Protein 2KAK (pdb70)

Solvent-accessible surface area: 3856 Å² total; per-residue (Å²): 134,158,73,66,31,0,80,50,64,60,49,2,30,45,33,108,23,109,76,42,162,45,27,116,55,57,68,227,49,126,94,197,70,42,13,35,6,62,87,93,32,153,30,88,76,18,56,58,42,110,90,150,91

InterPro domains:
  IPR000316 Plant EC metallothionein-like protein, family 15 [PF02068] (2-78)
  IPR000316 Plant EC metallothionein-like protein, family 15 [PR00877] (2-10)
  IPR000316 Plant EC metallothionein-like protein, family 15 [PR00877] (10-16)
  IPR000316 Plant EC metallothionein-like protein, family 15 [PR00877] (17-24)
  IPR000316 Plant EC metallothionein-like protein, family 15 [PR00877] (44-51)
  IPR000316 Plant EC metallothionein-like protein, family 15 [PR00877] (51-60)
  IPR000316 Plant EC metallothionein-like protein, family 15 [PTHR48198] (2-78)

Sequence (53 aa):
GEHTTCGCGEHCGCNPCACGREGTPSGRANRRANCSCGAACNCASCGSATAPGGEHTTCGCGEHCGCNPCACGREGTPSGRANRRANCSCGAACNCASCGSATAPGGEHTTCGCGEHCGCNPCACGREGTPSGRANRRANCSCGAACNCASCGSATAPGGEHTTCGCGEHCGCNPCACGREGTPSGRANRRANCSCGAACNCASCGSATAPGGEHTTCGCGEHCGCNPCACGREGTPSGRANRRANCSCGAACNCASCGSATAPGGEHTTCGCGEHCGCNPCACGREGTPSGRANRRANCSCGAACNCASCGSATAPGGEHTTCGCGEHCGCNPCACGREGTPSGRANRRANCSCGAACNCASCGSATAPGGEHTTCGCGEHCGCNPCACGREGTPSGRANRRANCSCGAACNCASCGSATAPGGEHTTCGCGEHCGCNPCACGREGTPSGRANRRANCSCGAACNCASCGSATAPGGEHTTCGCGEHCGCNPCACGREGTPSGRANRRANCSCGAACNCASCGSATAPGGEHTTCGCGEHCGCNPCACGREGTPSGRANRRANCSCGAACNCASCGSATAPGGEHTTCGCGEHCGCNPCACGREGTPSGRANRRANCSCGAACNCASCGSATAPGGEHTTCGCGEHCGCNPCACGREGTPSGRANRRANCSCGAACNCASCGSATAPGGEHTTCGCGEHCGCNPCACGREGTPSGRANRRANCSCGAACNCASCGSATAPGGEHTTCGCGEHCGCNPCACGREGTPSGRANRRANCSCGAACNCASCGSATAPGGEHTTCGCGEHCGCNPCACGREGTPSGRANRRANCSCGAACNCASCGSATAPGGEHTTCGCGEHCGCNPCACGREGTPSGRANRRANCSCGAACNCASCGSATAPGGEHTTCGCGEHCGCNPCACGREGTPSGRANRRANCSCGAACNCASCGSATAPGGEHTTCGCGEHCGCNPCACGREGTPSGRANRRANCSCGAACNCASCGSATAPGGEHTTCGCGEHCGCNPCACGREGTPSGRANRRANCSCGAACNCASCGSATAPG

Foldseek 3Di:
DPWQAQPQPFQWPVRQTPVSDGAQDPPPDLAPRTGNDDPDHPPQCNVDHPDSD

Organism: Triticum aestivum (NCBI:txid4565)

Nearest PDB structures (foldseek):
  2kak-assembly1_A  TM=9.410E-01  e=4.807E-08  Triticum aestivum
  2kak-assembly1_A  TM=9.524E-01  e=3.397E-06  Triticum aestivum
  2kak-assembly1_A  TM=8.835E-01  e=5.291E-08  Triticum aestivum
  2kak-assembly1_A  TM=9.103E-01  e=2.947E-07  Triticum aestivum
  2kak-assembly1_A  TM=9.006E-01  e=3.635E-06  Triticum aestivum

Structure (mmCIF, N/CA/C/O backbone):
data_2KAK
#
_entry.id   2KAK
#
loop_
_entity.id
_entity.type
_entity.pdbx_description
1 polymer 'EC protein I/II'
2 non-polymer 'ZINC ION'
#
loop_
_atom_site.group_PDB
_atom_site.id
_atom_site.type_symbol
_atom_site.label_atom_id
_atom_site.label_alt_id
_atom_site.label_comp_id
_atom_site.label_asym_id
_atom_site.label_entity_id
_atom_site.label_seq_id
_atom_site.pdbx_PDB_ins_code
_atom_site.Cartn_x
_atom_site.Cartn_y
_atom_site.Cartn_z
_atom_site.occupancy
_atom_site.B_iso_or_equiv
_atom_site.auth_seq_id
_atom_site.auth_comp_id
_atom_site.auth_asym_id
_atom_site.auth_atom_id
_atom_site.pdbx_PDB_model_num
ATOM 1 N N . GLY A 1 1 ? 19.852 -0.352 -4.156 1.00 0.00 31 GLY A N 1
ATOM 2 C CA . GLY A 1 1 ? 19.048 -0.001 -5.330 1.00 0.00 31 GLY A CA 1
ATOM 3 C C . GLY A 1 1 ? 17.648 0.386 -4.896 1.00 0.00 31 GLY A C 1
ATOM 4 O O . GLY A 1 1 ? 17.449 1.485 -4.371 1.00 0.00 31 GLY A O 1
ATOM 8 N N . GLU A 1 2 ? 16.700 -0.529 -5.086 1.00 0.00 32 GLU A N 1
ATOM 9 C CA . GLU A 1 2 ? 15.279 -0.423 -4.776 1.00 0.00 32 GLU A CA 1
ATOM 10 C C . GLU A 1 2 ? 15.022 -0.396 -3.255 1.00 0.00 32 GLU A C 1
ATOM 11 O O . GLU A 1 2 ? 15.909 -0.103 -2.447 1.00 0.00 32 GLU A O 1
ATOM 23 N N . HIS A 1 3 ? 13.778 -0.616 -2.832 1.00 0.00 33 HIS A N 1
ATOM 24 C CA . HIS A 1 3 ? 13.341 -0.649 -1.443 1.00 0.00 33 HIS A CA 1
ATOM 25 C C . HIS A 1 3 ? 12.221 -1.667 -1.305 1.00 0.00 33 HIS A C 1
ATOM 26 O O . HIS A 1 3 ? 11.815 -2.243 -2.316 1.00 0.00 33 HIS A O 1
ATOM 40 N N . THR A 1 4 ? 11.740 -1.937 -0.086 1.00 0.00 34 THR A N 1
ATOM 41 C CA . THR A 1 4 ? 10.633 -2.875 0.041 1.00 0.00 34 THR A CA 1
ATOM 42 C C . THR A 1 4 ? 9.450 -2.031 -0.456 1.00 0.00 34 THR A C 1
ATOM 43 O O . THR A 1 4 ? 9.189 -0.945 0.076 1.00 0.00 34 THR A O 1
ATOM 54 N N . THR A 1 5 ? 8.812 -2.494 -1.526 1.00 0.00 35 THR A N 1
ATOM 55 C CA . THR A 1 5 ? 7.694 -1.868 -2.213 1.00 0.00 35 THR A CA 1
ATOM 56 C C . THR A 1 5 ? 6.624 -2.893 -2.522 1.00 0.00 35 THR A C 1
ATOM 57 O O . THR A 1 5 ? 6.916 -4.075 -2.689 1.00 0.00 35 THR A O 1
ATOM 68 N N . CYS A 1 6 ? 5.377 -2.436 -2.617 1.00 0.00 36 CYS A N 1
ATOM 69 C CA . CYS A 1 6 ? 4.265 -3.296 -2.963 1.00 0.00 36 CYS A CA 1
ATOM 70 C C . CYS A 1 6 ? 4.587 -3.857 -4.329 1.00 0.00 36 CYS A C 1
ATOM 71 O O . CYS A 1 6 ? 4.901 -3.042 -5.190 1.00 0.00 36 CYS A O 1
ATOM 78 N N . GLY A 1 7 ? 4.341 -5.145 -4.546 1.00 0.00 37 GLY A N 1
ATOM 79 C CA . GLY A 1 7 ? 4.610 -5.830 -5.808 1.00 0.00 37 GLY A CA 1
ATOM 80 C C . GLY A 1 7 ? 4.075 -5.122 -7.044 1.00 0.00 37 GLY A C 1
ATOM 81 O O . GLY A 1 7 ? 4.612 -5.311 -8.128 1.00 0.00 37 GLY A O 1
ATOM 85 N N . CYS A 1 8 ? 3.044 -4.271 -6.884 1.00 0.00 38 CYS A N 1
ATOM 86 C CA . CYS A 1 8 ? 2.495 -3.502 -8.002 1.00 0.00 38 CYS A CA 1
ATOM 87 C C . CYS A 1 8 ? 3.558 -2.515 -8.552 1.00 0.00 38 CYS A C 1
ATOM 88 O O . CYS A 1 8 ? 3.356 -1.920 -9.601 1.00 0.00 38 CYS A O 1
ATOM 95 N N . GLY A 1 9 ? 4.675 -2.377 -7.831 1.00 0.00 39 GLY A N 1
ATOM 96 C CA . GLY A 1 9 ? 5.859 -1.573 -8.039 1.00 0.00 39 GLY A CA 1
ATOM 97 C C . GLY A 1 9 ? 5.653 -0.219 -7.401 1.00 0.00 39 GLY A C 1
ATOM 98 O O . GLY A 1 9 ? 5.867 0.795 -8.055 1.00 0.00 39 GLY A O 1
ATOM 102 N N . GLU A 1 10 ? 5.259 -0.175 -6.120 1.00 0.00 40 GLU A N 1
ATOM 103 C CA . GLU A 1 10 ? 5.000 1.090 -5.474 1.00 0.00 40 GLU A CA 1
ATOM 104 C C . GLU A 1 10 ? 5.054 0.978 -3.962 1.00 0.00 40 GLU A C 1
ATOM 105 O O . GLU A 1 10 ? 4.457 0.064 -3.372 1.00 0.00 40 GLU A O 1
ATOM 117 N N . HIS A 1 11 ? 5.727 1.933 -3.329 1.00 0.00 41 HIS A N 1
ATOM 118 C CA . HIS A 1 11 ? 5.854 2.030 -1.889 1.00 0.00 41 HIS A CA 1
ATOM 119 C C . HIS A 1 11 ? 4.433 2.038 -1.302 1.00 0.00 41 HIS A C 1
ATOM 120 O O . HIS A 1 11 ? 3.541 2.732 -1.789 1.00 0.00 41 HIS A O 1
ATOM 134 N N . CYS A 1 12 ? 4.152 1.153 -0.345 1.00 0.00 42 CYS A N 1
ATOM 135 C CA . CYS A 1 12 ? 2.861 1.052 0.327 1.00 0.00 42 CYS A CA 1
ATOM 136 C C . CYS A 1 12 ? 3.124 0.573 1.750 1.00 0.00 42 CYS A C 1
ATOM 137 O O . CYS A 1 12 ? 4.090 -0.154 1.946 1.00 0.00 42 CYS A O 1
ATOM 144 N N . GLY A 1 13 ? 2.208 0.839 2.686 1.00 0.00 43 GLY A N 1
ATOM 145 C CA . GLY A 1 13 ? 2.383 0.446 4.087 1.00 0.00 43 GLY A CA 1
ATOM 146 C C . GLY A 1 13 ? 2.473 -1.064 4.261 1.00 0.00 43 GLY A C 1
ATOM 147 O O . GLY A 1 13 ? 3.015 -1.557 5.240 1.00 0.00 43 GLY A O 1
ATOM 151 N N . CYS A 1 14 ? 1.964 -1.801 3.270 1.00 0.00 44 CYS A N 1
ATOM 152 C CA . CYS A 1 14 ? 1.963 -3.249 3.245 1.00 0.00 44 CYS A CA 1
ATOM 153 C C . CYS A 1 14 ? 3.356 -3.816 2.929 1.00 0.00 44 CYS A C 1
ATOM 154 O O . CYS A 1 14 ? 3.477 -5.014 2.700 1.00 0.00 44 CYS A O 1
ATOM 161 N N . ASN A 1 15 ? 4.362 -2.947 2.792 1.00 0.00 45 ASN A N 1
ATOM 162 C CA . ASN A 1 15 ? 5.745 -3.268 2.502 1.00 0.00 45 ASN A CA 1
ATOM 163 C C . ASN A 1 15 ? 6.625 -2.346 3.347 1.00 0.00 45 ASN A C 1
ATOM 164 O O . ASN A 1 15 ? 7.042 -1.298 2.847 1.00 0.00 45 ASN A O 1
ATOM 175 N N . PRO A 1 16 ? 6.859 -2.674 4.625 1.00 0.00 46 PRO A N 1
ATOM 176 C CA . PRO A 1 16 ? 7.687 -1.873 5.497 1.00 0.00 46 PRO A CA 1
ATOM 177 C C . PRO A 1 16 ? 9.119 -1.924 4.965 1.00 0.00 46 PRO A C 1
ATOM 178 O O . PRO A 1 16 ? 9.604 -2.947 4.487 1.00 0.00 46 PRO A O 1
ATOM 189 N N . CYS A 1 17 ? 9.794 -0.784 5.021 1.00 0.00 47 CYS A N 1
ATOM 190 C CA . CYS A 1 17 ? 11.149 -0.587 4.570 1.00 0.00 47 CYS A CA 1
ATOM 191 C C . CYS A 1 17 ? 11.866 0.338 5.545 1.00 0.00 47 CYS A C 1
ATOM 192 O O . CYS A 1 17 ? 11.207 1.040 6.307 1.00 0.00 47 CYS A O 1
ATOM 199 N N . ALA A 1 18 ? 13.176 0.545 5.376 1.00 0.00 48 ALA A N 1
ATOM 200 C CA . ALA A 1 18 ? 13.973 1.439 6.226 1.00 0.00 48 ALA A CA 1
ATOM 201 C C . ALA A 1 18 ? 13.490 2.902 6.170 1.00 0.00 48 ALA A C 1
ATOM 202 O O . ALA A 1 18 ? 14.008 3.762 6.878 1.00 0.00 48 ALA A O 1
ATOM 209 N N . CYS A 1 19 ? 12.586 3.229 5.237 1.00 0.00 49 CYS A N 1
ATOM 210 C CA . CYS A 1 19 ? 12.014 4.562 5.078 1.00 0.00 49 CYS A CA 1
ATOM 211 C C . CYS A 1 19 ? 10.515 4.582 5.425 1.00 0.00 49 CYS A C 1
ATOM 212 O O . CYS A 1 19 ? 9.929 5.651 5.449 1.00 0.00 49 CYS A O 1
ATOM 219 N N . GLY A 1 20 ? 9.890 3.403 5.580 1.00 0.00 50 GLY A N 1
ATOM 220 C CA . GLY A 1 20 ? 8.488 3.139 5.933 1.00 0.00 50 GLY A CA 1
ATOM 221 C C . GLY A 1 20 ? 7.419 3.911 5.162 1.00 0.00 50 GLY A C 1
ATOM 222 O O . GLY A 1 20 ? 6.255 3.903 5.547 1.00 0.00 50 GLY A O 1
ATOM 226 N N . ARG A 1 21 ? 7.802 4.538 4.054 1.00 0.00 51 ARG A N 1
ATOM 227 C CA . ARG A 1 21 ? 6.931 5.349 3.221 1.00 0.00 51 ARG A CA 1
ATOM 228 C C . ARG A 1 21 ? 5.904 4.483 2.504 1.00 0.00 51 ARG A C 1
ATOM 229 O O . ARG A 1 21 ? 6.240 3.395 2.034 1.00 0.00 51 ARG A O 1
ATOM 250 N N . GLU A 1 22 ? 4.705 5.018 2.319 1.00 0.00 52 GLU A N 1
ATOM 251 C CA . GLU A 1 22 ? 3.586 4.381 1.657 1.00 0.00 52 GLU A CA 1
ATOM 252 C C . GLU A 1 22 ? 2.874 5.251 0.626 1.00 0.00 52 GLU A C 1
ATOM 253 O O . GLU A 1 22 ? 2.063 4.696 -0.128 1.00 0.00 52 GLU A O 1
ATOM 265 N N . GLY A 1 23 ? 3.225 6.537 0.577 1.00 0.00 53 GLY A N 1
ATOM 266 C CA . GLY A 1 23 ? 2.676 7.575 -0.286 1.00 0.00 53 GLY A CA 1
ATOM 267 C C . GLY A 1 23 ? 1.408 8.162 0.354 1.00 0.00 53 GLY A C 1
ATOM 268 O O . GLY A 1 23 ? 0.943 7.636 1.365 1.00 0.00 53 GLY A O 1
ATOM 272 N N . THR A 1 24 ? 0.826 9.209 -0.234 1.00 0.00 54 THR A N 1
ATOM 273 C CA . THR A 1 24 ? -0.393 9.861 0.261 1.00 0.00 54 THR A CA 1
ATOM 274 C C . THR A 1 24 ? -1.545 8.840 0.304 1.00 0.00 54 THR A C 1
ATOM 275 O O . THR A 1 24 ? -2.027 8.419 -0.747 1.00 0.00 54 THR A O 1
ATOM 286 N N . PRO A 1 25 ? -1.995 8.394 1.488 1.00 0.00 55 PRO A N 1
ATOM 287 C CA . PRO A 1 25 ? -3.049 7.407 1.602 1.00 0.00 55 PRO A CA 1
ATOM 288 C C . PRO A 1 25 ? -4.431 8.018 1.398 1.00 0.00 55 PRO A C 1
ATOM 289 O O . PRO A 1 25 ? -5.024 8.546 2.340 1.00 0.00 55 PRO A O 1
ATOM 300 N N . SER A 1 26 ? -4.968 7.898 0.187 1.00 0.00 56 SER A N 1
ATOM 301 C CA . SER A 1 26 ? -6.286 8.425 -0.143 1.00 0.00 56 SER A CA 1
ATOM 302 C C . SER A 1 26 ? -7.366 7.739 0.704 1.00 0.00 56 SER A C 1
ATOM 303 O O . SER A 1 26 ? -7.765 6.604 0.423 1.00 0.00 56 SER A O 1
ATOM 311 N N . GLY A 1 27 ? -7.842 8.423 1.746 1.00 0.00 57 GLY A N 1
ATOM 312 C CA . GLY A 1 27 ? -8.874 7.944 2.656 1.00 0.00 57 GLY A CA 1
ATOM 313 C C . GLY A 1 27 ? -10.231 8.115 1.989 1.00 0.00 57 GLY A C 1
ATOM 314 O O . GLY A 1 27 ? -11.055 8.911 2.433 1.00 0.00 57 GLY A O 1
ATOM 318 N N . ARG A 1 28 ? -10.458 7.371 0.905 1.00 0.00 58 ARG A N 1
ATOM 319 C CA . ARG A 1 28 ? -11.681 7.405 0.106 1.00 0.00 58 ARG A CA 1
ATOM 320 C C . ARG A 1 28 ? -12.314 6.027 -0.068 1.00 0.00 58 ARG A C 1
ATOM 321 O O . ARG A 1 28 ? -13.216 5.862 -0.887 1.00 0.00 58 ARG A O 1
ATOM 342 N N . ALA A 1 29 ? -11.799 5.017 0.625 1.00 0.00 59 ALA A N 1
ATOM 343 C CA . ALA A 1 29 ? -12.278 3.647 0.595 1.00 0.00 59 ALA A CA 1
ATOM 344 C C . ALA A 1 29 ? -11.820 2.959 1.875 1.00 0.00 59 ALA A C 1
ATOM 345 O O . ALA A 1 29 ? -10.913 3.450 2.555 1.00 0.00 59 ALA A O 1
ATOM 352 N N . ASN A 1 30 ? -12.382 1.776 2.133 1.00 0.00 60 ASN A N 1
ATOM 353 C CA . ASN A 1 30 ? -12.141 0.918 3.296 1.00 0.00 60 ASN A CA 1
ATOM 354 C C . ASN A 1 30 ? -10.726 0.303 3.329 1.00 0.00 60 ASN A C 1
ATOM 355 O O . ASN A 1 30 ? -10.581 -0.916 3.395 1.00 0.00 60 ASN A O 1
ATOM 366 N N . ARG A 1 31 ? -9.662 1.106 3.228 1.00 0.00 61 ARG A N 1
ATOM 367 C CA . ARG A 1 31 ? -8.259 0.660 3.254 1.00 0.00 61 ARG A CA 1
ATOM 368 C C . ARG A 1 31 ? -7.672 1.016 4.627 1.00 0.00 61 ARG A C 1
ATOM 369 O O . ARG A 1 31 ? -8.249 1.815 5.358 1.00 0.00 61 ARG A O 1
ATOM 390 N N . ARG A 1 32 ? -6.455 0.555 4.936 1.00 0.00 62 ARG A N 1
ATOM 391 C CA . ARG A 1 32 ? -5.745 0.773 6.207 1.00 0.00 62 ARG A CA 1
ATOM 392 C C . ARG A 1 32 ? -5.335 2.209 6.512 1.00 0.00 62 ARG A C 1
ATOM 393 O O . ARG A 1 32 ? -4.496 2.429 7.375 1.00 0.00 62 ARG A O 1
ATOM 414 N N . ALA A 1 33 ? -5.783 3.179 5.724 1.00 0.00 63 ALA A N 1
ATOM 415 C CA . ALA A 1 33 ? -5.421 4.592 5.864 1.00 0.00 63 ALA A CA 1
ATOM 416 C C . ALA A 1 33 ? -3.903 4.770 5.631 1.00 0.00 63 ALA A C 1
ATOM 417 O O . ALA A 1 33 ? -3.347 5.836 5.881 1.00 0.00 63 ALA A O 1
ATOM 424 N N . ASN A 1 34 ? -3.248 3.738 5.069 1.00 0.00 64 ASN A N 1
ATOM 425 C CA . ASN A 1 34 ? -1.827 3.651 4.739 1.00 0.00 64 ASN A CA 1
ATOM 426 C C . ASN A 1 34 ? -1.655 3.131 3.306 1.00 0.00 64 ASN A C 1
ATOM 427 O O . ASN A 1 34 ? -0.542 2.816 2.881 1.00 0.00 64 ASN A O 1
ATOM 438 N N . CYS A 1 35 ? -2.734 2.927 2.533 1.00 0.00 65 CYS A N 1
ATOM 439 C CA . CYS A 1 35 ? -2.609 2.443 1.161 1.00 0.00 65 CYS A CA 1
ATOM 440 C C . CYS A 1 35 ? -2.857 3.523 0.097 1.00 0.00 65 CYS A C 1
ATOM 441 O O . CYS A 1 35 ? -3.961 3.633 -0.423 1.00 0.00 65 CYS A O 1
ATOM 448 N N . SER A 1 36 ? -1.788 4.204 -0.308 1.00 0.00 66 SER A N 1
ATOM 449 C CA . SER A 1 36 ? -1.795 5.255 -1.346 1.00 0.00 66 SER A CA 1
ATOM 450 C C . SER A 1 36 ? -2.077 4.697 -2.747 1.00 0.00 66 SER A C 1
ATOM 451 O O . SER A 1 36 ? -2.562 5.410 -3.620 1.00 0.00 66 SER A O 1
ATOM 459 N N . CYS A 1 37 ? -1.783 3.401 -2.922 1.00 0.00 67 CYS A N 1
ATOM 460 C CA . CYS A 1 37 ? -1.938 2.641 -4.170 1.00 0.00 67 CYS A CA 1
ATOM 461 C C . CYS A 1 37 ? -3.257 2.926 -4.879 1.00 0.00 67 CYS A C 1
ATOM 462 O O . CYS A 1 37 ? -4.239 3.254 -4.212 1.00 0.00 67 CYS A O 1
ATOM 469 N N . GLY A 1 38 ? -3.330 2.606 -6.174 1.00 0.00 68 GLY A N 1
ATOM 470 C CA . GLY A 1 38 ? -4.561 2.862 -6.893 1.00 0.00 68 GLY A CA 1
ATOM 471 C C . GLY A 1 38 ? -4.569 1.901 -8.039 1.00 0.00 68 GLY A C 1
ATOM 472 O O . GLY A 1 38 ? -5.312 0.918 -7.996 1.00 0.00 68 GLY A O 1
ATOM 476 N N . ALA A 1 39 ? -3.646 2.136 -8.968 1.00 0.00 69 ALA A N 1
ATOM 477 C CA . ALA A 1 39 ? -3.467 1.319 -10.141 1.00 0.00 69 ALA A CA 1
ATOM 478 C C . ALA A 1 39 ? -3.124 -0.125 -9.755 1.00 0.00 69 ALA A C 1
ATOM 479 O O . ALA A 1 39 ? -2.748 -0.433 -8.618 1.00 0.00 69 ALA A O 1
ATOM 486 N N . ALA A 1 40 ? -3.300 -0.967 -10.762 1.00 0.00 70 ALA A N 1
ATOM 487 C CA . ALA A 1 40 ? -3.130 -2.416 -10.927 1.00 0.00 70 ALA A CA 1
ATOM 488 C C . ALA A 1 40 ? -2.496 -3.104 -9.708 1.00 0.00 70 ALA A C 1
ATOM 489 O O . ALA A 1 40 ? -1.378 -3.625 -9.754 1.00 0.00 70 ALA A O 1
ATOM 496 N N . CYS A 1 41 ? -3.233 -3.182 -8.598 1.00 0.00 71 CYS A N 1
ATOM 497 C CA . CYS A 1 41 ? -2.719 -3.783 -7.383 1.00 0.00 71 CYS A CA 1
ATOM 498 C C . CYS A 1 41 ? -3.209 -5.183 -7.029 1.00 0.00 71 CYS A C 1
ATOM 499 O O . CYS A 1 41 ? -4.016 -5.350 -6.114 1.00 0.00 71 CYS A O 1
ATOM 506 N N . ASN A 1 42 ? -2.566 -6.198 -7.585 1.00 0.00 72 ASN A N 1
ATOM 507 C CA . ASN A 1 42 ? -2.938 -7.579 -7.295 1.00 0.00 72 ASN A CA 1
ATOM 508 C C . ASN A 1 42 ? -2.428 -8.043 -5.926 1.00 0.00 72 ASN A C 1
ATOM 509 O O . ASN A 1 42 ? -2.715 -9.161 -5.510 1.00 0.00 72 ASN A O 1
ATOM 520 N N . CYS A 1 43 ? -1.679 -7.215 -5.177 1.00 0.00 73 CYS A N 1
ATOM 521 C CA . CYS A 1 43 ? -1.210 -7.600 -3.831 1.00 0.00 73 CYS A CA 1
ATOM 522 C C . CYS A 1 43 ? -2.386 -7.941 -2.916 1.00 0.00 73 CYS A C 1
ATOM 523 O O . CYS A 1 43 ? -3.114 -7.005 -2.559 1.00 0.00 73 CYS A O 1
ATOM 530 N N . ALA A 1 44 ? -2.457 -9.171 -2.401 1.00 0.00 74 ALA A N 1
ATOM 531 C CA . ALA A 1 44 ? -3.515 -9.620 -1.496 1.00 0.00 74 ALA A CA 1
ATOM 532 C C . ALA A 1 44 ? -3.680 -8.670 -0.307 1.00 0.00 74 ALA A C 1
ATOM 533 O O . ALA A 1 44 ? -4.793 -8.255 0.007 1.00 0.00 74 ALA A O 1
ATOM 540 N N . SER A 1 45 ? -2.567 -8.201 0.273 1.00 0.00 75 SER A N 1
ATOM 541 C CA . SER A 1 45 ? -2.555 -7.291 1.424 1.00 0.00 75 SER A CA 1
ATOM 542 C C . SER A 1 45 ? -3.220 -5.942 1.126 1.00 0.00 75 SER A C 1
ATOM 543 O O . SER A 1 45 ? -3.372 -5.106 2.008 1.00 0.00 75 SER A O 1
ATOM 551 N N . CYS A 1 46 ? -3.414 -5.619 -0.155 1.00 0.00 76 CYS A N 1
ATOM 552 C CA . CYS A 1 46 ? -4.090 -4.406 -0.580 1.00 0.00 76 CYS A CA 1
ATOM 553 C C . CYS A 1 46 ? -5.504 -4.730 -1.080 1.00 0.00 76 CYS A C 1
ATOM 554 O O . CYS A 1 46 ? -6.335 -3.835 -0.962 1.00 0.00 76 CYS A O 1
ATOM 561 N N . GLY A 1 47 ? -5.773 -5.914 -1.657 1.00 0.00 77 GLY A N 1
ATOM 562 C CA . GLY A 1 47 ? -7.126 -6.249 -2.092 1.00 0.00 77 GLY A CA 1
A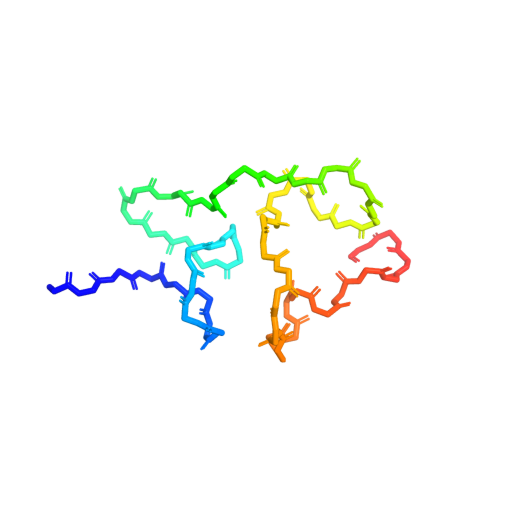TOM 563 C C . GLY A 1 47 ? -8.075 -6.211 -0.886 1.00 0.00 77 GLY A C 1
ATOM 564 O O . GLY A 1 47 ? -9.229 -5.812 -1.035 1.00 0.00 77 GLY A O 1
ATOM 568 N N . SER A 1 48 ? -7.561 -6.580 0.297 1.00 0.00 78 SER A N 1
ATOM 569 C CA . SER A 1 48 ? -8.255 -6.600 1.574 1.00 0.00 78 SER A CA 1
ATOM 570 C C . SER A 1 48 ? -8.811 -5.200 1.843 1.00 0.00 78 SER A C 1
ATOM 571 O O . SER A 1 48 ? -8.044 -4.252 2.078 1.00 0.00 78 SER A O 1
ATOM 579 N N . ALA A 1 49 ? -10.123 -5.063 1.685 1.00 0.00 79 ALA A N 1
ATOM 580 C CA . ALA A 1 49 ? -10.920 -3.864 1.874 1.00 0.00 79 ALA A CA 1
ATOM 581 C C . ALA A 1 49 ? -12.367 -4.295 2.152 1.00 0.00 79 ALA A C 1
ATOM 582 O O . ALA A 1 49 ? -13.308 -3.603 1.762 1.00 0.00 79 ALA A O 1
ATOM 589 N N . THR A 1 50 ? -12.552 -5.473 2.749 1.00 0.00 80 THR A N 1
ATOM 590 C CA . THR A 1 50 ? -13.822 -6.093 3.094 1.00 0.00 80 THR A CA 1
ATOM 591 C C . THR A 1 50 ? -13.726 -6.505 4.562 1.00 0.00 80 THR A C 1
ATOM 592 O O . THR A 1 50 ? -12.716 -7.090 4.968 1.00 0.00 80 THR A O 1
ATOM 603 N N . ALA A 1 51 ? -14.760 -6.202 5.349 1.00 0.00 81 ALA A N 1
ATOM 604 C CA . ALA A 1 51 ? -14.854 -6.488 6.776 1.00 0.00 81 ALA A CA 1
ATOM 605 C C . ALA A 1 51 ? -13.806 -5.689 7.582 1.00 0.00 81 ALA A C 1
ATOM 606 O O . ALA A 1 51 ? -12.895 -5.083 7.008 1.00 0.00 81 ALA A O 1
ATOM 613 N N . PRO A 1 52 ? -13.907 -5.668 8.920 1.00 0.00 82 PRO A N 1
ATOM 614 C CA . PRO A 1 52 ? -12.989 -4.942 9.786 1.00 0.00 82 PRO A CA 1
ATOM 615 C C . PRO A 1 52 ? -11.652 -5.685 9.983 1.00 0.00 82 PRO A C 1
ATOM 616 O O . PRO A 1 52 ? -11.300 -6.079 11.098 1.00 0.00 82 PRO A O 1
ATOM 627 N N . GLY A 1 53 ? -10.869 -5.855 8.921 1.00 0.00 83 GLY A N 1
ATOM 628 C CA . GLY A 1 53 ? -9.576 -6.524 8.946 1.00 0.00 83 GLY A CA 1
ATOM 629 C C . GLY A 1 53 ? -8.900 -6.332 7.607 1.00 0.00 83 GLY A C 1
ATOM 630 O O . GLY A 1 53 ? -9.635 -6.219 6.599 1.00 0.00 83 GLY A O 1
ATOM 638 N N . GLY A 1 1 ? 15.487 2.944 -6.918 1.00 0.00 31 GLY A N 2
ATOM 639 C CA . GLY A 1 1 ? 14.460 2.349 -6.054 1.00 0.00 31 GLY A CA 2
ATOM 640 C C . GLY A 1 1 ? 15.096 1.336 -5.131 1.00 0.00 31 GLY A C 2
ATOM 641 O O . GLY A 1 1 ? 15.734 1.737 -4.159 1.00 0.00 31 GLY A O 2
ATOM 645 N N . GLU A 1 2 ? 14.935 0.045 -5.433 1.00 0.00 32 GLU A N 2
ATOM 646 C CA . GLU A 1 2 ? 15.474 -1.108 -4.700 1.00 0.00 32 GLU A CA 2
ATOM 647 C C . GLU A 1 2 ? 14.985 -1.240 -3.257 1.00 0.00 32 GLU A C 2
ATOM 648 O O . GLU A 1 2 ? 15.520 -2.024 -2.472 1.00 0.00 32 GLU A O 2
ATOM 660 N N . HIS A 1 3 ? 13.982 -0.461 -2.880 1.00 0.00 33 HIS A N 2
ATOM 661 C CA . HIS A 1 3 ? 13.437 -0.493 -1.532 1.00 0.00 33 HIS A CA 2
ATOM 662 C C . HIS A 1 3 ? 12.273 -1.461 -1.442 1.00 0.00 33 HIS A C 2
ATOM 663 O O . HIS A 1 3 ? 11.739 -1.890 -2.461 1.00 0.00 33 HIS A O 2
ATOM 677 N N . THR A 1 4 ? 11.868 -1.780 -0.215 1.00 0.00 34 THR A N 2
ATOM 678 C CA . THR A 1 4 ? 10.739 -2.661 0.020 1.00 0.00 34 THR A CA 2
ATOM 679 C C . THR A 1 4 ? 9.551 -1.800 -0.407 1.00 0.00 34 THR A C 2
ATOM 680 O O . THR A 1 4 ? 9.330 -0.716 0.149 1.00 0.00 34 THR A O 2
ATOM 691 N N . THR A 1 5 ? 8.870 -2.239 -1.459 1.00 0.00 35 THR A N 2
ATOM 692 C CA . THR A 1 5 ? 7.718 -1.592 -2.043 1.00 0.00 35 THR A CA 2
ATOM 693 C C . THR A 1 5 ? 6.699 -2.664 -2.330 1.00 0.00 35 THR A C 2
ATOM 694 O O . THR A 1 5 ? 7.025 -3.849 -2.400 1.00 0.00 35 THR A O 2
ATOM 705 N N . CYS A 1 6 ? 5.451 -2.248 -2.503 1.00 0.00 36 CYS A N 2
ATOM 706 C CA . CYS A 1 6 ? 4.390 -3.156 -2.826 1.00 0.00 36 CYS A CA 2
ATOM 707 C C . CYS A 1 6 ? 4.762 -3.873 -4.105 1.00 0.00 36 CYS A C 2
ATOM 708 O O . CYS A 1 6 ? 5.266 -3.204 -4.998 1.00 0.00 36 CYS A O 2
ATOM 715 N N . GLY A 1 7 ? 4.349 -5.126 -4.254 1.00 0.00 37 GLY A N 2
ATOM 716 C CA . GLY A 1 7 ? 4.645 -5.902 -5.447 1.00 0.00 37 GLY A CA 2
ATOM 717 C C . GLY A 1 7 ? 4.189 -5.208 -6.721 1.00 0.00 37 GLY A C 2
ATOM 718 O O . GLY A 1 7 ? 4.835 -5.389 -7.748 1.00 0.00 37 GLY A O 2
ATOM 722 N N . CYS A 1 8 ? 3.131 -4.377 -6.651 1.00 0.00 38 CYS A N 2
ATOM 723 C CA . CYS A 1 8 ? 2.654 -3.655 -7.831 1.00 0.00 38 CYS A CA 2
ATOM 724 C C . CYS A 1 8 ? 3.691 -2.632 -8.340 1.00 0.00 38 CYS A C 2
ATOM 725 O O . CYS A 1 8 ? 3.517 -2.083 -9.423 1.00 0.00 38 CYS A O 2
ATOM 732 N N . GLY A 1 9 ? 4.679 -2.291 -7.506 1.00 0.00 39 GLY A N 2
ATOM 733 C CA . GLY A 1 9 ? 5.772 -1.388 -7.796 1.00 0.00 39 GLY A CA 2
ATOM 734 C C . GLY A 1 9 ? 5.853 -0.074 -7.030 1.00 0.00 39 GLY A C 2
ATOM 735 O O . GLY A 1 9 ? 6.657 0.763 -7.426 1.00 0.00 39 GLY A O 2
ATOM 739 N N . GLU A 1 10 ? 5.108 0.155 -5.938 1.00 0.00 40 GLU A N 2
ATOM 740 C CA . GLU A 1 10 ? 5.184 1.414 -5.227 1.00 0.00 40 GLU A CA 2
ATOM 741 C C . GLU A 1 10 ? 5.306 1.286 -3.720 1.00 0.00 40 GLU A C 2
ATOM 742 O O . GLU A 1 10 ? 4.831 0.317 -3.120 1.00 0.00 40 GLU A O 2
ATOM 754 N N . HIS A 1 11 ? 5.920 2.293 -3.108 1.00 0.00 41 HIS A N 2
ATOM 755 C CA . HIS A 1 11 ? 6.092 2.410 -1.670 1.00 0.00 41 HIS A CA 2
ATOM 756 C C . HIS A 1 11 ? 4.654 2.541 -1.146 1.00 0.00 41 HIS A C 2
ATOM 757 O O . HIS A 1 11 ? 3.954 3.480 -1.511 1.00 0.00 41 HIS A O 2
ATOM 771 N N . CYS A 1 12 ? 4.155 1.536 -0.424 1.00 0.00 42 CYS A N 2
ATOM 772 C CA . CYS A 1 12 ? 2.811 1.461 0.149 1.00 0.00 42 CYS A CA 2
ATOM 773 C C . CYS A 1 12 ? 3.002 0.965 1.574 1.00 0.00 42 CYS A C 2
ATOM 774 O O . CYS A 1 12 ? 3.936 0.197 1.800 1.00 0.00 42 CYS A O 2
ATOM 781 N N . GLY A 1 13 ? 2.053 1.251 2.464 1.00 0.00 43 GLY A N 2
ATOM 782 C CA . GLY A 1 13 ? 2.123 0.872 3.882 1.00 0.00 43 GLY A CA 2
ATOM 783 C C . GLY A 1 13 ? 2.056 -0.615 4.182 1.00 0.00 43 GLY A C 2
ATOM 784 O O . GLY A 1 13 ? 1.872 -1.024 5.322 1.00 0.00 43 GLY A O 2
ATOM 788 N N . CYS A 1 14 ? 2.050 -1.426 3.132 1.00 0.00 44 CYS A N 2
ATOM 789 C CA . CYS A 1 14 ? 2.005 -2.869 3.194 1.00 0.00 44 CYS A CA 2
ATOM 790 C C . CYS A 1 14 ? 3.397 -3.469 3.000 1.00 0.00 44 CYS A C 2
ATOM 791 O O . CYS A 1 14 ? 3.499 -4.684 2.846 1.00 0.00 44 CYS A O 2
ATOM 798 N N . ASN A 1 15 ? 4.435 -2.634 2.906 1.00 0.00 45 ASN A N 2
ATOM 799 C CA . ASN A 1 15 ? 5.807 -3.077 2.711 1.00 0.00 45 ASN A CA 2
ATOM 800 C C . ASN A 1 15 ? 6.748 -2.221 3.549 1.00 0.00 45 ASN A C 2
ATOM 801 O O . ASN A 1 15 ? 7.333 -1.273 3.012 1.00 0.00 45 ASN A O 2
ATOM 812 N N . PRO A 1 16 ? 6.915 -2.534 4.843 1.00 0.00 46 PRO A N 2
ATOM 813 C CA . PRO A 1 16 ? 7.805 -1.768 5.683 1.00 0.00 46 PRO A CA 2
ATOM 814 C C . PRO A 1 16 ? 9.227 -1.999 5.181 1.00 0.00 46 PRO A C 2
ATOM 815 O O . PRO A 1 16 ? 9.664 -3.137 4.982 1.00 0.00 46 PRO A O 2
ATOM 826 N N . CYS A 1 17 ? 9.920 -0.892 4.955 1.00 0.00 47 CYS A N 2
ATOM 827 C CA . CYS A 1 17 ? 11.282 -0.800 4.476 1.00 0.00 47 CYS A CA 2
ATOM 828 C C . CYS A 1 17 ? 12.089 0.054 5.435 1.00 0.00 47 CYS A C 2
ATOM 829 O O . CYS A 1 17 ? 11.512 0.799 6.217 1.00 0.00 47 CYS A O 2
ATOM 836 N N . ALA A 1 18 ? 13.400 0.138 5.192 1.00 0.00 48 ALA A N 2
ATOM 837 C CA . ALA A 1 18 ? 14.373 0.920 5.950 1.00 0.00 48 ALA A CA 2
ATOM 838 C C . ALA A 1 18 ? 14.020 2.416 6.092 1.00 0.00 48 ALA A C 2
ATOM 839 O O . ALA A 1 18 ? 14.720 3.143 6.795 1.00 0.00 48 ALA A O 2
ATOM 846 N N . CYS A 1 19 ? 13.030 2.918 5.341 1.00 0.00 49 CYS A N 2
ATOM 847 C CA . CYS A 1 19 ? 12.572 4.305 5.393 1.00 0.00 49 CYS A CA 2
ATOM 848 C C . CYS A 1 19 ? 11.130 4.423 5.891 1.00 0.00 49 CYS A C 2
ATOM 849 O O . CYS A 1 19 ? 10.708 5.529 6.209 1.00 0.00 49 CYS A O 2
ATOM 856 N N . GLY A 1 20 ? 10.368 3.319 5.862 1.00 0.00 50 GLY A N 2
ATOM 857 C CA . GLY A 1 20 ? 8.977 3.266 6.315 1.00 0.00 50 GLY A CA 2
ATOM 858 C C . GLY A 1 20 ? 8.137 4.442 5.821 1.00 0.00 50 GLY A C 2
ATOM 859 O O . GLY A 1 20 ? 7.543 5.162 6.616 1.00 0.00 50 GLY A O 2
ATOM 863 N N . ARG A 1 21 ? 8.198 4.708 4.516 1.00 0.00 51 ARG A N 2
ATOM 864 C CA . ARG A 1 21 ? 7.460 5.771 3.848 1.00 0.00 51 ARG A CA 2
ATOM 865 C C . ARG A 1 21 ? 6.557 5.055 2.875 1.00 0.00 51 ARG A C 2
ATOM 866 O O . ARG A 1 21 ? 7.024 4.107 2.245 1.00 0.00 51 ARG A O 2
ATOM 887 N N . GLU A 1 22 ? 5.363 5.574 2.643 1.00 0.00 52 GLU A N 2
ATOM 888 C CA . GLU A 1 22 ? 4.395 4.944 1.766 1.00 0.00 52 GLU A CA 2
ATOM 889 C C . GLU A 1 22 ? 3.717 5.875 0.768 1.00 0.00 52 GLU A C 2
ATOM 890 O O . GLU A 1 22 ? 2.793 5.429 0.088 1.00 0.00 52 GLU A O 2
ATOM 902 N N . GLY A 1 23 ? 4.178 7.109 0.589 1.00 0.00 53 GLY A N 2
ATOM 903 C CA . GLY A 1 23 ? 3.517 8.005 -0.351 1.00 0.00 53 GLY A CA 2
ATOM 904 C C . GLY A 1 23 ? 2.309 8.622 0.342 1.00 0.00 53 GLY A C 2
ATOM 905 O O . GLY A 1 23 ? 2.330 8.780 1.562 1.00 0.00 53 GLY A O 2
ATOM 909 N N . THR A 1 24 ? 1.279 8.984 -0.417 1.00 0.00 54 THR A N 2
ATOM 910 C CA . THR A 1 24 ? 0.077 9.602 0.121 1.00 0.00 54 THR A CA 2
ATOM 911 C C . THR A 1 24 ? -1.108 8.638 0.027 1.00 0.00 54 THR A C 2
ATOM 912 O O . THR A 1 24 ? -1.613 8.397 -1.071 1.00 0.00 54 THR A O 2
ATOM 923 N N . PRO A 1 25 ? -1.544 8.039 1.148 1.00 0.00 55 PRO A N 2
ATOM 924 C CA . PRO A 1 25 ? -2.673 7.132 1.153 1.00 0.00 55 PRO A CA 2
ATOM 925 C C . PRO A 1 25 ? -3.976 7.910 0.985 1.00 0.00 55 PRO A C 2
ATOM 926 O O . PRO A 1 25 ? -4.212 8.888 1.699 1.00 0.00 55 PRO A O 2
ATOM 937 N N . SER A 1 26 ? -4.819 7.498 0.036 1.00 0.00 56 SER A N 2
ATOM 938 C CA . SER A 1 26 ? -6.095 8.154 -0.176 1.00 0.00 56 SER A CA 2
ATOM 939 C C . SER A 1 26 ? -7.108 7.418 0.697 1.00 0.00 56 SER A C 2
ATOM 940 O O . SER A 1 26 ? -7.393 6.235 0.466 1.00 0.00 56 SER A O 2
ATOM 948 N N . GLY A 1 27 ? -7.612 8.088 1.732 1.00 0.00 57 GLY A N 2
ATOM 949 C CA . GLY A 1 27 ? -8.595 7.567 2.665 1.00 0.00 57 GLY A CA 2
ATOM 950 C C . GLY A 1 27 ? -9.970 7.841 2.077 1.00 0.00 57 GLY A C 2
ATOM 951 O O . GLY A 1 27 ? -10.678 8.730 2.550 1.00 0.00 57 GLY A O 2
ATOM 955 N N . ARG A 1 28 ? -10.338 7.139 1.002 1.00 0.00 58 ARG A N 2
ATOM 956 C CA . ARG A 1 28 ? -11.627 7.308 0.321 1.00 0.00 58 ARG A CA 2
ATOM 957 C C . ARG A 1 28 ? -12.389 6.001 0.121 1.00 0.00 58 ARG A C 2
ATOM 958 O O . ARG A 1 28 ? -13.414 5.996 -0.555 1.00 0.00 58 ARG A O 2
ATOM 979 N N . ALA A 1 29 ? -11.920 4.902 0.698 1.00 0.00 59 ALA A N 2
ATOM 980 C CA . ALA A 1 29 ? -12.543 3.596 0.610 1.00 0.00 59 ALA A CA 2
ATOM 981 C C . ALA A 1 29 ? -12.281 2.831 1.904 1.00 0.00 59 ALA A C 2
ATOM 982 O O . ALA A 1 29 ? -11.705 3.350 2.863 1.00 0.00 59 ALA A O 2
ATOM 989 N N . ASN A 1 30 ? -12.678 1.560 1.915 1.00 0.00 60 ASN A N 2
ATOM 990 C CA . ASN A 1 30 ? -12.549 0.645 3.045 1.00 0.00 60 ASN A CA 2
ATOM 991 C C . ASN A 1 30 ? -11.113 0.179 3.314 1.00 0.00 60 ASN A C 2
ATOM 992 O O . ASN A 1 30 ? -10.915 -0.816 4.013 1.00 0.00 60 ASN A O 2
ATOM 1003 N N . ARG A 1 31 ? -10.104 0.808 2.704 1.00 0.00 61 ARG A N 2
ATOM 1004 C CA . ARG A 1 31 ? -8.710 0.419 2.905 1.00 0.00 61 ARG A CA 2
ATOM 1005 C C . ARG A 1 31 ? -8.304 0.766 4.330 1.00 0.00 61 ARG A C 2
ATOM 1006 O O . ARG A 1 31 ? -9.040 1.382 5.089 1.00 0.00 61 ARG A O 2
ATOM 1027 N N . ARG A 1 32 ? -7.081 0.407 4.697 1.00 0.00 62 ARG A N 2
ATOM 1028 C CA . ARG A 1 32 ? -6.521 0.646 6.020 1.00 0.00 62 ARG A CA 2
ATOM 1029 C C . ARG A 1 32 ? -5.946 2.046 6.229 1.00 0.00 62 ARG A C 2
ATOM 1030 O O . ARG A 1 32 ? -5.025 2.218 7.022 1.00 0.00 62 ARG A O 2
ATOM 1051 N N . ALA A 1 33 ? -6.374 3.014 5.423 1.00 0.00 63 ALA A N 2
ATOM 1052 C CA . ALA A 1 33 ? -5.931 4.409 5.453 1.00 0.00 63 ALA A CA 2
ATOM 1053 C C . ALA A 1 33 ? -4.412 4.583 5.255 1.00 0.00 63 ALA A C 2
ATOM 1054 O O . ALA A 1 33 ? -3.918 5.701 5.355 1.00 0.00 63 ALA A O 2
ATOM 1061 N N . ASN A 1 34 ? -3.676 3.517 4.918 1.00 0.00 64 ASN A N 2
ATOM 1062 C CA . ASN A 1 34 ? -2.228 3.509 4.697 1.00 0.00 64 ASN A CA 2
ATOM 1063 C C . ASN A 1 34 ? -1.893 2.918 3.314 1.00 0.00 64 ASN A C 2
ATOM 1064 O O . ASN A 1 34 ? -0.744 2.650 2.947 1.00 0.00 64 ASN A O 2
ATOM 1075 N N . CYS A 1 35 ? -2.907 2.638 2.483 1.00 0.00 65 CYS A N 2
ATOM 1076 C CA . CYS A 1 35 ? -2.679 2.130 1.132 1.00 0.00 65 CYS A CA 2
ATOM 1077 C C . CYS A 1 35 ? -2.809 3.272 0.109 1.00 0.00 65 CYS A C 2
ATOM 1078 O O . CYS A 1 35 ? -3.905 3.607 -0.308 1.00 0.00 65 CYS A O 2
ATOM 1085 N N . SER A 1 36 ? -1.672 3.734 -0.402 1.00 0.00 66 SER A N 2
ATOM 1086 C CA . SER A 1 36 ? -1.456 4.796 -1.403 1.00 0.00 66 SER A CA 2
ATOM 1087 C C . SER A 1 36 ? -1.510 4.337 -2.869 1.00 0.00 66 SER A C 2
ATOM 1088 O O . SER A 1 36 ? -1.195 5.085 -3.792 1.00 0.00 66 SER A O 2
ATOM 1096 N N . CYS A 1 37 ? -1.808 3.054 -3.073 1.00 0.00 67 CYS A N 2
ATOM 1097 C CA . CYS A 1 37 ? -1.910 2.437 -4.404 1.00 0.00 67 CYS A CA 2
ATOM 1098 C C . CYS A 1 37 ? -3.033 3.011 -5.281 1.00 0.00 67 CYS A C 2
ATOM 1099 O O . CYS A 1 37 ? -3.739 3.931 -4.878 1.00 0.00 67 CYS A O 2
ATOM 1106 N N . GLY A 1 38 ? -3.190 2.418 -6.469 1.00 0.00 68 GLY A N 2
ATOM 1107 C CA . GLY A 1 38 ? -4.178 2.740 -7.471 1.00 0.00 68 GLY A CA 2
ATOM 1108 C C . GLY A 1 38 ? -4.806 1.432 -7.965 1.00 0.00 68 GLY A C 2
ATOM 1109 O O . GLY A 1 38 ? -4.568 0.366 -7.379 1.00 0.00 68 GLY A O 2
ATOM 1113 N N . ALA A 1 39 ? -5.588 1.489 -9.043 1.00 0.00 69 ALA A N 2
ATOM 1114 C CA . ALA A 1 39 ? -6.277 0.345 -9.629 1.00 0.00 69 ALA A CA 2
ATOM 1115 C C . ALA A 1 39 ? -5.365 -0.784 -10.134 1.00 0.00 69 ALA A C 2
ATOM 1116 O O . ALA A 1 39 ? -5.848 -1.917 -10.267 1.00 0.00 69 ALA A O 2
ATOM 1123 N N . ALA A 1 40 ? -4.088 -0.522 -10.432 1.00 0.00 70 ALA A N 2
ATOM 1124 C CA . ALA A 1 40 ? -3.141 -1.517 -10.929 1.00 0.00 70 ALA A CA 2
ATOM 1125 C C . ALA A 1 40 ? -2.462 -2.237 -9.763 1.00 0.00 70 ALA A C 2
ATOM 1126 O O . ALA A 1 40 ? -1.271 -2.064 -9.498 1.00 0.00 70 ALA A O 2
ATOM 1133 N N . CYS A 1 41 ? -3.209 -3.002 -8.965 1.00 0.00 71 CYS A N 2
ATOM 1134 C CA . CYS A 1 41 ? -2.629 -3.727 -7.859 1.00 0.00 71 CYS A CA 2
ATOM 1135 C C . CYS A 1 41 ? -3.459 -4.928 -7.428 1.00 0.00 71 CYS A C 2
ATOM 1136 O O . CYS A 1 41 ? -4.582 -4.780 -6.947 1.00 0.00 71 CYS A O 2
ATOM 1143 N N . ASN A 1 42 ? -2.825 -6.096 -7.419 1.00 0.00 72 ASN A N 2
ATOM 1144 C CA . ASN A 1 42 ? -3.433 -7.364 -7.037 1.00 0.00 72 ASN A CA 2
ATOM 1145 C C . ASN A 1 42 ? -2.937 -7.838 -5.675 1.00 0.00 72 ASN A C 2
ATOM 1146 O O . ASN A 1 42 ? -3.558 -8.736 -5.121 1.00 0.00 72 ASN A O 2
ATOM 1157 N N . CYS A 1 43 ? -1.897 -7.210 -5.094 1.00 0.00 73 CYS A N 2
ATOM 1158 C CA . CYS A 1 43 ? -1.323 -7.558 -3.774 1.00 0.00 73 CYS A CA 2
ATOM 1159 C C . CYS A 1 43 ? -2.428 -7.872 -2.763 1.00 0.00 73 CYS A C 2
ATOM 1160 O O . CYS A 1 43 ? -3.117 -6.914 -2.423 1.00 0.00 73 CYS A O 2
ATOM 1167 N N . ALA A 1 44 ? -2.535 -9.085 -2.214 1.00 0.00 74 ALA A N 2
ATOM 1168 C CA . ALA A 1 44 ? -3.563 -9.494 -1.246 1.00 0.00 74 ALA A CA 2
ATOM 1169 C C . ALA A 1 44 ? -3.718 -8.516 -0.082 1.00 0.00 74 ALA A C 2
ATOM 1170 O O . ALA A 1 44 ? -4.830 -8.096 0.230 1.00 0.00 74 ALA A O 2
ATOM 1177 N N . SER A 1 45 ? -2.604 -8.053 0.505 1.00 0.00 75 SER A N 2
ATOM 1178 C CA . SER A 1 45 ? -2.644 -7.112 1.638 1.00 0.00 75 SER A CA 2
ATOM 1179 C C . SER A 1 45 ? -3.336 -5.804 1.216 1.00 0.00 75 SER A C 2
ATOM 1180 O O . SER A 1 45 ? -3.719 -4.970 2.034 1.00 0.00 75 SER A O 2
ATOM 1188 N N . CYS A 1 46 ? -3.390 -5.540 -0.091 1.00 0.00 76 CYS A N 2
ATOM 1189 C CA . CYS A 1 46 ? -4.039 -4.382 -0.648 1.00 0.00 76 CYS A CA 2
ATOM 1190 C C . CYS A 1 46 ? -5.387 -4.719 -1.296 1.00 0.00 76 CYS A C 2
ATOM 1191 O O . CYS A 1 46 ? -6.155 -3.783 -1.490 1.00 0.00 76 CYS A O 2
ATOM 1198 N N . GLY A 1 47 ? -5.637 -5.968 -1.688 1.00 0.00 77 GLY A N 2
ATOM 1199 C CA . GLY A 1 47 ? -6.888 -6.377 -2.299 1.00 0.00 77 GLY A CA 2
ATOM 1200 C C . GLY A 1 47 ? -7.968 -6.227 -1.247 1.00 0.00 77 GLY A C 2
ATOM 1201 O O . GLY A 1 47 ? -8.857 -5.390 -1.399 1.00 0.00 77 GLY A O 2
ATOM 1205 N N . SER A 1 48 ? -7.830 -6.981 -0.158 1.00 0.00 78 SER A N 2
ATOM 1206 C CA . SER A 1 48 ? -8.768 -6.977 0.954 1.00 0.00 78 SER A CA 2
ATOM 1207 C C . SER A 1 48 ? -8.497 -5.746 1.829 1.00 0.00 78 SER A C 2
ATOM 1208 O O . SER A 1 48 ? -9.198 -4.741 1.711 1.00 0.00 78 SER A O 2
ATOM 1216 N N . ALA A 1 49 ? -7.422 -5.818 2.633 1.00 0.00 79 ALA A N 2
ATOM 1217 C CA . ALA A 1 49 ? -6.852 -4.871 3.608 1.00 0.00 79 ALA A CA 2
ATOM 1218 C C . ALA A 1 49 ? -6.963 -5.421 5.038 1.00 0.00 79 ALA A C 2
ATOM 1219 O O . ALA A 1 49 ? -6.779 -4.670 5.993 1.00 0.00 79 ALA A O 2
ATOM 1226 N N . THR A 1 50 ? -7.257 -6.705 5.203 1.00 0.00 80 THR A N 2
ATOM 1227 C CA . THR A 1 50 ? -7.420 -7.425 6.455 1.00 0.00 80 THR A CA 2
ATOM 1228 C C . THR A 1 50 ? -6.064 -7.728 7.126 1.00 0.00 80 THR A C 2
ATOM 1229 O O . THR A 1 50 ? -5.823 -8.861 7.540 1.00 0.00 80 THR A O 2
ATOM 1240 N N . ALA A 1 51 ? -5.206 -6.712 7.308 1.00 0.00 81 ALA A N 2
ATOM 1241 C CA . ALA A 1 51 ? -3.868 -6.824 7.908 1.00 0.00 81 ALA A CA 2
ATOM 1242 C C . ALA A 1 51 ? -2.932 -7.603 6.947 1.00 0.00 81 ALA A C 2
ATOM 1243 O O . ALA A 1 51 ? -3.302 -7.808 5.784 1.00 0.00 81 ALA A O 2
ATOM 1250 N N . PRO A 1 52 ? -1.671 -7.908 7.310 1.00 0.00 82 PRO A N 2
ATOM 1251 C CA . PRO A 1 52 ? -0.769 -8.654 6.446 1.00 0.00 82 PRO A CA 2
ATOM 1252 C C . PRO A 1 52 ? -1.205 -10.131 6.394 1.00 0.00 82 PRO A C 2
ATOM 1253 O O . PRO A 1 52 ? -0.766 -10.947 7.213 1.00 0.00 82 PRO A O 2
ATOM 1264 N N . GLY A 1 53 ? -1.999 -10.488 5.383 1.00 0.00 83 GLY A N 2
ATOM 1265 C CA . GLY A 1 53 ? -2.507 -11.840 5.168 1.00 0.00 83 GLY A CA 2
ATOM 1266 C C . GLY A 1 53 ? -3.427 -12.244 6.299 1.00 0.00 83 GLY A C 2
ATOM 1267 O O . GLY A 1 53 ? -3.387 -13.421 6.717 1.00 0.00 83 GLY A O 2
ATOM 1275 N N . GLY A 1 1 ? 19.301 -2.393 -6.191 1.00 0.00 31 GLY A N 3
ATOM 1276 C CA . GLY A 1 1 ? 19.003 -2.318 -4.759 1.00 0.00 31 GLY A CA 3
ATOM 1277 C C . GLY A 1 1 ? 17.800 -1.436 -4.516 1.00 0.00 31 GLY A C 3
ATOM 1278 O O . GLY A 1 1 ? 17.969 -0.321 -4.034 1.00 0.00 31 GLY A O 3
ATOM 1282 N N . GLU A 1 2 ? 16.612 -1.886 -4.917 1.00 0.00 32 GLU A N 3
ATOM 1283 C CA . GLU A 1 2 ? 15.363 -1.153 -4.734 1.00 0.00 32 GLU A CA 3
ATOM 1284 C C . GLU A 1 2 ? 14.932 -1.218 -3.266 1.00 0.00 32 GLU A C 3
ATOM 1285 O O . GLU A 1 2 ? 15.600 -1.831 -2.423 1.00 0.00 32 GLU A O 3
ATOM 1297 N N . HIS A 1 3 ? 13.813 -0.569 -2.952 1.00 0.00 33 HIS A N 3
ATOM 1298 C CA . HIS A 1 3 ? 13.260 -0.541 -1.612 1.00 0.00 33 HIS A CA 3
ATOM 1299 C C . HIS A 1 3 ? 12.106 -1.504 -1.479 1.00 0.00 33 HIS A C 3
ATOM 1300 O O . HIS A 1 3 ? 11.615 -2.040 -2.471 1.00 0.00 33 HIS A O 3
ATOM 1314 N N . THR A 1 4 ? 11.670 -1.722 -0.239 1.00 0.00 34 THR A N 3
ATOM 1315 C CA . THR A 1 4 ? 10.555 -2.601 -0.014 1.00 0.00 34 THR A CA 3
ATOM 1316 C C . THR A 1 4 ? 9.346 -1.783 -0.453 1.00 0.00 34 THR A C 3
ATOM 1317 O O . THR A 1 4 ? 9.089 -0.709 0.106 1.00 0.00 34 THR A O 3
ATOM 1328 N N . THR A 1 5 ? 8.668 -2.236 -1.503 1.00 0.00 35 THR A N 3
ATOM 1329 C CA . THR A 1 5 ? 7.489 -1.587 -2.026 1.00 0.00 35 THR A CA 3
ATOM 1330 C C . THR A 1 5 ? 6.434 -2.633 -2.177 1.00 0.00 35 THR A C 3
ATOM 1331 O O . THR A 1 5 ? 6.691 -3.836 -2.118 1.00 0.00 35 THR A O 3
ATOM 1342 N N . CYS A 1 6 ? 5.205 -2.166 -2.350 1.00 0.00 36 CYS A N 3
ATOM 1343 C CA . CYS A 1 6 ? 4.157 -3.110 -2.589 1.00 0.00 36 CYS A CA 3
ATOM 1344 C C . CYS A 1 6 ? 4.506 -3.803 -3.895 1.00 0.00 36 CYS A C 3
ATOM 1345 O O . CYS A 1 6 ? 4.739 -3.050 -4.829 1.00 0.00 36 CYS A O 3
ATOM 1352 N N . GLY A 1 7 ? 4.309 -5.115 -4.001 1.00 0.00 37 GLY A N 3
ATOM 1353 C CA . GLY A 1 7 ? 4.597 -5.915 -5.194 1.00 0.00 37 GLY A CA 3
ATOM 1354 C C . GLY A 1 7 ? 4.142 -5.287 -6.514 1.00 0.00 37 GLY A C 3
ATOM 1355 O O . GLY A 1 7 ? 4.721 -5.574 -7.548 1.00 0.00 37 GLY A O 3
ATOM 1359 N N . CYS A 1 8 ? 3.108 -4.431 -6.491 1.00 0.00 38 CYS A N 3
ATOM 1360 C CA . CYS A 1 8 ? 2.633 -3.739 -7.686 1.00 0.00 38 CYS A CA 3
ATOM 1361 C C . CYS A 1 8 ? 3.645 -2.714 -8.222 1.00 0.00 38 CYS A C 3
ATOM 1362 O O . CYS A 1 8 ? 3.371 -2.112 -9.252 1.00 0.00 38 CYS A O 3
ATOM 1369 N N . GLY A 1 9 ? 4.709 -2.423 -7.473 1.00 0.00 39 GLY A N 3
ATOM 1370 C CA . GLY A 1 9 ? 5.739 -1.479 -7.828 1.00 0.00 39 GLY A CA 3
ATOM 1371 C C . GLY A 1 9 ? 5.368 -0.103 -7.303 1.00 0.00 39 GLY A C 3
ATOM 1372 O O . GLY A 1 9 ? 5.334 0.857 -8.072 1.00 0.00 39 GLY A O 3
ATOM 1376 N N . GLU A 1 10 ? 4.983 0.011 -6.019 1.00 0.00 40 GLU A N 3
ATOM 1377 C CA . GLU A 1 10 ? 4.632 1.301 -5.449 1.00 0.00 40 GLU A CA 3
ATOM 1378 C C . GLU A 1 10 ? 4.726 1.236 -3.928 1.00 0.00 40 GLU A C 3
ATOM 1379 O O . GLU A 1 10 ? 4.022 0.413 -3.309 1.00 0.00 40 GLU A O 3
ATOM 1391 N N . HIS A 1 11 ? 5.615 2.056 -3.350 1.00 0.00 41 HIS A N 3
ATOM 1392 C CA . HIS A 1 11 ? 5.854 2.205 -1.917 1.00 0.00 41 HIS A CA 3
ATOM 1393 C C . HIS A 1 11 ? 4.467 2.356 -1.276 1.00 0.00 41 HIS A C 3
ATOM 1394 O O . HIS A 1 11 ? 3.643 3.126 -1.762 1.00 0.00 41 HIS A O 3
ATOM 1408 N N . CYS A 1 12 ? 4.121 1.527 -0.287 1.00 0.00 42 CYS A N 3
ATOM 1409 C CA . CYS A 1 12 ? 2.809 1.586 0.370 1.00 0.00 42 CYS A CA 3
ATOM 1410 C C . CYS A 1 12 ? 2.916 0.923 1.756 1.00 0.00 42 CYS A C 3
ATOM 1411 O O . CYS A 1 12 ? 3.791 0.080 1.921 1.00 0.00 42 CYS A O 3
ATOM 1418 N N . GLY A 1 13 ? 1.949 1.153 2.656 1.00 0.00 43 GLY A N 3
ATOM 1419 C CA . GLY A 1 13 ? 1.894 0.704 4.065 1.00 0.00 43 GLY A CA 3
ATOM 1420 C C . GLY A 1 13 ? 2.068 -0.775 4.380 1.00 0.00 43 GLY A C 3
ATOM 1421 O O . GLY A 1 13 ? 2.463 -1.187 5.463 1.00 0.00 43 GLY A O 3
ATOM 1425 N N . CYS A 1 14 ? 1.769 -1.590 3.385 1.00 0.00 44 CYS A N 3
ATOM 1426 C CA . CYS A 1 14 ? 1.867 -3.043 3.453 1.00 0.00 44 CYS A CA 3
ATOM 1427 C C . CYS A 1 14 ? 3.304 -3.542 3.246 1.00 0.00 44 CYS A C 3
ATOM 1428 O O . CYS A 1 14 ? 3.508 -4.753 3.206 1.00 0.00 44 CYS A O 3
ATOM 1435 N N . ASN A 1 15 ? 4.276 -2.648 3.029 1.00 0.00 45 ASN A N 3
ATOM 1436 C CA . ASN A 1 15 ? 5.670 -3.028 2.815 1.00 0.00 45 ASN A CA 3
ATOM 1437 C C . ASN A 1 15 ? 6.626 -2.113 3.582 1.00 0.00 45 ASN A C 3
ATOM 1438 O O . ASN A 1 15 ? 7.103 -1.140 2.989 1.00 0.00 45 ASN A O 3
ATOM 1449 N N . PRO A 1 16 ? 6.902 -2.406 4.864 1.00 0.00 46 PRO A N 3
ATOM 1450 C CA . PRO A 1 16 ? 7.821 -1.610 5.654 1.00 0.00 46 PRO A CA 3
ATOM 1451 C C . PRO A 1 16 ? 9.208 -1.711 5.017 1.00 0.00 46 PRO A C 3
ATOM 1452 O O . PRO A 1 16 ? 9.638 -2.775 4.577 1.00 0.00 46 PRO A O 3
ATOM 1463 N N . CYS A 1 17 ? 9.897 -0.578 4.950 1.00 0.00 47 CYS A N 3
ATOM 1464 C CA . CYS A 1 17 ? 11.219 -0.404 4.400 1.00 0.00 47 CYS A CA 3
ATOM 1465 C C . CYS A 1 17 ? 12.049 0.484 5.318 1.00 0.00 47 CYS A C 3
ATOM 1466 O O . CYS A 1 17 ? 11.472 1.234 6.105 1.00 0.00 47 CYS A O 3
ATOM 1473 N N . ALA A 1 18 ? 13.356 0.590 5.047 1.00 0.00 48 ALA A N 3
ATOM 1474 C CA . ALA A 1 18 ? 14.324 1.403 5.802 1.00 0.00 48 ALA A CA 3
ATOM 1475 C C . ALA A 1 18 ? 14.000 2.903 5.848 1.00 0.00 48 ALA A C 3
ATOM 1476 O O . ALA A 1 18 ? 14.647 3.665 6.566 1.00 0.00 48 ALA A O 3
ATOM 1483 N N . CYS A 1 19 ? 13.045 3.341 5.023 1.00 0.00 49 CYS A N 3
ATOM 1484 C CA . CYS A 1 19 ? 12.597 4.723 4.943 1.00 0.00 49 CYS A CA 3
ATOM 1485 C C . CYS A 1 19 ? 11.165 4.894 5.454 1.00 0.00 49 CYS A C 3
ATOM 1486 O O . CYS A 1 19 ? 10.729 6.022 5.624 1.00 0.00 49 CYS A O 3
ATOM 1493 N N . GLY A 1 20 ? 10.405 3.802 5.596 1.00 0.00 50 GLY A N 3
ATOM 1494 C CA . GLY A 1 20 ? 9.018 3.802 6.083 1.00 0.00 50 GLY A CA 3
ATOM 1495 C C . GLY A 1 20 ? 8.033 4.609 5.230 1.00 0.00 50 GLY A C 3
ATOM 1496 O O . GLY A 1 20 ? 6.877 4.779 5.621 1.00 0.00 50 GLY A O 3
ATOM 1500 N N . ARG A 1 21 ? 8.472 5.088 4.058 1.00 0.00 51 ARG A N 3
ATOM 1501 C CA . ARG A 1 21 ? 7.634 5.885 3.166 1.00 0.00 51 ARG A CA 3
ATOM 1502 C C . ARG A 1 21 ? 6.538 5.000 2.632 1.00 0.00 51 ARG A C 3
ATOM 1503 O O . ARG A 1 21 ? 6.826 3.882 2.212 1.00 0.00 51 ARG A O 3
ATOM 1524 N N . GLU A 1 22 ? 5.331 5.533 2.541 1.00 0.00 52 GLU A N 3
ATOM 1525 C CA . GLU A 1 22 ? 4.206 4.801 2.006 1.00 0.00 52 GLU A CA 3
ATOM 1526 C C . GLU A 1 22 ? 3.416 5.619 0.988 1.00 0.00 52 GLU A C 3
ATOM 1527 O O . GLU A 1 22 ? 2.533 5.043 0.357 1.00 0.00 52 GLU A O 3
ATOM 1539 N N . GLY A 1 23 ? 3.798 6.869 0.709 1.00 0.00 53 GLY A N 3
ATOM 1540 C CA . GLY A 1 23 ? 3.101 7.714 -0.253 1.00 0.00 53 GLY A CA 3
ATOM 1541 C C . GLY A 1 23 ? 1.837 8.300 0.364 1.00 0.00 53 GLY A C 3
ATOM 1542 O O . GLY A 1 23 ? 1.568 8.086 1.546 1.00 0.00 53 GLY A O 3
ATOM 1546 N N . THR A 1 24 ? 1.085 9.070 -0.415 1.00 0.00 54 THR A N 3
ATOM 1547 C CA . THR A 1 24 ? -0.148 9.687 0.043 1.00 0.00 54 THR A CA 3
ATOM 1548 C C . THR A 1 24 ? -1.244 8.632 -0.030 1.00 0.00 54 THR A C 3
ATOM 1549 O O . THR A 1 24 ? -1.551 8.172 -1.138 1.00 0.00 54 THR A O 3
ATOM 1560 N N . PRO A 1 25 ? -1.824 8.213 1.109 1.00 0.00 55 PRO A N 3
ATOM 1561 C CA . PRO A 1 25 ? -2.863 7.201 1.120 1.00 0.00 55 PRO A CA 3
ATOM 1562 C C . PRO A 1 25 ? -4.150 7.691 0.459 1.00 0.00 55 PRO A C 3
ATOM 1563 O O . PRO A 1 25 ? -4.293 8.866 0.113 1.00 0.00 55 PRO A O 3
ATOM 1574 N N . SER A 1 26 ? -5.084 6.765 0.233 1.00 0.00 56 SER A N 3
ATOM 1575 C CA . SER A 1 26 ? -6.384 7.105 -0.343 1.00 0.00 56 SER A CA 3
ATOM 1576 C C . SER A 1 26 ? -7.262 7.689 0.773 1.00 0.00 56 SER A C 3
ATOM 1577 O O . SER A 1 26 ? -8.154 8.486 0.497 1.00 0.00 56 SER A O 3
ATOM 1585 N N . GLY A 1 27 ? -6.992 7.294 2.024 1.00 0.00 57 GLY A N 3
ATOM 1586 C CA . GLY A 1 27 ? -7.643 7.693 3.251 1.00 0.00 57 GLY A CA 3
ATOM 1587 C C . GLY A 1 27 ? -9.055 7.152 3.326 1.00 0.00 57 GLY A C 3
ATOM 1588 O O . GLY A 1 27 ? -9.338 6.218 4.074 1.00 0.00 57 GLY A O 3
ATOM 1592 N N . ARG A 1 28 ? -9.928 7.793 2.563 1.00 0.00 58 ARG A N 3
ATOM 1593 C CA . ARG A 1 28 ? -11.352 7.547 2.421 1.00 0.00 58 ARG A CA 3
ATOM 1594 C C . ARG A 1 28 ? -11.561 6.529 1.318 1.00 0.00 58 ARG A C 3
ATOM 1595 O O . ARG A 1 28 ? -11.760 6.897 0.158 1.00 0.00 58 ARG A O 3
ATOM 1616 N N . ALA A 1 29 ? -11.372 5.257 1.647 1.00 0.00 59 ALA A N 3
ATOM 1617 C CA . ALA A 1 29 ? -11.552 4.139 0.739 1.00 0.00 59 ALA A CA 3
ATOM 1618 C C . ALA A 1 29 ? -11.616 2.871 1.590 1.00 0.00 59 ALA A C 3
ATOM 1619 O O . ALA A 1 29 ? -11.034 2.849 2.671 1.00 0.00 59 ALA A O 3
ATOM 1626 N N . ASN A 1 30 ? -12.153 1.771 1.063 1.00 0.00 60 ASN A N 3
ATOM 1627 C CA . ASN A 1 30 ? -12.281 0.468 1.742 1.00 0.00 60 ASN A CA 3
ATOM 1628 C C . ASN A 1 30 ? -10.953 -0.179 2.191 1.00 0.00 60 ASN A C 3
ATOM 1629 O O . ASN A 1 30 ? -10.948 -1.299 2.703 1.00 0.00 60 ASN A O 3
ATOM 1640 N N . ARG A 1 31 ? -9.812 0.465 1.934 1.00 0.00 61 ARG A N 3
ATOM 1641 C CA . ARG A 1 31 ? -8.490 -0.010 2.321 1.00 0.00 61 ARG A CA 3
ATOM 1642 C C . ARG A 1 31 ? -8.230 0.392 3.783 1.00 0.00 61 ARG A C 3
ATOM 1643 O O . ARG A 1 31 ? -9.083 0.955 4.463 1.00 0.00 61 ARG A O 3
ATOM 1664 N N . ARG A 1 32 ? -7.012 0.147 4.263 1.00 0.00 62 ARG A N 3
ATOM 1665 C CA . ARG A 1 32 ? -6.562 0.435 5.633 1.00 0.00 62 ARG A CA 3
ATOM 1666 C C . ARG A 1 32 ? -6.255 1.894 5.959 1.00 0.00 62 ARG A C 3
ATOM 1667 O O . ARG A 1 32 ? -5.538 2.153 6.922 1.00 0.00 62 ARG A O 3
ATOM 1688 N N . ALA A 1 33 ? -6.663 2.836 5.112 1.00 0.00 63 ALA A N 3
ATOM 1689 C CA . ALA A 1 33 ? -6.372 4.268 5.265 1.00 0.00 63 ALA A CA 3
ATOM 1690 C C . ALA A 1 33 ? -4.864 4.525 5.071 1.00 0.00 63 ALA A C 3
ATOM 1691 O O . ALA A 1 33 ? -4.413 5.660 5.184 1.00 0.00 63 ALA A O 3
ATOM 1698 N N . ASN A 1 34 ? -4.101 3.487 4.699 1.00 0.00 64 ASN A N 3
ATOM 1699 C CA . ASN A 1 34 ? -2.660 3.474 4.472 1.00 0.00 64 ASN A CA 3
ATOM 1700 C C . ASN A 1 34 ? -2.298 2.904 3.103 1.00 0.00 64 ASN A C 3
ATOM 1701 O O . ASN A 1 34 ? -1.165 2.478 2.826 1.00 0.00 64 ASN A O 3
ATOM 1712 N N . CYS A 1 35 ? -3.285 2.779 2.214 1.00 0.00 65 CYS A N 3
ATOM 1713 C CA . CYS A 1 35 ? -3.055 2.289 0.872 1.00 0.00 65 CYS A CA 3
ATOM 1714 C C . CYS A 1 35 ? -3.090 3.432 -0.137 1.00 0.00 65 CYS A C 3
ATOM 1715 O O . CYS A 1 35 ? -4.130 3.765 -0.687 1.00 0.00 65 CYS A O 3
ATOM 1722 N N . SER A 1 36 ? -1.921 3.943 -0.455 1.00 0.00 66 SER A N 3
ATOM 1723 C CA . SER A 1 36 ? -1.666 5.006 -1.421 1.00 0.00 66 SER A CA 3
ATOM 1724 C C . SER A 1 36 ? -1.758 4.503 -2.863 1.00 0.00 66 SER A C 3
ATOM 1725 O O . SER A 1 36 ? -2.114 5.217 -3.790 1.00 0.00 66 SER A O 3
ATOM 1733 N N . CYS A 1 37 ? -1.433 3.216 -3.023 1.00 0.00 67 CYS A N 3
ATOM 1734 C CA . CYS A 1 37 ? -1.397 2.566 -4.325 1.00 0.00 67 CYS A CA 3
ATOM 1735 C C . CYS A 1 37 ? -2.724 1.970 -4.751 1.00 0.00 67 CYS A C 3
ATOM 1736 O O . CYS A 1 37 ? -3.249 1.138 -3.995 1.00 0.00 67 CYS A O 3
ATOM 1743 N N . GLY A 1 38 ? -3.190 2.301 -5.945 1.00 0.00 68 GLY A N 3
ATOM 1744 C CA . GLY A 1 38 ? -4.422 1.815 -6.516 1.00 0.00 68 GLY A CA 3
ATOM 1745 C C . GLY A 1 38 ? -3.887 1.098 -7.722 1.00 0.00 68 GLY A C 3
ATOM 1746 O O . GLY A 1 38 ? -3.446 -0.044 -7.561 1.00 0.00 68 GLY A O 3
ATOM 1750 N N . ALA A 1 39 ? -3.801 1.843 -8.823 1.00 0.00 69 ALA A N 3
ATOM 1751 C CA . ALA A 1 39 ? -3.309 1.495 -10.145 1.00 0.00 69 ALA A CA 3
ATOM 1752 C C . ALA A 1 39 ? -2.905 0.028 -10.311 1.00 0.00 69 ALA A C 3
ATOM 1753 O O . ALA A 1 39 ? -1.750 -0.369 -10.115 1.00 0.00 69 ALA A O 3
ATOM 1760 N N . ALA A 1 40 ? -3.926 -0.729 -10.689 1.00 0.00 70 ALA A N 3
ATOM 1761 C CA . ALA A 1 40 ? -3.982 -2.162 -11.006 1.00 0.00 70 ALA A CA 3
ATOM 1762 C C . ALA A 1 40 ? -3.276 -3.077 -10.005 1.00 0.00 70 ALA A C 3
ATOM 1763 O O . ALA A 1 40 ? -2.798 -4.170 -10.329 1.00 0.00 70 ALA A O 3
ATOM 1770 N N . CYS A 1 41 ? -3.166 -2.641 -8.756 1.00 0.00 71 CYS A N 3
ATOM 1771 C CA . CYS A 1 41 ? -2.517 -3.411 -7.738 1.00 0.00 71 CYS A CA 3
ATOM 1772 C C . CYS A 1 41 ? -3.401 -4.560 -7.298 1.00 0.00 71 CYS A C 3
ATOM 1773 O O . CYS A 1 41 ? -4.433 -4.326 -6.672 1.00 0.00 71 CYS A O 3
ATOM 1780 N N . ASN A 1 42 ? -2.881 -5.766 -7.457 1.00 0.00 72 ASN A N 3
ATOM 1781 C CA . ASN A 1 42 ? -3.550 -7.013 -7.109 1.00 0.00 72 ASN A CA 3
ATOM 1782 C C . ASN A 1 42 ? -3.109 -7.621 -5.791 1.00 0.00 72 ASN A C 3
ATOM 1783 O O . ASN A 1 42 ? -3.658 -8.633 -5.367 1.00 0.00 72 ASN A O 3
ATOM 1794 N N . CYS A 1 43 ? -2.183 -6.958 -5.100 1.00 0.00 73 CYS A N 3
ATOM 1795 C CA . CYS A 1 43 ? -1.670 -7.411 -3.813 1.00 0.00 73 CYS A CA 3
ATOM 1796 C C . CYS A 1 43 ? -2.803 -7.667 -2.820 1.00 0.00 73 CYS A C 3
ATOM 1797 O O . CYS A 1 43 ? -3.397 -6.670 -2.391 1.00 0.00 73 CYS A O 3
ATOM 1804 N N . ALA A 1 44 ? -3.056 -8.901 -2.377 1.00 0.00 74 ALA A N 3
ATOM 1805 C CA . ALA A 1 44 ? -4.109 -9.178 -1.404 1.00 0.00 74 ALA A CA 3
ATOM 1806 C C . ALA A 1 44 ? -3.884 -8.363 -0.129 1.00 0.00 74 ALA A C 3
ATOM 1807 O O . ALA A 1 44 ? -4.848 -7.848 0.420 1.00 0.00 74 ALA A O 3
ATOM 1814 N N . SER A 1 45 ? -2.636 -8.107 0.307 1.00 0.00 75 SER A N 3
ATOM 1815 C CA . SER A 1 45 ? -2.378 -7.319 1.511 1.00 0.00 75 SER A CA 3
ATOM 1816 C C . SER A 1 45 ? -2.874 -5.876 1.327 1.00 0.00 75 SER A C 3
ATOM 1817 O O . SER A 1 45 ? -2.808 -5.059 2.236 1.00 0.00 75 SER A O 3
ATOM 1825 N N . CYS A 1 46 ? -3.227 -5.478 0.097 1.00 0.00 76 CYS A N 3
ATOM 1826 C CA . CYS A 1 46 ? -3.791 -4.177 -0.200 1.00 0.00 76 CYS A CA 3
ATOM 1827 C C . CYS A 1 46 ? -5.243 -4.256 -0.702 1.00 0.00 76 CYS A C 3
ATOM 1828 O O . CYS A 1 46 ? -5.917 -3.239 -0.567 1.00 0.00 76 CYS A O 3
ATOM 1835 N N . GLY A 1 47 ? -5.709 -5.355 -1.309 1.00 0.00 77 GLY A N 3
ATOM 1836 C CA . GLY A 1 47 ? -7.075 -5.473 -1.801 1.00 0.00 77 GLY A CA 3
ATOM 1837 C C . GLY A 1 47 ? -7.861 -6.583 -1.118 1.00 0.00 77 GLY A C 3
ATOM 1838 O O . GLY A 1 47 ? -8.598 -7.264 -1.817 1.00 0.00 77 GLY A O 3
ATOM 1842 N N . SER A 1 48 ? -7.696 -6.785 0.198 1.00 0.00 78 SER A N 3
ATOM 1843 C CA . SER A 1 48 ? -8.462 -7.804 0.931 1.00 0.00 78 SER A CA 3
ATOM 1844 C C . SER A 1 48 ? -9.959 -7.443 0.917 1.00 0.00 78 SER A C 3
ATOM 1845 O O . SER A 1 48 ? -10.798 -8.296 1.196 1.00 0.00 78 SER A O 3
ATOM 1853 N N . ALA A 1 49 ? -10.288 -6.168 0.668 1.00 0.00 79 ALA A N 3
ATOM 1854 C CA . ALA A 1 49 ? -11.657 -5.693 0.568 1.00 0.00 79 ALA A CA 3
ATOM 1855 C C . ALA A 1 49 ? -12.228 -6.310 -0.712 1.00 0.00 79 ALA A C 3
ATOM 1856 O O . ALA A 1 49 ? -11.468 -6.734 -1.587 1.00 0.00 79 ALA A O 3
ATOM 1863 N N . THR A 1 50 ? -13.544 -6.276 -0.912 1.00 0.00 80 THR A N 3
ATOM 1864 C CA . THR A 1 50 ? -14.181 -6.853 -2.099 1.00 0.00 80 THR A CA 3
ATOM 1865 C C . THR A 1 50 ? -13.861 -8.361 -2.254 1.00 0.00 80 THR A C 3
ATOM 1866 O O . THR A 1 50 ? -13.959 -8.890 -3.364 1.00 0.00 80 THR A O 3
ATOM 1877 N N . ALA A 1 51 ? -13.525 -9.047 -1.149 1.00 0.00 81 ALA A N 3
ATOM 1878 C CA . ALA A 1 51 ? -13.168 -10.462 -1.068 1.00 0.00 81 ALA A CA 3
ATOM 1879 C C . ALA A 1 51 ? -14.151 -11.387 -1.798 1.00 0.00 81 ALA A C 3
ATOM 1880 O O . ALA A 1 51 ? -15.325 -11.032 -1.962 1.00 0.00 81 ALA A O 3
ATOM 1887 N N . PRO A 1 52 ? -13.713 -12.599 -2.173 1.00 0.00 82 PRO A N 3
ATOM 1888 C CA . PRO A 1 52 ? -14.522 -13.580 -2.882 1.00 0.00 82 PRO A CA 3
ATOM 1889 C C . PRO A 1 52 ? -15.630 -14.215 -2.029 1.00 0.00 82 PRO A C 3
ATOM 1890 O O . PRO A 1 52 ? -15.481 -15.320 -1.488 1.00 0.00 82 PRO A O 3
ATOM 1901 N N . GLY A 1 53 ? -16.775 -13.536 -1.972 1.00 0.00 83 GLY A N 3
ATOM 1902 C CA . GLY A 1 53 ? -17.953 -13.968 -1.244 1.00 0.00 83 GLY A CA 3
ATOM 1903 C C . GLY A 1 53 ? -17.826 -13.764 0.248 1.00 0.00 83 GLY A C 3
ATOM 1904 O O . GLY A 1 53 ? -18.782 -14.161 0.948 1.00 0.00 83 GLY A O 3
ATOM 1912 N N . GLY A 1 1 ? 18.310 1.738 -6.499 1.00 0.00 31 GLY A N 4
ATOM 1913 C CA . GLY A 1 1 ? 17.785 2.042 -5.158 1.00 0.00 31 GLY A CA 4
ATOM 1914 C C . GLY A 1 1 ? 16.408 1.429 -4.942 1.00 0.00 31 GLY A C 4
ATOM 1915 O O . GLY A 1 1 ? 15.498 2.106 -4.453 1.00 0.00 31 GLY A O 4
ATOM 1919 N N . GLU A 1 2 ? 16.227 0.169 -5.351 1.00 0.00 32 GLU A N 4
ATOM 1920 C CA . GLU A 1 2 ? 14.981 -0.561 -5.207 1.00 0.00 32 GLU A CA 4
ATOM 1921 C C . GLU A 1 2 ? 14.704 -0.712 -3.714 1.00 0.00 32 GLU A C 4
ATOM 1922 O O . GLU A 1 2 ? 15.604 -1.070 -2.944 1.00 0.00 32 GLU A O 4
ATOM 1934 N N . HIS A 1 3 ? 13.471 -0.424 -3.305 1.00 0.00 33 HIS A N 4
ATOM 1935 C CA . HIS A 1 3 ? 13.047 -0.505 -1.919 1.00 0.00 33 HIS A CA 4
ATOM 1936 C C . HIS A 1 3 ? 11.979 -1.568 -1.751 1.00 0.00 33 HIS A C 4
ATOM 1937 O O . HIS A 1 3 ? 11.491 -2.134 -2.731 1.00 0.00 33 HIS A O 4
ATOM 1951 N N . THR A 1 4 ? 11.625 -1.860 -0.501 1.00 0.00 34 THR A N 4
ATOM 1952 C CA . THR A 1 4 ? 10.587 -2.827 -0.217 1.00 0.00 34 THR A CA 4
ATOM 1953 C C . THR A 1 4 ? 9.338 -2.024 -0.568 1.00 0.00 34 THR A C 4
ATOM 1954 O O . THR A 1 4 ? 9.022 -1.030 0.100 1.00 0.00 34 THR A O 4
ATOM 1965 N N . THR A 1 5 ? 8.693 -2.399 -1.664 1.00 0.00 35 THR A N 4
ATOM 1966 C CA . THR A 1 5 ? 7.509 -1.762 -2.193 1.00 0.00 35 THR A CA 4
ATOM 1967 C C . THR A 1 5 ? 6.442 -2.797 -2.414 1.00 0.00 35 THR A C 4
ATOM 1968 O O . THR A 1 5 ? 6.723 -3.987 -2.517 1.00 0.00 35 THR A O 4
ATOM 1979 N N . CYS A 1 6 ? 5.194 -2.339 -2.464 1.00 0.00 36 CYS A N 4
ATOM 1980 C CA . CYS A 1 6 ? 4.098 -3.242 -2.725 1.00 0.00 36 CYS A CA 4
ATOM 1981 C C . CYS A 1 6 ? 4.336 -3.885 -4.079 1.00 0.00 36 CYS A C 4
ATOM 1982 O O . CYS A 1 6 ? 4.566 -3.099 -4.989 1.00 0.00 36 CYS A O 4
ATOM 1989 N N . GLY A 1 7 ? 4.039 -5.181 -4.234 1.00 0.00 37 GLY A N 4
ATOM 1990 C CA . GLY A 1 7 ? 4.211 -5.986 -5.455 1.00 0.00 37 GLY A CA 4
ATOM 1991 C C . GLY A 1 7 ? 3.785 -5.323 -6.772 1.00 0.00 37 GLY A C 4
ATOM 1992 O O . GLY A 1 7 ? 4.151 -5.767 -7.850 1.00 0.00 37 GLY A O 4
ATOM 1996 N N . CYS A 1 8 ? 2.918 -4.311 -6.704 1.00 0.00 38 CYS A N 4
ATOM 1997 C CA . CYS A 1 8 ? 2.433 -3.527 -7.831 1.00 0.00 38 CYS A CA 4
ATOM 1998 C C . CYS A 1 8 ? 3.454 -2.467 -8.277 1.00 0.00 38 CYS A C 4
ATOM 1999 O O . CYS A 1 8 ? 3.134 -1.648 -9.131 1.00 0.00 38 CYS A O 4
ATOM 2006 N N . GLY A 1 9 ? 4.621 -2.466 -7.644 1.00 0.00 39 GLY A N 4
ATOM 2007 C CA . GLY A 1 9 ? 5.737 -1.570 -7.850 1.00 0.00 39 GLY A CA 4
ATOM 2008 C C . GLY A 1 9 ? 5.349 -0.223 -7.264 1.00 0.00 39 GLY A C 4
ATOM 2009 O O . GLY A 1 9 ? 5.381 0.772 -7.986 1.00 0.00 39 GLY A O 4
ATOM 2013 N N . GLU A 1 10 ? 4.917 -0.161 -5.989 1.00 0.00 40 GLU A N 4
ATOM 2014 C CA . GLU A 1 10 ? 4.518 1.114 -5.426 1.00 0.00 40 GLU A CA 4
ATOM 2015 C C . GLU A 1 10 ? 4.632 1.082 -3.912 1.00 0.00 40 GLU A C 4
ATOM 2016 O O . GLU A 1 10 ? 4.061 0.180 -3.275 1.00 0.00 40 GLU A O 4
ATOM 2028 N N . HIS A 1 11 ? 5.366 2.030 -3.337 1.00 0.00 41 HIS A N 4
ATOM 2029 C CA . HIS A 1 11 ? 5.565 2.148 -1.895 1.00 0.00 41 HIS A CA 4
ATOM 2030 C C . HIS A 1 11 ? 4.195 2.109 -1.198 1.00 0.00 41 HIS A C 4
ATOM 2031 O O . HIS A 1 11 ? 3.221 2.725 -1.633 1.00 0.00 41 HIS A O 4
ATOM 2045 N N . CYS A 1 12 ? 4.050 1.250 -0.190 1.00 0.00 42 CYS A N 4
ATOM 2046 C CA . CYS A 1 12 ? 2.823 1.103 0.586 1.00 0.00 42 CYS A CA 4
ATOM 2047 C C . CYS A 1 12 ? 3.162 0.548 1.971 1.00 0.00 42 CYS A C 4
ATOM 2048 O O . CYS A 1 12 ? 4.152 -0.168 2.088 1.00 0.00 42 CYS A O 4
ATOM 2055 N N . GLY A 1 13 ? 2.276 0.724 2.958 1.00 0.00 43 GLY A N 4
ATOM 2056 C CA . GLY A 1 13 ? 2.524 0.264 4.328 1.00 0.00 43 GLY A CA 4
ATOM 2057 C C . GLY A 1 13 ? 2.666 -1.235 4.438 1.00 0.00 43 GLY A C 4
ATOM 2058 O O . GLY A 1 13 ? 3.321 -1.757 5.331 1.00 0.00 43 GLY A O 4
ATOM 2062 N N . CYS A 1 14 ? 2.081 -1.946 3.478 1.00 0.00 44 CYS A N 4
ATOM 2063 C CA . CYS A 1 14 ? 2.135 -3.396 3.428 1.00 0.00 44 CYS A CA 4
ATOM 2064 C C . CYS A 1 14 ? 3.532 -3.918 3.079 1.00 0.00 44 CYS A C 4
ATOM 2065 O O . CYS A 1 14 ? 3.680 -5.121 2.869 1.00 0.00 44 CYS A O 4
ATOM 2072 N N . ASN A 1 15 ? 4.507 -3.020 2.917 1.00 0.00 45 ASN A N 4
ATOM 2073 C CA . ASN A 1 15 ? 5.876 -3.339 2.595 1.00 0.00 45 ASN A CA 4
ATOM 2074 C C . ASN A 1 15 ? 6.818 -2.446 3.399 1.00 0.00 45 ASN A C 4
ATOM 2075 O O . ASN A 1 15 ? 7.197 -1.379 2.902 1.00 0.00 45 ASN A O 4
ATOM 2086 N N . PRO A 1 16 ? 7.163 -2.845 4.629 1.00 0.00 46 PRO A N 4
ATOM 2087 C CA . PRO A 1 16 ? 8.073 -2.092 5.470 1.00 0.00 46 PRO A CA 4
ATOM 2088 C C . PRO A 1 16 ? 9.455 -2.101 4.810 1.00 0.00 46 PRO A C 4
ATOM 2089 O O . PRO A 1 16 ? 9.900 -3.122 4.291 1.00 0.00 46 PRO A O 4
ATOM 2100 N N . CYS A 1 17 ? 10.116 -0.950 4.786 1.00 0.00 47 CYS A N 4
ATOM 2101 C CA . CYS A 1 17 ? 11.424 -0.713 4.214 1.00 0.00 47 CYS A CA 4
ATOM 2102 C C . CYS A 1 17 ? 12.205 0.219 5.121 1.00 0.00 47 CYS A C 4
ATOM 2103 O O . CYS A 1 17 ? 11.593 0.973 5.865 1.00 0.00 47 CYS A O 4
ATOM 2110 N N . ALA A 1 18 ? 13.509 0.361 4.869 1.00 0.00 48 ALA A N 4
ATOM 2111 C CA . ALA A 1 18 ? 14.426 1.228 5.611 1.00 0.00 48 ALA A CA 4
ATOM 2112 C C . ALA A 1 18 ? 13.953 2.685 5.754 1.00 0.00 48 ALA A C 4
ATOM 2113 O O . ALA A 1 18 ? 14.434 3.391 6.636 1.00 0.00 48 ALA A O 4
ATOM 2120 N N . CYS A 1 19 ? 13.061 3.148 4.865 1.00 0.00 49 CYS A N 4
ATOM 2121 C CA . CYS A 1 19 ? 12.528 4.507 4.895 1.00 0.00 49 CYS A CA 4
ATOM 2122 C C . CYS A 1 19 ? 11.134 4.587 5.526 1.00 0.00 49 CYS A C 4
ATOM 2123 O O . CYS A 1 19 ? 10.689 5.697 5.825 1.00 0.00 49 CYS A O 4
ATOM 2130 N N . GLY A 1 20 ? 10.406 3.463 5.616 1.00 0.00 50 GLY A N 4
ATOM 2131 C CA . GLY A 1 20 ? 9.065 3.401 6.211 1.00 0.00 50 GLY A CA 4
ATOM 2132 C C . GLY A 1 20 ? 8.106 4.477 5.682 1.00 0.00 50 GLY A C 4
ATOM 2133 O O . GLY A 1 20 ? 7.380 5.109 6.451 1.00 0.00 50 GLY A O 4
ATOM 2137 N N . ARG A 1 21 ? 8.144 4.732 4.373 1.00 0.00 51 ARG A N 4
ATOM 2138 C CA . ARG A 1 21 ? 7.335 5.722 3.665 1.00 0.00 51 ARG A CA 4
ATOM 2139 C C . ARG A 1 21 ? 6.321 5.014 2.792 1.00 0.00 51 ARG A C 4
ATOM 2140 O O . ARG A 1 21 ? 6.643 3.945 2.280 1.00 0.00 51 ARG A O 4
ATOM 2161 N N . GLU A 1 22 ? 5.164 5.621 2.556 1.00 0.00 52 GLU A N 4
ATOM 2162 C CA . GLU A 1 22 ? 4.125 5.059 1.708 1.00 0.00 52 GLU A CA 4
ATOM 2163 C C . GLU A 1 22 ? 3.405 6.095 0.846 1.00 0.00 52 GLU A C 4
ATOM 2164 O O . GLU A 1 22 ? 2.776 5.708 -0.140 1.00 0.00 52 GLU A O 4
ATOM 2176 N N . GLY A 1 23 ? 3.572 7.380 1.125 1.00 0.00 53 GLY A N 4
ATOM 2177 C CA . GLY A 1 23 ? 2.933 8.476 0.398 1.00 0.00 53 GLY A CA 4
ATOM 2178 C C . GLY A 1 23 ? 1.488 8.678 0.866 1.00 0.00 53 GLY A C 4
ATOM 2179 O O . GLY A 1 23 ? 0.957 7.867 1.636 1.00 0.00 53 GLY A O 4
ATOM 2183 N N . THR A 1 24 ? 0.831 9.720 0.355 1.00 0.00 54 THR A N 4
ATOM 2184 C CA . THR A 1 24 ? -0.542 10.077 0.701 1.00 0.00 54 THR A CA 4
ATOM 2185 C C . THR A 1 24 ? -1.541 8.914 0.573 1.00 0.00 54 THR A C 4
ATOM 2186 O O . THR A 1 24 ? -1.737 8.399 -0.537 1.00 0.00 54 THR A O 4
ATOM 2197 N N . PRO A 1 25 ? -2.197 8.501 1.674 1.00 0.00 55 PRO A N 4
ATOM 2198 C CA . PRO A 1 25 ? -3.178 7.427 1.654 1.00 0.00 55 PRO A CA 4
ATOM 2199 C C . PRO A 1 25 ? -4.362 7.823 0.758 1.00 0.00 55 PRO A C 4
ATOM 2200 O O . PRO A 1 25 ? -4.635 9.007 0.550 1.00 0.00 55 PRO A O 4
ATOM 2211 N N . SER A 1 26 ? -5.084 6.835 0.226 1.00 0.00 56 SER A N 4
ATOM 2212 C CA . SER A 1 26 ? -6.185 7.070 -0.699 1.00 0.00 56 SER A CA 4
ATOM 2213 C C . SER A 1 26 ? -7.478 7.719 -0.185 1.00 0.00 56 SER A C 4
ATOM 2214 O O . SER A 1 26 ? -8.049 8.547 -0.900 1.00 0.00 56 SER A O 4
ATOM 2222 N N . GLY A 1 27 ? -8.023 7.295 0.954 1.00 0.00 57 GLY A N 4
ATOM 2223 C CA . GLY A 1 27 ? -9.248 7.806 1.571 1.00 0.00 57 GLY A CA 4
ATOM 2224 C C . GLY A 1 27 ? -10.550 7.423 0.855 1.00 0.00 57 GLY A C 4
ATOM 2225 O O . GLY A 1 27 ? -11.573 7.230 1.505 1.00 0.00 57 GLY A O 4
ATOM 2229 N N . ARG A 1 28 ? -10.538 7.233 -0.470 1.00 0.00 58 ARG A N 4
ATOM 2230 C CA . ARG A 1 28 ? -11.730 6.883 -1.247 1.00 0.00 58 ARG A CA 4
ATOM 2231 C C . ARG A 1 28 ? -12.177 5.429 -1.106 1.00 0.00 58 ARG A C 4
ATOM 2232 O O . ARG A 1 28 ? -13.035 4.982 -1.866 1.00 0.00 58 ARG A O 4
ATOM 2253 N N . ALA A 1 29 ? -11.540 4.660 -0.229 1.00 0.00 59 ALA A N 4
ATOM 2254 C CA . ALA A 1 29 ? -11.858 3.273 0.040 1.00 0.00 59 ALA A CA 4
ATOM 2255 C C . ALA A 1 29 ? -11.506 2.989 1.487 1.00 0.00 59 ALA A C 4
ATOM 2256 O O . ALA A 1 29 ? -10.550 3.566 2.013 1.00 0.00 59 ALA A O 4
ATOM 2263 N N . ASN A 1 30 ? -12.264 2.083 2.104 1.00 0.00 60 ASN A N 4
ATOM 2264 C CA . ASN A 1 30 ? -12.110 1.641 3.484 1.00 0.00 60 ASN A CA 4
ATOM 2265 C C . ASN A 1 30 ? -10.863 0.759 3.628 1.00 0.00 60 ASN A C 4
ATOM 2266 O O . ASN A 1 30 ? -10.942 -0.448 3.854 1.00 0.00 60 ASN A O 4
ATOM 2277 N N . ARG A 1 31 ? -9.689 1.358 3.434 1.00 0.00 61 ARG A N 4
ATOM 2278 C CA . ARG A 1 31 ? -8.390 0.689 3.555 1.00 0.00 61 ARG A CA 4
ATOM 2279 C C . ARG A 1 31 ? -7.804 1.042 4.925 1.00 0.00 61 ARG A C 4
ATOM 2280 O O . ARG A 1 31 ? -8.427 1.722 5.730 1.00 0.00 61 ARG A O 4
ATOM 2301 N N . ARG A 1 32 ? -6.556 0.640 5.175 1.00 0.00 62 ARG A N 4
ATOM 2302 C CA . ARG A 1 32 ? -5.828 0.858 6.433 1.00 0.00 62 ARG A CA 4
ATOM 2303 C C . ARG A 1 32 ? -5.419 2.301 6.700 1.00 0.00 62 ARG A C 4
ATOM 2304 O O . ARG A 1 32 ? -4.564 2.531 7.555 1.00 0.00 62 ARG A O 4
ATOM 2325 N N . ALA A 1 33 ? -5.920 3.252 5.917 1.00 0.00 63 ALA A N 4
ATOM 2326 C CA . ALA A 1 33 ? -5.580 4.672 5.999 1.00 0.00 63 ALA A CA 4
ATOM 2327 C C . ALA A 1 33 ? -4.081 4.885 5.730 1.00 0.00 63 ALA A C 4
ATOM 2328 O O . ALA A 1 33 ? -3.560 5.967 5.977 1.00 0.00 63 ALA A O 4
ATOM 2335 N N . ASN A 1 34 ? -3.411 3.853 5.194 1.00 0.00 64 ASN A N 4
ATOM 2336 C CA . ASN A 1 34 ? -1.993 3.790 4.863 1.00 0.00 64 ASN A CA 4
ATOM 2337 C C . ASN A 1 34 ? -1.774 3.134 3.500 1.00 0.00 64 ASN A C 4
ATOM 2338 O O . ASN A 1 34 ? -0.667 2.677 3.178 1.00 0.00 64 ASN A O 4
ATOM 2349 N N . CYS A 1 35 ? -2.833 2.934 2.702 1.00 0.00 65 CYS A N 4
ATOM 2350 C CA . CYS A 1 35 ? -2.672 2.352 1.386 1.00 0.00 65 CYS A CA 4
ATOM 2351 C C . CYS A 1 35 ? -2.908 3.414 0.321 1.00 0.00 65 CYS A C 4
ATOM 2352 O O . CYS A 1 35 ? -3.940 3.460 -0.347 1.00 0.00 65 CYS A O 4
ATOM 2359 N N . SER A 1 36 ? -1.870 4.173 0.089 1.00 0.00 66 SER A N 4
ATOM 2360 C CA . SER A 1 36 ? -1.804 5.224 -0.914 1.00 0.00 66 SER A CA 4
ATOM 2361 C C . SER A 1 36 ? -2.013 4.661 -2.318 1.00 0.00 66 SER A C 4
ATOM 2362 O O . SER A 1 36 ? -2.606 5.269 -3.204 1.00 0.00 66 SER A O 4
ATOM 2370 N N . CYS A 1 37 ? -1.508 3.437 -2.467 1.00 0.00 67 CYS A N 4
ATOM 2371 C CA . CYS A 1 37 ? -1.485 2.690 -3.700 1.00 0.00 67 CYS A CA 4
ATOM 2372 C C . CYS A 1 37 ? -2.843 2.117 -4.086 1.00 0.00 67 CYS A C 4
ATOM 2373 O O . CYS A 1 37 ? -3.499 1.575 -3.197 1.00 0.00 67 CYS A O 4
ATOM 2380 N N . GLY A 1 38 ? -3.213 2.050 -5.363 1.00 0.00 68 GLY A N 4
ATOM 2381 C CA . GLY A 1 38 ? -4.484 1.562 -5.849 1.00 0.00 68 GLY A CA 4
ATOM 2382 C C . GLY A 1 38 ? -4.214 1.007 -7.228 1.00 0.00 68 GLY A C 4
ATOM 2383 O O . GLY A 1 38 ? -4.511 -0.171 -7.438 1.00 0.00 68 GLY A O 4
ATOM 2387 N N . ALA A 1 39 ? -3.548 1.797 -8.082 1.00 0.00 69 ALA A N 4
ATOM 2388 C CA . ALA A 1 39 ? -3.179 1.439 -9.444 1.00 0.00 69 ALA A CA 4
ATOM 2389 C C . ALA A 1 39 ? -2.591 0.029 -9.475 1.00 0.00 69 ALA A C 4
ATOM 2390 O O . ALA A 1 39 ? -1.773 -0.347 -8.618 1.00 0.00 69 ALA A O 4
ATOM 2397 N N . ALA A 1 40 ? -3.111 -0.731 -10.434 1.00 0.00 70 ALA A N 4
ATOM 2398 C CA . ALA A 1 40 ? -2.842 -2.129 -10.797 1.00 0.00 70 ALA A CA 4
ATOM 2399 C C . ALA A 1 40 ? -2.334 -2.918 -9.595 1.00 0.00 70 ALA A C 4
ATOM 2400 O O . ALA A 1 40 ? -1.249 -3.511 -9.607 1.00 0.00 70 ALA A O 4
ATOM 2407 N N . CYS A 1 41 ? -3.134 -2.942 -8.526 1.00 0.00 71 CYS A N 4
ATOM 2408 C CA . CYS A 1 41 ? -2.748 -3.625 -7.315 1.00 0.00 71 CYS A CA 4
ATOM 2409 C C . CYS A 1 41 ? -3.368 -4.990 -7.032 1.00 0.00 71 CYS A C 4
ATOM 2410 O O . CYS A 1 41 ? -4.348 -5.073 -6.295 1.00 0.00 71 CYS A O 4
ATOM 2417 N N . ASN A 1 42 ? -2.724 -6.059 -7.489 1.00 0.00 72 ASN A N 4
ATOM 2418 C CA . ASN A 1 42 ? -3.197 -7.424 -7.235 1.00 0.00 72 ASN A CA 4
ATOM 2419 C C . ASN A 1 42 ? -2.710 -7.950 -5.881 1.00 0.00 72 ASN A C 4
ATOM 2420 O O . ASN A 1 42 ? -3.096 -9.036 -5.470 1.00 0.00 72 ASN A O 4
ATOM 2431 N N . CYS A 1 43 ? -1.871 -7.179 -5.173 1.00 0.00 73 CYS A N 4
ATOM 2432 C CA . CYS A 1 43 ? -1.339 -7.535 -3.860 1.00 0.00 73 CYS A CA 4
ATOM 2433 C C . CYS A 1 43 ? -2.519 -7.828 -2.949 1.00 0.00 73 CYS A C 4
ATOM 2434 O O . CYS A 1 43 ? -3.170 -6.844 -2.585 1.00 0.00 73 CYS A O 4
ATOM 2441 N N . ALA A 1 44 ? -2.710 -9.075 -2.514 1.00 0.00 74 ALA A N 4
ATOM 2442 C CA . ALA A 1 44 ? -3.796 -9.517 -1.645 1.00 0.00 74 ALA A CA 4
ATOM 2443 C C . ALA A 1 44 ? -3.984 -8.575 -0.456 1.00 0.00 74 ALA A C 4
ATOM 2444 O O . ALA A 1 44 ? -5.113 -8.186 -0.174 1.00 0.00 74 ALA A O 4
ATOM 2451 N N . SER A 1 45 ? -2.890 -8.097 0.163 1.00 0.00 75 SER A N 4
ATOM 2452 C CA . SER A 1 45 ? -2.957 -7.175 1.308 1.00 0.00 75 SER A CA 4
ATOM 2453 C C . SER A 1 45 ? -3.826 -5.962 0.974 1.00 0.00 75 SER A C 4
ATOM 2454 O O . SER A 1 45 ? -4.461 -5.344 1.821 1.00 0.00 75 SER A O 4
ATOM 2462 N N . CYS A 1 46 ? -3.649 -5.504 -0.265 1.00 0.00 76 CYS A N 4
ATOM 2463 C CA . CYS A 1 46 ? -4.333 -4.376 -0.836 1.00 0.00 76 CYS A CA 4
ATOM 2464 C C . CYS A 1 46 ? -5.607 -4.739 -1.597 1.00 0.00 76 CYS A C 4
ATOM 2465 O O . CYS A 1 46 ? -6.341 -3.803 -1.913 1.00 0.00 76 CYS A O 4
ATOM 2472 N N . GLY A 1 47 ? -5.821 -5.999 -1.973 1.00 0.00 77 GLY A N 4
ATOM 2473 C CA . GLY A 1 47 ? -7.044 -6.404 -2.638 1.00 0.00 77 GLY A CA 4
ATOM 2474 C C . GLY A 1 47 ? -8.143 -6.264 -1.589 1.00 0.00 77 GLY A C 4
ATOM 2475 O O . GLY A 1 47 ? -9.185 -5.677 -1.875 1.00 0.00 77 GLY A O 4
ATOM 2479 N N . SER A 1 48 ? -7.871 -6.724 -0.360 1.00 0.00 78 SER A N 4
ATOM 2480 C CA . SER A 1 48 ? -8.796 -6.653 0.749 1.00 0.00 78 SER A CA 4
ATOM 2481 C C . SER A 1 48 ? -9.094 -5.192 1.106 1.00 0.00 78 SER A C 4
ATOM 2482 O O . SER A 1 48 ? -8.193 -4.368 1.348 1.00 0.00 78 SER A O 4
ATOM 2490 N N . ALA A 1 49 ? -10.378 -4.860 1.101 1.00 0.00 79 ALA A N 4
ATOM 2491 C CA . ALA A 1 49 ? -10.944 -3.564 1.424 1.00 0.00 79 ALA A CA 4
ATOM 2492 C C . ALA A 1 49 ? -12.325 -3.909 1.973 1.00 0.00 79 ALA A C 4
ATOM 2493 O O . ALA A 1 49 ? -13.348 -3.536 1.399 1.00 0.00 79 ALA A O 4
ATOM 2500 N N . THR A 1 50 ? -12.342 -4.631 3.090 1.00 0.00 80 THR A N 4
ATOM 2501 C CA . THR A 1 50 ? -13.554 -5.097 3.743 1.00 0.00 80 THR A CA 4
ATOM 2502 C C . THR A 1 50 ? -13.571 -4.723 5.228 1.00 0.00 80 THR A C 4
ATOM 2503 O O . THR A 1 50 ? -12.528 -4.388 5.802 1.00 0.00 80 THR A O 4
ATOM 2514 N N . ALA A 1 51 ? -14.760 -4.725 5.830 1.00 0.00 81 ALA A N 4
ATOM 2515 C CA . ALA A 1 51 ? -15.025 -4.436 7.229 1.00 0.00 81 ALA A CA 4
ATOM 2516 C C . ALA A 1 51 ? -16.473 -4.859 7.516 1.00 0.00 81 ALA A C 4
ATOM 2517 O O . ALA A 1 51 ? -17.310 -4.757 6.613 1.00 0.00 81 ALA A O 4
ATOM 2524 N N . PRO A 1 52 ? -16.799 -5.260 8.757 1.00 0.00 82 PRO A N 4
ATOM 2525 C CA . PRO A 1 52 ? -18.145 -5.676 9.127 1.00 0.00 82 PRO A CA 4
ATOM 2526 C C . PRO A 1 52 ? -19.140 -4.507 9.105 1.00 0.00 82 PRO A C 4
ATOM 2527 O O . PRO A 1 52 ? -20.336 -4.734 8.901 1.00 0.00 82 PRO A O 4
ATOM 2538 N N . GLY A 1 53 ? -18.680 -3.264 9.264 1.00 0.00 83 GLY A N 4
ATOM 2539 C CA . GLY A 1 53 ? -19.490 -2.058 9.266 1.00 0.00 83 GLY A CA 4
ATOM 2540 C C . GLY A 1 53 ? -18.880 -1.129 10.275 1.00 0.00 83 GLY A C 4
ATOM 2541 O O . GLY A 1 53 ? -17.678 -0.820 10.148 1.00 0.00 83 GLY A O 4
ATOM 2549 N N . GLY A 1 1 ? 19.371 -2.249 -6.350 1.00 0.00 31 GLY A N 5
ATOM 2550 C CA . GLY A 1 1 ? 19.470 -1.540 -5.064 1.00 0.00 31 GLY A CA 5
ATOM 2551 C C . GLY A 1 1 ? 18.172 -0.810 -4.781 1.00 0.00 31 GLY A C 5
ATOM 2552 O O . GLY A 1 1 ? 18.129 0.420 -4.727 1.00 0.00 31 GLY A O 5
ATOM 2556 N N . GLU A 1 2 ? 17.092 -1.562 -4.622 1.00 0.00 32 GLU A N 5
ATOM 2557 C CA . GLU A 1 2 ? 15.740 -1.086 -4.390 1.00 0.00 32 GLU A CA 5
ATOM 2558 C C . GLU A 1 2 ? 15.368 -1.085 -2.911 1.00 0.00 32 GLU A C 5
ATOM 2559 O O . GLU A 1 2 ? 16.212 -1.318 -2.037 1.00 0.00 32 GLU A O 5
ATOM 2571 N N . HIS A 1 3 ? 14.105 -0.767 -2.636 1.00 0.00 33 HIS A N 5
ATOM 2572 C CA . HIS A 1 3 ? 13.517 -0.729 -1.312 1.00 0.00 33 HIS A CA 5
ATOM 2573 C C . HIS A 1 3 ? 12.302 -1.629 -1.306 1.00 0.00 33 HIS A C 5
ATOM 2574 O O . HIS A 1 3 ? 11.829 -2.064 -2.361 1.00 0.00 33 HIS A O 5
ATOM 2588 N N . THR A 1 4 ? 11.801 -1.896 -0.108 1.00 0.00 34 THR A N 5
ATOM 2589 C CA . THR A 1 4 ? 10.634 -2.716 0.069 1.00 0.00 34 THR A CA 5
ATOM 2590 C C . THR A 1 4 ? 9.472 -1.890 -0.473 1.00 0.00 34 THR A C 5
ATOM 2591 O O . THR A 1 4 ? 9.251 -0.756 -0.028 1.00 0.00 34 THR A O 5
ATOM 2602 N N . THR A 1 5 ? 8.787 -2.440 -1.465 1.00 0.00 35 THR A N 5
ATOM 2603 C CA . THR A 1 5 ? 7.651 -1.835 -2.111 1.00 0.00 35 THR A CA 5
ATOM 2604 C C . THR A 1 5 ? 6.642 -2.912 -2.413 1.00 0.00 35 THR A C 5
ATOM 2605 O O . THR A 1 5 ? 6.953 -4.097 -2.530 1.00 0.00 35 THR A O 5
ATOM 2616 N N . CYS A 1 6 ? 5.397 -2.482 -2.539 1.00 0.00 36 CYS A N 5
ATOM 2617 C CA . CYS A 1 6 ? 4.317 -3.356 -2.893 1.00 0.00 36 CYS A CA 5
ATOM 2618 C C . CYS A 1 6 ? 4.662 -3.904 -4.256 1.00 0.00 36 CYS A C 5
ATOM 2619 O O . CYS A 1 6 ? 4.874 -3.062 -5.118 1.00 0.00 36 CYS A O 5
ATOM 2626 N N . GLY A 1 7 ? 4.513 -5.209 -4.468 1.00 0.00 37 GLY A N 5
ATOM 2627 C CA . GLY A 1 7 ? 4.803 -5.915 -5.720 1.00 0.00 37 GLY A CA 5
ATOM 2628 C C . GLY A 1 7 ? 4.256 -5.235 -6.974 1.00 0.00 37 GLY A C 5
ATOM 2629 O O . GLY A 1 7 ? 4.713 -5.513 -8.071 1.00 0.00 37 GLY A O 5
ATOM 2633 N N . CYS A 1 8 ? 3.236 -4.368 -6.847 1.00 0.00 38 CYS A N 5
ATOM 2634 C CA . CYS A 1 8 ? 2.699 -3.644 -8.003 1.00 0.00 38 CYS A CA 5
ATOM 2635 C C . CYS A 1 8 ? 3.693 -2.554 -8.480 1.00 0.00 38 CYS A C 5
ATOM 2636 O O . CYS A 1 8 ? 3.429 -1.873 -9.462 1.00 0.00 38 CYS A O 5
ATOM 2643 N N . GLY A 1 9 ? 4.764 -2.341 -7.718 1.00 0.00 39 GLY A N 5
ATOM 2644 C CA . GLY A 1 9 ? 5.861 -1.417 -7.915 1.00 0.00 39 GLY A CA 5
ATOM 2645 C C . GLY A 1 9 ? 5.701 -0.084 -7.200 1.00 0.00 39 GLY A C 5
ATOM 2646 O O . GLY A 1 9 ? 5.948 0.947 -7.819 1.00 0.00 39 GLY A O 5
ATOM 2650 N N . GLU A 1 10 ? 5.290 -0.051 -5.923 1.00 0.00 40 GLU A N 5
ATOM 2651 C CA . GLU A 1 10 ? 5.132 1.186 -5.199 1.00 0.00 40 GLU A CA 5
ATOM 2652 C C . GLU A 1 10 ? 5.321 1.076 -3.693 1.00 0.00 40 GLU A C 5
ATOM 2653 O O . GLU A 1 10 ? 4.833 0.124 -3.072 1.00 0.00 40 GLU A O 5
ATOM 2665 N N . HIS A 1 11 ? 5.949 2.093 -3.108 1.00 0.00 41 HIS A N 5
ATOM 2666 C CA . HIS A 1 11 ? 6.169 2.254 -1.680 1.00 0.00 41 HIS A CA 5
ATOM 2667 C C . HIS A 1 11 ? 4.748 2.406 -1.110 1.00 0.00 41 HIS A C 5
ATOM 2668 O O . HIS A 1 11 ? 4.045 3.341 -1.489 1.00 0.00 41 HIS A O 5
ATOM 2682 N N . CYS A 1 12 ? 4.253 1.423 -0.347 1.00 0.00 42 CYS A N 5
ATOM 2683 C CA . CYS A 1 12 ? 2.902 1.434 0.216 1.00 0.00 42 CYS A CA 5
ATOM 2684 C C . CYS A 1 12 ? 2.915 0.839 1.598 1.00 0.00 42 CYS A C 5
ATOM 2685 O O . CYS A 1 12 ? 3.697 -0.082 1.815 1.00 0.00 42 CYS A O 5
ATOM 2692 N N . GLY A 1 13 ? 1.896 1.172 2.401 1.00 0.00 43 GLY A N 5
ATOM 2693 C CA . GLY A 1 13 ? 1.752 0.773 3.806 1.00 0.00 43 GLY A CA 5
ATOM 2694 C C . GLY A 1 13 ? 1.672 -0.693 4.152 1.00 0.00 43 GLY A C 5
ATOM 2695 O O . GLY A 1 13 ? 1.303 -1.053 5.264 1.00 0.00 43 GLY A O 5
ATOM 2699 N N . CYS A 1 14 ? 1.823 -1.529 3.148 1.00 0.00 44 CYS A N 5
ATOM 2700 C CA . CYS A 1 14 ? 1.804 -2.967 3.234 1.00 0.00 44 CYS A CA 5
ATOM 2701 C C . CYS A 1 14 ? 3.217 -3.518 3.060 1.00 0.00 44 CYS A C 5
ATOM 2702 O O . CYS A 1 14 ? 3.350 -4.734 2.951 1.00 0.00 44 CYS A O 5
ATOM 2709 N N . ASN A 1 15 ? 4.216 -2.646 2.911 1.00 0.00 45 ASN A N 5
ATOM 2710 C CA . ASN A 1 15 ? 5.599 -3.032 2.708 1.00 0.00 45 ASN A CA 5
ATOM 2711 C C . ASN A 1 15 ? 6.510 -2.137 3.542 1.00 0.00 45 ASN A C 5
ATOM 2712 O O . ASN A 1 15 ? 7.146 -1.243 2.979 1.00 0.00 45 ASN A O 5
ATOM 2723 N N . PRO A 1 16 ? 6.587 -2.362 4.864 1.00 0.00 46 PRO A N 5
ATOM 2724 C CA . PRO A 1 16 ? 7.441 -1.575 5.729 1.00 0.00 46 PRO A CA 5
ATOM 2725 C C . PRO A 1 16 ? 8.889 -1.790 5.276 1.00 0.00 46 PRO A C 5
ATOM 2726 O O . PRO A 1 16 ? 9.359 -2.929 5.175 1.00 0.00 46 PRO A O 5
ATOM 2737 N N . CYS A 1 17 ? 9.565 -0.687 4.965 1.00 0.00 47 CYS A N 5
ATOM 2738 C CA . CYS A 1 17 ? 10.940 -0.591 4.518 1.00 0.00 47 CYS A CA 5
ATOM 2739 C C . CYS A 1 17 ? 11.728 0.248 5.515 1.00 0.00 47 CYS A C 5
ATOM 2740 O O . CYS A 1 17 ? 11.121 0.951 6.318 1.00 0.00 47 CYS A O 5
ATOM 2747 N N . ALA A 1 18 ? 13.048 0.344 5.341 1.00 0.00 48 ALA A N 5
ATOM 2748 C CA . ALA A 1 18 ? 13.958 1.113 6.189 1.00 0.00 48 ALA A CA 5
ATOM 2749 C C . ALA A 1 18 ? 13.610 2.601 6.271 1.00 0.00 48 ALA A C 5
ATOM 2750 O O . ALA A 1 18 ? 14.089 3.288 7.166 1.00 0.00 48 ALA A O 5
ATOM 2757 N N . CYS A 1 19 ? 12.827 3.100 5.305 1.00 0.00 49 CYS A N 5
ATOM 2758 C CA . CYS A 1 19 ? 12.407 4.496 5.256 1.00 0.00 49 CYS A CA 5
ATOM 2759 C C . CYS A 1 19 ? 10.933 4.706 5.602 1.00 0.00 49 CYS A C 5
ATOM 2760 O O . CYS A 1 19 ? 10.509 5.849 5.731 1.00 0.00 49 CYS A O 5
ATOM 2767 N N . GLY A 1 20 ? 10.131 3.634 5.614 1.00 0.00 50 GLY A N 5
ATOM 2768 C CA . GLY A 1 20 ? 8.705 3.680 5.947 1.00 0.00 50 GLY A CA 5
ATOM 2769 C C . GLY A 1 20 ? 7.872 4.685 5.152 1.00 0.00 50 GLY A C 5
ATOM 2770 O O . GLY A 1 20 ? 6.805 5.081 5.602 1.00 0.00 50 GLY A O 5
ATOM 2774 N N . ARG A 1 21 ? 8.355 5.144 3.995 1.00 0.00 51 ARG A N 5
ATOM 2775 C CA . ARG A 1 21 ? 7.638 6.101 3.160 1.00 0.00 51 ARG A CA 5
ATOM 2776 C C . ARG A 1 21 ? 6.485 5.331 2.560 1.00 0.00 51 ARG A C 5
ATOM 2777 O O . ARG A 1 21 ? 6.748 4.489 1.709 1.00 0.00 51 ARG A O 5
ATOM 2798 N N . GLU A 1 22 ? 5.254 5.615 2.961 1.00 0.00 52 GLU A N 5
ATOM 2799 C CA . GLU A 1 22 ? 4.095 4.905 2.433 1.00 0.00 52 GLU A CA 5
ATOM 2800 C C . GLU A 1 22 ? 3.425 5.654 1.288 1.00 0.00 52 GLU A C 5
ATOM 2801 O O . GLU A 1 22 ? 2.623 5.062 0.558 1.00 0.00 52 GLU A O 5
ATOM 2813 N N . GLY A 1 23 ? 3.840 6.899 1.056 1.00 0.00 53 GLY A N 5
ATOM 2814 C CA . GLY A 1 23 ? 3.316 7.759 0.010 1.00 0.00 53 GLY A CA 5
ATOM 2815 C C . GLY A 1 23 ? 2.072 8.463 0.507 1.00 0.00 53 GLY A C 5
ATOM 2816 O O . GLY A 1 23 ? 1.864 8.550 1.719 1.00 0.00 53 GLY A O 5
ATOM 2820 N N . THR A 1 24 ? 1.275 8.992 -0.417 1.00 0.00 54 THR A N 5
ATOM 2821 C CA . THR A 1 24 ? 0.047 9.687 -0.087 1.00 0.00 54 THR A CA 5
ATOM 2822 C C . THR A 1 24 ? -1.121 8.710 -0.211 1.00 0.00 54 THR A C 5
ATOM 2823 O O . THR A 1 24 ? -1.618 8.471 -1.321 1.00 0.00 54 THR A O 5
ATOM 2834 N N . PRO A 1 25 ? -1.557 8.093 0.898 1.00 0.00 55 PRO A N 5
ATOM 2835 C CA . PRO A 1 25 ? -2.673 7.174 0.873 1.00 0.00 55 PRO A CA 5
ATOM 2836 C C . PRO A 1 25 ? -3.969 7.909 0.536 1.00 0.00 55 PRO A C 5
ATOM 2837 O O . PRO A 1 25 ? -4.068 9.134 0.636 1.00 0.00 55 PRO A O 5
ATOM 2848 N N . SER A 1 26 ? -4.989 7.135 0.181 1.00 0.00 56 SER A N 5
ATOM 2849 C CA . SER A 1 26 ? -6.305 7.642 -0.168 1.00 0.00 56 SER A CA 5
ATOM 2850 C C . SER A 1 26 ? -7.298 7.046 0.827 1.00 0.00 56 SER A C 5
ATOM 2851 O O . SER A 1 26 ? -7.750 5.905 0.665 1.00 0.00 56 SER A O 5
ATOM 2859 N N . GLY A 1 27 ? -7.619 7.803 1.878 1.00 0.00 57 GLY A N 5
ATOM 2860 C CA . GLY A 1 27 ? -8.540 7.417 2.939 1.00 0.00 57 GLY A CA 5
ATOM 2861 C C . GLY A 1 27 ? -9.963 7.666 2.475 1.00 0.00 57 GLY A C 5
ATOM 2862 O O . GLY A 1 27 ? -10.691 8.479 3.045 1.00 0.00 57 GLY A O 5
ATOM 2866 N N . ARG A 1 28 ? -10.360 6.999 1.396 1.00 0.00 58 ARG A N 5
ATOM 2867 C CA . ARG A 1 28 ? -11.678 7.106 0.775 1.00 0.00 58 ARG A CA 5
ATOM 2868 C C . ARG A 1 28 ? -12.127 5.702 0.362 1.00 0.00 58 ARG A C 5
ATOM 2869 O O . ARG A 1 28 ? -12.647 5.516 -0.741 1.00 0.00 58 ARG A O 5
ATOM 2890 N N . ALA A 1 29 ? -11.784 4.700 1.181 1.00 0.00 59 ALA A N 5
ATOM 2891 C CA . ALA A 1 29 ? -12.094 3.289 1.004 1.00 0.00 59 ALA A CA 5
ATOM 2892 C C . ALA A 1 29 ? -11.948 2.559 2.340 1.00 0.00 59 ALA A C 5
ATOM 2893 O O . ALA A 1 29 ? -11.343 3.084 3.280 1.00 0.00 59 ALA A O 5
ATOM 2900 N N . ASN A 1 30 ? -12.391 1.299 2.383 1.00 0.00 60 ASN A N 5
ATOM 2901 C CA . ASN A 1 30 ? -12.358 0.386 3.541 1.00 0.00 60 ASN A CA 5
ATOM 2902 C C . ASN A 1 30 ? -10.931 -0.030 3.956 1.00 0.00 60 ASN A C 5
ATOM 2903 O O . ASN A 1 30 ? -10.761 -0.911 4.800 1.00 0.00 60 ASN A O 5
ATOM 2914 N N . ARG A 1 31 ? -9.905 0.518 3.297 1.00 0.00 61 ARG A N 5
ATOM 2915 C CA . ARG A 1 31 ? -8.487 0.248 3.525 1.00 0.00 61 ARG A CA 5
ATOM 2916 C C . ARG A 1 31 ? -8.037 0.788 4.892 1.00 0.00 61 ARG A C 5
ATOM 2917 O O . ARG A 1 31 ? -8.833 1.244 5.710 1.00 0.00 61 ARG A O 5
ATOM 2938 N N . ARG A 1 32 ? -6.725 0.728 5.129 1.00 0.00 62 ARG A N 5
ATOM 2939 C CA . ARG A 1 32 ? -6.074 1.150 6.376 1.00 0.00 62 ARG A CA 5
ATOM 2940 C C . ARG A 1 32 ? -5.558 2.596 6.362 1.00 0.00 62 ARG A C 5
ATOM 2941 O O . ARG A 1 32 ? -4.616 2.919 7.082 1.00 0.00 62 ARG A O 5
ATOM 2962 N N . ALA A 1 33 ? -6.085 3.439 5.473 1.00 0.00 63 ALA A N 5
ATOM 2963 C CA . ALA A 1 33 ? -5.691 4.848 5.305 1.00 0.00 63 ALA A CA 5
ATOM 2964 C C . ALA A 1 33 ? -4.178 5.008 5.097 1.00 0.00 63 ALA A C 5
ATOM 2965 O O . ALA A 1 33 ? -3.616 6.079 5.315 1.00 0.00 63 ALA A O 5
ATOM 2972 N N . ASN A 1 34 ? -3.528 3.941 4.633 1.00 0.00 64 ASN A N 5
ATOM 2973 C CA . ASN A 1 34 ? -2.098 3.857 4.377 1.00 0.00 64 ASN A CA 5
ATOM 2974 C C . ASN A 1 34 ? -1.824 3.187 3.032 1.00 0.00 64 ASN A C 5
ATOM 2975 O O . ASN A 1 34 ? -0.673 2.982 2.635 1.00 0.00 64 ASN A O 5
ATOM 2986 N N . CYS A 1 35 ? -2.862 2.752 2.303 1.00 0.00 65 CYS A N 5
ATOM 2987 C CA . CYS A 1 35 ? -2.637 2.163 1.006 1.00 0.00 65 CYS A CA 5
ATOM 2988 C C . CYS A 1 35 ? -2.698 3.316 -0.009 1.00 0.00 65 CYS A C 5
ATOM 2989 O O . CYS A 1 35 ? -3.773 3.830 -0.303 1.00 0.00 65 CYS A O 5
ATOM 2996 N N . SER A 1 36 ? -1.563 3.591 -0.639 1.00 0.00 66 SER A N 5
ATOM 2997 C CA . SER A 1 36 ? -1.276 4.619 -1.639 1.00 0.00 66 SER A CA 5
ATOM 2998 C C . SER A 1 36 ? -1.389 4.139 -3.093 1.00 0.00 66 SER A C 5
ATOM 2999 O O . SER A 1 36 ? -1.058 4.861 -4.025 1.00 0.00 66 SER A O 5
ATOM 3007 N N . CYS A 1 37 ? -1.754 2.867 -3.281 1.00 0.00 67 CYS A N 5
ATOM 3008 C CA . CYS A 1 37 ? -1.918 2.284 -4.630 1.00 0.00 67 CYS A CA 5
ATOM 3009 C C . CYS A 1 37 ? -3.111 2.890 -5.383 1.00 0.00 67 CYS A C 5
ATOM 3010 O O . CYS A 1 37 ? -3.905 3.629 -4.802 1.00 0.00 67 CYS A O 5
ATOM 3017 N N . GLY A 1 38 ? -3.241 2.475 -6.643 1.00 0.00 68 GLY A N 5
ATOM 3018 C CA . GLY A 1 38 ? -4.295 2.794 -7.583 1.00 0.00 68 GLY A CA 5
ATOM 3019 C C . GLY A 1 38 ? -4.911 1.422 -7.896 1.00 0.00 68 GLY A C 5
ATOM 3020 O O . GLY A 1 38 ? -4.581 0.426 -7.226 1.00 0.00 68 GLY A O 5
ATOM 3024 N N . ALA A 1 39 ? -5.801 1.326 -8.884 1.00 0.00 69 ALA A N 5
ATOM 3025 C CA . ALA A 1 39 ? -6.388 0.028 -9.217 1.00 0.00 69 ALA A CA 5
ATOM 3026 C C . ALA A 1 39 ? -5.344 -0.920 -9.832 1.00 0.00 69 ALA A C 5
ATOM 3027 O O . ALA A 1 39 ? -5.583 -2.128 -9.891 1.00 0.00 69 ALA A O 5
ATOM 3034 N N . ALA A 1 40 ? -4.190 -0.406 -10.280 1.00 0.00 70 ALA A N 5
ATOM 3035 C CA . ALA A 1 40 ? -3.092 -1.163 -10.873 1.00 0.00 70 ALA A CA 5
ATOM 3036 C C . ALA A 1 40 ? -2.347 -1.937 -9.777 1.00 0.00 70 ALA A C 5
ATOM 3037 O O . ALA A 1 40 ? -1.183 -1.667 -9.461 1.00 0.00 70 ALA A O 5
ATOM 3044 N N . CYS A 1 41 ? -3.018 -2.868 -9.104 1.00 0.00 71 CYS A N 5
ATOM 3045 C CA . CYS A 1 41 ? -2.426 -3.669 -8.056 1.00 0.00 71 CYS A CA 5
ATOM 3046 C C . CYS A 1 41 ? -3.238 -4.910 -7.721 1.00 0.00 71 CYS A C 5
ATOM 3047 O O . CYS A 1 41 ? -4.397 -4.781 -7.332 1.00 0.00 71 CYS A O 5
ATOM 3054 N N . ASN A 1 42 ? -2.564 -6.060 -7.639 1.00 0.00 72 ASN A N 5
ATOM 3055 C CA . ASN A 1 42 ? -3.193 -7.337 -7.289 1.00 0.00 72 ASN A CA 5
ATOM 3056 C C . ASN A 1 42 ? -2.709 -7.831 -5.922 1.00 0.00 72 ASN A C 5
ATOM 3057 O O . ASN A 1 42 ? -3.207 -8.847 -5.461 1.00 0.00 72 ASN A O 5
ATOM 3068 N N . CYS A 1 43 ? -1.803 -7.117 -5.219 1.00 0.00 73 CYS A N 5
ATOM 3069 C CA . CYS A 1 43 ? -1.332 -7.546 -3.880 1.00 0.00 73 CYS A CA 5
ATOM 3070 C C . CYS A 1 43 ? -2.538 -7.775 -2.979 1.00 0.00 73 CYS A C 5
ATOM 3071 O O . CYS A 1 43 ? -3.183 -6.768 -2.666 1.00 0.00 73 CYS A O 5
ATOM 3078 N N . ALA A 1 44 ? -2.778 -9.006 -2.518 1.00 0.00 74 ALA A N 5
ATOM 3079 C CA . ALA A 1 44 ? -3.903 -9.339 -1.647 1.00 0.00 74 ALA A CA 5
ATOM 3080 C C . ALA A 1 44 ? -3.914 -8.447 -0.403 1.00 0.00 74 ALA A C 5
ATOM 3081 O O . ALA A 1 44 ? -4.969 -7.956 -0.017 1.00 0.00 74 ALA A O 5
ATOM 3088 N N . SER A 1 45 ? -2.737 -8.111 0.157 1.00 0.00 75 SER A N 5
ATOM 3089 C CA . SER A 1 45 ? -2.635 -7.251 1.335 1.00 0.00 75 SER A CA 5
ATOM 3090 C C . SER A 1 45 ? -3.207 -5.861 1.031 1.00 0.00 75 SER A C 5
ATOM 3091 O O . SER A 1 45 ? -3.365 -5.033 1.922 1.00 0.00 75 SER A O 5
ATOM 3099 N N . CYS A 1 46 ? -3.379 -5.498 -0.245 1.00 0.00 76 CYS A N 5
ATOM 3100 C CA . CYS A 1 46 ? -3.976 -4.231 -0.629 1.00 0.00 76 CYS A CA 5
ATOM 3101 C C . CYS A 1 46 ? -5.351 -4.347 -1.285 1.00 0.00 76 CYS A C 5
ATOM 3102 O O . CYS A 1 46 ? -5.991 -3.302 -1.393 1.00 0.00 76 CYS A O 5
ATOM 3109 N N . GLY A 1 47 ? -5.736 -5.497 -1.833 1.00 0.00 77 GLY A N 5
ATOM 3110 C CA . GLY A 1 47 ? -7.045 -5.616 -2.445 1.00 0.00 77 GLY A CA 5
ATOM 3111 C C . GLY A 1 47 ? -8.056 -5.639 -1.315 1.00 0.00 77 GLY A C 5
ATOM 3112 O O . GLY A 1 47 ? -8.874 -4.720 -1.205 1.00 0.00 77 GLY A O 5
ATOM 3116 N N . SER A 1 48 ? -7.972 -6.673 -0.489 1.00 0.00 78 SER A N 5
ATOM 3117 C CA . SER A 1 48 ? -8.821 -6.902 0.661 1.00 0.00 78 SER A CA 5
ATOM 3118 C C . SER A 1 48 ? -8.219 -6.179 1.866 1.00 0.00 78 SER A C 5
ATOM 3119 O O . SER A 1 48 ? -7.062 -5.735 1.837 1.00 0.00 78 SER A O 5
ATOM 3127 N N . ALA A 1 49 ? -9.018 -6.068 2.922 1.00 0.00 79 ALA A N 5
ATOM 3128 C CA . ALA A 1 49 ? -8.677 -5.447 4.191 1.00 0.00 79 ALA A CA 5
ATOM 3129 C C . ALA A 1 49 ? -9.663 -5.901 5.270 1.00 0.00 79 ALA A C 5
ATOM 3130 O O . ALA A 1 49 ? -9.242 -6.184 6.388 1.00 0.00 79 ALA A O 5
ATOM 3137 N N . THR A 1 50 ? -10.930 -6.061 4.902 1.00 0.00 80 THR A N 5
ATOM 3138 C CA . THR A 1 50 ? -12.034 -6.479 5.752 1.00 0.00 80 THR A CA 5
ATOM 3139 C C . THR A 1 50 ? -11.764 -7.805 6.469 1.00 0.00 80 THR A C 5
ATOM 3140 O O . THR A 1 50 ? -11.758 -7.848 7.699 1.00 0.00 80 THR A O 5
ATOM 3151 N N . ALA A 1 51 ? -11.541 -8.880 5.716 1.00 0.00 81 ALA A N 5
ATOM 3152 C CA . ALA A 1 51 ? -11.292 -10.223 6.204 1.00 0.00 81 ALA A CA 5
ATOM 3153 C C . ALA A 1 51 ? -10.225 -10.870 5.313 1.00 0.00 81 ALA A C 5
ATOM 3154 O O . ALA A 1 51 ? -10.082 -10.454 4.156 1.00 0.00 81 ALA A O 5
ATOM 3161 N N . PRO A 1 52 ? -9.525 -11.904 5.811 1.00 0.00 82 PRO A N 5
ATOM 3162 C CA . PRO A 1 52 ? -8.466 -12.599 5.091 1.00 0.00 82 PRO A CA 5
ATOM 3163 C C . PRO A 1 52 ? -8.916 -13.215 3.769 1.00 0.00 82 PRO A C 5
ATOM 3164 O O . PRO A 1 52 ? -8.180 -13.100 2.784 1.00 0.00 82 PRO A O 5
ATOM 3175 N N . GLY A 1 53 ? -10.081 -13.865 3.746 1.00 0.00 83 GLY A N 5
ATOM 3176 C CA . GLY A 1 53 ? -10.612 -14.506 2.560 1.00 0.00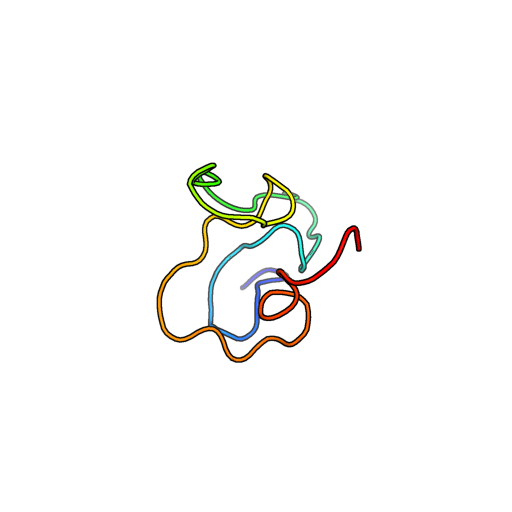 83 GLY A CA 5
ATOM 3177 C C . GLY A 1 53 ? -11.685 -13.639 1.975 1.00 0.00 83 GLY A C 5
ATOM 3178 O O . GLY A 1 53 ? -12.815 -13.693 2.504 1.00 0.00 83 GLY A O 5
ATOM 3186 N N . GLY A 1 1 ? 12.660 0.077 -8.313 1.00 0.00 31 GLY A N 6
ATOM 3187 C CA . GLY A 1 1 ? 12.931 0.503 -6.933 1.00 0.00 31 GLY A CA 6
ATOM 3188 C C . GLY A 1 1 ? 13.778 -0.542 -6.232 1.00 0.00 31 GLY A C 6
ATOM 3189 O O . GLY A 1 1 ? 13.644 -1.725 -6.523 1.00 0.00 31 GLY A O 6
ATOM 3193 N N . GLU A 1 2 ? 14.610 -0.126 -5.277 1.00 0.00 32 GLU A N 6
ATOM 3194 C CA . GLU A 1 2 ? 15.519 -0.991 -4.511 1.00 0.00 32 GLU A CA 6
ATOM 3195 C C . GLU A 1 2 ? 15.115 -1.037 -3.035 1.00 0.00 32 GLU A C 6
ATOM 3196 O O . GLU A 1 2 ? 15.957 -1.109 -2.140 1.00 0.00 32 GLU A O 6
ATOM 3208 N N . HIS A 1 3 ? 13.815 -0.919 -2.764 1.00 0.00 33 HIS A N 6
ATOM 3209 C CA . HIS A 1 3 ? 13.263 -0.930 -1.416 1.00 0.00 33 HIS A CA 6
ATOM 3210 C C . HIS A 1 3 ? 12.075 -1.867 -1.326 1.00 0.00 33 HIS A C 6
ATOM 3211 O O . HIS A 1 3 ? 11.582 -2.369 -2.337 1.00 0.00 33 HIS A O 6
ATOM 3225 N N . THR A 1 4 ? 11.601 -2.077 -0.101 1.00 0.00 34 THR A N 6
ATOM 3226 C CA . THR A 1 4 ? 10.442 -2.903 0.188 1.00 0.00 34 THR A CA 6
ATOM 3227 C C . THR A 1 4 ? 9.317 -2.018 -0.349 1.00 0.00 34 THR A C 6
ATOM 3228 O O . THR A 1 4 ? 9.099 -0.908 0.155 1.00 0.00 34 THR A O 6
ATOM 3239 N N . THR A 1 5 ? 8.675 -2.465 -1.420 1.00 0.00 35 THR A N 6
ATOM 3240 C CA . THR A 1 5 ? 7.607 -1.760 -2.096 1.00 0.00 35 THR A CA 6
ATOM 3241 C C . THR A 1 5 ? 6.462 -2.711 -2.306 1.00 0.00 35 THR A C 6
ATOM 3242 O O . THR A 1 5 ? 6.633 -3.924 -2.255 1.00 0.00 35 THR A O 6
ATOM 3253 N N . CYS A 1 6 ? 5.265 -2.179 -2.529 1.00 0.00 36 CYS A N 6
ATOM 3254 C CA . CYS A 1 6 ? 4.157 -3.050 -2.794 1.00 0.00 36 CYS A CA 6
ATOM 3255 C C . CYS A 1 6 ? 4.454 -3.708 -4.125 1.00 0.00 36 CYS A C 6
ATOM 3256 O O . CYS A 1 6 ? 4.645 -2.945 -5.061 1.00 0.00 36 CYS A O 6
ATOM 3263 N N . GLY A 1 7 ? 4.261 -5.020 -4.234 1.00 0.00 37 GLY A N 6
ATOM 3264 C CA . GLY A 1 7 ? 4.494 -5.845 -5.422 1.00 0.00 37 GLY A CA 6
ATOM 3265 C C . GLY A 1 7 ? 3.959 -5.262 -6.733 1.00 0.00 37 GLY A C 6
ATOM 3266 O O . GLY A 1 7 ? 4.387 -5.670 -7.803 1.00 0.00 37 GLY A O 6
ATOM 3270 N N . CYS A 1 8 ? 2.986 -4.344 -6.683 1.00 0.00 38 CYS A N 6
ATOM 3271 C CA . CYS A 1 8 ? 2.459 -3.702 -7.887 1.00 0.00 38 CYS A CA 6
ATOM 3272 C C . CYS A 1 8 ? 3.513 -2.729 -8.488 1.00 0.00 38 CYS A C 6
ATOM 3273 O O . CYS A 1 8 ? 3.358 -2.248 -9.606 1.00 0.00 38 CYS A O 6
ATOM 3280 N N . GLY A 1 9 ? 4.554 -2.391 -7.720 1.00 0.00 39 GLY A N 6
ATOM 3281 C CA . GLY A 1 9 ? 5.662 -1.512 -8.046 1.00 0.00 39 GLY A CA 6
ATOM 3282 C C . GLY A 1 9 ? 5.560 -0.126 -7.419 1.00 0.00 39 GLY A C 6
ATOM 3283 O O . GLY A 1 9 ? 5.853 0.848 -8.101 1.00 0.00 39 GLY A O 6
ATOM 3287 N N . GLU A 1 10 ? 5.153 0.019 -6.149 1.00 0.00 40 GLU A N 6
ATOM 3288 C CA . GLU A 1 10 ? 5.055 1.307 -5.509 1.00 0.00 40 GLU A CA 6
ATOM 3289 C C . GLU A 1 10 ? 5.197 1.252 -3.994 1.00 0.00 40 GLU A C 6
ATOM 3290 O O . GLU A 1 10 ? 4.663 0.340 -3.356 1.00 0.00 40 GLU A O 6
ATOM 3302 N N . HIS A 1 11 ? 5.866 2.245 -3.409 1.00 0.00 41 HIS A N 6
ATOM 3303 C CA . HIS A 1 11 ? 6.026 2.369 -1.964 1.00 0.00 41 HIS A CA 6
ATOM 3304 C C . HIS A 1 11 ? 4.610 2.587 -1.404 1.00 0.00 41 HIS A C 6
ATOM 3305 O O . HIS A 1 11 ? 3.899 3.486 -1.850 1.00 0.00 41 HIS A O 6
ATOM 3319 N N . CYS A 1 12 ? 4.140 1.698 -0.529 1.00 0.00 42 CYS A N 6
ATOM 3320 C CA . CYS A 1 12 ? 2.813 1.751 0.093 1.00 0.00 42 CYS A CA 6
ATOM 3321 C C . CYS A 1 12 ? 2.965 1.190 1.514 1.00 0.00 42 CYS A C 6
ATOM 3322 O O . CYS A 1 12 ? 3.950 0.497 1.785 1.00 0.00 42 CYS A O 6
ATOM 3329 N N . GLY A 1 13 ? 1.933 1.313 2.348 1.00 0.00 43 GLY A N 6
ATOM 3330 C CA . GLY A 1 13 ? 2.001 0.902 3.761 1.00 0.00 43 GLY A CA 6
ATOM 3331 C C . GLY A 1 13 ? 2.197 -0.566 4.097 1.00 0.00 43 GLY A C 6
ATOM 3332 O O . GLY A 1 13 ? 2.628 -0.935 5.182 1.00 0.00 43 GLY A O 6
ATOM 3336 N N . CYS A 1 14 ? 1.901 -1.424 3.131 1.00 0.00 44 CYS A N 6
ATOM 3337 C CA . CYS A 1 14 ? 1.993 -2.866 3.280 1.00 0.00 44 CYS A CA 6
ATOM 3338 C C . CYS A 1 14 ? 3.406 -3.411 3.192 1.00 0.00 44 CYS A C 6
ATOM 3339 O O . CYS A 1 14 ? 3.572 -4.624 3.292 1.00 0.00 44 CYS A O 6
ATOM 3346 N N . ASN A 1 15 ? 4.395 -2.550 2.960 1.00 0.00 45 ASN A N 6
ATOM 3347 C CA . ASN A 1 15 ? 5.781 -2.979 2.877 1.00 0.00 45 ASN A CA 6
ATOM 3348 C C . ASN A 1 15 ? 6.643 -2.067 3.744 1.00 0.00 45 ASN A C 6
ATOM 3349 O O . ASN A 1 15 ? 7.221 -1.119 3.207 1.00 0.00 45 ASN A O 6
ATOM 3360 N N . PRO A 1 16 ? 6.701 -2.314 5.061 1.00 0.00 46 PRO A N 6
ATOM 3361 C CA . PRO A 1 16 ? 7.496 -1.522 5.980 1.00 0.00 46 PRO A CA 6
ATOM 3362 C C . PRO A 1 16 ? 8.971 -1.793 5.697 1.00 0.00 46 PRO A C 6
ATOM 3363 O O . PRO A 1 16 ? 9.523 -2.833 6.061 1.00 0.00 46 PRO A O 6
ATOM 3374 N N . CYS A 1 17 ? 9.559 -0.853 4.971 1.00 0.00 47 CYS A N 6
ATOM 3375 C CA . CYS A 1 17 ? 10.929 -0.810 4.517 1.00 0.00 47 CYS A CA 6
ATOM 3376 C C . CYS A 1 17 ? 11.797 0.023 5.442 1.00 0.00 47 CYS A C 6
ATOM 3377 O O . CYS A 1 17 ? 11.282 0.784 6.249 1.00 0.00 47 CYS A O 6
ATOM 3384 N N . ALA A 1 18 ? 13.085 0.090 5.101 1.00 0.00 48 ALA A N 6
ATOM 3385 C CA . ALA A 1 18 ? 14.157 0.838 5.752 1.00 0.00 48 ALA A CA 6
ATOM 3386 C C . ALA A 1 18 ? 13.871 2.343 5.911 1.00 0.00 48 ALA A C 6
ATOM 3387 O O . ALA A 1 18 ? 14.650 3.032 6.564 1.00 0.00 48 ALA A O 6
ATOM 3394 N N . CYS A 1 19 ? 12.826 2.853 5.240 1.00 0.00 49 CYS A N 6
ATOM 3395 C CA . CYS A 1 19 ? 12.362 4.232 5.281 1.00 0.00 49 CYS A CA 6
ATOM 3396 C C . CYS A 1 19 ? 10.867 4.349 5.617 1.00 0.00 49 CYS A C 6
ATOM 3397 O O . CYS A 1 19 ? 10.357 5.457 5.684 1.00 0.00 49 CYS A O 6
ATOM 3404 N N . GLY A 1 20 ? 10.120 3.236 5.647 1.00 0.00 50 GLY A N 6
ATOM 3405 C CA . GLY A 1 20 ? 8.683 3.163 5.952 1.00 0.00 50 GLY A CA 6
ATOM 3406 C C . GLY A 1 20 ? 7.746 4.046 5.106 1.00 0.00 50 GLY A C 6
ATOM 3407 O O . GLY A 1 20 ? 6.556 4.110 5.386 1.00 0.00 50 GLY A O 6
ATOM 3411 N N . ARG A 1 21 ? 8.250 4.678 4.044 1.00 0.00 51 ARG A N 6
ATOM 3412 C CA . ARG A 1 21 ? 7.491 5.583 3.176 1.00 0.00 51 ARG A CA 6
ATOM 3413 C C . ARG A 1 21 ? 6.334 4.873 2.491 1.00 0.00 51 ARG A C 6
ATOM 3414 O O . ARG A 1 21 ? 6.519 3.762 1.994 1.00 0.00 51 ARG A O 6
ATOM 3435 N N . GLU A 1 22 ? 5.191 5.542 2.365 1.00 0.00 52 GLU A N 6
ATOM 3436 C CA . GLU A 1 22 ? 4.022 4.978 1.706 1.00 0.00 52 GLU A CA 6
ATOM 3437 C C . GLU A 1 22 ? 3.337 5.937 0.731 1.00 0.00 52 GLU A C 6
ATOM 3438 O O . GLU A 1 22 ? 2.422 5.497 0.029 1.00 0.00 52 GLU A O 6
ATOM 3450 N N . GLY A 1 23 ? 3.831 7.173 0.602 1.00 0.00 53 GLY A N 6
ATOM 3451 C CA . GLY A 1 23 ? 3.261 8.172 -0.291 1.00 0.00 53 GLY A CA 6
ATOM 3452 C C . GLY A 1 23 ? 2.109 8.892 0.387 1.00 0.00 53 GLY A C 6
ATOM 3453 O O . GLY A 1 23 ? 2.058 8.934 1.617 1.00 0.00 53 GLY A O 6
ATOM 3457 N N . THR A 1 24 ? 1.246 9.532 -0.397 1.00 0.00 54 THR A N 6
ATOM 3458 C CA . THR A 1 24 ? 0.084 10.249 0.095 1.00 0.00 54 THR A CA 6
ATOM 3459 C C . THR A 1 24 ? -1.133 9.362 -0.146 1.00 0.00 54 THR A C 6
ATOM 3460 O O . THR A 1 24 ? -1.688 9.362 -1.256 1.00 0.00 54 THR A O 6
ATOM 3471 N N . PRO A 1 25 ? -1.536 8.574 0.858 1.00 0.00 55 PRO A N 6
ATOM 3472 C CA . PRO A 1 25 ? -2.671 7.706 0.708 1.00 0.00 55 PRO A CA 6
ATOM 3473 C C . PRO A 1 25 ? -3.972 8.493 0.749 1.00 0.00 55 PRO A C 6
ATOM 3474 O O . PRO A 1 25 ? -4.061 9.570 1.339 1.00 0.00 55 PRO A O 6
ATOM 3485 N N . SER A 1 26 ? -4.998 7.905 0.153 1.00 0.00 56 SER A N 6
ATOM 3486 C CA . SER A 1 26 ? -6.340 8.467 0.102 1.00 0.00 56 SER A CA 6
ATOM 3487 C C . SER A 1 26 ? -7.366 7.330 0.162 1.00 0.00 56 SER A C 6
ATOM 3488 O O . SER A 1 26 ? -8.513 7.474 -0.271 1.00 0.00 56 SER A O 6
ATOM 3496 N N . GLY A 1 27 ? -6.957 6.164 0.670 1.00 0.00 57 GLY A N 6
ATOM 3497 C CA . GLY A 1 27 ? -7.767 4.968 0.828 1.00 0.00 57 GLY A CA 6
ATOM 3498 C C . GLY A 1 27 ? -8.729 5.075 2.012 1.00 0.00 57 GLY A C 6
ATOM 3499 O O . GLY A 1 27 ? -8.910 4.075 2.710 1.00 0.00 57 GLY A O 6
ATOM 3503 N N . ARG A 1 28 ? -9.300 6.264 2.253 1.00 0.00 58 ARG A N 6
ATOM 3504 C CA . ARG A 1 28 ? -10.259 6.625 3.303 1.00 0.00 58 ARG A CA 6
ATOM 3505 C C . ARG A 1 28 ? -11.637 5.995 3.046 1.00 0.00 58 ARG A C 6
ATOM 3506 O O . ARG A 1 28 ? -12.676 6.661 3.077 1.00 0.00 58 ARG A O 6
ATOM 3527 N N . ALA A 1 29 ? -11.649 4.729 2.664 1.00 0.00 59 ALA A N 6
ATOM 3528 C CA . ALA A 1 29 ? -12.809 3.932 2.359 1.00 0.00 59 ALA A CA 6
ATOM 3529 C C . ALA A 1 29 ? -12.569 2.605 3.065 1.00 0.00 59 ALA A C 6
ATOM 3530 O O . ALA A 1 29 ? -11.963 2.550 4.133 1.00 0.00 59 ALA A O 6
ATOM 3537 N N . ASN A 1 30 ? -12.967 1.515 2.423 1.00 0.00 60 ASN A N 6
ATOM 3538 C CA . ASN A 1 30 ? -12.829 0.161 2.933 1.00 0.00 60 ASN A CA 6
ATOM 3539 C C . ASN A 1 30 ? -11.363 -0.298 3.054 1.00 0.00 60 ASN A C 6
ATOM 3540 O O . ASN A 1 30 ? -11.124 -1.484 3.270 1.00 0.00 60 ASN A O 6
ATOM 3551 N N . ARG A 1 31 ? -10.363 0.555 2.787 1.00 0.00 61 ARG A N 6
ATOM 3552 C CA . ARG A 1 31 ? -8.939 0.202 2.880 1.00 0.00 61 ARG A CA 6
ATOM 3553 C C . ARG A 1 31 ? -8.448 0.587 4.269 1.00 0.00 61 ARG A C 6
ATOM 3554 O O . ARG A 1 31 ? -9.205 1.069 5.100 1.00 0.00 61 ARG A O 6
ATOM 3575 N N . ARG A 1 32 ? -7.155 0.403 4.538 1.00 0.00 62 ARG A N 6
ATOM 3576 C CA . ARG A 1 32 ? -6.584 0.730 5.849 1.00 0.00 62 ARG A CA 6
ATOM 3577 C C . ARG A 1 32 ? -6.256 2.214 5.995 1.00 0.00 62 ARG A C 6
ATOM 3578 O O . ARG A 1 32 ? -5.466 2.546 6.870 1.00 0.00 62 ARG A O 6
ATOM 3599 N N . ALA A 1 33 ? -6.691 3.079 5.068 1.00 0.00 63 ALA A N 6
ATOM 3600 C CA . ALA A 1 33 ? -6.394 4.521 5.034 1.00 0.00 63 ALA A CA 6
ATOM 3601 C C . ALA A 1 33 ? -4.876 4.765 4.830 1.00 0.00 63 ALA A C 6
ATOM 3602 O O . ALA A 1 33 ? -4.438 5.889 4.611 1.00 0.00 63 ALA A O 6
ATOM 3609 N N . ASN A 1 34 ? -4.083 3.687 4.758 1.00 0.00 64 ASN A N 6
ATOM 3610 C CA . ASN A 1 34 ? -2.636 3.615 4.590 1.00 0.00 64 ASN A CA 6
ATOM 3611 C C . ASN A 1 34 ? -2.262 3.028 3.218 1.00 0.00 64 ASN A C 6
ATOM 3612 O O . ASN A 1 34 ? -1.149 2.552 2.944 1.00 0.00 64 ASN A O 6
ATOM 3623 N N . CYS A 1 35 ? -3.243 2.924 2.313 1.00 0.00 65 CYS A N 6
ATOM 3624 C CA . CYS A 1 35 ? -2.982 2.451 0.967 1.00 0.00 65 CYS A CA 6
ATOM 3625 C C . CYS A 1 35 ? -3.012 3.644 0.012 1.00 0.00 65 CYS A C 6
ATOM 3626 O O . CYS A 1 35 ? -4.057 4.256 -0.158 1.00 0.00 65 CYS A O 6
ATOM 3633 N N . SER A 1 36 ? -1.888 3.888 -0.671 1.00 0.00 66 SER A N 6
ATOM 3634 C CA . SER A 1 36 ? -1.724 4.957 -1.651 1.00 0.00 66 SER A CA 6
ATOM 3635 C C . SER A 1 36 ? -1.746 4.387 -3.080 1.00 0.00 66 SER A C 6
ATOM 3636 O O . SER A 1 36 ? -1.469 5.106 -4.026 1.00 0.00 66 SER A O 6
ATOM 3644 N N . CYS A 1 37 ? -1.958 3.073 -3.247 1.00 0.00 67 CYS A N 6
ATOM 3645 C CA . CYS A 1 37 ? -2.008 2.505 -4.611 1.00 0.00 67 CYS A CA 6
ATOM 3646 C C . CYS A 1 37 ? -3.186 3.066 -5.426 1.00 0.00 67 CYS A C 6
ATOM 3647 O O . CYS A 1 37 ? -4.172 3.501 -4.841 1.00 0.00 67 CYS A O 6
ATOM 3654 N N . GLY A 1 38 ? -3.163 2.857 -6.741 1.00 0.00 68 GLY A N 6
ATOM 3655 C CA . GLY A 1 38 ? -4.189 3.285 -7.674 1.00 0.00 68 GLY A CA 6
ATOM 3656 C C . GLY A 1 38 ? -3.978 2.667 -9.054 1.00 0.00 68 GLY A C 6
ATOM 3657 O O . GLY A 1 38 ? -4.882 2.734 -9.884 1.00 0.00 68 GLY A O 6
ATOM 3661 N N . ALA A 1 39 ? -2.834 2.017 -9.298 1.00 0.00 69 ALA A N 6
ATOM 3662 C CA . ALA A 1 39 ? -2.508 1.378 -10.556 1.00 0.00 69 ALA A CA 6
ATOM 3663 C C . ALA A 1 39 ? -2.245 -0.104 -10.315 1.00 0.00 69 ALA A C 6
ATOM 3664 O O . ALA A 1 39 ? -1.498 -0.480 -9.399 1.00 0.00 69 ALA A O 6
ATOM 3671 N N . ALA A 1 40 ? -2.892 -0.903 -11.163 1.00 0.00 70 ALA A N 6
ATOM 3672 C CA . ALA A 1 40 ? -2.916 -2.359 -11.304 1.00 0.00 70 ALA A CA 6
ATOM 3673 C C . ALA A 1 40 ? -2.331 -3.094 -10.097 1.00 0.00 70 ALA A C 6
ATOM 3674 O O . ALA A 1 40 ? -1.251 -3.695 -10.145 1.00 0.00 70 ALA A O 6
ATOM 3681 N N . CYS A 1 41 ? -3.022 -3.012 -8.960 1.00 0.00 71 CYS A N 6
ATOM 3682 C CA . CYS A 1 41 ? -2.571 -3.670 -7.751 1.00 0.00 71 CYS A CA 6
ATOM 3683 C C . CYS A 1 41 ? -3.461 -4.841 -7.393 1.00 0.00 71 CYS A C 6
ATOM 3684 O O . CYS A 1 41 ? -4.616 -4.632 -7.033 1.00 0.00 71 CYS A O 6
ATOM 3691 N N . ASN A 1 42 ? -2.851 -6.026 -7.366 1.00 0.00 72 ASN A N 6
ATOM 3692 C CA . ASN A 1 42 ? -3.505 -7.282 -7.014 1.00 0.00 72 ASN A CA 6
ATOM 3693 C C . ASN A 1 42 ? -2.952 -7.844 -5.709 1.00 0.00 72 ASN A C 6
ATOM 3694 O O . ASN A 1 42 ? -3.355 -8.925 -5.290 1.00 0.00 72 ASN A O 6
ATOM 3705 N N . CYS A 1 43 ? -2.040 -7.111 -5.047 1.00 0.00 73 CYS A N 6
ATOM 3706 C CA . CYS A 1 43 ? -1.468 -7.530 -3.767 1.00 0.00 73 CYS A CA 6
ATOM 3707 C C . CYS A 1 43 ? -2.600 -7.786 -2.776 1.00 0.00 73 CYS A C 6
ATOM 3708 O O . CYS A 1 43 ? -3.259 -6.806 -2.408 1.00 0.00 73 CYS A O 6
ATOM 3715 N N . ALA A 1 44 ? -2.757 -9.007 -2.262 1.00 0.00 74 ALA A N 6
ATOM 3716 C CA . ALA A 1 44 ? -3.804 -9.329 -1.298 1.00 0.00 74 ALA A CA 6
ATOM 3717 C C . ALA A 1 44 ? -3.687 -8.442 -0.059 1.00 0.00 74 ALA A C 6
ATOM 3718 O O . ALA A 1 44 ? -4.700 -7.956 0.437 1.00 0.00 74 ALA A O 6
ATOM 3725 N N . SER A 1 45 ? -2.462 -8.099 0.374 1.00 0.00 75 SER A N 6
ATOM 3726 C CA . SER A 1 45 ? -2.245 -7.258 1.550 1.00 0.00 75 SER A CA 6
ATOM 3727 C C . SER A 1 45 ? -2.873 -5.871 1.356 1.00 0.00 75 SER A C 6
ATOM 3728 O O . SER A 1 45 ? -2.940 -5.070 2.280 1.00 0.00 75 SER A O 6
ATOM 3736 N N . CYS A 1 46 ? -3.173 -5.489 0.107 1.00 0.00 76 CYS A N 6
ATOM 3737 C CA . CYS A 1 46 ? -3.841 -4.242 -0.204 1.00 0.00 76 CYS A CA 6
ATOM 3738 C C . CYS A 1 46 ? -5.267 -4.519 -0.737 1.00 0.00 76 CYS A C 6
ATOM 3739 O O . CYS A 1 46 ? -6.076 -3.595 -0.713 1.00 0.00 76 CYS A O 6
ATOM 3746 N N . GLY A 1 47 ? -5.569 -5.734 -1.211 1.00 0.00 77 GLY A N 6
ATOM 3747 C CA . GLY A 1 47 ? -6.868 -6.126 -1.724 1.00 0.00 77 GLY A CA 6
ATOM 3748 C C . GLY A 1 47 ? -7.971 -6.109 -0.664 1.00 0.00 77 GLY A C 6
ATOM 3749 O O . GLY A 1 47 ? -9.100 -5.734 -1.000 1.00 0.00 77 GLY A O 6
ATOM 3753 N N . SER A 1 48 ? -7.626 -6.446 0.585 1.00 0.00 78 SER A N 6
ATOM 3754 C CA . SER A 1 48 ? -8.504 -6.505 1.747 1.00 0.00 78 SER A CA 6
ATOM 3755 C C . SER A 1 48 ? -9.404 -5.275 1.855 1.00 0.00 78 SER A C 6
ATOM 3756 O O . SER A 1 48 ? -8.905 -4.141 1.852 1.00 0.00 78 SER A O 6
ATOM 3764 N N . ALA A 1 49 ? -10.710 -5.534 1.932 1.00 0.00 79 ALA A N 6
ATOM 3765 C CA . ALA A 1 49 ? -11.789 -4.571 2.052 1.00 0.00 79 ALA A CA 6
ATOM 3766 C C . ALA A 1 49 ? -13.036 -5.319 2.540 1.00 0.00 79 ALA A C 6
ATOM 3767 O O . ALA A 1 49 ? -14.088 -5.268 1.896 1.00 0.00 79 ALA A O 6
ATOM 3774 N N . THR A 1 50 ? -12.901 -6.075 3.635 1.00 0.00 80 THR A N 6
ATOM 3775 C CA . THR A 1 50 ? -13.985 -6.866 4.219 1.00 0.00 80 THR A CA 6
ATOM 3776 C C . THR A 1 50 ? -14.012 -6.758 5.753 1.00 0.00 80 THR A C 6
ATOM 3777 O O . THR A 1 50 ? -14.306 -7.734 6.447 1.00 0.00 80 THR A O 6
ATOM 3788 N N . ALA A 1 51 ? -13.624 -5.606 6.306 1.00 0.00 81 ALA A N 6
ATOM 3789 C CA . ALA A 1 51 ? -13.624 -5.393 7.748 1.00 0.00 81 ALA A CA 6
ATOM 3790 C C . ALA A 1 51 ? -15.074 -5.448 8.263 1.00 0.00 81 ALA A C 6
ATOM 3791 O O . ALA A 1 51 ? -15.998 -5.124 7.505 1.00 0.00 81 ALA A O 6
ATOM 3798 N N . PRO A 1 52 ? -15.296 -5.825 9.532 1.00 0.00 82 PRO A N 6
ATOM 3799 C CA . PRO A 1 52 ? -16.628 -5.901 10.114 1.00 0.00 82 PRO A CA 6
ATOM 3800 C C . PRO A 1 52 ? -17.229 -4.496 10.145 1.00 0.00 82 PRO A C 6
ATOM 3801 O O . PRO A 1 52 ? -16.614 -3.581 10.705 1.00 0.00 82 PRO A O 6
ATOM 3812 N N . GLY A 1 53 ? -18.370 -4.318 9.476 1.00 0.00 83 GLY A N 6
ATOM 3813 C CA . GLY A 1 53 ? -19.072 -3.050 9.398 1.00 0.00 83 GLY A CA 6
ATOM 3814 C C . GLY A 1 53 ? -19.837 -2.837 10.681 1.00 0.00 83 GLY A C 6
ATOM 3815 O O . GLY A 1 53 ? -19.230 -2.404 11.673 1.00 0.00 83 GLY A O 6
ATOM 3823 N N . GLY A 1 1 ? 19.369 -3.257 -5.695 1.00 0.00 31 GLY A N 7
ATOM 3824 C CA . GLY A 1 1 ? 18.016 -3.406 -6.242 1.00 0.00 31 GLY A CA 7
ATOM 3825 C C . GLY A 1 1 ? 17.080 -2.317 -5.746 1.00 0.00 31 GLY A C 7
ATOM 3826 O O . GLY A 1 1 ? 17.509 -1.245 -5.322 1.00 0.00 31 GLY A O 7
ATOM 3830 N N . GLU A 1 2 ? 15.782 -2.574 -5.834 1.00 0.00 32 GLU A N 7
ATOM 3831 C CA . GLU A 1 2 ? 14.674 -1.713 -5.439 1.00 0.00 32 GLU A CA 7
ATOM 3832 C C . GLU A 1 2 ? 14.466 -1.698 -3.913 1.00 0.00 32 GLU A C 7
ATOM 3833 O O . GLU A 1 2 ? 15.123 -2.450 -3.184 1.00 0.00 32 GLU A O 7
ATOM 3845 N N . HIS A 1 3 ? 13.623 -0.791 -3.399 1.00 0.00 33 HIS A N 7
ATOM 3846 C CA . HIS A 1 3 ? 13.334 -0.729 -1.956 1.00 0.00 33 HIS A CA 7
ATOM 3847 C C . HIS A 1 3 ? 12.206 -1.710 -1.638 1.00 0.00 33 HIS A C 7
ATOM 3848 O O . HIS A 1 3 ? 11.632 -2.281 -2.560 1.00 0.00 33 HIS A O 7
ATOM 3862 N N . THR A 1 4 ? 11.855 -1.931 -0.362 1.00 0.00 34 THR A N 7
ATOM 3863 C CA . THR A 1 4 ? 10.743 -2.829 -0.076 1.00 0.00 34 THR A CA 7
ATOM 3864 C C . THR A 1 4 ? 9.530 -2.000 -0.496 1.00 0.00 34 THR A C 7
ATOM 3865 O O . THR A 1 4 ? 9.183 -1.033 0.193 1.00 0.00 34 THR A O 7
ATOM 3876 N N . THR A 1 5 ? 8.956 -2.323 -1.650 1.00 0.00 35 THR A N 7
ATOM 3877 C CA . THR A 1 5 ? 7.809 -1.666 -2.235 1.00 0.00 35 THR A CA 7
ATOM 3878 C C . THR A 1 5 ? 6.772 -2.717 -2.527 1.00 0.00 35 THR A C 7
ATOM 3879 O O . THR A 1 5 ? 7.094 -3.896 -2.690 1.00 0.00 35 THR A O 7
ATOM 3890 N N . CYS A 1 6 ? 5.517 -2.286 -2.564 1.00 0.00 36 CYS A N 7
ATOM 3891 C CA . CYS A 1 6 ? 4.413 -3.158 -2.871 1.00 0.00 36 CYS A CA 7
ATOM 3892 C C . CYS A 1 6 ? 4.699 -3.672 -4.258 1.00 0.00 36 CYS A C 7
ATOM 3893 O O . CYS A 1 6 ? 4.923 -2.821 -5.111 1.00 0.00 36 CYS A O 7
ATOM 3900 N N . GLY A 1 7 ? 4.498 -4.966 -4.493 1.00 0.00 37 GLY A N 7
ATOM 3901 C CA . GLY A 1 7 ? 4.726 -5.621 -5.779 1.00 0.00 37 GLY A CA 7
ATOM 3902 C C . GLY A 1 7 ? 4.130 -4.858 -6.964 1.00 0.00 37 GLY A C 7
ATOM 3903 O O . GLY A 1 7 ? 4.625 -4.999 -8.069 1.00 0.00 37 GLY A O 7
ATOM 3907 N N . CYS A 1 8 ? 3.102 -4.021 -6.756 1.00 0.00 38 CYS A N 7
ATOM 3908 C CA . CYS A 1 8 ? 2.519 -3.226 -7.831 1.00 0.00 38 CYS A CA 7
ATOM 3909 C C . CYS A 1 8 ? 3.479 -2.123 -8.339 1.00 0.00 38 CYS A C 7
ATOM 3910 O O . CYS A 1 8 ? 3.128 -1.411 -9.267 1.00 0.00 38 CYS A O 7
ATOM 3917 N N . GLY A 1 9 ? 4.597 -1.908 -7.638 1.00 0.00 39 GLY A N 7
ATOM 3918 C CA . GLY A 1 9 ? 5.668 -0.964 -7.898 1.00 0.00 39 GLY A CA 7
ATOM 3919 C C . GLY A 1 9 ? 5.669 0.316 -7.071 1.00 0.00 39 GLY A C 7
ATOM 3920 O O . GLY A 1 9 ? 6.302 1.289 -7.489 1.00 0.00 39 GLY A O 7
ATOM 3924 N N . GLU A 1 10 ? 5.044 0.354 -5.887 1.00 0.00 40 GLU A N 7
ATOM 3925 C CA . GLU A 1 10 ? 5.018 1.556 -5.088 1.00 0.00 40 GLU A CA 7
ATOM 3926 C C . GLU A 1 10 ? 5.185 1.353 -3.593 1.00 0.00 40 GLU A C 7
ATOM 3927 O O . GLU A 1 10 ? 4.800 0.320 -3.040 1.00 0.00 40 GLU A O 7
ATOM 3939 N N . HIS A 1 11 ? 5.718 2.385 -2.948 1.00 0.00 41 HIS A N 7
ATOM 3940 C CA . HIS A 1 11 ? 5.943 2.461 -1.523 1.00 0.00 41 HIS A CA 7
ATOM 3941 C C . HIS A 1 11 ? 4.564 2.442 -0.841 1.00 0.00 41 HIS A C 7
ATOM 3942 O O . HIS A 1 11 ? 3.724 3.308 -1.089 1.00 0.00 41 HIS A O 7
ATOM 3956 N N . CYS A 1 12 ? 4.257 1.393 -0.075 1.00 0.00 42 CYS A N 7
ATOM 3957 C CA . CYS A 1 12 ? 2.984 1.225 0.623 1.00 0.00 42 CYS A CA 7
ATOM 3958 C C . CYS A 1 12 ? 3.228 0.751 2.043 1.00 0.00 42 CYS A C 7
ATOM 3959 O O . CYS A 1 12 ? 4.234 0.091 2.291 1.00 0.00 42 CYS A O 7
ATOM 3966 N N . GLY A 1 13 ? 2.234 0.937 2.917 1.00 0.00 43 GLY A N 7
ATOM 3967 C CA . GLY A 1 13 ? 2.398 0.515 4.310 1.00 0.00 43 GLY A CA 7
ATOM 3968 C C . GLY A 1 13 ? 2.560 -0.994 4.455 1.00 0.00 43 GLY A C 7
ATOM 3969 O O . GLY A 1 13 ? 3.128 -1.480 5.425 1.00 0.00 43 GLY A O 7
ATOM 3973 N N . CYS A 1 14 ? 2.118 -1.737 3.442 1.00 0.00 44 CYS A N 7
ATOM 3974 C CA . CYS A 1 14 ? 2.168 -3.179 3.380 1.00 0.00 44 CYS A CA 7
ATOM 3975 C C . CYS A 1 14 ? 3.572 -3.711 3.118 1.00 0.00 44 CYS A C 7
ATOM 3976 O O . CYS A 1 14 ? 3.708 -4.924 3.008 1.00 0.00 44 CYS A O 7
ATOM 3983 N N . ASN A 1 15 ? 4.573 -2.845 2.947 1.00 0.00 45 ASN A N 7
ATOM 3984 C CA . ASN A 1 15 ? 5.944 -3.245 2.690 1.00 0.00 45 ASN A CA 7
ATOM 3985 C C . ASN A 1 15 ? 6.889 -2.462 3.605 1.00 0.00 45 ASN A C 7
ATOM 3986 O O . ASN A 1 15 ? 7.373 -1.402 3.199 1.00 0.00 45 ASN A O 7
ATOM 3997 N N . PRO A 1 16 ? 7.143 -2.939 4.832 1.00 0.00 46 PRO A N 7
ATOM 3998 C CA . PRO A 1 16 ? 8.027 -2.276 5.775 1.00 0.00 46 PRO A CA 7
ATOM 3999 C C . PRO A 1 16 ? 9.478 -2.308 5.281 1.00 0.00 46 PRO A C 7
ATOM 4000 O O . PRO A 1 16 ? 10.076 -3.372 5.120 1.00 0.00 46 PRO A O 7
ATOM 4011 N N . CYS A 1 17 ? 10.038 -1.131 4.996 1.00 0.00 47 CYS A N 7
ATOM 4012 C CA . CYS A 1 17 ? 11.400 -0.933 4.540 1.00 0.00 47 CYS A CA 7
ATOM 4013 C C . CYS A 1 17 ? 12.125 -0.010 5.505 1.00 0.00 47 CYS A C 7
ATOM 4014 O O . CYS A 1 17 ? 11.493 0.823 6.148 1.00 0.00 47 CYS A O 7
ATOM 4021 N N . ALA A 1 18 ? 13.451 0.035 5.375 1.00 0.00 48 ALA A N 7
ATOM 4022 C CA . ALA A 1 18 ? 14.361 0.863 6.161 1.00 0.00 48 ALA A CA 7
ATOM 4023 C C . ALA A 1 18 ? 14.018 2.366 6.135 1.00 0.00 48 ALA A C 7
ATOM 4024 O O . ALA A 1 18 ? 14.431 3.113 7.016 1.00 0.00 48 ALA A O 7
ATOM 4031 N N . CYS A 1 19 ? 13.264 2.830 5.127 1.00 0.00 49 CYS A N 7
ATOM 4032 C CA . CYS A 1 19 ? 12.863 4.235 5.021 1.00 0.00 49 CYS A CA 7
ATOM 4033 C C . CYS A 1 19 ? 11.438 4.475 5.537 1.00 0.00 49 CYS A C 7
ATOM 4034 O O . CYS A 1 19 ? 11.069 5.627 5.738 1.00 0.00 49 CYS A O 7
ATOM 4041 N N . GLY A 1 20 ? 10.620 3.418 5.644 1.00 0.00 50 GLY A N 7
ATOM 4042 C CA . GLY A 1 20 ? 9.241 3.451 6.131 1.00 0.00 50 GLY A CA 7
ATOM 4043 C C . GLY A 1 20 ? 8.430 4.620 5.567 1.00 0.00 50 GLY A C 7
ATOM 4044 O O . GLY A 1 20 ? 7.889 5.432 6.321 1.00 0.00 50 GLY A O 7
ATOM 4048 N N . ARG A 1 21 ? 8.432 4.759 4.239 1.00 0.00 51 ARG A N 7
ATOM 4049 C CA . ARG A 1 21 ? 7.726 5.814 3.519 1.00 0.00 51 ARG A CA 7
ATOM 4050 C C . ARG A 1 21 ? 6.538 5.206 2.812 1.00 0.00 51 ARG A C 7
ATOM 4051 O O . ARG A 1 21 ? 6.672 4.146 2.211 1.00 0.00 51 ARG A O 7
ATOM 4072 N N . GLU A 1 22 ? 5.428 5.923 2.771 1.00 0.00 52 GLU A N 7
ATOM 4073 C CA . GLU A 1 22 ? 4.190 5.474 2.166 1.00 0.00 52 GLU A CA 7
ATOM 4074 C C . GLU A 1 22 ? 3.338 6.728 1.998 1.00 0.00 52 GLU A C 7
ATOM 4075 O O . GLU A 1 22 ? 2.849 7.253 2.994 1.00 0.00 52 GLU A O 7
ATOM 4087 N N . GLY A 1 23 ? 3.207 7.220 0.761 1.00 0.00 53 GLY A N 7
ATOM 4088 C CA . GLY A 1 23 ? 2.466 8.423 0.373 1.00 0.00 53 GLY A CA 7
ATOM 4089 C C . GLY A 1 23 ? 1.024 8.529 0.866 1.00 0.00 53 GLY A C 7
ATOM 4090 O O . GLY A 1 23 ? 0.524 7.663 1.584 1.00 0.00 53 GLY A O 7
ATOM 4094 N N . THR A 1 24 ? 0.331 9.587 0.449 1.00 0.00 54 THR A N 7
ATOM 4095 C CA . THR A 1 24 ? -1.053 9.863 0.822 1.00 0.00 54 THR A CA 7
ATOM 4096 C C . THR A 1 24 ? -1.953 8.651 0.577 1.00 0.00 54 THR A C 7
ATOM 4097 O O . THR A 1 24 ? -2.009 8.177 -0.563 1.00 0.00 54 THR A O 7
ATOM 4108 N N . PRO A 1 25 ? -2.646 8.142 1.604 1.00 0.00 55 PRO A N 7
ATOM 4109 C CA . PRO A 1 25 ? -3.520 6.993 1.482 1.00 0.00 55 PRO A CA 7
ATOM 4110 C C . PRO A 1 25 ? -4.778 7.383 0.682 1.00 0.00 55 PRO A C 7
ATOM 4111 O O . PRO A 1 25 ? -5.228 8.531 0.723 1.00 0.00 55 PRO A O 7
ATOM 4122 N N . SER A 1 26 ? -5.332 6.447 -0.092 1.00 0.00 56 SER A N 7
ATOM 4123 C CA . SER A 1 26 ? -6.519 6.666 -0.911 1.00 0.00 56 SER A CA 7
ATOM 4124 C C . SER A 1 26 ? -7.789 6.596 -0.049 1.00 0.00 56 SER A C 7
ATOM 4125 O O . SER A 1 26 ? -8.557 5.637 -0.123 1.00 0.00 56 SER A O 7
ATOM 4133 N N . GLY A 1 27 ? -8.030 7.655 0.733 1.00 0.00 57 GLY A N 7
ATOM 4134 C CA . GLY A 1 27 ? -9.161 7.811 1.650 1.00 0.00 57 GLY A CA 7
ATOM 4135 C C . GLY A 1 27 ? -10.550 7.615 1.030 1.00 0.00 57 GLY A C 7
ATOM 4136 O O . GLY A 1 27 ? -11.519 7.287 1.717 1.00 0.00 57 GLY A O 7
ATOM 4140 N N . ARG A 1 28 ? -10.680 7.815 -0.285 1.00 0.00 58 ARG A N 7
ATOM 4141 C CA . ARG A 1 28 ? -11.961 7.645 -0.982 1.00 0.00 58 ARG A CA 7
ATOM 4142 C C . ARG A 1 28 ? -12.360 6.174 -1.159 1.00 0.00 58 ARG A C 7
ATOM 4143 O O . ARG A 1 28 ? -13.359 5.888 -1.817 1.00 0.00 58 ARG A O 7
ATOM 4164 N N . ALA A 1 29 ? -11.583 5.244 -0.614 1.00 0.00 59 ALA A N 7
ATOM 4165 C CA . ALA A 1 29 ? -11.805 3.813 -0.666 1.00 0.00 59 ALA A CA 7
ATOM 4166 C C . ALA A 1 29 ? -11.519 3.238 0.719 1.00 0.00 59 ALA A C 7
ATOM 4167 O O . ALA A 1 29 ? -10.720 3.788 1.476 1.00 0.00 59 ALA A O 7
ATOM 4174 N N . ASN A 1 30 ? -12.101 2.078 1.013 1.00 0.00 60 ASN A N 7
ATOM 4175 C CA . ASN A 1 30 ? -12.015 1.313 2.265 1.00 0.00 60 ASN A CA 7
ATOM 4176 C C . ASN A 1 30 ? -10.637 0.701 2.598 1.00 0.00 60 ASN A C 7
ATOM 4177 O O . ASN A 1 30 ? -10.549 -0.456 3.031 1.00 0.00 60 ASN A O 7
ATOM 4188 N N . ARG A 1 31 ? -9.537 1.418 2.355 1.00 0.00 61 ARG A N 7
ATOM 4189 C CA . ARG A 1 31 ? -8.198 0.905 2.644 1.00 0.00 61 ARG A CA 7
ATOM 4190 C C . ARG A 1 31 ? -7.936 0.871 4.164 1.00 0.00 61 ARG A C 7
ATOM 4191 O O . ARG A 1 31 ? -8.821 1.023 4.995 1.00 0.00 61 ARG A O 7
ATOM 4212 N N . ARG A 1 32 ? -6.685 0.620 4.543 1.00 0.00 62 ARG A N 7
ATOM 4213 C CA . ARG A 1 32 ? -6.202 0.523 5.926 1.00 0.00 62 ARG A CA 7
ATOM 4214 C C . ARG A 1 32 ? -5.607 1.826 6.454 1.00 0.00 62 ARG A C 7
ATOM 4215 O O . ARG A 1 32 ? -4.753 1.788 7.333 1.00 0.00 62 ARG A O 7
ATOM 4236 N N . ALA A 1 33 ? -5.919 2.950 5.820 1.00 0.00 63 ALA A N 7
ATOM 4237 C CA . ALA A 1 33 ? -5.445 4.302 6.141 1.00 0.00 63 ALA A CA 7
ATOM 4238 C C . ALA A 1 33 ? -3.953 4.496 5.833 1.00 0.00 63 ALA A C 7
ATOM 4239 O O . ALA A 1 33 ? -3.450 5.608 5.937 1.00 0.00 63 ALA A O 7
ATOM 4246 N N . ASN A 1 34 ? -3.278 3.455 5.332 1.00 0.00 64 ASN A N 7
ATOM 4247 C CA . ASN A 1 34 ? -1.856 3.437 4.994 1.00 0.00 64 ASN A CA 7
ATOM 4248 C C . ASN A 1 34 ? -1.570 2.876 3.598 1.00 0.00 64 ASN A C 7
ATOM 4249 O O . ASN A 1 34 ? -0.453 2.456 3.267 1.00 0.00 64 ASN A O 7
ATOM 4260 N N . CYS A 1 35 ? -2.591 2.836 2.738 1.00 0.00 65 CYS A N 7
ATOM 4261 C CA . CYS A 1 35 ? -2.441 2.345 1.382 1.00 0.00 65 CYS A CA 7
ATOM 4262 C C . CYS A 1 35 ? -2.712 3.404 0.310 1.00 0.00 65 CYS A C 7
ATOM 4263 O O . CYS A 1 35 ? -3.806 3.467 -0.231 1.00 0.00 65 CYS A O 7
ATOM 4270 N N . SER A 1 36 ? -1.661 4.077 -0.137 1.00 0.00 66 SER A N 7
ATOM 4271 C CA . SER A 1 36 ? -1.681 5.115 -1.176 1.00 0.00 66 SER A CA 7
ATOM 4272 C C . SER A 1 36 ? -1.942 4.589 -2.583 1.00 0.00 66 SER A C 7
ATOM 4273 O O . SER A 1 36 ? -2.266 5.355 -3.483 1.00 0.00 66 SER A O 7
ATOM 4281 N N . CYS A 1 37 ? -1.810 3.274 -2.758 1.00 0.00 67 CYS A N 7
ATOM 4282 C CA . CYS A 1 37 ? -1.997 2.572 -4.027 1.00 0.00 67 CYS A CA 7
ATOM 4283 C C . CYS A 1 37 ? -3.280 2.926 -4.781 1.00 0.00 67 CYS A C 7
ATOM 4284 O O . CYS A 1 37 ? -4.273 3.324 -4.166 1.00 0.00 67 CYS A O 7
ATOM 4291 N N . GLY A 1 38 ? -3.253 2.611 -6.077 1.00 0.00 68 GLY A N 7
ATOM 4292 C CA . GLY A 1 38 ? -4.317 2.782 -7.032 1.00 0.00 68 GLY A CA 7
ATOM 4293 C C . GLY A 1 38 ? -4.877 1.400 -7.370 1.00 0.00 68 GLY A C 7
ATOM 4294 O O . GLY A 1 38 ? -4.668 0.426 -6.627 1.00 0.00 68 GLY A O 7
ATOM 4298 N N . ALA A 1 39 ? -5.607 1.352 -8.480 1.00 0.00 69 ALA A N 7
ATOM 4299 C CA . ALA A 1 39 ? -6.279 0.187 -9.026 1.00 0.00 69 ALA A CA 7
ATOM 4300 C C . ALA A 1 39 ? -5.374 -0.906 -9.601 1.00 0.00 69 ALA A C 7
ATOM 4301 O O . ALA A 1 39 ? -5.693 -2.079 -9.402 1.00 0.00 69 ALA A O 7
ATOM 4308 N N . ALA A 1 40 ? -4.265 -0.563 -10.264 1.00 0.00 70 ALA A N 7
ATOM 4309 C CA . ALA A 1 40 ? -3.305 -1.483 -10.889 1.00 0.00 70 ALA A CA 7
ATOM 4310 C C . ALA A 1 40 ? -2.476 -2.261 -9.859 1.00 0.00 70 ALA A C 7
ATOM 4311 O O . ALA A 1 40 ? -1.262 -2.425 -9.988 1.00 0.00 70 ALA A O 7
ATOM 4318 N N . CYS A 1 41 ? -3.092 -2.753 -8.788 1.00 0.00 71 CYS A N 7
ATOM 4319 C CA . CYS A 1 41 ? -2.411 -3.489 -7.753 1.00 0.00 71 CYS A CA 7
ATOM 4320 C C . CYS A 1 41 ? -3.213 -4.667 -7.251 1.00 0.00 71 CYS A C 7
ATOM 4321 O O . CYS A 1 41 ? -4.208 -4.463 -6.560 1.00 0.00 71 CYS A O 7
ATOM 4328 N N . ASN A 1 42 ? -2.708 -5.881 -7.468 1.00 0.00 72 ASN A N 7
ATOM 4329 C CA . ASN A 1 42 ? -3.401 -7.084 -7.015 1.00 0.00 72 ASN A CA 7
ATOM 4330 C C . ASN A 1 42 ? -2.857 -7.633 -5.685 1.00 0.00 72 ASN A C 7
ATOM 4331 O O . ASN A 1 42 ? -3.371 -8.638 -5.199 1.00 0.00 72 ASN A O 7
ATOM 4342 N N . CYS A 1 43 ? -1.860 -6.976 -5.048 1.00 0.00 73 CYS A N 7
ATOM 4343 C CA . CYS A 1 43 ? -1.321 -7.447 -3.745 1.00 0.00 73 CYS A CA 7
ATOM 4344 C C . CYS A 1 43 ? -2.455 -7.743 -2.771 1.00 0.00 73 CYS A C 7
ATOM 4345 O O . CYS A 1 43 ? -3.118 -6.774 -2.385 1.00 0.00 73 CYS A O 7
ATOM 4352 N N . ALA A 1 44 ? -2.602 -8.987 -2.306 1.00 0.00 74 ALA A N 7
ATOM 4353 C CA . ALA A 1 44 ? -3.645 -9.389 -1.364 1.00 0.00 74 ALA A CA 7
ATOM 4354 C C . ALA A 1 44 ? -3.652 -8.486 -0.132 1.00 0.00 74 ALA A C 7
ATOM 4355 O O . ALA A 1 44 ? -4.709 -7.999 0.254 1.00 0.00 74 ALA A O 7
ATOM 4362 N N . SER A 1 45 ? -2.476 -8.105 0.391 1.00 0.00 75 SER A N 7
ATOM 4363 C CA . SER A 1 45 ? -2.391 -7.240 1.577 1.00 0.00 75 SER A CA 7
ATOM 4364 C C . SER A 1 45 ? -3.034 -5.868 1.334 1.00 0.00 75 SER A C 7
ATOM 4365 O O . SER A 1 45 ? -3.186 -5.058 2.246 1.00 0.00 75 SER A O 7
ATOM 4373 N N . CYS A 1 46 ? -3.253 -5.501 0.066 1.00 0.00 76 CYS A N 7
ATOM 4374 C CA . CYS A 1 46 ? -3.917 -4.262 -0.301 1.00 0.00 76 CYS A CA 7
ATOM 4375 C C . CYS A 1 46 ? -5.359 -4.484 -0.774 1.00 0.00 76 CYS A C 7
ATOM 4376 O O . CYS A 1 46 ? -6.127 -3.533 -0.676 1.00 0.00 76 CYS A O 7
ATOM 4383 N N . GLY A 1 47 ? -5.689 -5.648 -1.334 1.00 0.00 77 GLY A N 7
ATOM 4384 C CA . GLY A 1 47 ? -7.032 -5.939 -1.814 1.00 0.00 77 GLY A CA 7
ATOM 4385 C C . GLY A 1 47 ? -7.934 -6.274 -0.637 1.00 0.00 77 GLY A C 7
ATOM 4386 O O . GLY A 1 47 ? -8.955 -5.620 -0.432 1.00 0.00 77 GLY A O 7
ATOM 4390 N N . SER A 1 48 ? -7.533 -7.268 0.148 1.00 0.00 78 SER A N 7
ATOM 4391 C CA . SER A 1 48 ? -8.241 -7.759 1.318 1.00 0.00 78 SER A CA 7
ATOM 4392 C C . SER A 1 48 ? -8.248 -6.653 2.370 1.00 0.00 78 SER A C 7
ATOM 4393 O O . SER A 1 48 ? -7.232 -6.396 3.026 1.00 0.00 78 SER A O 7
ATOM 4401 N N . ALA A 1 49 ? -9.382 -5.958 2.489 1.00 0.00 79 ALA A N 7
ATOM 4402 C CA . ALA A 1 49 ? -9.575 -4.854 3.420 1.00 0.00 79 ALA A CA 7
ATOM 4403 C C . ALA A 1 49 ? -10.906 -4.928 4.175 1.00 0.00 79 ALA A C 7
ATOM 4404 O O . ALA A 1 49 ? -11.032 -4.321 5.233 1.00 0.00 79 ALA A O 7
ATOM 4411 N N . THR A 1 50 ? -11.898 -5.619 3.626 1.00 0.00 80 THR A N 7
ATOM 4412 C CA . THR A 1 50 ? -13.215 -5.810 4.206 1.00 0.00 80 THR A CA 7
ATOM 4413 C C . THR A 1 50 ? -13.644 -7.216 3.764 1.00 0.00 80 THR A C 7
ATOM 4414 O O . THR A 1 50 ? -13.148 -7.712 2.741 1.00 0.00 80 THR A O 7
ATOM 4425 N N . ALA A 1 51 ? -14.542 -7.861 4.504 1.00 0.00 81 ALA A N 7
ATOM 4426 C CA . ALA A 1 51 ? -15.038 -9.189 4.190 1.00 0.00 81 ALA A CA 7
ATOM 4427 C C . ALA A 1 51 ? -16.518 -9.270 4.558 1.00 0.00 81 ALA A C 7
ATOM 4428 O O . ALA A 1 51 ? -16.927 -8.614 5.519 1.00 0.00 81 ALA A O 7
ATOM 4435 N N . PRO A 1 52 ? -17.317 -10.086 3.854 1.00 0.00 82 PRO A N 7
ATOM 4436 C CA . PRO A 1 52 ? -18.747 -10.275 4.101 1.00 0.00 82 PRO A CA 7
ATOM 4437 C C . PRO A 1 52 ? -18.975 -11.184 5.321 1.00 0.00 82 PRO A C 7
ATOM 4438 O O . PRO A 1 52 ? -19.719 -12.165 5.262 1.00 0.00 82 PRO A O 7
ATOM 4449 N N . GLY A 1 53 ? -18.289 -10.908 6.424 1.00 0.00 83 GLY A N 7
ATOM 4450 C CA . GLY A 1 53 ? -18.371 -11.650 7.657 1.00 0.00 83 GLY A CA 7
ATOM 4451 C C . GLY A 1 53 ? -17.567 -10.925 8.703 1.00 0.00 83 GLY A C 7
ATOM 4452 O O . GLY A 1 53 ? -16.990 -9.848 8.431 1.00 0.00 83 GLY A O 7
ATOM 4460 N N . GLY A 1 1 ? 20.042 2.712 -5.907 1.00 0.00 31 GLY A N 8
ATOM 4461 C CA . GLY A 1 1 ? 19.315 2.145 -4.768 1.00 0.00 31 GLY A CA 8
ATOM 4462 C C . GLY A 1 1 ? 17.902 1.743 -5.151 1.00 0.00 31 GLY A C 8
ATOM 4463 O O . GLY A 1 1 ? 17.368 2.171 -6.179 1.00 0.00 31 GLY A O 8
ATOM 4467 N N . GLU A 1 2 ? 17.296 0.868 -4.355 1.00 0.00 32 GLU A N 8
ATOM 4468 C CA . GLU A 1 2 ? 15.942 0.338 -4.509 1.00 0.00 32 GLU A CA 8
ATOM 4469 C C . GLU A 1 2 ? 15.393 0.081 -3.107 1.00 0.00 32 GLU A C 8
ATOM 4470 O O . GLU A 1 2 ? 16.182 0.026 -2.159 1.00 0.00 32 GLU A O 8
ATOM 4482 N N . HIS A 1 3 ? 14.075 -0.063 -2.945 1.00 0.00 33 HIS A N 8
ATOM 4483 C CA . HIS A 1 3 ? 13.440 -0.291 -1.644 1.00 0.00 33 HIS A CA 8
ATOM 4484 C C . HIS A 1 3 ? 12.375 -1.369 -1.705 1.00 0.00 33 HIS A C 8
ATOM 4485 O O . HIS A 1 3 ? 11.950 -1.781 -2.780 1.00 0.00 33 HIS A O 8
ATOM 4499 N N . THR A 1 4 ? 11.935 -1.800 -0.524 1.00 0.00 34 THR A N 8
ATOM 4500 C CA . THR A 1 4 ? 10.897 -2.805 -0.379 1.00 0.00 34 THR A CA 8
ATOM 4501 C C . THR A 1 4 ? 9.621 -2.054 -0.776 1.00 0.00 34 THR A C 8
ATOM 4502 O O . THR A 1 4 ? 9.299 -1.020 -0.176 1.00 0.00 34 THR A O 8
ATOM 4513 N N . THR A 1 5 ? 8.935 -2.524 -1.818 1.00 0.00 35 THR A N 8
ATOM 4514 C CA . THR A 1 5 ? 7.730 -1.908 -2.337 1.00 0.00 35 THR A CA 8
ATOM 4515 C C . THR A 1 5 ? 6.623 -2.918 -2.542 1.00 0.00 35 THR A C 8
ATOM 4516 O O . THR A 1 5 ? 6.831 -4.125 -2.610 1.00 0.00 35 THR A O 8
ATOM 4527 N N . CYS A 1 6 ? 5.401 -2.398 -2.641 1.00 0.00 36 CYS A N 8
ATOM 4528 C CA . CYS A 1 6 ? 4.234 -3.198 -2.920 1.00 0.00 36 CYS A CA 8
ATOM 4529 C C . CYS A 1 6 ? 4.532 -3.884 -4.244 1.00 0.00 36 CYS A C 8
ATOM 4530 O O . CYS A 1 6 ? 4.927 -3.160 -5.152 1.00 0.00 36 CYS A O 8
ATOM 4537 N N . GLY A 1 7 ? 4.173 -5.161 -4.400 1.00 0.00 37 GLY A N 8
ATOM 4538 C CA . GLY A 1 7 ? 4.410 -5.943 -5.624 1.00 0.00 37 GLY A CA 8
ATOM 4539 C C . GLY A 1 7 ? 3.952 -5.222 -6.892 1.00 0.00 37 GLY A C 8
ATOM 4540 O O . GLY A 1 7 ? 4.465 -5.462 -7.970 1.00 0.00 37 GLY A O 8
ATOM 4544 N N . CYS A 1 8 ? 2.985 -4.303 -6.761 1.00 0.00 38 CYS A N 8
ATOM 4545 C CA . CYS A 1 8 ? 2.466 -3.506 -7.858 1.00 0.00 38 CYS A CA 8
ATOM 4546 C C . CYS A 1 8 ? 3.435 -2.410 -8.354 1.00 0.00 38 CYS A C 8
ATOM 4547 O O . CYS A 1 8 ? 3.060 -1.585 -9.181 1.00 0.00 38 CYS A O 8
ATOM 4554 N N . GLY A 1 9 ? 4.642 -2.397 -7.805 1.00 0.00 39 GLY A N 8
ATOM 4555 C CA . GLY A 1 9 ? 5.759 -1.506 -8.082 1.00 0.00 39 GLY A CA 8
ATOM 4556 C C . GLY A 1 9 ? 5.474 -0.141 -7.485 1.00 0.00 39 GLY A C 8
ATOM 4557 O O . GLY A 1 9 ? 5.444 0.866 -8.194 1.00 0.00 39 GLY A O 8
ATOM 4561 N N . GLU A 1 10 ? 5.245 -0.086 -6.169 1.00 0.00 40 GLU A N 8
ATOM 4562 C CA . GLU A 1 10 ? 4.914 1.136 -5.488 1.00 0.00 40 GLU A CA 8
ATOM 4563 C C . GLU A 1 10 ? 5.169 1.094 -3.986 1.00 0.00 40 GLU A C 8
ATOM 4564 O O . GLU A 1 10 ? 4.802 0.124 -3.323 1.00 0.00 40 GLU A O 8
ATOM 4576 N N . HIS A 1 11 ? 5.665 2.187 -3.417 1.00 0.00 41 HIS A N 8
ATOM 4577 C CA . HIS A 1 11 ? 5.887 2.333 -1.986 1.00 0.00 41 HIS A CA 8
ATOM 4578 C C . HIS A 1 11 ? 4.506 2.324 -1.309 1.00 0.00 41 HIS A C 8
ATOM 4579 O O . HIS A 1 11 ? 3.638 3.118 -1.668 1.00 0.00 41 HIS A O 8
ATOM 4593 N N . CYS A 1 12 ? 4.219 1.367 -0.421 1.00 0.00 42 CYS A N 8
ATOM 4594 C CA . CYS A 1 12 ? 2.921 1.299 0.253 1.00 0.00 42 CYS A CA 8
ATOM 4595 C C . CYS A 1 12 ? 3.118 0.795 1.666 1.00 0.00 42 CYS A C 8
ATOM 4596 O O . CYS A 1 12 ? 4.013 -0.017 1.877 1.00 0.00 42 CYS A O 8
ATOM 4603 N N . GLY A 1 13 ? 2.170 1.111 2.556 1.00 0.00 43 GLY A N 8
ATOM 4604 C CA . GLY A 1 13 ? 2.261 0.745 3.976 1.00 0.00 43 G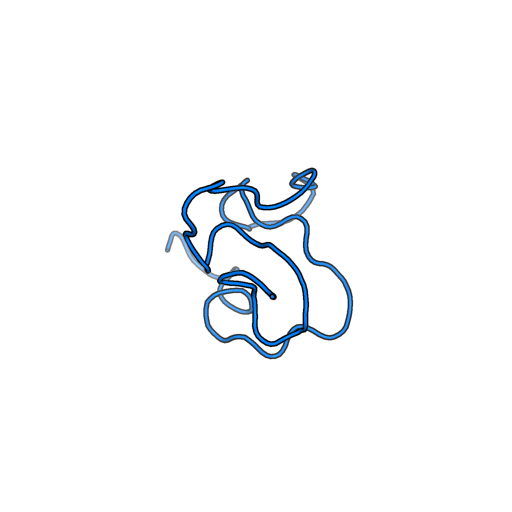LY A CA 8
ATOM 4605 C C . GLY A 1 13 ? 2.313 -0.748 4.268 1.00 0.00 43 GLY A C 8
ATOM 4606 O O . GLY A 1 13 ? 2.564 -1.183 5.386 1.00 0.00 43 GLY A O 8
ATOM 4610 N N . CYS A 1 14 ? 2.014 -1.546 3.253 1.00 0.00 44 CYS A N 8
ATOM 4611 C CA . CYS A 1 14 ? 2.007 -2.990 3.305 1.00 0.00 44 CYS A CA 8
ATOM 4612 C C . CYS A 1 14 ? 3.388 -3.583 3.067 1.00 0.00 44 CYS A C 8
ATOM 4613 O O . CYS A 1 14 ? 3.480 -4.803 2.990 1.00 0.00 44 CYS A O 8
ATOM 4620 N N . ASN A 1 15 ? 4.404 -2.755 2.840 1.00 0.00 45 ASN A N 8
ATOM 4621 C CA . ASN A 1 15 ? 5.767 -3.182 2.601 1.00 0.00 45 ASN A CA 8
ATOM 4622 C C . ASN A 1 15 ? 6.670 -2.311 3.467 1.00 0.00 45 ASN A C 8
ATOM 4623 O O . ASN A 1 15 ? 7.229 -1.341 2.948 1.00 0.00 45 ASN A O 8
ATOM 4634 N N . PRO A 1 16 ? 6.766 -2.604 4.776 1.00 0.00 46 PRO A N 8
ATOM 4635 C CA . PRO A 1 16 ? 7.616 -1.855 5.678 1.00 0.00 46 PRO A CA 8
ATOM 4636 C C . PRO A 1 16 ? 9.047 -2.007 5.168 1.00 0.00 46 PRO A C 8
ATOM 4637 O O . PRO A 1 16 ? 9.630 -3.093 5.209 1.00 0.00 46 PRO A O 8
ATOM 4648 N N . CYS A 1 17 ? 9.560 -0.922 4.601 1.00 0.00 47 CYS A N 8
ATOM 4649 C CA . CYS A 1 17 ? 10.878 -0.754 4.037 1.00 0.00 47 CYS A CA 8
ATOM 4650 C C . CYS A 1 17 ? 11.693 0.072 5.023 1.00 0.00 47 CYS A C 8
ATOM 4651 O O . CYS A 1 17 ? 11.111 0.680 5.919 1.00 0.00 47 CYS A O 8
ATOM 4658 N N . ALA A 1 18 ? 12.970 0.308 4.720 1.00 0.00 48 ALA A N 8
ATOM 4659 C CA . ALA A 1 18 ? 13.871 1.095 5.565 1.00 0.00 48 ALA A CA 8
ATOM 4660 C C . ALA A 1 18 ? 13.408 2.537 5.843 1.00 0.00 48 ALA A C 8
ATOM 4661 O O . ALA A 1 18 ? 13.985 3.204 6.698 1.00 0.00 48 ALA A O 8
ATOM 4668 N N . CYS A 1 19 ? 12.419 3.029 5.079 1.00 0.00 49 CYS A N 8
ATOM 4669 C CA . CYS A 1 19 ? 11.834 4.360 5.233 1.00 0.00 49 CYS A CA 8
ATOM 4670 C C . CYS A 1 19 ? 10.355 4.325 5.635 1.00 0.00 49 CYS A C 8
ATOM 4671 O O . CYS A 1 19 ? 9.775 5.374 5.897 1.00 0.00 49 CYS A O 8
ATOM 4678 N N . GLY A 1 20 ? 9.710 3.158 5.518 1.00 0.00 50 GLY A N 8
ATOM 4679 C CA . GLY A 1 20 ? 8.310 2.931 5.876 1.00 0.00 50 GLY A CA 8
ATOM 4680 C C . GLY A 1 20 ? 7.280 3.823 5.183 1.00 0.00 50 GLY A C 8
ATOM 4681 O O . GLY A 1 20 ? 6.150 3.887 5.651 1.00 0.00 50 GLY A O 8
ATOM 4685 N N . ARG A 1 21 ? 7.629 4.481 4.076 1.00 0.00 51 ARG A N 8
ATOM 4686 C CA . ARG A 1 21 ? 6.740 5.379 3.341 1.00 0.00 51 ARG A CA 8
ATOM 4687 C C . ARG A 1 21 ? 5.585 4.658 2.673 1.00 0.00 51 ARG A C 8
ATOM 4688 O O . ARG A 1 21 ? 5.808 3.818 1.799 1.00 0.00 51 ARG A O 8
ATOM 4709 N N . GLU A 1 22 ? 4.366 5.085 3.003 1.00 0.00 52 GLU A N 8
ATOM 4710 C CA . GLU A 1 22 ? 3.143 4.532 2.441 1.00 0.00 52 GLU A CA 8
ATOM 4711 C C . GLU A 1 22 ? 2.731 5.227 1.143 1.00 0.00 52 GLU A C 8
ATOM 4712 O O . GLU A 1 22 ? 1.910 4.667 0.409 1.00 0.00 52 GLU A O 8
ATOM 4724 N N . GLY A 1 23 ? 3.316 6.392 0.857 1.00 0.00 53 GLY A N 8
ATOM 4725 C CA . GLY A 1 23 ? 3.093 7.194 -0.338 1.00 0.00 53 GLY A CA 8
ATOM 4726 C C . GLY A 1 23 ? 1.874 8.106 -0.297 1.00 0.00 53 GLY A C 8
ATOM 4727 O O . GLY A 1 23 ? 1.291 8.332 -1.351 1.00 0.00 53 GLY A O 8
ATOM 4731 N N . THR A 1 24 ? 1.485 8.619 0.865 1.00 0.00 54 THR A N 8
ATOM 4732 C CA . THR A 1 24 ? 0.349 9.499 1.101 1.00 0.00 54 THR A CA 8
ATOM 4733 C C . THR A 1 24 ? -0.967 8.781 0.753 1.00 0.00 54 THR A C 8
ATOM 4734 O O . THR A 1 24 ? -1.398 8.737 -0.403 1.00 0.00 54 THR A O 8
ATOM 4745 N N . PRO A 1 25 ? -1.627 8.157 1.740 1.00 0.00 55 PRO A N 8
ATOM 4746 C CA . PRO A 1 25 ? -2.880 7.465 1.502 1.00 0.00 55 PRO A CA 8
ATOM 4747 C C . PRO A 1 25 ? -3.981 8.455 1.104 1.00 0.00 55 PRO A C 8
ATOM 4748 O O . PRO A 1 25 ? -4.199 9.455 1.789 1.00 0.00 55 PRO A O 8
ATOM 4759 N N . SER A 1 26 ? -4.721 8.128 0.041 1.00 0.00 56 SER A N 8
ATOM 4760 C CA . SER A 1 26 ? -5.823 8.934 -0.496 1.00 0.00 56 SER A CA 8
ATOM 4761 C C . SER A 1 26 ? -7.002 9.042 0.497 1.00 0.00 56 SER A C 8
ATOM 4762 O O . SER A 1 26 ? -7.833 9.943 0.380 1.00 0.00 56 SER A O 8
ATOM 4770 N N . GLY A 1 27 ? -7.118 8.106 1.448 1.00 0.00 57 GLY A N 8
ATOM 4771 C CA . GLY A 1 27 ? -8.140 8.046 2.494 1.00 0.00 57 GLY A CA 8
ATOM 4772 C C . GLY A 1 27 ? -9.593 7.790 2.075 1.00 0.00 57 GLY A C 8
ATOM 4773 O O . GLY A 1 27 ? -10.339 7.247 2.887 1.00 0.00 57 GLY A O 8
ATOM 4777 N N . ARG A 1 28 ? -10.010 8.065 0.833 1.00 0.00 58 ARG A N 8
ATOM 4778 C CA . ARG A 1 28 ? -11.377 7.889 0.334 1.00 0.00 58 ARG A CA 8
ATOM 4779 C C . ARG A 1 28 ? -11.707 6.442 -0.016 1.00 0.00 58 ARG A C 8
ATOM 4780 O O . ARG A 1 28 ? -12.176 6.153 -1.122 1.00 0.00 58 ARG A O 8
ATOM 4801 N N . ALA A 1 29 ? -11.332 5.501 0.847 1.00 0.00 59 ALA A N 8
ATOM 4802 C CA . ALA A 1 29 ? -11.619 4.102 0.628 1.00 0.00 59 ALA A CA 8
ATOM 4803 C C . ALA A 1 29 ? -11.663 3.338 1.947 1.00 0.00 59 ALA A C 8
ATOM 4804 O O . ALA A 1 29 ? -11.054 3.754 2.925 1.00 0.00 59 ALA A O 8
ATOM 4811 N N . ASN A 1 30 ? -12.274 2.155 1.931 1.00 0.00 60 ASN A N 8
ATOM 4812 C CA . ASN A 1 30 ? -12.422 1.226 3.063 1.00 0.00 60 ASN A CA 8
ATOM 4813 C C . ASN A 1 30 ? -11.116 0.492 3.439 1.00 0.00 60 ASN A C 8
ATOM 4814 O O . ASN A 1 30 ? -11.148 -0.472 4.209 1.00 0.00 60 ASN A O 8
ATOM 4825 N N . ARG A 1 31 ? -9.987 0.898 2.851 1.00 0.00 61 ARG A N 8
ATOM 4826 C CA . ARG A 1 31 ? -8.652 0.337 3.067 1.00 0.00 61 ARG A CA 8
ATOM 4827 C C . ARG A 1 31 ? -8.197 0.653 4.499 1.00 0.00 61 ARG A C 8
ATOM 4828 O O . ARG A 1 31 ? -8.886 1.306 5.268 1.00 0.00 61 ARG A O 8
ATOM 4849 N N . ARG A 1 32 ? -6.974 0.257 4.844 1.00 0.00 62 ARG A N 8
ATOM 4850 C CA . ARG A 1 32 ? -6.366 0.463 6.165 1.00 0.00 62 ARG A CA 8
ATOM 4851 C C . ARG A 1 32 ? -5.895 1.900 6.419 1.00 0.00 62 ARG A C 8
ATOM 4852 O O . ARG A 1 32 ? -4.985 2.113 7.218 1.00 0.00 62 ARG A O 8
ATOM 4873 N N . ALA A 1 33 ? -6.392 2.864 5.645 1.00 0.00 63 ALA A N 8
ATOM 4874 C CA . ALA A 1 33 ? -6.058 4.289 5.699 1.00 0.00 63 ALA A CA 8
ATOM 4875 C C . ALA A 1 33 ? -4.563 4.566 5.486 1.00 0.00 63 ALA A C 8
ATOM 4876 O O . ALA A 1 33 ? -4.137 5.703 5.632 1.00 0.00 63 ALA A O 8
ATOM 4883 N N . ASN A 1 34 ? -3.775 3.563 5.082 1.00 0.00 64 ASN A N 8
ATOM 4884 C CA . ASN A 1 34 ? -2.333 3.636 4.846 1.00 0.00 64 ASN A CA 8
ATOM 4885 C C . ASN A 1 34 ? -1.968 3.123 3.454 1.00 0.00 64 ASN A C 8
ATOM 4886 O O . ASN A 1 34 ? -0.799 2.955 3.103 1.00 0.00 64 ASN A O 8
ATOM 4897 N N . CYS A 1 35 ? -2.957 2.795 2.623 1.00 0.00 65 CYS A N 8
ATOM 4898 C CA . CYS A 1 35 ? -2.704 2.319 1.283 1.00 0.00 65 CYS A CA 8
ATOM 4899 C C . CYS A 1 35 ? -2.956 3.414 0.241 1.00 0.00 65 CYS A C 8
ATOM 4900 O O . CYS A 1 35 ? -4.105 3.717 -0.077 1.00 0.00 65 CYS A O 8
ATOM 4907 N N . SER A 1 36 ? -1.874 3.887 -0.382 1.00 0.00 66 SER A N 8
ATOM 4908 C CA . SER A 1 36 ? -1.890 4.931 -1.413 1.00 0.00 66 SER A CA 8
ATOM 4909 C C . SER A 1 36 ? -2.111 4.368 -2.836 1.00 0.00 66 SER A C 8
ATOM 4910 O O . SER A 1 36 ? -2.315 5.119 -3.784 1.00 0.00 66 SER A O 8
ATOM 4918 N N . CYS A 1 37 ? -2.108 3.032 -2.970 1.00 0.00 67 CYS A N 8
ATOM 4919 C CA . CYS A 1 37 ? -2.305 2.359 -4.279 1.00 0.00 67 CYS A CA 8
ATOM 4920 C C . CYS A 1 37 ? -3.536 2.872 -5.038 1.00 0.00 67 CYS A C 8
ATOM 4921 O O . CYS A 1 37 ? -4.498 3.266 -4.384 1.00 0.00 67 CYS A O 8
ATOM 4928 N N . GLY A 1 38 ? -3.555 2.682 -6.361 1.00 0.00 68 GLY A N 8
ATOM 4929 C CA . GLY A 1 38 ? -4.628 3.096 -7.237 1.00 0.00 68 GLY A CA 8
ATOM 4930 C C . GLY A 1 38 ? -4.407 2.550 -8.646 1.00 0.00 68 GLY A C 8
ATOM 4931 O O . GLY A 1 38 ? -5.012 3.055 -9.581 1.00 0.00 68 GLY A O 8
ATOM 4935 N N . ALA A 1 39 ? -3.523 1.561 -8.834 1.00 0.00 69 ALA A N 8
ATOM 4936 C CA . ALA A 1 39 ? -3.249 0.971 -10.135 1.00 0.00 69 ALA A CA 8
ATOM 4937 C C . ALA A 1 39 ? -3.009 -0.523 -9.972 1.00 0.00 69 ALA A C 8
ATOM 4938 O O . ALA A 1 39 ? -2.149 -0.930 -9.183 1.00 0.00 69 ALA A O 8
ATOM 4945 N N . ALA A 1 40 ? -3.802 -1.286 -10.724 1.00 0.00 70 ALA A N 8
ATOM 4946 C CA . ALA A 1 40 ? -3.906 -2.747 -10.888 1.00 0.00 70 ALA A CA 8
ATOM 4947 C C . ALA A 1 40 ? -3.094 -3.534 -9.853 1.00 0.00 70 ALA A C 8
ATOM 4948 O O . ALA A 1 40 ? -2.134 -4.243 -10.166 1.00 0.00 70 ALA A O 8
ATOM 4955 N N . CYS A 1 41 ? -3.474 -3.403 -8.583 1.00 0.00 71 CYS A N 8
ATOM 4956 C CA . CYS A 1 41 ? -2.799 -4.048 -7.489 1.00 0.00 71 CYS A CA 8
ATOM 4957 C C . CYS A 1 41 ? -3.376 -5.399 -7.094 1.00 0.00 71 CYS A C 8
ATOM 4958 O O . CYS A 1 41 ? -4.352 -5.456 -6.346 1.00 0.00 71 CYS A O 8
ATOM 4965 N N . ASN A 1 42 ? -2.710 -6.483 -7.481 1.00 0.00 72 ASN A N 8
ATOM 4966 C CA . ASN A 1 42 ? -3.215 -7.800 -7.093 1.00 0.00 72 ASN A CA 8
ATOM 4967 C C . ASN A 1 42 ? -2.814 -8.151 -5.655 1.00 0.00 72 ASN A C 8
ATOM 4968 O O . ASN A 1 42 ? -3.467 -8.987 -5.036 1.00 0.00 72 ASN A O 8
ATOM 4979 N N . CYS A 1 43 ? -1.794 -7.459 -5.107 1.00 0.00 73 CYS A N 8
ATOM 4980 C CA . CYS A 1 43 ? -1.273 -7.699 -3.739 1.00 0.00 73 CYS A CA 8
ATOM 4981 C C . CYS A 1 43 ? -2.363 -7.974 -2.713 1.00 0.00 73 CYS A C 8
ATOM 4982 O O . CYS A 1 43 ? -3.080 -7.016 -2.408 1.00 0.00 73 CYS A O 8
ATOM 4989 N N . ALA A 1 44 ? -2.381 -9.165 -2.106 1.00 0.00 74 ALA A N 8
ATOM 4990 C CA . ALA A 1 44 ? -3.341 -9.579 -1.080 1.00 0.00 74 ALA A CA 8
ATOM 4991 C C . ALA A 1 44 ? -3.442 -8.507 -0.006 1.00 0.00 74 ALA A C 8
ATOM 4992 O O . ALA A 1 44 ? -4.521 -8.017 0.310 1.00 0.00 74 ALA A O 8
ATOM 4999 N N . SER A 1 45 ? -2.281 -8.043 0.469 1.00 0.00 75 SER A N 8
ATOM 5000 C CA . SER A 1 45 ? -2.148 -7.041 1.520 1.00 0.00 75 SER A CA 8
ATOM 5001 C C . SER A 1 45 ? -2.841 -5.724 1.167 1.00 0.00 75 SER A C 8
ATOM 5002 O O . SER A 1 45 ? -2.925 -4.814 1.976 1.00 0.00 75 SER A O 8
ATOM 5010 N N . CYS A 1 46 ? -3.170 -5.522 -0.107 1.00 0.00 76 CYS A N 8
ATOM 5011 C CA . CYS A 1 46 ? -3.872 -4.359 -0.628 1.00 0.00 76 CYS A CA 8
ATOM 5012 C C . CYS A 1 46 ? -5.279 -4.675 -1.152 1.00 0.00 76 CYS A C 8
ATOM 5013 O O . CYS A 1 46 ? -6.086 -3.746 -1.145 1.00 0.00 76 CYS A O 8
ATOM 5020 N N . GLY A 1 47 ? -5.583 -5.892 -1.613 1.00 0.00 77 GLY A N 8
ATOM 5021 C CA . GLY A 1 47 ? -6.926 -6.212 -2.076 1.00 0.00 77 GLY A CA 8
ATOM 5022 C C . GLY A 1 47 ? -7.854 -6.552 -0.904 1.00 0.00 77 GLY A C 8
ATOM 5023 O O . GLY A 1 47 ? -9.067 -6.374 -1.047 1.00 0.00 77 GLY A O 8
ATOM 5027 N N . SER A 1 48 ? -7.332 -7.009 0.243 1.00 0.00 78 SER A N 8
ATOM 5028 C CA . SER A 1 48 ? -8.145 -7.341 1.407 1.00 0.00 78 SER A CA 8
ATOM 5029 C C . SER A 1 48 ? -8.466 -6.090 2.234 1.00 0.00 78 SER A C 8
ATOM 5030 O O . SER A 1 48 ? -7.827 -5.045 2.047 1.00 0.00 78 SER A O 8
ATOM 5038 N N . ALA A 1 49 ? -9.463 -6.179 3.119 1.00 0.00 79 ALA A N 8
ATOM 5039 C CA . ALA A 1 49 ? -9.901 -5.120 4.019 1.00 0.00 79 ALA A CA 8
ATOM 5040 C C . ALA A 1 49 ? -10.911 -5.687 5.019 1.00 0.00 79 ALA A C 8
ATOM 5041 O O . ALA A 1 49 ? -10.556 -5.846 6.184 1.00 0.00 79 ALA A O 8
ATOM 5048 N N . THR A 1 50 ? -12.122 -6.029 4.562 1.00 0.00 80 THR A N 8
ATOM 5049 C CA . THR A 1 50 ? -13.188 -6.553 5.419 1.00 0.00 80 THR A CA 8
ATOM 5050 C C . THR A 1 50 ? -13.561 -8.012 5.146 1.00 0.00 80 THR A C 8
ATOM 5051 O O . THR A 1 50 ? -14.043 -8.677 6.060 1.00 0.00 80 THR A O 8
ATOM 5062 N N . ALA A 1 51 ? -13.294 -8.522 3.939 1.00 0.00 81 ALA A N 8
ATOM 5063 C CA . ALA A 1 51 ? -13.574 -9.877 3.466 1.00 0.00 81 ALA A CA 8
ATOM 5064 C C . ALA A 1 51 ? -15.079 -10.211 3.517 1.00 0.00 81 ALA A C 8
ATOM 5065 O O . ALA A 1 51 ? -15.880 -9.431 4.038 1.00 0.00 81 ALA A O 8
ATOM 5072 N N . PRO A 1 52 ? -15.519 -11.340 2.935 1.00 0.00 82 PRO A N 8
ATOM 5073 C CA . PRO A 1 52 ? -16.919 -11.753 2.961 1.00 0.00 82 PRO A CA 8
ATOM 5074 C C . PRO A 1 52 ? -17.309 -12.324 4.341 1.00 0.00 82 PRO A C 8
ATOM 5075 O O . PRO A 1 52 ? -18.446 -12.753 4.530 1.00 0.00 82 PRO A O 8
ATOM 5086 N N . GLY A 1 53 ? -16.384 -12.370 5.304 1.00 0.00 83 GLY A N 8
ATOM 5087 C CA . GLY A 1 53 ? -16.578 -12.873 6.648 1.00 0.00 83 GLY A CA 8
ATOM 5088 C C . GLY A 1 53 ? -15.571 -12.171 7.523 1.00 0.00 83 GLY A C 8
ATOM 5089 O O . GLY A 1 53 ? -15.916 -11.101 8.065 1.00 0.00 83 GLY A O 8
ATOM 5097 N N . GLY A 1 1 ? 18.976 0.970 -7.632 1.00 0.00 31 GLY A N 9
ATOM 5098 C CA . GLY A 1 1 ? 18.700 0.279 -6.365 1.00 0.00 31 GLY A CA 9
ATOM 5099 C C . GLY A 1 1 ? 17.207 0.168 -6.146 1.00 0.00 31 GLY A C 9
ATOM 5100 O O . GLY A 1 1 ? 16.454 0.943 -6.736 1.00 0.00 31 GLY A O 9
ATOM 5104 N N . GLU A 1 2 ? 16.767 -0.781 -5.316 1.00 0.00 32 GLU A N 9
ATOM 5105 C CA . GLU A 1 2 ? 15.353 -0.995 -5.026 1.00 0.00 32 GLU A CA 9
ATOM 5106 C C . GLU A 1 2 ? 15.060 -0.861 -3.540 1.00 0.00 32 GLU A C 9
ATOM 5107 O O . GLU A 1 2 ? 15.963 -0.874 -2.695 1.00 0.00 32 GLU A O 9
ATOM 5119 N N . HIS A 1 3 ? 13.771 -0.750 -3.230 1.00 0.00 33 HIS A N 9
ATOM 5120 C CA . HIS A 1 3 ? 13.223 -0.626 -1.896 1.00 0.00 33 HIS A CA 9
ATOM 5121 C C . HIS A 1 3 ? 12.140 -1.667 -1.694 1.00 0.00 33 HIS A C 9
ATOM 5122 O O . HIS A 1 3 ? 11.667 -2.273 -2.655 1.00 0.00 33 HIS A O 9
ATOM 5136 N N . THR A 1 4 ? 11.761 -1.899 -0.438 1.00 0.00 34 THR A N 9
ATOM 5137 C CA . THR A 1 4 ? 10.712 -2.851 -0.139 1.00 0.00 34 THR A CA 9
ATOM 5138 C C . THR A 1 4 ? 9.463 -2.135 -0.622 1.00 0.00 34 THR A C 9
ATOM 5139 O O . THR A 1 4 ? 9.061 -1.127 -0.034 1.00 0.00 34 THR A O 9
ATOM 5150 N N . THR A 1 5 ? 8.873 -2.624 -1.706 1.00 0.00 35 THR A N 9
ATOM 5151 C CA . THR A 1 5 ? 7.688 -2.032 -2.271 1.00 0.00 35 THR A CA 9
ATOM 5152 C C . THR A 1 5 ? 6.666 -3.091 -2.521 1.00 0.00 35 THR A C 9
ATOM 5153 O O . THR A 1 5 ? 6.965 -4.262 -2.768 1.00 0.00 35 THR A O 9
ATOM 5164 N N . CYS A 1 6 ? 5.424 -2.634 -2.468 1.00 0.00 36 CYS A N 9
ATOM 5165 C CA . CYS A 1 6 ? 4.339 -3.532 -2.756 1.00 0.00 36 CYS A CA 9
ATOM 5166 C C . CYS A 1 6 ? 4.490 -4.033 -4.172 1.00 0.00 36 CYS A C 9
ATOM 5167 O O . CYS A 1 6 ? 4.448 -3.166 -5.033 1.00 0.00 36 CYS A O 9
ATOM 5174 N N . GLY A 1 7 ? 4.406 -5.346 -4.362 1.00 0.00 37 GLY A N 9
ATOM 5175 C CA . GLY A 1 7 ? 4.485 -6.089 -5.619 1.00 0.00 37 GLY A CA 9
ATOM 5176 C C . GLY A 1 7 ? 3.826 -5.395 -6.812 1.00 0.00 37 GLY A C 9
ATOM 5177 O O . GLY A 1 7 ? 4.245 -5.631 -7.937 1.00 0.00 37 GLY A O 9
ATOM 5181 N N . CYS A 1 8 ? 2.767 -4.574 -6.611 1.00 0.00 38 CYS A N 9
ATOM 5182 C CA . CYS A 1 8 ? 2.196 -3.860 -7.756 1.00 0.00 38 CYS A CA 9
ATOM 5183 C C . CYS A 1 8 ? 3.191 -2.811 -8.312 1.00 0.00 38 CYS A C 9
ATOM 5184 O O . CYS A 1 8 ? 2.898 -2.150 -9.298 1.00 0.00 38 CYS A O 9
ATOM 5191 N N . GLY A 1 9 ? 4.313 -2.601 -7.628 1.00 0.00 39 GLY A N 9
ATOM 5192 C CA . GLY A 1 9 ? 5.391 -1.685 -7.903 1.00 0.00 39 GLY A CA 9
ATOM 5193 C C . GLY A 1 9 ? 5.053 -0.326 -7.323 1.00 0.00 39 GLY A C 9
ATOM 5194 O O . GLY A 1 9 ? 4.998 0.636 -8.083 1.00 0.00 39 GLY A O 9
ATOM 5198 N N . GLU A 1 10 ? 4.717 -0.235 -6.017 1.00 0.00 40 GLU A N 9
ATOM 5199 C CA . GLU A 1 10 ? 4.397 1.046 -5.415 1.00 0.00 40 GLU A CA 9
ATOM 5200 C C . GLU A 1 10 ? 4.558 0.951 -3.898 1.00 0.00 40 GLU A C 9
ATOM 5201 O O . GLU A 1 10 ? 3.966 0.049 -3.276 1.00 0.00 40 GLU A O 9
ATOM 5213 N N . HIS A 1 11 ? 5.338 1.859 -3.309 1.00 0.00 41 HIS A N 9
ATOM 5214 C CA . HIS A 1 11 ? 5.615 1.950 -1.885 1.00 0.00 41 HIS A CA 9
ATOM 5215 C C . HIS A 1 11 ? 4.325 1.836 -1.057 1.00 0.00 41 HIS A C 9
ATOM 5216 O O . HIS A 1 11 ? 3.287 2.419 -1.395 1.00 0.00 41 HIS A O 9
ATOM 5230 N N . CYS A 1 12 ? 4.328 0.993 -0.018 1.00 0.00 42 CYS A N 9
ATOM 5231 C CA . CYS A 1 12 ? 3.158 0.818 0.842 1.00 0.00 42 CYS A CA 9
ATOM 5232 C C . CYS A 1 12 ? 3.452 0.318 2.254 1.00 0.00 42 CYS A C 9
ATOM 5233 O O . CYS A 1 12 ? 4.470 -0.335 2.438 1.00 0.00 42 CYS A O 9
ATOM 5240 N N . GLY A 1 13 ? 2.489 0.448 3.186 1.00 0.00 43 GLY A N 9
ATOM 5241 C CA . GLY A 1 13 ? 2.669 -0.015 4.569 1.00 0.00 43 GLY A CA 9
ATOM 5242 C C . GLY A 1 13 ? 2.813 -1.524 4.619 1.00 0.00 43 GLY A C 9
ATOM 5243 O O . GLY A 1 13 ? 3.422 -2.087 5.520 1.00 0.00 43 GLY A O 9
ATOM 5247 N N . CYS A 1 14 ? 2.296 -2.185 3.579 1.00 0.00 44 CYS A N 9
ATOM 5248 C CA . CYS A 1 14 ? 2.367 -3.627 3.436 1.00 0.00 44 CYS A CA 9
ATOM 5249 C C . CYS A 1 14 ? 3.788 -4.089 3.075 1.00 0.00 44 CYS A C 9
ATOM 5250 O O . CYS A 1 14 ? 4.010 -5.268 2.801 1.00 0.00 44 CYS A O 9
ATOM 5257 N N . ASN A 1 15 ? 4.730 -3.148 3.003 1.00 0.00 45 ASN A N 9
ATOM 5258 C CA . ASN A 1 15 ? 6.124 -3.340 2.691 1.00 0.00 45 ASN A CA 9
ATOM 5259 C C . ASN A 1 15 ? 6.944 -2.382 3.549 1.00 0.00 45 ASN A C 9
ATOM 5260 O O . ASN A 1 15 ? 7.303 -1.302 3.069 1.00 0.00 45 ASN A O 9
ATOM 5271 N N . PRO A 1 16 ? 7.198 -2.727 4.818 1.00 0.00 46 PRO A N 9
ATOM 5272 C CA . PRO A 1 16 ? 7.976 -1.891 5.713 1.00 0.00 46 PRO A CA 9
ATOM 5273 C C . PRO A 1 16 ? 9.400 -1.831 5.158 1.00 0.00 46 PRO A C 9
ATOM 5274 O O . PRO A 1 16 ? 10.074 -2.859 5.062 1.00 0.00 46 PRO A O 9
ATOM 5285 N N . CYS A 1 17 ? 9.827 -0.645 4.725 1.00 0.00 47 CYS A N 9
ATOM 5286 C CA . CYS A 1 17 ? 11.135 -0.415 4.153 1.00 0.00 47 CYS A CA 9
ATOM 5287 C C . CYS A 1 17 ? 11.944 0.521 5.030 1.00 0.00 47 CYS A C 9
ATOM 5288 O O . CYS A 1 17 ? 11.384 1.315 5.785 1.00 0.00 47 CYS A O 9
ATOM 5295 N N . ALA A 1 18 ? 13.242 0.599 4.749 1.00 0.00 48 ALA A N 9
ATOM 5296 C CA . ALA A 1 18 ? 14.231 1.425 5.433 1.00 0.00 48 ALA A CA 9
ATOM 5297 C C . ALA A 1 18 ? 13.946 2.938 5.413 1.00 0.00 48 ALA A C 9
ATOM 5298 O O . ALA A 1 18 ? 14.639 3.698 6.086 1.00 0.00 48 ALA A O 9
ATOM 5305 N N . CYS A 1 19 ? 12.980 3.381 4.597 1.00 0.00 49 CYS A N 9
ATOM 5306 C CA . CYS A 1 19 ? 12.563 4.774 4.465 1.00 0.00 49 CYS A CA 9
ATOM 5307 C C . CYS A 1 19 ? 11.121 5.002 4.927 1.00 0.00 49 CYS A C 9
ATOM 5308 O O . CYS A 1 19 ? 10.717 6.157 5.023 1.00 0.00 49 CYS A O 9
ATOM 5315 N N . GLY A 1 20 ? 10.327 3.929 5.076 1.00 0.00 50 GLY A N 9
ATOM 5316 C CA . GLY A 1 20 ? 8.924 3.987 5.509 1.00 0.00 50 GLY A CA 9
ATOM 5317 C C . GLY A 1 20 ? 8.044 4.953 4.696 1.00 0.00 50 GLY A C 9
ATOM 5318 O O . GLY A 1 20 ? 7.034 5.447 5.192 1.00 0.00 50 GLY A O 9
ATOM 5322 N N . ARG A 1 21 ? 8.437 5.277 3.459 1.00 0.00 51 ARG A N 9
ATOM 5323 C CA . ARG A 1 21 ? 7.689 6.195 2.608 1.00 0.00 51 ARG A CA 9
ATOM 5324 C C . ARG A 1 21 ? 6.414 5.535 2.143 1.00 0.00 51 ARG A C 9
ATOM 5325 O O . ARG A 1 21 ? 6.465 4.403 1.670 1.00 0.00 51 ARG A O 9
ATOM 5346 N N . GLU A 1 22 ? 5.303 6.248 2.241 1.00 0.00 52 GLU A N 9
ATOM 5347 C CA . GLU A 1 22 ? 3.991 5.801 1.838 1.00 0.00 52 GLU A CA 9
ATOM 5348 C C . GLU A 1 22 ? 3.254 7.066 1.426 1.00 0.00 52 GLU A C 9
ATOM 5349 O O . GLU A 1 22 ? 3.161 7.988 2.230 1.00 0.00 52 GLU A O 9
ATOM 5361 N N . GLY A 1 23 ? 2.796 7.146 0.173 1.00 0.00 53 GLY A N 9
ATOM 5362 C CA . GLY A 1 23 ? 2.069 8.311 -0.324 1.00 0.00 53 GLY A CA 9
ATOM 5363 C C . GLY A 1 23 ? 0.725 8.463 0.385 1.00 0.00 53 GLY A C 9
ATOM 5364 O O . GLY A 1 23 ? 0.447 7.752 1.349 1.00 0.00 53 GLY A O 9
ATOM 5368 N N . THR A 1 24 ? -0.102 9.378 -0.101 1.00 0.00 54 THR A N 9
ATOM 5369 C CA . THR A 1 24 ? -1.420 9.692 0.420 1.00 0.00 54 THR A CA 9
ATOM 5370 C C . THR A 1 24 ? -2.294 8.442 0.547 1.00 0.00 54 THR A C 9
ATOM 5371 O O . THR A 1 24 ? -2.744 7.909 -0.475 1.00 0.00 54 THR A O 9
ATOM 5382 N N . PRO A 1 25 ? -2.529 7.930 1.769 1.00 0.00 55 PRO A N 9
ATOM 5383 C CA . PRO A 1 25 ? -3.365 6.770 1.961 1.00 0.00 55 PRO A CA 9
ATOM 5384 C C . PRO A 1 25 ? -4.775 7.210 1.583 1.00 0.00 55 PRO A C 9
ATOM 5385 O O . PRO A 1 25 ? -5.384 8.031 2.268 1.00 0.00 55 PRO A O 9
ATOM 5396 N N . SER A 1 26 ? -5.264 6.717 0.450 1.00 0.00 56 SER A N 9
ATOM 5397 C CA . SER A 1 26 ? -6.567 7.042 -0.078 1.00 0.00 56 SER A CA 9
ATOM 5398 C C . SER A 1 26 ? -7.638 6.437 0.823 1.00 0.00 56 SER A C 9
ATOM 5399 O O . SER A 1 26 ? -8.024 5.275 0.668 1.00 0.00 56 SER A O 9
ATOM 5407 N N . GLY A 1 27 ? -8.111 7.227 1.785 1.00 0.00 57 GLY A N 9
ATOM 5408 C CA . GLY A 1 27 ? -9.144 6.820 2.719 1.00 0.00 57 GLY A CA 9
ATOM 5409 C C . GLY A 1 27 ? -10.411 6.461 1.952 1.00 0.00 57 GLY A C 9
ATOM 5410 O O . GLY A 1 27 ? -11.128 5.541 2.347 1.00 0.00 57 GLY A O 9
ATOM 5414 N N . ARG A 1 28 ? -10.628 7.090 0.787 1.00 0.00 58 ARG A N 9
ATOM 5415 C CA . ARG A 1 28 ? -11.787 6.863 -0.077 1.00 0.00 58 ARG A CA 9
ATOM 5416 C C . ARG A 1 28 ? -11.879 5.452 -0.664 1.00 0.00 58 ARG A C 9
ATOM 5417 O O . ARG A 1 28 ? -12.790 5.159 -1.444 1.00 0.00 58 ARG A O 9
ATOM 5438 N N . ALA A 1 29 ? -10.915 4.591 -0.352 1.00 0.00 59 ALA A N 9
ATOM 5439 C CA . ALA A 1 29 ? -10.854 3.214 -0.807 1.00 0.00 59 ALA A CA 9
ATOM 5440 C C . ALA A 1 29 ? -11.237 2.207 0.271 1.00 0.00 59 ALA A C 9
ATOM 5441 O O . ALA A 1 29 ? -11.241 1.008 0.007 1.00 0.00 59 ALA A O 9
ATOM 5448 N N . ASN A 1 30 ? -11.573 2.671 1.474 1.00 0.00 60 ASN A N 9
ATOM 5449 C CA . ASN A 1 30 ? -11.975 1.839 2.617 1.00 0.00 60 ASN A CA 9
ATOM 5450 C C . ASN A 1 30 ? -10.889 0.823 2.998 1.00 0.00 60 ASN A C 9
ATOM 5451 O O . ASN A 1 30 ? -11.186 -0.298 3.427 1.00 0.00 60 ASN A O 9
ATOM 5462 N N . ARG A 1 31 ? -9.618 1.134 2.725 1.00 0.00 61 ARG A N 9
ATOM 5463 C CA . ARG A 1 31 ? -8.494 0.258 3.052 1.00 0.00 61 ARG A CA 9
ATOM 5464 C C . ARG A 1 31 ? -8.041 0.535 4.485 1.00 0.00 61 ARG A C 9
ATOM 5465 O O . ARG A 1 31 ? -8.778 1.154 5.242 1.00 0.00 61 ARG A O 9
ATOM 5486 N N . ARG A 1 32 ? -6.850 0.091 4.896 1.00 0.00 62 ARG A N 9
ATOM 5487 C CA . ARG A 1 32 ? -6.362 0.274 6.273 1.00 0.00 62 ARG A CA 9
ATOM 5488 C C . ARG A 1 32 ? -5.983 1.699 6.677 1.00 0.00 62 ARG A C 9
ATOM 5489 O O . ARG A 1 32 ? -5.459 1.866 7.773 1.00 0.00 62 ARG A O 9
ATOM 5510 N N . ALA A 1 33 ? -6.161 2.699 5.810 1.00 0.00 63 ALA A N 9
ATOM 5511 C CA . ALA A 1 33 ? -5.773 4.099 6.036 1.00 0.00 63 ALA A CA 9
ATOM 5512 C C . ALA A 1 33 ? -4.242 4.219 5.944 1.00 0.00 63 ALA A C 9
ATOM 5513 O O . ALA A 1 33 ? -3.670 5.268 6.234 1.00 0.00 63 ALA A O 9
ATOM 5520 N N . ASN A 1 34 ? -3.579 3.144 5.494 1.00 0.00 64 ASN A N 9
ATOM 5521 C CA . ASN A 1 34 ? -2.138 3.024 5.337 1.00 0.00 64 ASN A CA 9
ATOM 5522 C C . ASN A 1 34 ? -1.765 2.545 3.942 1.00 0.00 64 ASN A C 9
ATOM 5523 O O . ASN A 1 34 ? -0.622 2.159 3.689 1.00 0.00 64 ASN A O 9
ATOM 5534 N N . CYS A 1 35 ? -2.716 2.501 3.001 1.00 0.00 65 CYS A N 9
ATOM 5535 C CA . CYS A 1 35 ? -2.452 2.119 1.637 1.00 0.00 65 CYS A CA 9
ATOM 5536 C C . CYS A 1 35 ? -2.761 3.261 0.653 1.00 0.00 65 CYS A C 9
ATOM 5537 O O . CYS A 1 35 ? -3.921 3.545 0.364 1.00 0.00 65 CYS A O 9
ATOM 5544 N N . SER A 1 36 ? -1.726 3.803 0.031 1.00 0.00 66 SER A N 9
ATOM 5545 C CA . SER A 1 36 ? -1.821 4.842 -0.988 1.00 0.00 66 SER A CA 9
ATOM 5546 C C . SER A 1 36 ? -1.837 4.216 -2.394 1.00 0.00 66 SER A C 9
ATOM 5547 O O . SER A 1 36 ? -2.340 4.780 -3.357 1.00 0.00 66 SER A O 9
ATOM 5555 N N . CYS A 1 37 ? -1.321 2.982 -2.478 1.00 0.00 67 CYS A N 9
ATOM 5556 C CA . CYS A 1 37 ? -1.191 2.203 -3.692 1.00 0.00 67 CYS A CA 9
ATOM 5557 C C . CYS A 1 37 ? -2.343 1.287 -4.016 1.00 0.00 67 CYS A C 9
ATOM 5558 O O . CYS A 1 37 ? -2.477 0.209 -3.387 1.00 0.00 67 CYS A O 9
ATOM 5565 N N . GLY A 1 38 ? -3.067 1.708 -5.027 1.00 0.00 68 GLY A N 9
ATOM 5566 C CA . GLY A 1 38 ? -4.246 1.137 -5.621 1.00 0.00 68 GLY A CA 9
ATOM 5567 C C . GLY A 1 38 ? -3.961 0.862 -7.075 1.00 0.00 68 GLY A C 9
ATOM 5568 O O . GLY A 1 38 ? -4.515 -0.114 -7.561 1.00 0.00 68 GLY A O 9
ATOM 5572 N N . ALA A 1 39 ? -3.027 1.600 -7.694 1.00 0.00 69 ALA A N 9
ATOM 5573 C CA . ALA A 1 39 ? -2.608 1.439 -9.071 1.00 0.00 69 ALA A CA 9
ATOM 5574 C C . ALA A 1 39 ? -2.279 -0.039 -9.253 1.00 0.00 69 ALA A C 9
ATOM 5575 O O . ALA A 1 39 ? -1.286 -0.544 -8.707 1.00 0.00 69 ALA A O 9
ATOM 5582 N N . ALA A 1 40 ? -3.188 -0.691 -9.979 1.00 0.00 70 ALA A N 9
ATOM 5583 C CA . ALA A 1 40 ? -3.245 -2.109 -10.360 1.00 0.00 70 ALA A CA 9
ATOM 5584 C C . ALA A 1 40 ? -2.650 -2.911 -9.196 1.00 0.00 70 ALA A C 9
ATOM 5585 O O . ALA A 1 40 ? -1.638 -3.616 -9.299 1.00 0.00 70 ALA A O 9
ATOM 5592 N N . CYS A 1 41 ? -3.251 -2.722 -8.020 1.00 0.00 71 CYS A N 9
ATOM 5593 C CA . CYS A 1 41 ? -2.817 -3.294 -6.774 1.00 0.00 71 CYS A CA 9
ATOM 5594 C C . CYS A 1 41 ? -3.514 -4.552 -6.279 1.00 0.00 71 CYS A C 9
ATOM 5595 O O . CYS A 1 41 ? -4.178 -4.550 -5.243 1.00 0.00 71 CYS A O 9
ATOM 5602 N N . ASN A 1 42 ? -3.159 -5.645 -6.925 1.00 0.00 72 ASN A N 9
ATOM 5603 C CA . ASN A 1 42 ? -3.638 -7.007 -6.682 1.00 0.00 72 ASN A CA 9
ATOM 5604 C C . ASN A 1 42 ? -3.331 -7.603 -5.315 1.00 0.00 72 ASN A C 9
ATOM 5605 O O . ASN A 1 42 ? -4.026 -8.509 -4.870 1.00 0.00 72 ASN A O 9
ATOM 5616 N N . CYS A 1 43 ? -2.336 -7.062 -4.618 1.00 0.00 73 CYS A N 9
ATOM 5617 C CA . CYS A 1 43 ? -1.936 -7.537 -3.289 1.00 0.00 73 CYS A CA 9
ATOM 5618 C C . CYS A 1 43 ? -3.108 -7.608 -2.318 1.00 0.00 73 CYS A C 9
ATOM 5619 O O . CYS A 1 43 ? -3.657 -6.541 -2.036 1.00 0.00 73 CYS A O 9
ATOM 5626 N N . ALA A 1 44 ? -3.377 -8.767 -1.711 1.00 0.00 74 ALA A N 9
ATOM 5627 C CA . ALA A 1 44 ? -4.450 -8.999 -0.740 1.00 0.00 74 ALA A CA 9
ATOM 5628 C C . ALA A 1 44 ? -4.346 -8.006 0.417 1.00 0.00 74 ALA A C 9
ATOM 5629 O O . ALA A 1 44 ? -5.329 -7.402 0.839 1.00 0.00 74 ALA A O 9
ATOM 5636 N N . SER A 1 45 ? -3.115 -7.760 0.875 1.00 0.00 75 SER A N 9
ATOM 5637 C CA . SER A 1 45 ? -2.790 -6.829 1.954 1.00 0.00 75 SER A CA 9
ATOM 5638 C C . SER A 1 45 ? -3.172 -5.387 1.549 1.00 0.00 75 SER A C 9
ATOM 5639 O O . SER A 1 45 ? -3.103 -4.446 2.326 1.00 0.00 75 SER A O 9
ATOM 5647 N N . CYS A 1 46 ? -3.428 -5.136 0.261 1.00 0.00 76 CYS A N 9
ATOM 5648 C CA . CYS A 1 46 ? -3.898 -3.849 -0.241 1.00 0.00 76 CYS A CA 9
ATOM 5649 C C . CYS A 1 46 ? -5.399 -3.937 -0.481 1.00 0.00 76 CYS A C 9
ATOM 5650 O O . CYS A 1 46 ? -6.054 -2.953 -0.175 1.00 0.00 76 CYS A O 9
ATOM 5657 N N . GLY A 1 47 ? -5.924 -5.031 -1.044 1.00 0.00 77 GLY A N 9
ATOM 5658 C CA . GLY A 1 47 ? -7.357 -5.146 -1.232 1.00 0.00 77 GLY A CA 9
ATOM 5659 C C . GLY A 1 47 ? -7.880 -4.375 -2.423 1.00 0.00 77 GLY A C 9
ATOM 5660 O O . GLY A 1 47 ? -8.932 -3.754 -2.300 1.00 0.00 77 GLY A O 9
ATOM 5664 N N . SER A 1 48 ? -7.088 -4.350 -3.500 1.00 0.00 78 SER A N 9
ATOM 5665 C CA . SER A 1 48 ? -7.373 -3.700 -4.781 1.00 0.00 78 SER A CA 9
ATOM 5666 C C . SER A 1 48 ? -8.149 -2.390 -4.622 1.00 0.00 78 SER A C 9
ATOM 5667 O O . SER A 1 48 ? -9.363 -2.353 -4.797 1.00 0.00 78 SER A O 9
ATOM 5675 N N . ALA A 1 49 ? -7.457 -1.325 -4.205 1.00 0.00 79 ALA A N 9
ATOM 5676 C CA . ALA A 1 49 ? -8.067 -0.012 -4.020 1.00 0.00 79 ALA A CA 9
ATOM 5677 C C . ALA A 1 49 ? -8.455 0.540 -5.398 1.00 0.00 79 ALA A C 9
ATOM 5678 O O . ALA A 1 49 ? -7.590 1.036 -6.127 1.00 0.00 79 ALA A O 9
ATOM 5685 N N . THR A 1 50 ? -9.728 0.397 -5.750 1.00 0.00 80 THR A N 9
ATOM 5686 C CA . THR A 1 50 ? -10.360 0.818 -6.987 1.00 0.00 80 THR A CA 9
ATOM 5687 C C . THR A 1 50 ? -11.831 1.115 -6.661 1.00 0.00 80 THR A C 9
ATOM 5688 O O . THR A 1 50 ? -12.288 0.861 -5.540 1.00 0.00 80 THR A O 9
ATOM 5699 N N . ALA A 1 51 ? -12.568 1.679 -7.614 1.00 0.00 81 ALA A N 9
ATOM 5700 C CA . ALA A 1 51 ? -13.977 2.029 -7.493 1.00 0.00 81 ALA A CA 9
ATOM 5701 C C . ALA A 1 51 ? -14.623 1.964 -8.875 1.00 0.00 81 ALA A C 9
ATOM 5702 O O . ALA A 1 51 ? -13.907 2.179 -9.863 1.00 0.00 81 ALA A O 9
ATOM 5709 N N . PRO A 1 52 ? -15.944 1.716 -8.949 1.00 0.00 82 PRO A N 9
ATOM 5710 C CA . PRO A 1 52 ? -16.677 1.640 -10.201 1.00 0.00 82 PRO A CA 9
ATOM 5711 C C . PRO A 1 52 ? -16.546 2.967 -10.939 1.00 0.00 82 PRO A C 9
ATOM 5712 O O . PRO A 1 52 ? -16.895 4.028 -10.418 1.00 0.00 82 PRO A O 9
ATOM 5723 N N . GLY A 1 53 ? -15.981 2.893 -12.134 1.00 0.00 83 GLY A N 9
ATOM 5724 C CA . GLY A 1 53 ? -15.729 3.972 -13.059 1.00 0.00 83 GLY A CA 9
ATOM 5725 C C . GLY A 1 53 ? -15.368 3.239 -14.320 1.00 0.00 83 GLY A C 9
ATOM 5726 O O . GLY A 1 53 ? -14.262 2.658 -14.357 1.00 0.00 83 GLY A O 9
ATOM 5734 N N . GLY A 1 1 ? 18.324 -3.384 -6.660 1.00 0.00 31 GLY A N 10
ATOM 5735 C CA . GLY A 1 1 ? 18.590 -2.681 -5.403 1.00 0.00 31 GLY A CA 10
ATOM 5736 C C . GLY A 1 1 ? 17.455 -1.783 -4.934 1.00 0.00 31 GLY A C 10
ATOM 5737 O O . GLY A 1 1 ? 17.746 -0.746 -4.334 1.00 0.00 31 GLY A O 10
ATOM 5741 N N . GLU A 1 2 ? 16.184 -2.106 -5.190 1.00 0.00 32 GLU A N 10
ATOM 5742 C CA . GLU A 1 2 ? 15.067 -1.275 -4.749 1.00 0.00 32 GLU A CA 10
ATOM 5743 C C . GLU A 1 2 ? 14.735 -1.554 -3.287 1.00 0.00 32 GLU A C 10
ATOM 5744 O O . GLU A 1 2 ? 15.259 -2.484 -2.668 1.00 0.00 32 GLU A O 10
ATOM 5756 N N . HIS A 1 3 ? 13.887 -0.705 -2.712 1.00 0.00 33 HIS A N 10
ATOM 5757 C CA . HIS A 1 3 ? 13.443 -0.841 -1.336 1.00 0.00 33 HIS A CA 10
ATOM 5758 C C . HIS A 1 3 ? 12.328 -1.874 -1.257 1.00 0.00 33 HIS A C 10
ATOM 5759 O O . HIS A 1 3 ? 11.978 -2.515 -2.251 1.00 0.00 33 HIS A O 10
ATOM 5773 N N . THR A 1 4 ? 11.800 -2.068 -0.050 1.00 0.00 34 THR A N 10
ATOM 5774 C CA . THR A 1 4 ? 10.704 -2.988 0.163 1.00 0.00 34 THR A CA 10
ATOM 5775 C C . THR A 1 4 ? 9.514 -2.200 -0.381 1.00 0.00 34 THR A C 10
ATOM 5776 O O . THR A 1 4 ? 9.179 -1.152 0.177 1.00 0.00 34 THR A O 10
ATOM 5787 N N . THR A 1 5 ? 8.959 -2.630 -1.512 1.00 0.00 35 THR A N 10
ATOM 5788 C CA . THR A 1 5 ? 7.827 -1.985 -2.153 1.00 0.00 35 THR A CA 10
ATOM 5789 C C . THR A 1 5 ? 6.757 -3.012 -2.425 1.00 0.00 35 THR A C 10
ATOM 5790 O O . THR A 1 5 ? 7.033 -4.200 -2.563 1.00 0.00 35 THR A O 10
ATOM 5801 N N . CYS A 1 6 ? 5.518 -2.541 -2.498 1.00 0.00 36 CYS A N 10
ATOM 5802 C CA . CYS A 1 6 ? 4.375 -3.364 -2.783 1.00 0.00 36 CYS A CA 10
ATOM 5803 C C . CYS A 1 6 ? 4.604 -4.040 -4.117 1.00 0.00 36 CYS A C 10
ATOM 5804 O O . CYS A 1 6 ? 5.015 -3.324 -5.020 1.00 0.00 36 CYS A O 10
ATOM 5811 N N . GLY A 1 7 ? 4.094 -5.262 -4.290 1.00 0.00 37 GLY A N 10
ATOM 5812 C CA . GLY A 1 7 ? 4.196 -6.089 -5.503 1.00 0.00 37 GLY A CA 10
ATOM 5813 C C . GLY A 1 7 ? 3.821 -5.385 -6.815 1.00 0.00 37 GLY A C 10
ATOM 5814 O O . GLY A 1 7 ? 4.032 -5.933 -7.889 1.00 0.00 37 GLY A O 10
ATOM 5818 N N . CYS A 1 8 ? 3.179 -4.215 -6.738 1.00 0.00 38 CYS A N 10
ATOM 5819 C CA . CYS A 1 8 ? 2.798 -3.387 -7.879 1.00 0.00 38 CYS A CA 10
ATOM 5820 C C . CYS A 1 8 ? 3.871 -2.342 -8.253 1.00 0.00 38 CYS A C 10
ATOM 5821 O O . CYS A 1 8 ? 3.631 -1.446 -9.049 1.00 0.00 38 CYS A O 10
ATOM 5828 N N . GLY A 1 9 ? 5.016 -2.404 -7.591 1.00 0.00 39 GLY A N 10
ATOM 5829 C CA . GLY A 1 9 ? 6.188 -1.558 -7.778 1.00 0.00 39 GLY A CA 10
ATOM 5830 C C . GLY A 1 9 ? 6.136 -0.217 -7.059 1.00 0.00 39 GLY A C 10
ATOM 5831 O O . GLY A 1 9 ? 6.760 0.723 -7.534 1.00 0.00 39 GLY A O 10
ATOM 5835 N N . GLU A 1 10 ? 5.435 -0.078 -5.924 1.00 0.00 40 GLU A N 10
ATOM 5836 C CA . GLU A 1 10 ? 5.365 1.194 -5.231 1.00 0.00 40 GLU A CA 10
ATOM 5837 C C . GLU A 1 10 ? 5.432 1.061 -3.715 1.00 0.00 40 GLU A C 10
ATOM 5838 O O . GLU A 1 10 ? 4.959 0.083 -3.126 1.00 0.00 40 GLU A O 10
ATOM 5850 N N . HIS A 1 11 ? 5.990 2.088 -3.081 1.00 0.00 41 HIS A N 10
ATOM 5851 C CA . HIS A 1 11 ? 6.136 2.234 -1.646 1.00 0.00 41 HIS A CA 10
ATOM 5852 C C . HIS A 1 11 ? 4.720 2.365 -1.045 1.00 0.00 41 HIS A C 10
ATOM 5853 O O . HIS A 1 11 ? 3.969 3.294 -1.348 1.00 0.00 41 HIS A O 10
ATOM 5867 N N . CYS A 1 12 ? 4.278 1.349 -0.298 1.00 0.00 42 CYS A N 10
ATOM 5868 C CA . CYS A 1 12 ? 2.967 1.294 0.341 1.00 0.00 42 CYS A CA 10
ATOM 5869 C C . CYS A 1 12 ? 3.192 0.794 1.758 1.00 0.00 42 CYS A C 10
ATOM 5870 O O . CYS A 1 12 ? 4.161 0.074 1.994 1.00 0.00 42 CYS A O 10
ATOM 5877 N N . GLY A 1 13 ? 2.219 1.022 2.637 1.00 0.00 43 GLY A N 10
ATOM 5878 C CA . GLY A 1 13 ? 2.386 0.620 4.044 1.00 0.00 43 GLY A CA 10
ATOM 5879 C C . GLY A 1 13 ? 2.505 -0.873 4.275 1.00 0.00 43 GLY A C 10
ATOM 5880 O O . GLY A 1 13 ? 3.052 -1.351 5.260 1.00 0.00 43 GLY A O 10
ATOM 5884 N N . CYS A 1 14 ? 1.991 -1.633 3.319 1.00 0.00 44 CYS A N 10
ATOM 5885 C CA . CYS A 1 14 ? 1.989 -3.076 3.330 1.00 0.00 44 CYS A CA 10
ATOM 5886 C C . CYS A 1 14 ? 3.372 -3.676 3.079 1.00 0.00 44 CYS A C 10
ATOM 5887 O O . CYS A 1 14 ? 3.458 -4.891 2.933 1.00 0.00 44 CYS A O 10
ATOM 5894 N N . ASN A 1 15 ? 4.397 -2.836 2.923 1.00 0.00 45 ASN A N 10
ATOM 5895 C CA . ASN A 1 15 ? 5.768 -3.224 2.689 1.00 0.00 45 ASN A CA 10
ATOM 5896 C C . ASN A 1 15 ? 6.655 -2.317 3.530 1.00 0.00 45 ASN A C 10
ATOM 5897 O O . ASN A 1 15 ? 7.083 -1.266 3.041 1.00 0.00 45 ASN A O 10
ATOM 5908 N N . PRO A 1 16 ? 6.902 -2.672 4.792 1.00 0.00 46 PRO A N 10
ATOM 5909 C CA . PRO A 1 16 ? 7.754 -1.873 5.641 1.00 0.00 46 PRO A CA 10
ATOM 5910 C C . PRO A 1 16 ? 9.188 -1.957 5.112 1.00 0.00 46 PRO A C 10
ATOM 5911 O O . PRO A 1 16 ? 9.681 -3.014 4.710 1.00 0.00 46 PRO A O 10
ATOM 5922 N N . CYS A 1 17 ? 9.863 -0.816 5.080 1.00 0.00 47 CYS A N 10
ATOM 5923 C CA . CYS A 1 17 ? 11.229 -0.673 4.631 1.00 0.00 47 CYS A CA 10
ATOM 5924 C C . CYS A 1 17 ? 11.983 0.192 5.623 1.00 0.00 47 CYS A C 10
ATOM 5925 O O . CYS A 1 17 ? 11.376 0.968 6.356 1.00 0.00 47 CYS A O 10
ATOM 5932 N N . ALA A 1 18 ? 13.305 0.240 5.464 1.00 0.00 48 ALA A N 10
ATOM 5933 C CA . ALA A 1 18 ? 14.218 1.025 6.282 1.00 0.00 48 ALA A CA 10
ATOM 5934 C C . ALA A 1 18 ? 13.888 2.527 6.292 1.00 0.00 48 ALA A C 10
ATOM 5935 O O . ALA A 1 18 ? 14.454 3.265 7.096 1.00 0.00 48 ALA A O 10
ATOM 5942 N N . CYS A 1 19 ? 13.047 3.008 5.362 1.00 0.00 49 CYS A N 10
ATOM 5943 C CA . CYS A 1 19 ? 12.629 4.407 5.286 1.00 0.00 49 CYS A CA 10
ATOM 5944 C C . CYS A 1 19 ? 11.141 4.608 5.592 1.00 0.00 49 CYS A C 10
ATOM 5945 O O . CYS A 1 19 ? 10.711 5.749 5.648 1.00 0.00 49 CYS A O 10
ATOM 5952 N N . GLY A 1 20 ? 10.352 3.527 5.662 1.00 0.00 50 GLY A N 10
ATOM 5953 C CA . GLY A 1 20 ? 8.910 3.548 5.960 1.00 0.00 50 GLY A CA 10
ATOM 5954 C C . GLY A 1 20 ? 8.040 4.510 5.130 1.00 0.00 50 GLY A C 10
ATOM 5955 O O . GLY A 1 20 ? 6.954 4.887 5.562 1.00 0.00 50 GLY A O 10
ATOM 5959 N N . ARG A 1 21 ? 8.513 4.937 3.956 1.00 0.00 51 ARG A N 10
ATOM 5960 C CA . ARG A 1 21 ? 7.816 5.859 3.063 1.00 0.00 51 ARG A CA 10
ATOM 5961 C C . ARG A 1 21 ? 6.576 5.201 2.481 1.00 0.00 51 ARG A C 10
ATOM 5962 O O . ARG A 1 21 ? 6.674 4.124 1.905 1.00 0.00 51 ARG A O 10
ATOM 5983 N N . GLU A 1 22 ? 5.432 5.856 2.581 1.00 0.00 52 GLU A N 10
ATOM 5984 C CA . GLU A 1 22 ? 4.172 5.406 2.041 1.00 0.00 52 GLU A CA 10
ATOM 5985 C C . GLU A 1 22 ? 3.434 6.680 1.666 1.00 0.00 52 GLU A C 10
ATOM 5986 O O . GLU A 1 22 ? 3.066 7.465 2.532 1.00 0.00 52 GLU A O 10
ATOM 5998 N N . GLY A 1 23 ? 3.273 6.888 0.359 1.00 0.00 53 GLY A N 10
ATOM 5999 C CA . GLY A 1 23 ? 2.612 8.054 -0.211 1.00 0.00 53 GLY A CA 10
ATOM 6000 C C . GLY A 1 23 ? 1.209 8.309 0.334 1.00 0.00 53 GLY A C 10
ATOM 6001 O O . GLY A 1 23 ? 0.638 7.485 1.051 1.00 0.00 53 GLY A O 10
ATOM 6005 N N . THR A 1 24 ? 0.667 9.457 -0.053 1.00 0.00 54 THR A N 10
ATOM 6006 C CA . THR A 1 24 ? -0.639 9.960 0.331 1.00 0.00 54 THR A CA 10
ATOM 6007 C C . THR A 1 24 ? -1.691 8.861 0.101 1.00 0.00 54 THR A C 10
ATOM 6008 O O . THR A 1 24 ? -1.943 8.477 -1.048 1.00 0.00 54 THR A O 10
ATOM 6019 N N . PRO A 1 25 ? -2.282 8.321 1.179 1.00 0.00 55 PRO A N 10
ATOM 6020 C CA . PRO A 1 25 ? -3.257 7.257 1.101 1.00 0.00 55 PRO A CA 10
ATOM 6021 C C . PRO A 1 25 ? -4.589 7.749 0.548 1.00 0.00 55 PRO A C 10
ATOM 6022 O O . PRO A 1 25 ? -5.054 8.847 0.871 1.00 0.00 55 PRO A O 10
ATOM 6033 N N . SER A 1 26 ? -5.236 6.899 -0.247 1.00 0.00 56 SER A N 10
ATOM 6034 C CA . SER A 1 26 ? -6.522 7.168 -0.867 1.00 0.00 56 SER A CA 10
ATOM 6035 C C . SER A 1 26 ? -7.652 7.051 0.165 1.00 0.00 56 SER A C 10
ATOM 6036 O O . SER A 1 26 ? -8.190 5.954 0.363 1.00 0.00 56 SER A O 10
ATOM 6044 N N . GLY A 1 27 ? -8.026 8.169 0.796 1.00 0.00 57 GLY A N 10
ATOM 6045 C CA . GLY A 1 27 ? -9.083 8.275 1.798 1.00 0.00 57 GLY A CA 10
ATOM 6046 C C . GLY A 1 27 ? -10.411 8.298 1.064 1.00 0.00 57 GLY A C 10
ATOM 6047 O O . GLY A 1 27 ? -11.070 9.330 0.954 1.00 0.00 57 GLY A O 10
ATOM 6051 N N . ARG A 1 28 ? -10.767 7.156 0.485 1.00 0.00 58 ARG A N 10
ATOM 6052 C CA . ARG A 1 28 ? -11.978 6.948 -0.293 1.00 0.00 58 ARG A CA 10
ATOM 6053 C C . ARG A 1 28 ? -12.478 5.504 -0.188 1.00 0.00 58 ARG A C 10
ATOM 6054 O O . ARG A 1 28 ? -13.156 5.044 -1.110 1.00 0.00 58 ARG A O 10
ATOM 6075 N N . ALA A 1 29 ? -12.055 4.733 0.822 1.00 0.00 59 ALA A N 10
ATOM 6076 C CA . ALA A 1 29 ? -12.482 3.357 1.046 1.00 0.00 59 ALA A CA 10
ATOM 6077 C C . ALA A 1 29 ? -11.980 2.847 2.398 1.00 0.00 59 ALA A C 10
ATOM 6078 O O . ALA A 1 29 ? -11.033 3.378 2.981 1.00 0.00 59 ALA A O 10
ATOM 6085 N N . ASN A 1 30 ? -12.561 1.718 2.807 1.00 0.00 60 ASN A N 10
ATOM 6086 C CA . ASN A 1 30 ? -12.352 0.913 4.014 1.00 0.00 60 ASN A CA 10
ATOM 6087 C C . ASN A 1 30 ? -10.960 0.251 4.120 1.00 0.00 60 ASN A C 10
ATOM 6088 O O . ASN A 1 30 ? -10.813 -0.835 4.691 1.00 0.00 60 ASN A O 10
ATOM 6099 N N . ARG A 1 31 ? -9.930 0.844 3.514 1.00 0.00 61 ARG A N 10
ATOM 6100 C CA . ARG A 1 31 ? -8.559 0.347 3.524 1.00 0.00 61 ARG A CA 10
ATOM 6101 C C . ARG A 1 31 ? -7.903 0.699 4.862 1.00 0.00 61 ARG A C 10
ATOM 6102 O O . ARG A 1 31 ? -8.523 1.296 5.735 1.00 0.00 61 ARG A O 10
ATOM 6123 N N . ARG A 1 32 ? -6.616 0.370 5.006 1.00 0.00 62 ARG A N 10
ATOM 6124 C CA . ARG A 1 32 ? -5.839 0.584 6.223 1.00 0.00 62 ARG A CA 10
ATOM 6125 C C . ARG A 1 32 ? -5.406 2.022 6.497 1.00 0.00 62 ARG A C 10
ATOM 6126 O O . ARG A 1 32 ? -4.546 2.216 7.347 1.00 0.00 62 ARG A O 10
ATOM 6147 N N . ALA A 1 33 ? -5.899 3.006 5.746 1.00 0.00 63 ALA A N 10
ATOM 6148 C CA . ALA A 1 33 ? -5.530 4.418 5.880 1.00 0.00 63 ALA A CA 10
ATOM 6149 C C . ALA A 1 33 ? -4.046 4.651 5.520 1.00 0.00 63 ALA A C 10
ATOM 6150 O O . ALA A 1 33 ? -3.571 5.775 5.605 1.00 0.00 63 ALA A O 10
ATOM 6157 N N . ASN A 1 34 ? -3.356 3.617 5.012 1.00 0.00 64 ASN A N 10
ATOM 6158 C CA . ASN A 1 34 ? -1.945 3.584 4.613 1.00 0.00 64 ASN A CA 10
ATOM 6159 C C . ASN A 1 34 ? -1.755 3.136 3.160 1.00 0.00 64 ASN A C 10
ATOM 6160 O O . ASN A 1 34 ? -0.640 2.845 2.700 1.00 0.00 64 ASN A O 10
ATOM 6171 N N . CYS A 1 35 ? -2.842 2.885 2.419 1.00 0.00 65 CYS A N 10
ATOM 6172 C CA . CYS A 1 35 ? -2.715 2.450 1.040 1.00 0.00 65 CYS A CA 10
ATOM 6173 C C . CYS A 1 35 ? -2.762 3.629 0.066 1.00 0.00 65 CYS A C 10
ATOM 6174 O O . CYS A 1 35 ? -3.828 4.119 -0.283 1.00 0.00 65 CYS A O 10
ATOM 6181 N N . SER A 1 36 ? -1.574 3.930 -0.456 1.00 0.00 66 SER A N 10
ATOM 6182 C CA . SER A 1 36 ? -1.169 4.962 -1.417 1.00 0.00 66 SER A CA 10
ATOM 6183 C C . SER A 1 36 ? -1.375 4.563 -2.891 1.00 0.00 66 SER A C 10
ATOM 6184 O O . SER A 1 36 ? -1.354 5.379 -3.804 1.00 0.00 66 SER A O 10
ATOM 6192 N N . CYS A 1 37 ? -1.547 3.255 -3.122 1.00 0.00 67 CYS A N 10
ATOM 6193 C CA . CYS A 1 37 ? -1.749 2.684 -4.472 1.00 0.00 67 CYS A CA 10
ATOM 6194 C C . CYS A 1 37 ? -3.015 3.163 -5.206 1.00 0.00 67 CYS A C 10
ATOM 6195 O O . CYS A 1 37 ? -3.834 3.873 -4.639 1.00 0.00 67 CYS A O 10
ATOM 6202 N N . GLY A 1 38 ? -3.198 2.635 -6.427 1.00 0.00 68 GLY A N 10
ATOM 6203 C CA . GLY A 1 38 ? -4.321 2.852 -7.314 1.00 0.00 68 GLY A CA 10
ATOM 6204 C C . GLY A 1 38 ? -4.881 1.474 -7.659 1.00 0.00 68 GLY A C 10
ATOM 6205 O O . GLY A 1 38 ? -4.454 0.462 -7.070 1.00 0.00 68 GLY A O 10
ATOM 6209 N N . ALA A 1 39 ? -5.809 1.444 -8.616 1.00 0.00 69 ALA A N 10
ATOM 6210 C CA . ALA A 1 39 ? -6.447 0.221 -9.067 1.00 0.00 69 ALA A CA 10
ATOM 6211 C C . ALA A 1 39 ? -5.435 -0.786 -9.613 1.00 0.00 69 ALA A C 10
ATOM 6212 O O . ALA A 1 39 ? -5.631 -1.984 -9.389 1.00 0.00 69 ALA A O 10
ATOM 6219 N N . ALA A 1 40 ? -4.344 -0.336 -10.244 1.00 0.00 70 ALA A N 10
ATOM 6220 C CA . ALA A 1 40 ? -3.306 -1.198 -10.796 1.00 0.00 70 ALA A CA 10
ATOM 6221 C C . ALA A 1 40 ? -2.418 -1.773 -9.680 1.00 0.00 70 ALA A C 10
ATOM 6222 O O . ALA A 1 40 ? -1.260 -1.406 -9.470 1.00 0.00 70 ALA A O 10
ATOM 6229 N N . CYS A 1 41 ? -2.977 -2.678 -8.882 1.00 0.00 71 CYS A N 10
ATOM 6230 C CA . CYS A 1 41 ? -2.293 -3.350 -7.799 1.00 0.00 71 CYS A CA 10
ATOM 6231 C C . CYS A 1 41 ? -2.985 -4.656 -7.415 1.00 0.00 71 CYS A C 10
ATOM 6232 O O . CYS A 1 41 ? -4.017 -4.613 -6.750 1.00 0.00 71 CYS A O 10
ATOM 6239 N N . ASN A 1 42 ? -2.357 -5.792 -7.707 1.00 0.00 72 ASN A N 10
ATOM 6240 C CA . ASN A 1 42 ? -2.892 -7.118 -7.395 1.00 0.00 72 ASN A CA 10
ATOM 6241 C C . ASN A 1 42 ? -2.495 -7.621 -6.006 1.00 0.00 72 ASN A C 10
ATOM 6242 O O . ASN A 1 42 ? -3.038 -8.636 -5.584 1.00 0.00 72 ASN A O 10
ATOM 6253 N N . CYS A 1 43 ? -1.608 -6.917 -5.278 1.00 0.00 73 CYS A N 10
ATOM 6254 C CA . CYS A 1 43 ? -1.169 -7.326 -3.929 1.00 0.00 73 CYS A CA 10
ATOM 6255 C C . CYS A 1 43 ? -2.382 -7.605 -3.052 1.00 0.00 73 CYS A C 10
ATOM 6256 O O . CYS A 1 43 ? -3.029 -6.615 -2.697 1.00 0.00 73 CYS A O 10
ATOM 6263 N N . ALA A 1 44 ? -2.597 -8.850 -2.619 1.00 0.00 74 ALA A N 10
ATOM 6264 C CA . ALA A 1 44 ? -3.708 -9.271 -1.765 1.00 0.00 74 ALA A CA 10
ATOM 6265 C C . ALA A 1 44 ? -3.810 -8.394 -0.518 1.00 0.00 74 ALA A C 10
ATOM 6266 O O . ALA A 1 44 ? -4.898 -7.944 -0.158 1.00 0.00 74 ALA A O 10
ATOM 6273 N N . SER A 1 45 ? -2.663 -8.021 0.072 1.00 0.00 75 SER A N 10
ATOM 6274 C CA . SER A 1 45 ? -2.627 -7.186 1.273 1.00 0.00 75 SER A CA 10
ATOM 6275 C C . SER A 1 45 ? -3.282 -5.831 0.983 1.00 0.00 75 SER A C 10
ATOM 6276 O O . SER A 1 45 ? -3.633 -5.075 1.880 1.00 0.00 75 SER A O 10
ATOM 6284 N N . CYS A 1 46 ? -3.340 -5.429 -0.288 1.00 0.00 76 CYS A N 10
ATOM 6285 C CA . CYS A 1 46 ? -3.974 -4.193 -0.675 1.00 0.00 76 CYS A CA 10
ATOM 6286 C C . CYS A 1 46 ? -5.405 -4.380 -1.173 1.00 0.00 76 CYS A C 10
ATOM 6287 O O . CYS A 1 46 ? -6.180 -3.451 -0.952 1.00 0.00 76 CYS A O 10
ATOM 6294 N N . GLY A 1 47 ? -5.723 -5.476 -1.863 1.00 0.00 77 GLY A N 10
ATOM 6295 C CA . GLY A 1 47 ? -7.066 -5.695 -2.364 1.00 0.00 77 GLY A CA 10
ATOM 6296 C C . GLY A 1 47 ? -8.007 -5.978 -1.205 1.00 0.00 77 GLY A C 10
ATOM 6297 O O . GLY A 1 47 ? -8.971 -5.245 -1.001 1.00 0.00 77 GLY A O 10
ATOM 6301 N N . SER A 1 48 ? -7.698 -7.008 -0.420 1.00 0.00 78 SER A N 10
ATOM 6302 C CA . SER A 1 48 ? -8.499 -7.423 0.720 1.00 0.00 78 SER A CA 10
ATOM 6303 C C . SER A 1 48 ? -8.338 -6.454 1.889 1.00 0.00 78 SER A C 10
ATOM 6304 O O . SER A 1 48 ? -9.329 -6.027 2.460 1.00 0.00 78 SER A O 10
ATOM 6312 N N . ALA A 1 49 ? -7.096 -6.053 2.200 1.00 0.00 79 ALA A N 10
ATOM 6313 C CA . ALA A 1 49 ? -6.687 -5.127 3.265 1.00 0.00 79 ALA A CA 10
ATOM 6314 C C . ALA A 1 49 ? -7.029 -5.517 4.715 1.00 0.00 79 ALA A C 10
ATOM 6315 O O . ALA A 1 49 ? -6.314 -5.078 5.619 1.00 0.00 79 ALA A O 10
ATOM 6322 N N . THR A 1 50 ? -7.992 -6.402 4.920 1.00 0.00 80 THR A N 10
ATOM 6323 C CA . THR A 1 50 ? -8.481 -6.891 6.194 1.00 0.00 80 THR A CA 10
ATOM 6324 C C . THR A 1 50 ? -7.463 -7.692 7.025 1.00 0.00 80 THR A C 10
ATOM 6325 O O . THR A 1 50 ? -7.525 -7.603 8.256 1.00 0.00 80 THR A O 10
ATOM 6336 N N . ALA A 1 51 ? -6.527 -8.431 6.410 1.00 0.00 81 ALA A N 10
ATOM 6337 C CA . ALA A 1 51 ? -5.543 -9.266 7.105 1.00 0.00 81 ALA A CA 10
ATOM 6338 C C . ALA A 1 51 ? -4.241 -9.446 6.319 1.00 0.00 81 ALA A C 10
ATOM 6339 O O . ALA A 1 51 ? -4.231 -9.222 5.100 1.00 0.00 81 ALA A O 10
ATOM 6346 N N . PRO A 1 52 ? -3.151 -9.888 6.972 1.00 0.00 82 PRO A N 10
ATOM 6347 C CA . PRO A 1 52 ? -1.882 -10.123 6.306 1.00 0.00 82 PRO A CA 10
ATOM 6348 C C . PRO A 1 52 ? -1.990 -11.352 5.400 1.00 0.00 82 PRO A C 10
ATOM 6349 O O . PRO A 1 52 ? -2.802 -12.254 5.628 1.00 0.00 82 PRO A O 10
ATOM 6360 N N . GLY A 1 53 ? -1.142 -11.402 4.382 1.00 0.00 83 GLY A N 10
ATOM 6361 C CA . GLY A 1 53 ? -1.071 -12.475 3.408 1.00 0.00 83 GLY A CA 10
ATOM 6362 C C . GLY A 1 53 ? -0.121 -12.074 2.302 1.00 0.00 83 GLY A C 10
ATOM 6363 O O . GLY A 1 53 ? 0.613 -11.072 2.463 1.00 0.00 83 GLY A O 10
ATOM 6371 N N . GLY A 1 1 ? 19.622 -2.745 -4.925 1.00 0.00 31 GLY A N 11
ATOM 6372 C CA . GLY A 1 1 ? 18.735 -2.206 -5.961 1.00 0.00 31 GLY A CA 11
ATOM 6373 C C . GLY A 1 1 ? 17.617 -1.362 -5.366 1.00 0.00 31 GLY A C 11
ATOM 6374 O O . GLY A 1 1 ? 17.852 -0.298 -4.785 1.00 0.00 31 GLY A O 11
ATOM 6378 N N . GLU A 1 2 ? 16.386 -1.822 -5.560 1.00 0.00 32 GLU A N 11
ATOM 6379 C CA . GLU A 1 2 ? 15.098 -1.273 -5.138 1.00 0.00 32 GLU A CA 11
ATOM 6380 C C . GLU A 1 2 ? 14.921 -1.197 -3.607 1.00 0.00 32 GLU A C 11
ATOM 6381 O O . GLU A 1 2 ? 15.879 -1.341 -2.844 1.00 0.00 32 GLU A O 11
ATOM 6393 N N . HIS A 1 3 ? 13.713 -0.869 -3.140 1.00 0.00 33 HIS A N 11
ATOM 6394 C CA . HIS A 1 3 ? 13.346 -0.778 -1.726 1.00 0.00 33 HIS A CA 11
ATOM 6395 C C . HIS A 1 3 ? 12.174 -1.710 -1.471 1.00 0.00 33 HIS A C 11
ATOM 6396 O O . HIS A 1 3 ? 11.608 -2.250 -2.418 1.00 0.00 33 HIS A O 11
ATOM 6410 N N . THR A 1 4 ? 11.800 -1.916 -0.207 1.00 0.00 34 THR A N 11
ATOM 6411 C CA . THR A 1 4 ? 10.667 -2.772 0.083 1.00 0.00 34 THR A CA 11
ATOM 6412 C C . THR A 1 4 ? 9.464 -1.964 -0.400 1.00 0.00 34 THR A C 11
ATOM 6413 O O . THR A 1 4 ? 9.227 -0.864 0.105 1.00 0.00 34 THR A O 11
ATOM 6424 N N . THR A 1 5 ? 8.767 -2.479 -1.409 1.00 0.00 35 THR A N 11
ATOM 6425 C CA . THR A 1 5 ? 7.605 -1.859 -2.006 1.00 0.00 35 THR A CA 11
ATOM 6426 C C . THR A 1 5 ? 6.572 -2.932 -2.266 1.00 0.00 35 THR A C 11
ATOM 6427 O O . THR A 1 5 ? 6.894 -4.117 -2.362 1.00 0.00 35 THR A O 11
ATOM 6438 N N . CYS A 1 6 ? 5.316 -2.513 -2.364 1.00 0.00 36 CYS A N 11
ATOM 6439 C CA . CYS A 1 6 ? 4.202 -3.391 -2.646 1.00 0.00 36 CYS A CA 11
ATOM 6440 C C . CYS A 1 6 ? 4.482 -4.099 -3.959 1.00 0.00 36 CYS A C 11
ATOM 6441 O O . CYS A 1 6 ? 4.998 -3.433 -4.848 1.00 0.00 36 CYS A O 11
ATOM 6448 N N . GLY A 1 7 ? 3.966 -5.314 -4.147 1.00 0.00 37 GLY A N 11
ATOM 6449 C CA . GLY A 1 7 ? 4.169 -6.087 -5.366 1.00 0.00 37 GLY A CA 11
ATOM 6450 C C . GLY A 1 7 ? 3.822 -5.320 -6.640 1.00 0.00 37 GLY A C 11
ATOM 6451 O O . GLY A 1 7 ? 4.419 -5.575 -7.673 1.00 0.00 37 GLY A O 11
ATOM 6455 N N . CYS A 1 8 ? 2.906 -4.343 -6.562 1.00 0.00 38 CYS A N 11
ATOM 6456 C CA . CYS A 1 8 ? 2.519 -3.526 -7.714 1.00 0.00 38 CYS A CA 11
ATOM 6457 C C . CYS A 1 8 ? 3.603 -2.507 -8.123 1.00 0.00 38 CYS A C 11
ATOM 6458 O O . CYS A 1 8 ? 3.397 -1.731 -9.047 1.00 0.00 38 CYS A O 11
ATOM 6465 N N . GLY A 1 9 ? 4.681 -2.419 -7.351 1.00 0.00 39 GLY A N 11
ATOM 6466 C CA . GLY A 1 9 ? 5.828 -1.548 -7.525 1.00 0.00 39 GLY A CA 11
ATOM 6467 C C . GLY A 1 9 ? 5.635 -0.171 -6.896 1.00 0.00 39 GLY A C 11
ATOM 6468 O O . GLY A 1 9 ? 6.030 0.823 -7.499 1.00 0.00 39 GLY A O 11
ATOM 6472 N N . GLU A 1 10 ? 5.045 -0.056 -5.698 1.00 0.00 40 GLU A N 11
ATOM 6473 C CA . GLU A 1 10 ? 4.820 1.230 -5.049 1.00 0.00 40 GLU A CA 11
ATOM 6474 C C . GLU A 1 10 ? 5.054 1.160 -3.543 1.00 0.00 40 GLU A C 11
ATOM 6475 O O . GLU A 1 10 ? 4.708 0.163 -2.897 1.00 0.00 40 GLU A O 11
ATOM 6487 N N . HIS A 1 11 ? 5.640 2.218 -2.984 1.00 0.00 41 HIS A N 11
ATOM 6488 C CA . HIS A 1 11 ? 5.906 2.377 -1.567 1.00 0.00 41 HIS A CA 11
ATOM 6489 C C . HIS A 1 11 ? 4.520 2.443 -0.894 1.00 0.00 41 HIS A C 11
ATOM 6490 O O . HIS A 1 11 ? 3.752 3.378 -1.145 1.00 0.00 41 HIS A O 11
ATOM 6504 N N . CYS A 1 12 ? 4.144 1.372 -0.178 1.00 0.00 42 CYS A N 11
ATOM 6505 C CA . CYS A 1 12 ? 2.886 1.173 0.549 1.00 0.00 42 CYS A CA 11
ATOM 6506 C C . CYS A 1 12 ? 3.242 0.674 1.937 1.00 0.00 42 CYS A C 11
ATOM 6507 O O . CYS A 1 12 ? 4.285 0.040 2.105 1.00 0.00 42 CYS A O 11
ATOM 6514 N N . GLY A 1 13 ? 2.286 0.761 2.853 1.00 0.00 43 GLY A N 11
ATOM 6515 C CA . GLY A 1 13 ? 2.527 0.356 4.241 1.00 0.00 43 GLY A CA 11
ATOM 6516 C C . GLY A 1 13 ? 2.731 -1.138 4.407 1.00 0.00 43 GLY A C 11
ATOM 6517 O O . GLY A 1 13 ? 3.432 -1.589 5.303 1.00 0.00 43 GLY A O 11
ATOM 6521 N N . CYS A 1 14 ? 2.172 -1.919 3.488 1.00 0.00 44 CYS A N 11
ATOM 6522 C CA . CYS A 1 14 ? 2.226 -3.367 3.471 1.00 0.00 44 CYS A CA 11
ATOM 6523 C C . CYS A 1 14 ? 3.609 -3.912 3.146 1.00 0.00 44 CYS A C 11
ATOM 6524 O O . CYS A 1 14 ? 3.734 -5.117 2.932 1.00 0.00 44 CYS A O 11
ATOM 6531 N N . ASN A 1 15 ? 4.587 -3.026 2.976 1.00 0.00 45 ASN A N 11
ATOM 6532 C CA . ASN A 1 15 ? 5.951 -3.369 2.681 1.00 0.00 45 ASN A CA 11
ATOM 6533 C C . ASN A 1 15 ? 6.835 -2.403 3.460 1.00 0.00 45 ASN A C 11
ATOM 6534 O O . ASN A 1 15 ? 7.282 -1.399 2.890 1.00 0.00 45 ASN A O 11
ATOM 6545 N N . PRO A 1 16 ? 7.039 -2.650 4.760 1.00 0.00 46 PRO A N 11
ATOM 6546 C CA . PRO A 1 16 ? 7.877 -1.803 5.577 1.00 0.00 46 PRO A CA 11
ATOM 6547 C C . PRO A 1 16 ? 9.312 -1.915 5.057 1.00 0.00 46 PRO A C 11
ATOM 6548 O O . PRO A 1 16 ? 9.804 -2.998 4.730 1.00 0.00 46 PRO A O 11
ATOM 6559 N N . CYS A 1 17 ? 9.967 -0.767 4.937 1.00 0.00 47 CYS A N 11
ATOM 6560 C CA . CYS A 1 17 ? 11.326 -0.608 4.472 1.00 0.00 47 CYS A CA 11
ATOM 6561 C C . CYS A 1 17 ? 12.068 0.312 5.430 1.00 0.00 47 CYS A C 11
ATOM 6562 O O . CYS A 1 17 ? 11.431 1.136 6.077 1.00 0.00 47 CYS A O 11
ATOM 6569 N N . ALA A 1 18 ? 13.396 0.385 5.314 1.00 0.00 48 ALA A N 11
ATOM 6570 C CA . ALA A 1 18 ? 14.254 1.242 6.138 1.00 0.00 48 ALA A CA 11
ATOM 6571 C C . ALA A 1 18 ? 13.912 2.742 6.059 1.00 0.00 48 ALA A C 11
ATOM 6572 O O . ALA A 1 18 ? 14.458 3.538 6.821 1.00 0.00 48 ALA A O 11
ATOM 6579 N N . CYS A 1 19 ? 13.080 3.166 5.097 1.00 0.00 49 CYS A N 11
ATOM 6580 C CA . CYS A 1 19 ? 12.654 4.560 4.950 1.00 0.00 49 CYS A CA 11
ATOM 6581 C C . CYS A 1 19 ? 11.180 4.747 5.330 1.00 0.00 49 CYS A C 11
ATOM 6582 O O . CYS A 1 19 ? 10.725 5.875 5.425 1.00 0.00 49 CYS A O 11
ATOM 6589 N N . GLY A 1 20 ? 10.423 3.647 5.419 1.00 0.00 50 GLY A N 11
ATOM 6590 C CA . GLY A 1 20 ? 9.005 3.589 5.775 1.00 0.00 50 GLY A CA 11
ATOM 6591 C C . GLY A 1 20 ? 8.096 4.505 4.958 1.00 0.00 50 GLY A C 11
ATOM 6592 O O . GLY A 1 20 ? 6.987 4.805 5.393 1.00 0.00 50 GLY A O 11
ATOM 6596 N N . ARG A 1 21 ? 8.540 4.939 3.772 1.00 0.00 51 ARG A N 11
ATOM 6597 C CA . ARG A 1 21 ? 7.769 5.842 2.940 1.00 0.00 51 ARG A CA 11
ATOM 6598 C C . ARG A 1 21 ? 6.496 5.215 2.403 1.00 0.00 51 ARG A C 11
ATOM 6599 O O . ARG A 1 21 ? 6.474 4.032 2.071 1.00 0.00 51 ARG A O 11
ATOM 6620 N N . GLU A 1 22 ? 5.485 6.055 2.242 1.00 0.00 52 GLU A N 11
ATOM 6621 C CA . GLU A 1 22 ? 4.182 5.763 1.708 1.00 0.00 52 GLU A CA 11
ATOM 6622 C C . GLU A 1 22 ? 3.688 7.051 1.053 1.00 0.00 52 GLU A C 11
ATOM 6623 O O . GLU A 1 22 ? 3.936 8.134 1.581 1.00 0.00 52 GLU A O 11
ATOM 6635 N N . GLY A 1 23 ? 3.037 6.953 -0.105 1.00 0.00 53 GLY A N 11
ATOM 6636 C CA . GLY A 1 23 ? 2.477 8.108 -0.812 1.00 0.00 53 GLY A CA 11
ATOM 6637 C C . GLY A 1 23 ? 1.145 8.502 -0.160 1.00 0.00 53 GLY A C 11
ATOM 6638 O O . GLY A 1 23 ? 0.778 7.914 0.860 1.00 0.00 53 GLY A O 11
ATOM 6642 N N . THR A 1 24 ? 0.420 9.473 -0.715 1.00 0.00 54 THR A N 11
ATOM 6643 C CA . THR A 1 24 ? -0.856 9.918 -0.154 1.00 0.00 54 THR A CA 11
ATOM 6644 C C . THR A 1 24 ? -1.879 8.779 -0.263 1.00 0.00 54 THR A C 11
ATOM 6645 O O . THR A 1 24 ? -2.208 8.385 -1.385 1.00 0.00 54 THR A O 11
ATOM 6656 N N . PRO A 1 25 ? -2.388 8.249 0.860 1.00 0.00 55 PRO A N 11
ATOM 6657 C CA . PRO A 1 25 ? -3.341 7.154 0.856 1.00 0.00 55 PRO A CA 11
ATOM 6658 C C . PRO A 1 25 ? -4.784 7.547 0.571 1.00 0.00 55 PRO A C 11
ATOM 6659 O O . PRO A 1 25 ? -5.278 8.556 1.076 1.00 0.00 55 PRO A O 11
ATOM 6670 N N . SER A 1 26 ? -5.487 6.691 -0.174 1.00 0.00 56 SER A N 11
ATOM 6671 C CA . SER A 1 26 ? -6.899 6.871 -0.484 1.00 0.00 56 SER A CA 11
ATOM 6672 C C . SER A 1 26 ? -7.633 6.487 0.813 1.00 0.00 56 SER A C 11
ATOM 6673 O O . SER A 1 26 ? -7.912 5.302 1.031 1.00 0.00 56 SER A O 11
ATOM 6681 N N . GLY A 1 27 ? -7.912 7.449 1.693 1.00 0.00 57 GLY A N 11
ATOM 6682 C CA . GLY A 1 27 ? -8.598 7.213 2.960 1.00 0.00 57 GLY A CA 11
ATOM 6683 C C . GLY A 1 27 ? -10.117 7.257 2.805 1.00 0.00 57 GLY A C 11
ATOM 6684 O O . GLY A 1 27 ? -10.851 6.853 3.709 1.00 0.00 57 GLY A O 11
ATOM 6688 N N . ARG A 1 28 ? -10.605 7.727 1.651 1.00 0.00 58 ARG A N 11
ATOM 6689 C CA . ARG A 1 28 ? -12.045 7.833 1.373 1.00 0.00 58 ARG A CA 11
ATOM 6690 C C . ARG A 1 28 ? -12.657 6.528 0.856 1.00 0.00 58 ARG A C 11
ATOM 6691 O O . ARG A 1 28 ? -13.700 6.553 0.199 1.00 0.00 58 ARG A O 11
ATOM 6712 N N . ALA A 1 29 ? -11.975 5.400 1.007 1.00 0.00 59 ALA A N 11
ATOM 6713 C CA . ALA A 1 29 ? -12.434 4.098 0.558 1.00 0.00 59 ALA A CA 11
ATOM 6714 C C . ALA A 1 29 ? -12.151 3.090 1.666 1.00 0.00 59 ALA A C 11
ATOM 6715 O O . ALA A 1 29 ? -11.430 3.397 2.616 1.00 0.00 59 ALA A O 11
ATOM 6722 N N . ASN A 1 30 ? -12.631 1.857 1.500 1.00 0.00 60 ASN A N 11
ATOM 6723 C CA . ASN A 1 30 ? -12.494 0.763 2.475 1.00 0.00 60 ASN A CA 11
ATOM 6724 C C . ASN A 1 30 ? -11.067 0.265 2.752 1.00 0.00 60 ASN A C 11
ATOM 6725 O O . ASN A 1 30 ? -10.911 -0.808 3.341 1.00 0.00 60 ASN A O 11
ATOM 6736 N N . ARG A 1 31 ? -10.018 0.918 2.247 1.00 0.00 61 ARG A N 11
ATOM 6737 C CA . ARG A 1 31 ? -8.642 0.480 2.480 1.00 0.00 61 ARG A CA 11
ATOM 6738 C C . ARG A 1 31 ? -8.290 0.751 3.947 1.00 0.00 61 ARG A C 11
ATOM 6739 O O . ARG A 1 31 ? -9.107 1.211 4.737 1.00 0.00 61 ARG A O 11
ATOM 6760 N N . ARG A 1 32 ? -7.049 0.467 4.323 1.00 0.00 62 ARG A N 11
ATOM 6761 C CA . ARG A 1 32 ? -6.549 0.650 5.686 1.00 0.00 62 ARG A CA 11
ATOM 6762 C C . ARG A 1 32 ? -6.085 2.068 5.989 1.00 0.00 62 ARG A C 11
ATOM 6763 O O . ARG A 1 32 ? -5.463 2.260 7.027 1.00 0.00 62 ARG A O 11
ATOM 6784 N N . ALA A 1 33 ? -6.310 3.047 5.108 1.00 0.00 63 ALA A N 11
ATOM 6785 C CA . ALA A 1 33 ? -5.850 4.431 5.269 1.00 0.00 63 ALA A CA 11
ATOM 6786 C C . ALA A 1 33 ? -4.308 4.506 5.193 1.00 0.00 63 ALA A C 11
ATOM 6787 O O . ALA A 1 33 ? -3.743 5.593 5.162 1.00 0.00 63 ALA A O 11
ATOM 6794 N N . ASN A 1 34 ? -3.636 3.355 5.050 1.00 0.00 64 ASN A N 11
ATOM 6795 C CA . ASN A 1 34 ? -2.197 3.163 4.915 1.00 0.00 64 ASN A CA 11
ATOM 6796 C C . ASN A 1 34 ? -1.931 2.539 3.545 1.00 0.00 64 ASN A C 11
ATOM 6797 O O . ASN A 1 34 ? -0.954 1.815 3.326 1.00 0.00 64 ASN A O 11
ATOM 6808 N N . CYS A 1 35 ? -2.862 2.685 2.596 1.00 0.00 65 CYS A N 11
ATOM 6809 C CA . CYS A 1 35 ? -2.680 2.203 1.252 1.00 0.00 65 CYS A CA 11
ATOM 6810 C C . CYS A 1 35 ? -2.642 3.377 0.274 1.00 0.00 65 CYS A C 11
ATOM 6811 O O . CYS A 1 35 ? -3.689 3.808 -0.197 1.00 0.00 65 CYS A O 11
ATOM 6818 N N . SER A 1 36 ? -1.426 3.728 -0.130 1.00 0.00 66 SER A N 11
ATOM 6819 C CA . SER A 1 36 ? -1.009 4.781 -1.059 1.00 0.00 66 SER A CA 11
ATOM 6820 C C . SER A 1 36 ? -1.136 4.378 -2.527 1.00 0.00 66 SER A C 11
ATOM 6821 O O . SER A 1 36 ? -0.893 5.176 -3.435 1.00 0.00 66 SER A O 11
ATOM 6829 N N . CYS A 1 37 ? -1.492 3.109 -2.749 1.00 0.00 67 CYS A N 11
ATOM 6830 C CA . CYS A 1 37 ? -1.689 2.558 -4.095 1.00 0.00 67 CYS A CA 11
ATOM 6831 C C . CYS A 1 37 ? -2.795 3.306 -4.851 1.00 0.00 67 CYS A C 11
ATOM 6832 O O . CYS A 1 37 ? -3.654 3.918 -4.223 1.00 0.00 67 CYS A O 11
ATOM 6839 N N . GLY A 1 38 ? -2.844 3.155 -6.174 1.00 0.00 68 GLY A N 11
ATOM 6840 C CA . GLY A 1 38 ? -3.842 3.800 -7.006 1.00 0.00 68 GLY A CA 11
ATOM 6841 C C . GLY A 1 38 ? -3.949 3.039 -8.316 1.00 0.00 68 GLY A C 11
ATOM 6842 O O . GLY A 1 38 ? -5.055 2.903 -8.832 1.00 0.00 68 GLY A O 11
ATOM 6846 N N . ALA A 1 39 ? -2.843 2.486 -8.827 1.00 0.00 69 ALA A N 11
ATOM 6847 C CA . ALA A 1 39 ? -2.840 1.725 -10.065 1.00 0.00 69 ALA A CA 11
ATOM 6848 C C . ALA A 1 39 ? -2.759 0.230 -9.789 1.00 0.00 69 ALA A C 11
ATOM 6849 O O . ALA A 1 39 ? -2.150 -0.201 -8.798 1.00 0.00 69 ALA A O 11
ATOM 6856 N N . ALA A 1 40 ? -3.398 -0.491 -10.713 1.00 0.00 70 ALA A N 11
ATOM 6857 C CA . ALA A 1 40 ? -3.611 -1.926 -10.913 1.00 0.00 70 ALA A CA 11
ATOM 6858 C C . ALA A 1 40 ? -2.926 -2.768 -9.843 1.00 0.00 70 ALA A C 11
ATOM 6859 O O . ALA A 1 40 ? -1.930 -3.453 -10.087 1.00 0.00 70 ALA A O 11
ATOM 6866 N N . CYS A 1 41 ? -3.475 -2.754 -8.629 1.00 0.00 71 CYS A N 11
ATOM 6867 C CA . CYS A 1 41 ? -2.892 -3.484 -7.524 1.00 0.00 71 CYS A CA 11
ATOM 6868 C C . CYS A 1 41 ? -3.555 -4.784 -7.091 1.00 0.00 71 CYS A C 11
ATOM 6869 O O . CYS A 1 41 ? -4.490 -4.777 -6.288 1.00 0.00 71 CYS A O 11
ATOM 6876 N N . ASN A 1 42 ? -2.933 -5.896 -7.472 1.00 0.00 72 ASN A N 11
ATOM 6877 C CA . ASN A 1 42 ? -3.381 -7.244 -7.132 1.00 0.00 72 ASN A CA 11
ATOM 6878 C C . ASN A 1 42 ? -2.842 -7.709 -5.767 1.00 0.00 72 ASN A C 11
ATOM 6879 O O . ASN A 1 42 ? -3.261 -8.761 -5.294 1.00 0.00 72 ASN A O 11
ATOM 6890 N N . CYS A 1 43 ? -1.991 -6.923 -5.082 1.00 0.00 73 CYS A N 11
ATOM 6891 C CA . CYS A 1 43 ? -1.426 -7.293 -3.770 1.00 0.00 73 CYS A CA 11
ATOM 6892 C C . CYS A 1 43 ? -2.526 -7.724 -2.814 1.00 0.00 73 CYS A C 11
ATOM 6893 O O . CYS A 1 43 ? -3.242 -6.824 -2.379 1.00 0.00 73 CYS A O 11
ATOM 6900 N N . ALA A 1 44 ? -2.582 -8.993 -2.410 1.00 0.00 74 ALA A N 11
ATOM 6901 C CA . ALA A 1 44 ? -3.574 -9.564 -1.504 1.00 0.00 74 ALA A CA 11
ATOM 6902 C C . ALA A 1 44 ? -3.774 -8.705 -0.255 1.00 0.00 74 ALA A C 11
ATOM 6903 O O . ALA A 1 44 ? -4.901 -8.368 0.093 1.00 0.00 74 ALA A O 11
ATOM 6910 N N . SER A 1 45 ? -2.687 -8.229 0.358 1.00 0.00 75 SER A N 11
ATOM 6911 C CA . SER A 1 45 ? -2.750 -7.409 1.571 1.00 0.00 75 SER A CA 11
ATOM 6912 C C . SER A 1 45 ? -3.506 -6.098 1.327 1.00 0.00 75 SER A C 11
ATOM 6913 O O . SER A 1 45 ? -3.974 -5.456 2.258 1.00 0.00 75 SER A O 11
ATOM 6921 N N . CYS A 1 46 ? -3.468 -5.597 0.087 1.00 0.00 76 CYS A N 11
ATOM 6922 C CA . CYS A 1 46 ? -4.158 -4.384 -0.328 1.00 0.00 76 CYS A CA 11
ATOM 6923 C C . CYS A 1 46 ? -5.529 -4.753 -0.940 1.00 0.00 76 CYS A C 11
ATOM 6924 O O . CYS A 1 46 ? -6.433 -3.919 -0.960 1.00 0.00 76 CYS A O 11
ATOM 6931 N N . GLY A 1 47 ? -5.686 -5.947 -1.508 1.00 0.00 77 GLY A N 11
ATOM 6932 C CA . GLY A 1 47 ? -6.937 -6.395 -2.081 1.00 0.00 77 GLY A CA 11
ATOM 6933 C C . GLY A 1 47 ? -7.919 -6.661 -0.948 1.00 0.00 77 GLY A C 11
ATOM 6934 O O . GLY A 1 47 ? -9.111 -6.429 -1.125 1.00 0.00 77 GLY A O 11
ATOM 6938 N N . SER A 1 48 ? -7.440 -7.101 0.216 1.00 0.00 78 SER A N 11
ATOM 6939 C CA . SER A 1 48 ? -8.255 -7.372 1.381 1.00 0.00 78 SER A CA 11
ATOM 6940 C C . SER A 1 48 ? -8.441 -6.094 2.206 1.00 0.00 78 SER A C 11
ATOM 6941 O O . SER A 1 48 ? -7.700 -5.106 2.060 1.00 0.00 78 SER A O 11
ATOM 6949 N N . ALA A 1 49 ? -9.456 -6.151 3.065 1.00 0.00 79 ALA A N 11
ATOM 6950 C CA . ALA A 1 49 ? -9.911 -5.137 4.003 1.00 0.00 79 ALA A CA 11
ATOM 6951 C C . ALA A 1 49 ? -10.933 -5.724 4.999 1.00 0.00 79 ALA A C 11
ATOM 6952 O O . ALA A 1 49 ? -11.517 -4.969 5.774 1.00 0.00 79 ALA A O 11
ATOM 6959 N N . THR A 1 50 ? -11.167 -7.043 4.991 1.00 0.00 80 THR A N 11
ATOM 6960 C CA . THR A 1 50 ? -12.126 -7.718 5.862 1.00 0.00 80 THR A CA 11
ATOM 6961 C C . THR A 1 50 ? -11.436 -8.868 6.603 1.00 0.00 80 THR A C 11
ATOM 6962 O O . THR A 1 50 ? -11.368 -8.866 7.840 1.00 0.00 80 THR A O 11
ATOM 6973 N N . ALA A 1 51 ? -10.903 -9.828 5.848 1.00 0.00 81 ALA A N 11
ATOM 6974 C CA . ALA A 1 51 ? -10.194 -10.990 6.353 1.00 0.00 81 ALA A CA 11
ATOM 6975 C C . ALA A 1 51 ? -8.722 -10.639 6.578 1.00 0.00 81 ALA A C 11
ATOM 6976 O O . ALA A 1 51 ? -8.215 -9.699 5.954 1.00 0.00 81 ALA A O 11
ATOM 6983 N N . PRO A 1 52 ? -8.015 -11.388 7.433 1.00 0.00 82 PRO A N 11
ATOM 6984 C CA . PRO A 1 52 ? -6.603 -11.156 7.681 1.00 0.00 82 PRO A CA 11
ATOM 6985 C C . PRO A 1 52 ? -5.810 -11.629 6.450 1.00 0.00 82 PRO A C 11
ATOM 6986 O O . PRO A 1 52 ? -6.264 -12.500 5.698 1.00 0.00 82 PRO A O 11
ATOM 6997 N N . GLY A 1 53 ? -4.627 -11.069 6.229 1.00 0.00 83 GLY A N 11
ATOM 6998 C CA . GLY A 1 53 ? -3.753 -11.404 5.114 1.00 0.00 83 GLY A CA 11
ATOM 6999 C C . GLY A 1 53 ? -2.440 -10.676 5.267 1.00 0.00 83 GLY A C 11
ATOM 7000 O O . GLY A 1 53 ? -2.230 -9.649 4.592 1.00 0.00 83 GLY A O 11
ATOM 7008 N N . GLY A 1 1 ? 19.402 -0.288 -6.382 1.00 0.00 31 GLY A N 12
ATOM 7009 C CA . GLY A 1 1 ? 18.684 0.831 -5.761 1.00 0.00 31 GLY A CA 12
ATOM 7010 C C . GLY A 1 1 ? 17.192 0.560 -5.802 1.00 0.00 31 GLY A C 12
ATOM 7011 O O . GLY A 1 1 ? 16.508 1.015 -6.721 1.00 0.00 31 GLY A O 12
ATOM 7015 N N . GLU A 1 2 ? 16.693 -0.199 -4.827 1.00 0.00 32 GLU A N 12
ATOM 7016 C CA . GLU A 1 2 ? 15.295 -0.601 -4.672 1.00 0.00 32 GLU A CA 12
ATOM 7017 C C . GLU A 1 2 ? 14.954 -0.551 -3.179 1.00 0.00 32 GLU A C 12
ATOM 7018 O O . GLU A 1 2 ? 15.773 -0.096 -2.373 1.00 0.00 32 GLU A O 12
ATOM 7030 N N . HIS A 1 3 ? 13.745 -0.957 -2.791 1.00 0.00 33 HIS A N 12
ATOM 7031 C CA . HIS A 1 3 ? 13.309 -0.984 -1.398 1.00 0.00 33 HIS A CA 12
ATOM 7032 C C . HIS A 1 3 ? 12.197 -2.013 -1.236 1.00 0.00 33 HIS A C 12
ATOM 7033 O O . HIS A 1 3 ? 11.804 -2.656 -2.214 1.00 0.00 33 HIS A O 12
ATOM 7047 N N . THR A 1 4 ? 11.712 -2.199 -0.007 1.00 0.00 34 THR A N 12
ATOM 7048 C CA . THR A 1 4 ? 10.613 -3.114 0.250 1.00 0.00 34 THR A CA 12
ATOM 7049 C C . THR A 1 4 ? 9.459 -2.312 -0.339 1.00 0.00 34 THR A C 12
ATOM 7050 O O . THR A 1 4 ? 9.183 -1.214 0.154 1.00 0.00 34 THR A O 12
ATOM 7061 N N . THR A 1 5 ? 8.876 -2.781 -1.438 1.00 0.00 35 THR A N 12
ATOM 7062 C CA . THR A 1 5 ? 7.778 -2.127 -2.125 1.00 0.00 35 THR A CA 12
ATOM 7063 C C . THR A 1 5 ? 6.721 -3.163 -2.414 1.00 0.00 35 THR A C 12
ATOM 7064 O O . THR A 1 5 ? 7.009 -4.355 -2.533 1.00 0.00 35 THR A O 12
ATOM 7075 N N . CYS A 1 6 ? 5.485 -2.701 -2.532 1.00 0.00 36 CYS A N 12
ATOM 7076 C CA . CYS A 1 6 ? 4.369 -3.552 -2.857 1.00 0.00 36 CYS A CA 12
ATOM 7077 C C . CYS A 1 6 ? 4.661 -4.140 -4.222 1.00 0.00 36 CYS A C 12
ATOM 7078 O O . CYS A 1 6 ? 5.015 -3.350 -5.090 1.00 0.00 36 CYS A O 12
ATOM 7085 N N . GLY A 1 7 ? 4.327 -5.413 -4.437 1.00 0.00 37 GLY A N 12
ATOM 7086 C CA . GLY A 1 7 ? 4.533 -6.137 -5.695 1.00 0.00 37 GLY A CA 12
ATOM 7087 C C . GLY A 1 7 ? 4.096 -5.375 -6.948 1.00 0.00 37 GLY A C 12
ATOM 7088 O O . GLY A 1 7 ? 4.601 -5.625 -8.033 1.00 0.00 37 GLY A O 12
ATOM 7092 N N . CYS A 1 8 ? 3.153 -4.435 -6.804 1.00 0.00 38 CYS A N 12
ATOM 7093 C CA . CYS A 1 8 ? 2.660 -3.618 -7.907 1.00 0.00 38 CYS A CA 12
ATOM 7094 C C . CYS A 1 8 ? 3.720 -2.603 -8.403 1.00 0.00 38 CYS A C 12
ATOM 7095 O O . CYS A 1 8 ? 3.472 -1.846 -9.338 1.00 0.00 38 CYS A O 12
ATOM 7102 N N . GLY A 1 9 ? 4.848 -2.513 -7.699 1.00 0.00 39 GLY A N 12
ATOM 7103 C CA . GLY A 1 9 ? 5.990 -1.651 -7.932 1.00 0.00 39 GLY A CA 12
ATOM 7104 C C . GLY A 1 9 ? 5.793 -0.293 -7.271 1.00 0.00 39 GLY A C 12
ATOM 7105 O O . GLY A 1 9 ? 6.128 0.722 -7.878 1.00 0.00 39 GLY A O 12
ATOM 7109 N N . GLU A 1 10 ? 5.238 -0.235 -6.050 1.00 0.00 40 GLU A N 12
ATOM 7110 C CA . GLU A 1 10 ? 5.008 1.019 -5.360 1.00 0.00 40 GLU A CA 12
ATOM 7111 C C . GLU A 1 10 ? 5.239 0.915 -3.859 1.00 0.00 40 GLU A C 12
ATOM 7112 O O . GLU A 1 10 ? 4.846 -0.073 -3.228 1.00 0.00 40 GLU A O 12
ATOM 7124 N N . HIS A 1 11 ? 5.849 1.956 -3.293 1.00 0.00 41 HIS A N 12
ATOM 7125 C CA . HIS A 1 11 ? 6.110 2.091 -1.871 1.00 0.00 41 HIS A CA 12
ATOM 7126 C C . HIS A 1 11 ? 4.738 2.102 -1.186 1.00 0.00 41 HIS A C 12
ATOM 7127 O O . HIS A 1 11 ? 3.881 2.919 -1.533 1.00 0.00 41 HIS A O 12
ATOM 7141 N N . CYS A 1 12 ? 4.465 1.124 -0.322 1.00 0.00 42 CYS A N 12
ATOM 7142 C CA . CYS A 1 12 ? 3.203 1.006 0.388 1.00 0.00 42 CYS A CA 12
ATOM 7143 C C . CYS A 1 12 ? 3.453 0.526 1.804 1.00 0.00 42 CYS A C 12
ATOM 7144 O O . CYS A 1 12 ? 4.447 -0.138 2.080 1.00 0.00 42 CYS A O 12
ATOM 7151 N N . GLY A 1 13 ? 2.447 0.701 2.648 1.00 0.00 43 GLY A N 12
ATOM 7152 C CA . GLY A 1 13 ? 2.559 0.338 4.071 1.00 0.00 43 GLY A CA 12
ATOM 7153 C C . GLY A 1 13 ? 2.636 -1.150 4.315 1.00 0.00 43 GLY A C 12
ATOM 7154 O O . GLY A 1 13 ? 3.179 -1.614 5.311 1.00 0.00 43 GLY A O 12
ATOM 7158 N N . CYS A 1 14 ? 2.111 -1.908 3.359 1.00 0.00 44 CYS A N 12
ATOM 7159 C CA . CYS A 1 14 ? 2.104 -3.356 3.409 1.00 0.00 44 CYS A CA 12
ATOM 7160 C C . CYS A 1 14 ? 3.481 -3.966 3.168 1.00 0.00 44 CYS A C 12
ATOM 7161 O O . CYS A 1 14 ? 3.580 -5.190 3.072 1.00 0.00 44 CYS A O 12
ATOM 7168 N N . ASN A 1 15 ? 4.487 -3.127 2.937 1.00 0.00 45 ASN A N 12
ATOM 7169 C CA . ASN A 1 15 ? 5.854 -3.505 2.692 1.00 0.00 45 ASN A CA 12
ATOM 7170 C C . ASN A 1 15 ? 6.697 -2.536 3.516 1.00 0.00 45 ASN A C 12
ATOM 7171 O O . ASN A 1 15 ? 7.181 -1.547 2.950 1.00 0.00 45 ASN A O 12
ATOM 7182 N N . PRO A 1 16 ? 6.800 -2.759 4.836 1.00 0.00 46 PRO A N 12
ATOM 7183 C CA . PRO A 1 16 ? 7.580 -1.907 5.711 1.00 0.00 46 PRO A CA 12
ATOM 7184 C C . PRO A 1 16 ? 9.026 -1.948 5.223 1.00 0.00 46 PRO A C 12
ATOM 7185 O O . PRO A 1 16 ? 9.578 -3.021 4.981 1.00 0.00 46 PRO A O 12
ATOM 7196 N N . CYS A 1 17 ? 9.610 -0.777 4.993 1.00 0.00 47 CYS A N 12
ATOM 7197 C CA . CYS A 1 17 ? 10.964 -0.608 4.526 1.00 0.00 47 CYS A CA 12
ATOM 7198 C C . CYS A 1 17 ? 11.744 0.237 5.516 1.00 0.00 47 CYS A C 12
ATOM 7199 O O . CYS A 1 17 ? 11.155 0.967 6.310 1.00 0.00 47 CYS A O 12
ATOM 7206 N N . ALA A 1 18 ? 13.062 0.312 5.348 1.00 0.00 48 ALA A N 12
ATOM 7207 C CA . ALA A 1 18 ? 13.932 1.096 6.215 1.00 0.00 48 ALA A CA 12
ATOM 7208 C C . ALA A 1 18 ? 13.551 2.582 6.258 1.00 0.00 48 ALA A C 12
ATOM 7209 O O . ALA A 1 18 ? 13.962 3.285 7.172 1.00 0.00 48 ALA A O 12
ATOM 7216 N N . CYS A 1 19 ? 12.799 3.062 5.255 1.00 0.00 49 CYS A N 12
ATOM 7217 C CA . CYS A 1 19 ? 12.350 4.451 5.170 1.00 0.00 49 CYS A CA 12
ATOM 7218 C C . CYS A 1 19 ? 10.873 4.623 5.545 1.00 0.00 49 CYS A C 12
ATOM 7219 O O . CYS A 1 19 ? 10.407 5.752 5.629 1.00 0.00 49 CYS A O 12
ATOM 7226 N N . GLY A 1 20 ? 10.107 3.526 5.651 1.00 0.00 50 GLY A N 12
ATOM 7227 C CA . GLY A 1 20 ? 8.685 3.508 6.022 1.00 0.00 50 GLY A CA 12
ATOM 7228 C C . GLY A 1 20 ? 7.775 4.476 5.264 1.00 0.00 50 GLY A C 12
ATOM 7229 O O . GLY A 1 20 ? 6.697 4.828 5.744 1.00 0.00 50 GLY A O 12
ATOM 7233 N N . ARG A 1 21 ? 8.186 4.892 4.069 1.00 0.00 51 ARG A N 12
ATOM 7234 C CA . ARG A 1 21 ? 7.453 5.825 3.231 1.00 0.00 51 ARG A CA 12
ATOM 7235 C C . ARG A 1 21 ? 6.389 5.104 2.427 1.00 0.00 51 ARG A C 12
ATOM 7236 O O . ARG A 1 21 ? 6.621 4.008 1.928 1.00 0.00 51 ARG A O 12
ATOM 7257 N N . GLU A 1 22 ? 5.236 5.730 2.289 1.00 0.00 52 GLU A N 12
ATOM 7258 C CA . GLU A 1 22 ? 4.091 5.298 1.522 1.00 0.00 52 GLU A CA 12
ATOM 7259 C C . GLU A 1 22 ? 3.437 6.635 1.198 1.00 0.00 52 GLU A C 12
ATOM 7260 O O . GLU A 1 22 ? 3.044 7.336 2.121 1.00 0.00 52 GLU A O 12
ATOM 7272 N N . GLY A 1 23 ? 3.390 7.014 -0.082 1.00 0.00 53 GLY A N 12
ATOM 7273 C CA . GLY A 1 23 ? 2.815 8.270 -0.569 1.00 0.00 53 GLY A CA 12
ATOM 7274 C C . GLY A 1 23 ? 1.416 8.573 -0.034 1.00 0.00 53 GLY A C 12
ATOM 7275 O O . GLY A 1 23 ? 0.815 7.756 0.661 1.00 0.00 53 GLY A O 12
ATOM 7279 N N . THR A 1 24 ? 0.870 9.724 -0.412 1.00 0.00 54 THR A N 12
ATOM 7280 C CA . THR A 1 24 ? -0.445 10.184 0.007 1.00 0.00 54 THR A CA 12
ATOM 7281 C C . THR A 1 24 ? -1.511 9.106 -0.242 1.00 0.00 54 THR A C 12
ATOM 7282 O O . THR A 1 24 ? -1.719 8.702 -1.393 1.00 0.00 54 THR A O 12
ATOM 7293 N N . PRO A 1 25 ? -2.210 8.649 0.809 1.00 0.00 55 PRO A N 12
ATOM 7294 C CA . PRO A 1 25 ? -3.209 7.605 0.704 1.00 0.00 55 PRO A CA 12
ATOM 7295 C C . PRO A 1 25 ? -4.575 8.034 0.186 1.00 0.00 55 PRO A C 12
ATOM 7296 O O . PRO A 1 25 ? -4.856 9.220 0.018 1.00 0.00 55 PRO A O 12
ATOM 7307 N N . SER A 1 26 ? -5.433 7.031 -0.012 1.00 0.00 56 SER A N 12
ATOM 7308 C CA . SER A 1 26 ? -6.807 7.143 -0.484 1.00 0.00 56 SER A CA 12
ATOM 7309 C C . SER A 1 26 ? -7.704 7.853 0.538 1.00 0.00 56 SER A C 12
ATOM 7310 O O . SER A 1 26 ? -8.514 8.683 0.153 1.00 0.00 56 SER A O 12
ATOM 7318 N N . GLY A 1 27 ? -7.609 7.480 1.820 1.00 0.00 57 GLY A N 12
ATOM 7319 C CA . GLY A 1 27 ? -8.358 8.032 2.951 1.00 0.00 57 GLY A CA 12
ATOM 7320 C C . GLY A 1 27 ? -9.888 7.873 2.948 1.00 0.00 57 GLY A C 12
ATOM 7321 O O . GLY A 1 27 ? -10.489 7.901 4.027 1.00 0.00 57 GLY A O 12
ATOM 7325 N N . ARG A 1 28 ? -10.530 7.649 1.799 1.00 0.00 58 ARG A N 12
ATOM 7326 C CA . ARG A 1 28 ? -11.977 7.495 1.631 1.00 0.00 58 ARG A CA 12
ATOM 7327 C C . ARG A 1 28 ? -12.285 6.169 0.931 1.00 0.00 58 ARG A C 12
ATOM 7328 O O . ARG A 1 28 ? -12.989 6.159 -0.078 1.00 0.00 58 ARG A O 12
ATOM 7349 N N . ALA A 1 29 ? -11.700 5.054 1.375 1.00 0.00 59 ALA A N 12
ATOM 7350 C CA . ALA A 1 29 ? -11.938 3.757 0.757 1.00 0.00 59 ALA A CA 12
ATOM 7351 C C . ALA A 1 29 ? -11.657 2.628 1.734 1.00 0.00 59 ALA A C 12
ATOM 7352 O O . ALA A 1 29 ? -11.079 2.830 2.802 1.00 0.00 59 ALA A O 12
ATOM 7359 N N . ASN A 1 30 ? -11.983 1.415 1.296 1.00 0.00 60 ASN A N 12
ATOM 7360 C CA . ASN A 1 30 ? -11.850 0.144 1.993 1.00 0.00 60 ASN A CA 12
ATOM 7361 C C . ASN A 1 30 ? -10.397 -0.315 2.184 1.00 0.00 60 ASN A C 12
ATOM 7362 O O . ASN A 1 30 ? -10.016 -1.403 1.752 1.00 0.00 60 ASN A O 12
ATOM 7373 N N . ARG A 1 31 ? -9.552 0.512 2.797 1.00 0.00 61 ARG A N 12
ATOM 7374 C CA . ARG A 1 31 ? -8.149 0.241 3.092 1.00 0.00 61 ARG A CA 12
ATOM 7375 C C . ARG A 1 31 ? -7.879 0.667 4.527 1.00 0.00 61 ARG A C 12
ATOM 7376 O O . ARG A 1 31 ? -8.715 1.278 5.185 1.00 0.00 61 ARG A O 12
ATOM 7397 N N . ARG A 1 32 ? -6.658 0.420 4.990 1.00 0.00 62 ARG A N 12
ATOM 7398 C CA . ARG A 1 32 ? -6.159 0.749 6.317 1.00 0.00 62 ARG A CA 12
ATOM 7399 C C . ARG A 1 32 ? -5.692 2.207 6.420 1.00 0.00 62 ARG A C 12
ATOM 7400 O O . ARG A 1 32 ? -4.684 2.539 7.044 1.00 0.00 62 ARG A O 12
ATOM 7421 N N . ALA A 1 33 ? -6.371 3.059 5.674 1.00 0.00 63 ALA A N 12
ATOM 7422 C CA . ALA A 1 33 ? -6.230 4.493 5.491 1.00 0.00 63 ALA A CA 12
ATOM 7423 C C . ALA A 1 33 ? -4.882 5.004 5.017 1.00 0.00 63 ALA A C 12
ATOM 7424 O O . ALA A 1 33 ? -4.831 6.127 4.532 1.00 0.00 63 ALA A O 12
ATOM 7431 N N . ASN A 1 34 ? -3.841 4.181 4.992 1.00 0.00 64 ASN A N 12
ATOM 7432 C CA . ASN A 1 34 ? -2.502 4.584 4.596 1.00 0.00 64 ASN A CA 12
ATOM 7433 C C . ASN A 1 34 ? -2.081 4.020 3.244 1.00 0.00 64 ASN A C 12
ATOM 7434 O O . ASN A 1 34 ? -1.072 4.442 2.690 1.00 0.00 64 ASN A O 12
ATOM 7445 N N . CYS A 1 35 ? -2.812 3.054 2.681 1.00 0.00 65 CYS A N 12
ATOM 7446 C CA . CYS A 1 35 ? -2.432 2.488 1.394 1.00 0.00 65 CYS A CA 12
ATOM 7447 C C . CYS A 1 35 ? -2.620 3.604 0.373 1.00 0.00 65 CYS A C 12
ATOM 7448 O O . CYS A 1 35 ? -3.733 4.107 0.216 1.00 0.00 65 CYS A O 12
ATOM 7455 N N . SER A 1 36 ? -1.576 3.869 -0.403 1.00 0.00 66 SER A N 12
ATOM 7456 C CA . SER A 1 36 ? -1.564 4.896 -1.429 1.00 0.00 66 SER A CA 12
ATOM 7457 C C . SER A 1 36 ? -1.561 4.346 -2.848 1.00 0.00 66 SER A C 12
ATOM 7458 O O . SER A 1 36 ? -1.552 5.113 -3.807 1.00 0.00 66 SER A O 12
ATOM 7466 N N . CYS A 1 37 ? -1.640 3.012 -2.965 1.00 0.00 67 CYS A N 12
ATOM 7467 C CA . CYS A 1 37 ? -1.698 2.369 -4.302 1.00 0.00 67 CYS A CA 12
ATOM 7468 C C . CYS A 1 37 ? -2.804 2.944 -5.213 1.00 0.00 67 CYS A C 12
ATOM 7469 O O . CYS A 1 37 ? -3.760 3.558 -4.737 1.00 0.00 67 CYS A O 12
ATOM 7476 N N . GLY A 1 38 ? -2.709 2.628 -6.506 1.00 0.00 68 GLY A N 12
ATOM 7477 C CA . GLY A 1 38 ? -3.629 3.000 -7.552 1.00 0.00 68 GLY A CA 12
ATOM 7478 C C . GLY A 1 38 ? -4.397 1.724 -7.894 1.00 0.00 68 GLY A C 12
ATOM 7479 O O . GLY A 1 38 ? -4.241 0.689 -7.225 1.00 0.00 68 GLY A O 12
ATOM 7483 N N . ALA A 1 39 ? -5.212 1.769 -8.940 1.00 0.00 69 ALA A N 12
ATOM 7484 C CA . ALA A 1 39 ? -6.002 0.621 -9.359 1.00 0.00 69 ALA A CA 12
ATOM 7485 C C . ALA A 1 39 ? -5.142 -0.517 -9.919 1.00 0.00 69 ALA A C 12
ATOM 7486 O O . ALA A 1 39 ? -5.543 -1.675 -9.834 1.00 0.00 69 ALA A O 12
ATOM 7493 N N . ALA A 1 40 ? -3.956 -0.208 -10.457 1.00 0.00 70 ALA A N 12
ATOM 7494 C CA . ALA A 1 40 ? -3.034 -1.179 -11.035 1.00 0.00 70 ALA A CA 12
ATOM 7495 C C . ALA A 1 40 ? -2.305 -2.004 -9.963 1.00 0.00 70 ALA A C 12
ATOM 7496 O O . ALA A 1 40 ? -1.072 -2.033 -9.913 1.00 0.00 70 ALA A O 12
ATOM 7503 N N . CYS A 1 41 ? -3.025 -2.621 -9.026 1.00 0.00 71 CYS A N 12
ATOM 7504 C CA . CYS A 1 41 ? -2.431 -3.436 -7.993 1.00 0.00 71 CYS A CA 12
ATOM 7505 C C . CYS A 1 41 ? -3.353 -4.564 -7.553 1.00 0.00 71 CYS A C 12
ATOM 7506 O O . CYS A 1 41 ? -4.472 -4.321 -7.112 1.00 0.00 71 CYS A O 12
ATOM 7513 N N . ASN A 1 42 ? -2.782 -5.761 -7.440 1.00 0.00 72 ASN A N 12
ATOM 7514 C CA . ASN A 1 42 ? -3.478 -6.969 -7.020 1.00 0.00 72 ASN A CA 12
ATOM 7515 C C . ASN A 1 42 ? -2.935 -7.521 -5.701 1.00 0.00 72 ASN A C 12
ATOM 7516 O O . ASN A 1 42 ? -3.437 -8.544 -5.259 1.00 0.00 72 ASN A O 12
ATOM 7527 N N . CYS A 1 43 ? -1.961 -6.867 -5.030 1.00 0.00 73 CYS A N 12
ATOM 7528 C CA . CYS A 1 43 ? -1.421 -7.362 -3.744 1.00 0.00 73 CYS A CA 12
ATOM 7529 C C . CYS A 1 43 ? -2.559 -7.705 -2.798 1.00 0.00 73 CYS A C 12
ATOM 7530 O O . CYS A 1 43 ? -3.246 -6.761 -2.408 1.00 0.00 73 CYS A O 12
ATOM 7537 N N . ALA A 1 44 ? -2.694 -8.964 -2.381 1.00 0.00 74 ALA A N 12
ATOM 7538 C CA . ALA A 1 44 ? -3.733 -9.436 -1.472 1.00 0.00 74 ALA A CA 12
ATOM 7539 C C . ALA A 1 44 ? -3.794 -8.562 -0.220 1.00 0.00 74 ALA A C 12
ATOM 7540 O O . ALA A 1 44 ? -4.878 -8.147 0.178 1.00 0.00 74 ALA A O 12
ATOM 7547 N N . SER A 1 45 ? -2.634 -8.162 0.320 1.00 0.00 75 SER A N 12
ATOM 7548 C CA . SER A 1 45 ? -2.526 -7.325 1.519 1.00 0.00 75 SER A CA 12
ATOM 7549 C C . SER A 1 45 ? -3.172 -5.953 1.326 1.00 0.00 75 SER A C 12
ATOM 7550 O O . SER A 1 45 ? -3.344 -5.206 2.279 1.00 0.00 75 SER A O 12
ATOM 7558 N N . CYS A 1 46 ? -3.349 -5.534 0.068 1.00 0.00 76 CYS A N 12
ATOM 7559 C CA . CYS A 1 46 ? -3.979 -4.280 -0.279 1.00 0.00 76 CYS A CA 12
ATOM 7560 C C . CYS A 1 46 ? -5.327 -4.495 -0.972 1.00 0.00 76 CYS A C 12
ATOM 7561 O O . CYS A 1 46 ? -6.016 -3.507 -1.172 1.00 0.00 76 CYS A O 12
ATOM 7568 N N . GLY A 1 47 ? -5.667 -5.698 -1.432 1.00 0.00 77 GLY A N 12
ATOM 7569 C CA . GLY A 1 47 ? -6.956 -5.930 -2.051 1.00 0.00 77 GLY A CA 12
ATOM 7570 C C . GLY A 1 47 ? -7.954 -6.084 -0.909 1.00 0.00 77 GLY A C 12
ATOM 7571 O O . GLY A 1 47 ? -8.867 -5.276 -0.739 1.00 0.00 77 GLY A O 12
ATOM 7575 N N . SER A 1 48 ? -7.770 -7.124 -0.103 1.00 0.00 78 SER A N 12
ATOM 7576 C CA . SER A 1 48 ? -8.605 -7.461 1.039 1.00 0.00 78 SER A CA 12
ATOM 7577 C C . SER A 1 48 ? -8.182 -6.598 2.230 1.00 0.00 78 SER A C 12
ATOM 7578 O O . SER A 1 48 ? -6.997 -6.588 2.583 1.00 0.00 78 SER A O 12
ATOM 7586 N N . ALA A 1 49 ? -9.109 -5.859 2.844 1.00 0.00 79 ALA A N 12
ATOM 7587 C CA . ALA A 1 49 ? -8.801 -5.011 3.989 1.00 0.00 79 ALA A CA 12
ATOM 7588 C C . ALA A 1 49 ? -10.048 -4.707 4.815 1.00 0.00 79 ALA A C 12
ATOM 7589 O O . ALA A 1 49 ? -10.490 -3.559 4.891 1.00 0.00 79 ALA A O 12
ATOM 7596 N N . THR A 1 50 ? -10.582 -5.728 5.465 1.00 0.00 80 THR A N 12
ATOM 7597 C CA . THR A 1 50 ? -11.744 -5.641 6.326 1.00 0.00 80 THR A CA 12
ATOM 7598 C C . THR A 1 50 ? -11.233 -6.013 7.715 1.00 0.00 80 THR A C 12
ATOM 7599 O O . THR A 1 50 ? -10.873 -7.166 7.955 1.00 0.00 80 THR A O 12
ATOM 7610 N N . ALA A 1 51 ? -11.067 -5.027 8.597 1.00 0.00 81 ALA A N 12
ATOM 7611 C CA . ALA A 1 51 ? -10.583 -5.211 9.962 1.00 0.00 81 ALA A CA 12
ATOM 7612 C C . ALA A 1 51 ? -11.222 -4.174 10.882 1.00 0.00 81 ALA A C 12
ATOM 7613 O O . ALA A 1 51 ? -11.641 -3.123 10.390 1.00 0.00 81 ALA A O 12
ATOM 7620 N N . PRO A 1 52 ? -11.238 -4.428 12.201 1.00 0.00 82 PRO A N 12
ATOM 7621 C CA . PRO A 1 52 ? -11.806 -3.502 13.161 1.00 0.00 82 PRO A CA 12
ATOM 7622 C C . PRO A 1 52 ? -11.004 -2.205 13.204 1.00 0.00 82 PRO A C 12
ATOM 7623 O O . PRO A 1 52 ? -9.776 -2.203 13.053 1.00 0.00 82 PRO A O 12
ATOM 7634 N N . GLY A 1 53 ? -11.710 -1.123 13.518 1.00 0.00 83 GLY A N 12
ATOM 7635 C CA . GLY A 1 53 ? -11.175 0.219 13.617 1.00 0.00 83 GLY A CA 12
ATOM 7636 C C . GLY A 1 53 ? -11.577 1.046 12.421 1.00 0.00 83 GLY A C 12
ATOM 7637 O O . GLY A 1 53 ? -11.508 2.282 12.554 1.00 0.00 83 GLY A O 12
ATOM 7645 N N . GLY A 1 1 ? 18.376 1.514 -5.744 1.00 0.00 31 GLY A N 13
ATOM 7646 C CA . GLY A 1 1 ? 17.689 0.294 -6.168 1.00 0.00 31 GLY A CA 13
ATOM 7647 C C . GLY A 1 1 ? 16.350 0.156 -5.483 1.00 0.00 31 GLY A C 13
ATOM 7648 O O . GLY A 1 1 ? 15.918 1.052 -4.753 1.00 0.00 31 GLY A O 13
ATOM 7652 N N . GLU A 1 2 ? 15.692 -0.971 -5.730 1.00 0.00 32 GLU A N 13
ATOM 7653 C CA . GLU A 1 2 ? 14.386 -1.297 -5.181 1.00 0.00 32 GLU A CA 13
ATOM 7654 C C . GLU A 1 2 ? 14.423 -1.330 -3.654 1.00 0.00 32 GLU A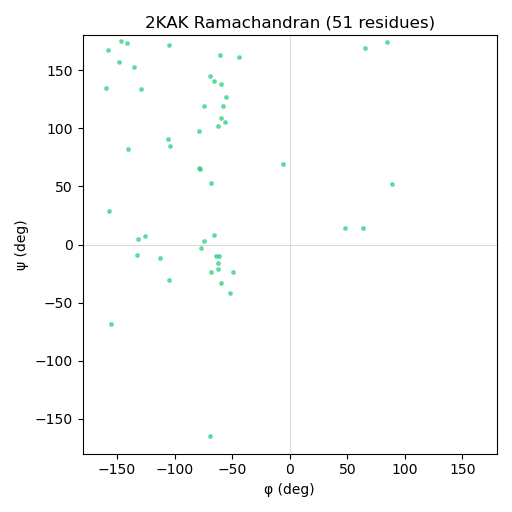 C 13
ATOM 7655 O O . GLU A 1 2 ? 15.389 -1.806 -3.043 1.00 0.00 32 GLU A O 13
ATOM 7667 N N . HIS A 1 3 ? 13.378 -0.773 -3.050 1.00 0.00 33 HIS A N 13
ATOM 7668 C CA . HIS A 1 3 ? 13.150 -0.677 -1.614 1.00 0.00 33 HIS A CA 13
ATOM 7669 C C . HIS A 1 3 ? 12.004 -1.615 -1.248 1.00 0.00 33 HIS A C 13
ATOM 7670 O O . HIS A 1 3 ? 11.470 -2.290 -2.133 1.00 0.00 33 HIS A O 13
ATOM 7684 N N . THR A 1 4 ? 11.631 -1.714 0.032 1.00 0.00 34 THR A N 13
ATOM 7685 C CA . THR A 1 4 ? 10.500 -2.564 0.374 1.00 0.00 34 THR A CA 13
ATOM 7686 C C . THR A 1 4 ? 9.323 -1.761 -0.197 1.00 0.00 34 THR A C 13
ATOM 7687 O O . THR A 1 4 ? 9.110 -0.602 0.183 1.00 0.00 34 THR A O 13
ATOM 7698 N N . THR A 1 5 ? 8.639 -2.340 -1.178 1.00 0.00 35 THR A N 13
ATOM 7699 C CA . THR A 1 5 ? 7.511 -1.753 -1.876 1.00 0.00 35 THR A CA 13
ATOM 7700 C C . THR A 1 5 ? 6.484 -2.819 -2.173 1.00 0.00 35 THR A C 13
ATOM 7701 O O . THR A 1 5 ? 6.786 -4.012 -2.161 1.00 0.00 35 THR A O 13
ATOM 7712 N N . CYS A 1 6 ? 5.261 -2.392 -2.457 1.00 0.00 36 CYS A N 13
ATOM 7713 C CA . CYS A 1 6 ? 4.202 -3.293 -2.807 1.00 0.00 36 CYS A CA 13
ATOM 7714 C C . CYS A 1 6 ? 4.622 -3.970 -4.092 1.00 0.00 36 CYS A C 13
ATOM 7715 O O . CYS A 1 6 ? 5.081 -3.258 -4.976 1.00 0.00 36 CYS A O 13
ATOM 7722 N N . GLY A 1 7 ? 4.289 -5.243 -4.258 1.00 0.00 37 GLY A N 13
ATOM 7723 C CA . GLY A 1 7 ? 4.606 -6.004 -5.460 1.00 0.00 37 GLY A CA 13
ATOM 7724 C C . GLY A 1 7 ? 4.128 -5.313 -6.729 1.00 0.00 37 GLY A C 13
ATOM 7725 O O . GLY A 1 7 ? 4.759 -5.446 -7.768 1.00 0.00 37 GLY A O 13
ATOM 7729 N N . CYS A 1 8 ? 3.046 -4.516 -6.653 1.00 0.00 38 CYS A N 13
ATOM 7730 C CA . CYS A 1 8 ? 2.553 -3.789 -7.826 1.00 0.00 38 CYS A CA 13
ATOM 7731 C C . CYS A 1 8 ? 3.610 -2.799 -8.365 1.00 0.00 38 CYS A C 13
ATOM 7732 O O . CYS A 1 8 ? 3.458 -2.288 -9.469 1.00 0.00 38 CYS A O 13
ATOM 7739 N N . GLY A 1 9 ? 4.617 -2.483 -7.548 1.00 0.00 39 GLY A N 13
ATOM 7740 C CA . GLY A 1 9 ? 5.746 -1.626 -7.818 1.00 0.00 39 GLY A CA 13
ATOM 7741 C C . GLY A 1 9 ? 5.839 -0.322 -7.043 1.00 0.00 39 GLY A C 13
ATOM 7742 O O . GLY A 1 9 ? 6.773 0.415 -7.333 1.00 0.00 39 GLY A O 13
ATOM 7746 N N . GLU A 1 10 ? 4.993 -0.022 -6.047 1.00 0.00 40 GLU A N 13
ATOM 7747 C CA . GLU A 1 10 ? 5.066 1.244 -5.337 1.00 0.00 40 GLU A CA 13
ATOM 7748 C C . GLU A 1 10 ? 5.162 1.127 -3.827 1.00 0.00 40 GLU A C 13
ATOM 7749 O O . GLU A 1 10 ? 4.698 0.157 -3.220 1.00 0.00 40 GLU A O 13
ATOM 7761 N N . HIS A 1 11 ? 5.713 2.171 -3.228 1.00 0.00 41 HIS A N 13
ATOM 7762 C CA . HIS A 1 11 ? 5.865 2.344 -1.797 1.00 0.00 41 HIS A CA 13
ATOM 7763 C C . HIS A 1 11 ? 4.434 2.465 -1.273 1.00 0.00 41 HIS A C 13
ATOM 7764 O O . HIS A 1 11 ? 3.697 3.369 -1.656 1.00 0.00 41 HIS A O 13
ATOM 7778 N N . CYS A 1 12 ? 3.987 1.456 -0.533 1.00 0.00 42 CYS A N 13
ATOM 7779 C CA . CYS A 1 12 ? 2.665 1.359 0.063 1.00 0.00 42 CYS A CA 13
ATOM 7780 C C . CYS A 1 12 ? 2.914 0.932 1.497 1.00 0.00 42 CYS A C 13
ATOM 7781 O O . CYS A 1 12 ? 3.945 0.315 1.771 1.00 0.00 42 CYS A O 13
ATOM 7788 N N . GLY A 1 13 ? 1.927 1.111 2.370 1.00 0.00 43 GLY A N 13
ATOM 7789 C CA . GLY A 1 13 ? 2.139 0.767 3.772 1.00 0.00 43 GLY A CA 13
ATOM 7790 C C . GLY A 1 13 ? 2.362 -0.704 4.056 1.00 0.00 43 GLY A C 13
ATOM 7791 O O . GLY A 1 13 ? 2.970 -1.069 5.054 1.00 0.00 43 GLY A O 13
ATOM 7795 N N . CYS A 1 14 ? 1.908 -1.534 3.122 1.00 0.00 44 CYS A N 13
ATOM 7796 C CA . CYS A 1 14 ? 1.971 -2.970 3.143 1.00 0.00 44 CYS A CA 13
ATOM 7797 C C . CYS A 1 14 ? 3.374 -3.526 2.979 1.00 0.00 44 CYS A C 13
ATOM 7798 O O . CYS A 1 14 ? 3.500 -4.737 2.827 1.00 0.00 44 CYS A O 13
ATOM 7805 N N . ASN A 1 15 ? 4.383 -2.667 2.894 1.00 0.00 45 ASN A N 13
ATOM 7806 C CA . ASN A 1 15 ? 5.756 -3.080 2.770 1.00 0.00 45 ASN A CA 13
ATOM 7807 C C . ASN A 1 15 ? 6.594 -2.101 3.590 1.00 0.00 45 ASN A C 13
ATOM 7808 O O . ASN A 1 15 ? 7.089 -1.133 3.007 1.00 0.00 45 ASN A O 13
ATOM 7819 N N . PRO A 1 16 ? 6.703 -2.292 4.917 1.00 0.00 46 PRO A N 13
ATOM 7820 C CA . PRO A 1 16 ? 7.486 -1.416 5.770 1.00 0.00 46 PRO A CA 13
ATOM 7821 C C . PRO A 1 16 ? 8.960 -1.496 5.369 1.00 0.00 46 PRO A C 13
ATOM 7822 O O . PRO A 1 16 ? 9.527 -2.583 5.276 1.00 0.00 46 PRO A O 13
ATOM 7833 N N . CYS A 1 17 ? 9.576 -0.340 5.127 1.00 0.00 47 CYS A N 13
ATOM 7834 C CA . CYS A 1 17 ? 10.965 -0.205 4.744 1.00 0.00 47 CYS A CA 13
ATOM 7835 C C . CYS A 1 17 ? 11.688 0.706 5.719 1.00 0.00 47 CYS A C 13
ATOM 7836 O O . CYS A 1 17 ? 11.058 1.497 6.420 1.00 0.00 47 CYS A O 13
ATOM 7843 N N . ALA A 1 18 ? 13.015 0.766 5.614 1.00 0.00 48 ALA A N 13
ATOM 7844 C CA . ALA A 1 18 ? 13.862 1.610 6.451 1.00 0.00 48 ALA A CA 13
ATOM 7845 C C . ALA A 1 18 ? 13.602 3.107 6.234 1.00 0.00 48 ALA A C 13
ATOM 7846 O O . ALA A 1 18 ? 14.234 3.931 6.888 1.00 0.00 48 ALA A O 13
ATOM 7853 N N . CYS A 1 19 ? 12.792 3.479 5.231 1.00 0.00 49 CYS A N 13
ATOM 7854 C CA . CYS A 1 19 ? 12.436 4.870 4.967 1.00 0.00 49 CYS A CA 13
ATOM 7855 C C . CYS A 1 19 ? 10.993 5.142 5.390 1.00 0.00 49 CYS A C 13
ATOM 7856 O O . CYS A 1 19 ? 10.595 6.298 5.411 1.00 0.00 49 CYS A O 13
ATOM 7863 N N . GLY A 1 20 ? 10.197 4.096 5.649 1.00 0.00 50 GLY A N 13
ATOM 7864 C CA . GLY A 1 20 ? 8.808 4.199 6.101 1.00 0.00 50 GLY A CA 13
ATOM 7865 C C . GLY A 1 20 ? 7.834 4.890 5.148 1.00 0.00 50 GLY A C 13
ATOM 7866 O O . GLY A 1 20 ? 6.692 5.143 5.519 1.00 0.00 50 GLY A O 13
ATOM 7870 N N . ARG A 1 21 ? 8.256 5.206 3.922 1.00 0.00 51 ARG A N 13
ATOM 7871 C CA . ARG A 1 21 ? 7.398 5.869 2.950 1.00 0.00 51 ARG A CA 13
ATOM 7872 C C . ARG A 1 21 ? 6.278 4.916 2.541 1.00 0.00 51 ARG A C 13
ATOM 7873 O O . ARG A 1 21 ? 6.553 3.773 2.176 1.00 0.00 51 ARG A O 13
ATOM 7894 N N . GLU A 1 22 ? 5.045 5.404 2.513 1.00 0.00 52 GLU A N 13
ATOM 7895 C CA . GLU A 1 22 ? 3.850 4.660 2.141 1.00 0.00 52 GLU A CA 13
ATOM 7896 C C . GLU A 1 22 ? 3.071 5.342 1.019 1.00 0.00 52 GLU A C 13
ATOM 7897 O O . GLU A 1 22 ? 2.168 4.708 0.463 1.00 0.00 52 GLU A O 13
ATOM 7909 N N . GLY A 1 23 ? 3.475 6.566 0.660 1.00 0.00 53 GLY A N 13
ATOM 7910 C CA . GLY A 1 23 ? 2.877 7.428 -0.353 1.00 0.00 53 GLY A CA 13
ATOM 7911 C C . GLY A 1 23 ? 1.582 8.023 0.208 1.00 0.00 53 GLY A C 13
ATOM 7912 O O . GLY A 1 23 ? 1.108 7.560 1.246 1.00 0.00 53 GLY A O 13
ATOM 7916 N N . THR A 1 24 ? 0.994 9.031 -0.443 1.00 0.00 54 THR A N 13
ATOM 7917 C CA . THR A 1 24 ? -0.250 9.656 0.010 1.00 0.00 54 THR A CA 13
ATOM 7918 C C . THR A 1 24 ? -1.389 8.636 -0.100 1.00 0.00 54 THR A C 13
ATOM 7919 O O . THR A 1 24 ? -1.748 8.252 -1.219 1.00 0.00 54 THR A O 13
ATOM 7930 N N . PRO A 1 25 ? -1.924 8.126 1.017 1.00 0.00 55 PRO A N 13
ATOM 7931 C CA . PRO A 1 25 ? -2.993 7.152 0.983 1.00 0.00 55 PRO A CA 13
ATOM 7932 C C . PRO A 1 25 ? -4.346 7.854 0.861 1.00 0.00 55 PRO A C 13
ATOM 7933 O O . PRO A 1 25 ? -4.518 8.953 1.387 1.00 0.00 55 PRO A O 13
ATOM 7944 N N . SER A 1 26 ? -5.339 7.181 0.270 1.00 0.00 56 SER A N 13
ATOM 7945 C CA . SER A 1 26 ? -6.676 7.738 0.088 1.00 0.00 56 SER A CA 13
ATOM 7946 C C . SER A 1 26 ? -7.291 8.169 1.422 1.00 0.00 56 SER A C 13
ATOM 7947 O O . SER A 1 26 ? -7.947 9.207 1.492 1.00 0.00 56 SER A O 13
ATOM 7955 N N . GLY A 1 27 ? -7.098 7.353 2.467 1.00 0.00 57 GLY A N 13
ATOM 7956 C CA . GLY A 1 27 ? -7.589 7.569 3.823 1.00 0.00 57 GLY A CA 13
ATOM 7957 C C . GLY A 1 27 ? -9.094 7.371 3.943 1.00 0.00 57 GLY A C 13
ATOM 7958 O O . GLY A 1 27 ? -9.548 6.556 4.740 1.00 0.00 57 GLY A O 13
ATOM 7962 N N . ARG A 1 28 ? -9.877 8.116 3.167 1.00 0.00 58 ARG A N 13
ATOM 7963 C CA . ARG A 1 28 ? -11.336 8.062 3.166 1.00 0.00 58 ARG A CA 13
ATOM 7964 C C . ARG A 1 28 ? -11.820 7.125 2.070 1.00 0.00 58 ARG A C 13
ATOM 7965 O O . ARG A 1 28 ? -12.411 7.577 1.085 1.00 0.00 58 ARG A O 13
ATOM 7986 N N . ALA A 1 29 ? -11.492 5.845 2.190 1.00 0.00 59 ALA A N 13
ATOM 7987 C CA . ALA A 1 29 ? -11.887 4.807 1.254 1.00 0.00 59 ALA A CA 13
ATOM 7988 C C . ALA A 1 29 ? -11.648 3.460 1.916 1.00 0.00 59 ALA A C 13
ATOM 7989 O O . ALA A 1 29 ? -10.769 3.366 2.771 1.00 0.00 59 ALA A O 13
ATOM 7996 N N . ASN A 1 30 ? -12.304 2.420 1.396 1.00 0.00 60 ASN A N 13
ATOM 7997 C CA . ASN A 1 30 ? -12.279 1.014 1.820 1.00 0.00 60 ASN A CA 13
ATOM 7998 C C . ASN A 1 30 ? -10.905 0.369 2.052 1.00 0.00 60 ASN A C 13
ATOM 7999 O O . ASN A 1 30 ? -10.876 -0.771 2.516 1.00 0.00 60 ASN A O 13
ATOM 8010 N N . ARG A 1 31 ? -9.789 1.015 1.699 1.00 0.00 61 ARG A N 13
ATOM 8011 C CA . ARG A 1 31 ? -8.449 0.468 1.900 1.00 0.00 61 ARG A CA 13
ATOM 8012 C C . ARG A 1 31 ? -8.143 0.333 3.402 1.00 0.00 61 ARG A C 13
ATOM 8013 O O . ARG A 1 31 ? -8.942 0.626 4.284 1.00 0.00 61 ARG A O 13
ATOM 8034 N N . ARG A 1 32 ? -6.930 -0.129 3.700 1.00 0.00 62 ARG A N 13
ATOM 8035 C CA . ARG A 1 32 ? -6.440 -0.370 5.057 1.00 0.00 62 ARG A CA 13
ATOM 8036 C C . ARG A 1 32 ? -6.183 0.858 5.926 1.00 0.00 62 ARG A C 13
ATOM 8037 O O . ARG A 1 32 ? -6.098 0.682 7.134 1.00 0.00 62 ARG A O 13
ATOM 8058 N N . ALA A 1 33 ? -5.965 2.024 5.301 1.00 0.00 63 ALA A N 13
ATOM 8059 C CA . ALA A 1 33 ? -5.670 3.372 5.790 1.00 0.00 63 ALA A CA 13
ATOM 8060 C C . ALA A 1 33 ? -4.346 3.890 5.244 1.00 0.00 63 ALA A C 13
ATOM 8061 O O . ALA A 1 33 ? -4.226 5.060 4.888 1.00 0.00 63 ALA A O 13
ATOM 8068 N N . ASN A 1 34 ? -3.405 2.979 5.042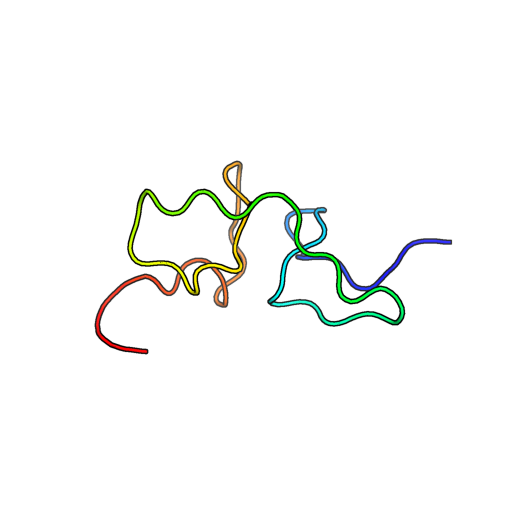 1.00 0.00 64 ASN A N 13
ATOM 8069 C CA . ASN A 1 34 ? -2.037 3.238 4.587 1.00 0.00 64 ASN A CA 13
ATOM 8070 C C . ASN A 1 34 ? -1.785 2.796 3.153 1.00 0.00 64 ASN A C 13
ATOM 8071 O O . ASN A 1 34 ? -0.660 2.444 2.777 1.00 0.00 64 ASN A O 13
ATOM 8082 N N . CYS A 1 35 ? -2.813 2.729 2.306 1.00 0.00 65 CYS A N 13
ATOM 8083 C CA . CYS A 1 35 ? -2.628 2.284 0.935 1.00 0.00 65 CYS A CA 13
ATOM 8084 C C . CYS A 1 35 ? -2.719 3.360 -0.157 1.00 0.00 65 CYS A C 13
ATOM 8085 O O . CYS A 1 35 ? -3.776 3.581 -0.730 1.00 0.00 65 CYS A O 13
ATOM 8092 N N . SER A 1 36 ? -1.557 3.863 -0.578 1.00 0.00 66 SER A N 13
ATOM 8093 C CA . SER A 1 36 ? -1.356 4.877 -1.630 1.00 0.00 66 SER A CA 13
ATOM 8094 C C . SER A 1 36 ? -1.403 4.258 -3.041 1.00 0.00 66 SER A C 13
ATOM 8095 O O . SER A 1 36 ? -0.909 4.806 -4.016 1.00 0.00 66 SER A O 13
ATOM 8103 N N . CYS A 1 37 ? -1.841 3.003 -3.134 1.00 0.00 67 CYS A N 13
ATOM 8104 C CA . CYS A 1 37 ? -1.968 2.353 -4.446 1.00 0.00 67 CYS A CA 13
ATOM 8105 C C . CYS A 1 37 ? -3.082 3.033 -5.259 1.00 0.00 67 CYS A C 13
ATOM 8106 O O . CYS A 1 37 ? -3.745 3.923 -4.738 1.00 0.00 67 CYS A O 13
ATOM 8113 N N . GLY A 1 38 ? -3.354 2.566 -6.481 1.00 0.00 68 GLY A N 13
ATOM 8114 C CA . GLY A 1 38 ? -4.395 3.191 -7.278 1.00 0.00 68 GLY A CA 13
ATOM 8115 C C . GLY A 1 38 ? -4.459 2.608 -8.675 1.00 0.00 68 GLY A C 13
ATOM 8116 O O . GLY A 1 38 ? -5.465 2.792 -9.357 1.00 0.00 68 GLY A O 13
ATOM 8120 N N . ALA A 1 39 ? -3.434 1.863 -9.082 1.00 0.00 69 ALA A N 13
ATOM 8121 C CA . ALA A 1 39 ? -3.326 1.203 -10.361 1.00 0.00 69 ALA A CA 13
ATOM 8122 C C . ALA A 1 39 ? -2.951 -0.250 -10.121 1.00 0.00 69 ALA A C 13
ATOM 8123 O O . ALA A 1 39 ? -2.724 -0.662 -8.977 1.00 0.00 69 ALA A O 13
ATOM 8130 N N . ALA A 1 40 ? -2.964 -0.987 -11.225 1.00 0.00 70 ALA A N 13
ATOM 8131 C CA . ALA A 1 40 ? -2.687 -2.397 -11.453 1.00 0.00 70 ALA A CA 13
ATOM 8132 C C . ALA A 1 40 ? -2.087 -3.141 -10.256 1.00 0.00 70 ALA A C 13
ATOM 8133 O O . ALA A 1 40 ? -0.905 -3.487 -10.231 1.00 0.00 70 ALA A O 13
ATOM 8140 N N . CYS A 1 41 ? -2.912 -3.474 -9.260 1.00 0.00 71 CYS A N 13
ATOM 8141 C CA . CYS A 1 41 ? -2.425 -4.172 -8.088 1.00 0.00 71 CYS A CA 13
ATOM 8142 C C . CYS A 1 41 ? -3.314 -5.280 -7.558 1.00 0.00 71 CYS A C 13
ATOM 8143 O O . CYS A 1 41 ? -4.399 -5.014 -7.048 1.00 0.00 71 CYS A O 13
ATOM 8150 N N . ASN A 1 42 ? -2.741 -6.482 -7.534 1.00 0.00 72 ASN A N 13
ATOM 8151 C CA . ASN A 1 42 ? -3.319 -7.737 -7.058 1.00 0.00 72 ASN A CA 13
ATOM 8152 C C . ASN A 1 42 ? -2.896 -8.101 -5.631 1.00 0.00 72 ASN A C 13
ATOM 8153 O O . ASN A 1 42 ? -3.471 -9.014 -5.054 1.00 0.00 72 ASN A O 13
ATOM 8164 N N . CYS A 1 43 ? -1.938 -7.382 -5.028 1.00 0.00 73 CYS A N 13
ATOM 8165 C CA . CYS A 1 43 ? -1.449 -7.673 -3.661 1.00 0.00 73 CYS A CA 13
ATOM 8166 C C . CYS A 1 43 ? -2.581 -7.959 -2.666 1.00 0.00 73 CYS A C 13
ATOM 8167 O O . CYS A 1 43 ? -3.263 -6.993 -2.323 1.00 0.00 73 CYS A O 13
ATOM 8174 N N . ALA A 1 44 ? -2.704 -9.165 -2.094 1.00 0.00 74 ALA A N 13
ATOM 8175 C CA . ALA A 1 44 ? -3.762 -9.503 -1.130 1.00 0.00 74 ALA A CA 13
ATOM 8176 C C . ALA A 1 44 ? -3.839 -8.492 0.020 1.00 0.00 74 ALA A C 13
ATOM 8177 O O . ALA A 1 44 ? -4.925 -8.029 0.348 1.00 0.00 74 ALA A O 13
ATOM 8184 N N . SER A 1 45 ? -2.701 -8.029 0.561 1.00 0.00 75 SER A N 13
ATOM 8185 C CA . SER A 1 45 ? -2.665 -7.049 1.663 1.00 0.00 75 SER A CA 13
ATOM 8186 C C . SER A 1 45 ? -3.350 -5.728 1.261 1.00 0.00 75 SE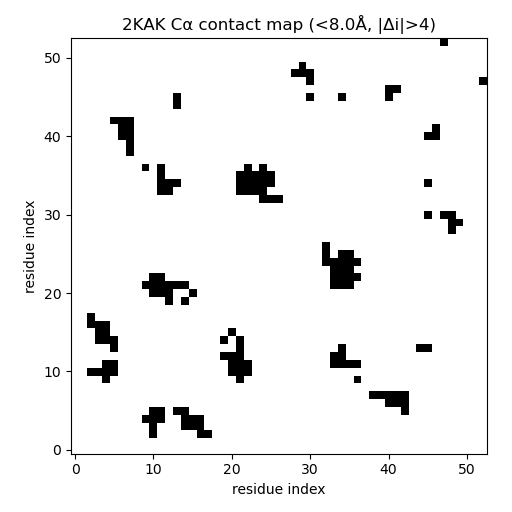R A C 13
ATOM 8187 O O . SER A 1 45 ? -3.633 -4.846 2.071 1.00 0.00 75 SER A O 13
ATOM 8195 N N . CYS A 1 46 ? -3.487 -5.494 -0.042 1.00 0.00 76 CYS A N 13
ATOM 8196 C CA . CYS A 1 46 ? -4.157 -4.329 -0.569 1.00 0.00 76 CYS A CA 13
ATOM 8197 C C . CYS A 1 46 ? -5.559 -4.660 -1.099 1.00 0.00 76 CYS A C 13
ATOM 8198 O O . CYS A 1 46 ? -6.378 -3.755 -1.069 1.00 0.00 76 CYS A O 13
ATOM 8205 N N . GLY A 1 47 ? -5.805 -5.861 -1.642 1.00 0.00 77 GLY A N 13
ATOM 8206 C CA . GLY A 1 47 ? -7.126 -6.232 -2.140 1.00 0.00 77 GLY A CA 13
ATOM 8207 C C . GLY A 1 47 ? -8.103 -6.401 -0.975 1.00 0.00 77 GLY A C 13
ATOM 8208 O O . GLY A 1 47 ? -9.288 -6.111 -1.131 1.00 0.00 77 GLY A O 13
ATOM 8212 N N . SER A 1 48 ? -7.576 -6.835 0.174 1.00 0.00 78 SER A N 13
ATOM 8213 C CA . SER A 1 48 ? -8.259 -7.065 1.431 1.00 0.00 78 SER A CA 13
ATOM 8214 C C . SER A 1 48 ? -8.862 -5.751 1.916 1.00 0.00 78 SER A C 13
ATOM 8215 O O . SER A 1 48 ? -8.149 -4.752 2.062 1.00 0.00 78 SER A O 13
ATOM 8223 N N . ALA A 1 49 ? -10.176 -5.776 2.113 1.00 0.00 79 ALA A N 13
ATOM 8224 C CA . ALA A 1 49 ? -11.046 -4.711 2.568 1.00 0.00 79 ALA A CA 13
ATOM 8225 C C . ALA A 1 49 ? -12.404 -5.365 2.831 1.00 0.00 79 ALA A C 13
ATOM 8226 O O . ALA A 1 49 ? -12.705 -6.398 2.226 1.00 0.00 79 ALA A O 13
ATOM 8233 N N . THR A 1 50 ? -13.253 -4.745 3.647 1.00 0.00 80 THR A N 13
ATOM 8234 C CA . THR A 1 50 ? -14.586 -5.261 3.969 1.00 0.00 80 THR A CA 13
ATOM 8235 C C . THR A 1 50 ? -15.684 -4.194 3.797 1.00 0.00 80 THR A C 13
ATOM 8236 O O . THR A 1 50 ? -16.856 -4.480 4.053 1.00 0.00 80 THR A O 13
ATOM 8247 N N . ALA A 1 51 ? -15.341 -2.964 3.398 1.00 0.00 81 ALA A N 13
ATOM 8248 C CA . ALA A 1 51 ? -16.307 -1.888 3.185 1.00 0.00 81 ALA A CA 13
ATOM 8249 C C . ALA A 1 51 ? -16.782 -1.923 1.724 1.00 0.00 81 ALA A C 13
ATOM 8250 O O . ALA A 1 51 ? -16.020 -2.349 0.850 1.00 0.00 81 ALA A O 13
ATOM 8257 N N . PRO A 1 52 ? -17.994 -1.434 1.421 1.00 0.00 82 PRO A N 13
ATOM 8258 C CA . PRO A 1 52 ? -18.528 -1.409 0.060 1.00 0.00 82 PRO A CA 13
ATOM 8259 C C . PRO A 1 52 ? -17.839 -0.345 -0.814 1.00 0.00 82 PRO A C 13
ATOM 8260 O O . PRO A 1 52 ? -17.905 -0.407 -2.045 1.00 0.00 82 PRO A O 13
ATOM 8271 N N . GLY A 1 53 ? -17.160 0.625 -0.195 1.00 0.00 83 GLY A N 13
ATOM 8272 C CA . GLY A 1 53 ? -16.465 1.693 -0.873 1.00 0.00 83 GLY A CA 13
ATOM 8273 C C . GLY A 1 53 ? -15.679 2.495 0.137 1.00 0.00 83 GLY A C 13
ATOM 8274 O O . GLY A 1 53 ? -14.640 3.057 -0.278 1.00 0.00 83 GLY A O 13
ATOM 8282 N N . GLY A 1 1 ? 19.421 -1.248 -6.365 1.00 0.00 31 GLY A N 14
ATOM 8283 C CA . GLY A 1 1 ? 18.632 -0.018 -6.312 1.00 0.00 31 GLY A CA 14
ATOM 8284 C C . GLY A 1 1 ? 17.173 -0.365 -6.466 1.00 0.00 31 GLY A C 14
ATOM 8285 O O . GLY A 1 1 ? 16.700 -0.540 -7.588 1.00 0.00 31 GLY A O 14
ATOM 8289 N N . GLU A 1 2 ? 16.507 -0.538 -5.331 1.00 0.00 32 GLU A N 14
ATOM 8290 C CA . GLU A 1 2 ? 15.103 -0.865 -5.147 1.00 0.00 32 GLU A CA 14
ATOM 8291 C C . GLU A 1 2 ? 14.781 -0.483 -3.701 1.00 0.00 32 GLU A C 14
ATOM 8292 O O . GLU A 1 2 ? 15.638 0.059 -2.997 1.00 0.00 32 GLU A O 14
ATOM 8304 N N . HIS A 1 3 ? 13.568 -0.749 -3.240 1.00 0.00 33 HIS A N 14
ATOM 8305 C CA . HIS A 1 3 ? 13.120 -0.515 -1.878 1.00 0.00 33 HIS A CA 14
ATOM 8306 C C . HIS A 1 3 ? 11.964 -1.473 -1.648 1.00 0.00 33 HIS A C 14
ATOM 8307 O O . HIS A 1 3 ? 11.392 -1.964 -2.621 1.00 0.00 33 HIS A O 14
ATOM 8321 N N . THR A 1 4 ? 11.589 -1.730 -0.398 1.00 0.00 34 THR A N 14
ATOM 8322 C CA . THR A 1 4 ? 10.477 -2.625 -0.142 1.00 0.00 34 THR A CA 14
ATOM 8323 C C . THR A 1 4 ? 9.266 -1.777 -0.514 1.00 0.00 34 THR A C 14
ATOM 8324 O O . THR A 1 4 ? 8.984 -0.762 0.136 1.00 0.00 34 THR A O 14
ATOM 8335 N N . THR A 1 5 ? 8.652 -2.110 -1.643 1.00 0.00 35 THR A N 14
ATOM 8336 C CA . THR A 1 5 ? 7.484 -1.451 -2.172 1.00 0.00 35 THR A CA 14
ATOM 8337 C C . THR A 1 5 ? 6.441 -2.517 -2.324 1.00 0.00 35 THR A C 14
ATOM 8338 O O . THR A 1 5 ? 6.721 -3.716 -2.254 1.00 0.00 35 THR A O 14
ATOM 8349 N N . CYS A 1 6 ? 5.209 -2.073 -2.519 1.00 0.00 36 CYS A N 14
ATOM 8350 C CA . CYS A 1 6 ? 4.165 -3.021 -2.761 1.00 0.00 36 CYS A CA 14
ATOM 8351 C C . CYS A 1 6 ? 4.577 -3.662 -4.066 1.00 0.00 36 CYS A C 14
ATOM 8352 O O . CYS A 1 6 ? 4.806 -2.893 -4.993 1.00 0.00 36 CYS A O 14
ATOM 8359 N N . GLY A 1 7 ? 4.534 -4.981 -4.158 1.00 0.00 37 GLY A N 14
ATOM 8360 C CA . GLY A 1 7 ? 4.909 -5.754 -5.334 1.00 0.00 37 GLY A CA 14
ATOM 8361 C C . GLY A 1 7 ? 4.322 -5.203 -6.623 1.00 0.00 37 GLY A C 14
ATOM 8362 O O . GLY A 1 7 ? 4.925 -5.387 -7.671 1.00 0.00 37 GLY A O 14
ATOM 8366 N N . CYS A 1 8 ? 3.184 -4.487 -6.558 1.00 0.00 38 CYS A N 14
ATOM 8367 C CA . CYS A 1 8 ? 2.603 -3.903 -7.760 1.00 0.00 38 CYS A CA 14
ATOM 8368 C C . CYS A 1 8 ? 3.585 -2.906 -8.411 1.00 0.00 38 CYS A C 14
ATOM 8369 O O . CYS A 1 8 ? 3.367 -2.534 -9.560 1.00 0.00 38 CYS A O 14
ATOM 8376 N N . GLY A 1 9 ? 4.597 -2.433 -7.666 1.00 0.00 39 GLY A N 14
ATOM 8377 C CA . GLY A 1 9 ? 5.611 -1.501 -8.077 1.00 0.00 39 GLY A CA 14
ATOM 8378 C C . GLY A 1 9 ? 5.296 -0.112 -7.561 1.00 0.00 39 GLY A C 14
ATOM 8379 O O . GLY A 1 9 ? 5.325 0.837 -8.336 1.00 0.00 39 GLY A O 14
ATOM 8383 N N . GLU A 1 10 ? 4.904 0.016 -6.283 1.00 0.00 40 GLU A N 14
ATOM 8384 C CA . GLU A 1 10 ? 4.603 1.324 -5.734 1.00 0.00 40 GLU A CA 14
ATOM 8385 C C . GLU A 1 10 ? 4.666 1.269 -4.217 1.00 0.00 40 GLU A C 14
ATOM 8386 O O . GLU A 1 10 ? 3.961 0.449 -3.594 1.00 0.00 40 GLU A O 14
ATOM 8398 N N . HIS A 1 11 ? 5.506 2.129 -3.635 1.00 0.00 41 HIS A N 14
ATOM 8399 C CA . HIS A 1 11 ? 5.699 2.274 -2.203 1.00 0.00 41 HIS A CA 14
ATOM 8400 C C . HIS A 1 11 ? 4.329 2.358 -1.531 1.00 0.00 41 HIS A C 14
ATOM 8401 O O . HIS A 1 11 ? 3.426 3.057 -1.984 1.00 0.00 41 HIS A O 14
ATOM 8415 N N . CYS A 1 12 ? 4.108 1.542 -0.506 1.00 0.00 42 CYS A N 14
ATOM 8416 C CA . CYS A 1 12 ? 2.858 1.517 0.236 1.00 0.00 42 CYS A CA 14
ATOM 8417 C C . CYS A 1 12 ? 3.171 0.970 1.632 1.00 0.00 42 CYS A C 14
ATOM 8418 O O . CYS A 1 12 ? 4.124 0.200 1.778 1.00 0.00 42 CYS A O 14
ATOM 8425 N N . GLY A 1 13 ? 2.299 1.232 2.606 1.00 0.00 43 GLY A N 14
ATOM 8426 C CA . GLY A 1 13 ? 2.501 0.830 3.998 1.00 0.00 43 GLY A CA 14
ATOM 8427 C C . GLY A 1 13 ? 2.560 -0.662 4.241 1.00 0.00 43 GLY A C 14
ATOM 8428 O O . GLY A 1 13 ? 3.085 -1.113 5.249 1.00 0.00 43 GLY A O 14
ATOM 8432 N N . CYS A 1 14 ? 2.037 -1.435 3.290 1.00 0.00 44 CYS A N 14
ATOM 8433 C CA . CYS A 1 14 ? 1.991 -2.883 3.349 1.00 0.00 44 CYS A CA 14
ATOM 8434 C C . CYS A 1 14 ? 3.371 -3.523 3.204 1.00 0.00 44 CYS A C 14
ATOM 8435 O O . CYS A 1 14 ? 3.483 -4.741 3.263 1.00 0.00 44 CYS A O 14
ATOM 8442 N N . ASN A 1 15 ? 4.407 -2.711 2.982 1.00 0.00 45 ASN A N 14
ATOM 8443 C CA . ASN A 1 15 ? 5.779 -3.162 2.873 1.00 0.00 45 ASN A CA 14
ATOM 8444 C C . ASN A 1 15 ? 6.630 -2.257 3.753 1.00 0.00 45 ASN A C 14
ATOM 8445 O O . ASN A 1 15 ? 7.080 -1.219 3.260 1.00 0.00 45 ASN A O 14
ATOM 8456 N N . PRO A 1 16 ? 6.819 -2.601 5.029 1.00 0.00 46 PRO A N 14
ATOM 8457 C CA . PRO A 1 16 ? 7.622 -1.812 5.940 1.00 0.00 46 PRO A CA 14
ATOM 8458 C C . PRO A 1 16 ? 9.098 -1.932 5.553 1.00 0.00 46 PRO A C 14
ATOM 8459 O O . PRO A 1 16 ? 9.679 -3.014 5.653 1.00 0.00 46 PRO A O 14
ATOM 8470 N N . CYS A 1 17 ? 9.676 -0.851 5.040 1.00 0.00 47 CYS A N 14
ATOM 8471 C CA . CYS A 1 17 ? 11.061 -0.736 4.624 1.00 0.00 47 CYS A CA 14
ATOM 8472 C C . CYS A 1 17 ? 11.773 0.236 5.547 1.00 0.00 47 CYS A C 14
ATOM 8473 O O . CYS A 1 17 ? 11.124 1.018 6.232 1.00 0.00 47 CYS A O 14
ATOM 8480 N N . ALA A 1 18 ? 13.096 0.348 5.406 1.00 0.00 48 ALA A N 14
ATOM 8481 C CA . ALA A 1 18 ? 13.921 1.258 6.200 1.00 0.00 48 ALA A CA 14
ATOM 8482 C C . ALA A 1 18 ? 13.443 2.719 6.148 1.00 0.00 48 ALA A C 14
ATOM 8483 O O . ALA A 1 18 ? 13.767 3.502 7.039 1.00 0.00 48 ALA A O 14
ATOM 8490 N N . CYS A 1 19 ? 12.722 3.111 5.084 1.00 0.00 49 CYS A N 14
ATOM 8491 C CA . CYS A 1 19 ? 12.200 4.466 4.938 1.00 0.00 49 CYS A CA 14
ATOM 8492 C C . CYS A 1 19 ? 10.781 4.599 5.487 1.00 0.00 49 CYS A C 14
ATOM 8493 O O . CYS A 1 19 ? 10.361 5.729 5.722 1.00 0.00 49 CYS A O 14
ATOM 8500 N N . GLY A 1 20 ? 10.033 3.491 5.604 1.00 0.00 50 GLY A N 14
ATOM 8501 C CA . GLY A 1 20 ? 8.669 3.479 6.121 1.00 0.00 50 GLY A CA 14
ATOM 8502 C C . GLY A 1 20 ? 7.820 4.552 5.442 1.00 0.00 50 GLY A C 14
ATOM 8503 O O . GLY A 1 20 ? 7.312 5.459 6.103 1.00 0.00 50 GLY A O 14
ATOM 8507 N N . ARG A 1 21 ? 7.743 4.524 4.106 1.00 0.00 51 ARG A N 14
ATOM 8508 C CA . ARG A 1 21 ? 7.000 5.494 3.318 1.00 0.00 51 ARG A CA 14
ATOM 8509 C C . ARG A 1 21 ? 5.983 4.829 2.429 1.00 0.00 51 ARG A C 14
ATOM 8510 O O . ARG A 1 21 ? 6.283 3.858 1.734 1.00 0.00 51 ARG A O 14
ATOM 8531 N N . GLU A 1 22 ? 4.838 5.481 2.308 1.00 0.00 52 GLU A N 14
ATOM 8532 C CA . GLU A 1 22 ? 3.750 5.035 1.463 1.00 0.00 52 GLU A CA 14
ATOM 8533 C C . GLU A 1 22 ? 3.403 6.080 0.429 1.00 0.00 52 GLU A C 14
ATOM 8534 O O . GLU A 1 22 ? 3.056 5.730 -0.694 1.00 0.00 52 GLU A O 14
ATOM 8546 N N . GLY A 1 23 ? 3.651 7.331 0.755 1.00 0.00 53 GLY A N 14
ATOM 8547 C CA . GLY A 1 23 ? 3.385 8.484 -0.077 1.00 0.00 53 GLY A CA 14
ATOM 8548 C C . GLY A 1 23 ? 2.192 9.193 0.519 1.00 0.00 53 GLY A C 14
ATOM 8549 O O . GLY A 1 23 ? 2.248 9.535 1.701 1.00 0.00 53 GLY A O 14
ATOM 8553 N N . THR A 1 24 ? 1.121 9.329 -0.254 1.00 0.00 54 THR A N 14
ATOM 8554 C CA . THR A 1 24 ? -0.092 10.001 0.167 1.00 0.00 54 THR A CA 14
ATOM 8555 C C . THR A 1 24 ? -1.141 8.944 0.511 1.00 0.00 54 THR A C 14
ATOM 8556 O O . THR A 1 24 ? -1.741 8.349 -0.392 1.00 0.00 54 THR A O 14
ATOM 8567 N N . PRO A 1 25 ? -1.350 8.644 1.803 1.00 0.00 55 PRO A N 14
ATOM 8568 C CA . PRO A 1 25 ? -2.318 7.650 2.223 1.00 0.00 55 PRO A CA 14
ATOM 8569 C C . PRO A 1 25 ? -3.716 8.147 1.862 1.00 0.00 55 PRO A C 14
ATOM 8570 O O . PRO A 1 25 ? -4.245 9.055 2.502 1.00 0.00 55 PRO A O 14
ATOM 8581 N N . SER A 1 26 ? -4.312 7.532 0.843 1.00 0.00 56 SER A N 14
ATOM 8582 C CA . SER A 1 26 ? -5.629 7.882 0.320 1.00 0.00 56 SER A CA 14
ATOM 8583 C C . SER A 1 26 ? -6.575 6.682 0.285 1.00 0.00 56 SER A C 14
ATOM 8584 O O . SER A 1 26 ? -7.492 6.604 -0.534 1.00 0.00 56 SER A O 14
ATOM 8592 N N . GLY A 1 27 ? -6.339 5.692 1.142 1.00 0.00 57 GLY A N 14
ATOM 8593 C CA . GLY A 1 27 ? -7.138 4.480 1.211 1.00 0.00 57 GLY A CA 14
ATOM 8594 C C . GLY A 1 27 ? -8.508 4.646 1.873 1.00 0.00 57 GLY A C 14
ATOM 8595 O O . GLY A 1 27 ? -9.011 3.638 2.370 1.00 0.00 57 GLY A O 14
ATOM 8599 N N . ARG A 1 28 ? -9.104 5.850 1.895 1.00 0.00 58 ARG A N 14
ATOM 8600 C CA . ARG A 1 28 ? -10.403 6.178 2.516 1.00 0.00 58 ARG A CA 14
ATOM 8601 C C . ARG A 1 28 ? -11.632 5.458 1.950 1.00 0.00 58 ARG A C 14
ATOM 8602 O O . ARG A 1 28 ? -12.764 5.915 2.153 1.00 0.00 58 ARG A O 14
ATOM 8623 N N . ALA A 1 29 ? -11.446 4.412 1.152 1.00 0.00 59 ALA A N 14
ATOM 8624 C CA . ALA A 1 29 ? -12.529 3.642 0.584 1.00 0.00 59 ALA A CA 14
ATOM 8625 C C . ALA A 1 29 ? -12.822 2.501 1.548 1.00 0.00 59 ALA A C 14
ATOM 8626 O O . ALA A 1 29 ? -13.455 2.668 2.589 1.00 0.00 59 ALA A O 14
ATOM 8633 N N . ASN A 1 30 ? -12.277 1.357 1.191 1.00 0.00 60 ASN A N 14
ATOM 8634 C CA . ASN A 1 30 ? -12.325 0.043 1.820 1.00 0.00 60 ASN A CA 14
ATOM 8635 C C . ASN A 1 30 ? -10.911 -0.483 2.112 1.00 0.00 60 ASN A C 14
ATOM 8636 O O . ASN A 1 30 ? -10.743 -1.687 2.314 1.00 0.00 60 ASN A O 14
ATOM 8647 N N . ARG A 1 31 ? -9.885 0.380 2.063 1.00 0.00 61 ARG A N 14
ATOM 8648 C CA . ARG A 1 31 ? -8.496 0.003 2.335 1.00 0.00 61 ARG A CA 14
ATOM 8649 C C . ARG A 1 31 ? -8.145 0.433 3.755 1.00 0.00 61 ARG A C 14
ATOM 8650 O O . ARG A 1 31 ? -8.914 1.084 4.454 1.00 0.00 61 ARG A O 14
ATOM 8671 N N . ARG A 1 32 ? -6.917 0.113 4.163 1.00 0.00 62 ARG A N 14
ATOM 8672 C CA . ARG A 1 32 ? -6.355 0.406 5.486 1.00 0.00 62 ARG A CA 14
ATOM 8673 C C . ARG A 1 32 ? -6.025 1.887 5.670 1.00 0.00 62 ARG A C 14
ATOM 8674 O O . ARG A 1 32 ? -5.261 2.208 6.573 1.00 0.00 62 ARG A O 14
ATOM 8695 N N . ALA A 1 33 ? -6.441 2.755 4.743 1.00 0.00 63 ALA A N 14
ATOM 8696 C CA . ALA A 1 33 ? -6.216 4.204 4.678 1.00 0.00 63 ALA A CA 14
ATOM 8697 C C . ALA A 1 33 ? -4.782 4.532 4.242 1.00 0.00 63 ALA A C 14
ATOM 8698 O O . ALA A 1 33 ? -4.551 5.451 3.464 1.00 0.00 63 ALA A O 14
ATOM 8705 N N . ASN A 1 34 ? -3.836 3.712 4.689 1.00 0.00 64 ASN A N 14
ATOM 8706 C CA . ASN A 1 34 ? -2.384 3.764 4.491 1.00 0.00 64 ASN A CA 14
ATOM 8707 C C . ASN A 1 34 ? -2.004 3.294 3.099 1.00 0.00 64 ASN A C 14
ATOM 8708 O O . ASN A 1 34 ? -0.835 3.170 2.720 1.00 0.00 64 ASN A O 14
ATOM 8719 N N . CYS A 1 35 ? -2.999 2.875 2.325 1.00 0.00 65 CYS A N 14
ATOM 8720 C CA . CYS A 1 35 ? -2.773 2.413 0.992 1.00 0.00 65 CYS A CA 14
ATOM 8721 C C . CYS A 1 35 ? -2.887 3.546 -0.016 1.00 0.00 65 CYS A C 14
ATOM 8722 O O . CYS A 1 35 ? -3.932 3.777 -0.613 1.00 0.00 65 CYS A O 14
ATOM 8729 N N . SER A 1 36 ? -1.740 4.128 -0.290 1.00 0.00 66 SER A N 14
ATOM 8730 C CA . SER A 1 36 ? -1.515 5.199 -1.239 1.00 0.00 66 SER A CA 14
ATOM 8731 C C . SER A 1 36 ? -1.520 4.689 -2.693 1.00 0.00 66 SER A C 14
ATOM 8732 O O . SER A 1 36 ? -1.699 5.453 -3.627 1.00 0.00 66 SER A O 14
ATOM 8740 N N . CYS A 1 37 ? -1.267 3.382 -2.876 1.00 0.00 67 CYS A N 14
ATOM 8741 C CA . CYS A 1 37 ? -1.194 2.735 -4.198 1.00 0.00 67 CYS A CA 14
ATOM 8742 C C . CYS A 1 37 ? -2.561 2.184 -4.586 1.00 0.00 67 CYS A C 14
ATOM 8743 O O . CYS A 1 37 ? -3.147 1.536 -3.717 1.00 0.00 67 CYS A O 14
ATOM 8750 N N . GLY A 1 38 ? -3.027 2.300 -5.827 1.00 0.00 68 GLY A N 14
ATOM 8751 C CA . GLY A 1 38 ? -4.321 1.830 -6.289 1.00 0.00 68 GLY A CA 14
ATOM 8752 C C . GLY A 1 38 ? -3.989 1.095 -7.558 1.00 0.00 68 GLY A C 14
ATOM 8753 O O . GLY A 1 38 ? -4.124 -0.129 -7.589 1.00 0.00 68 GLY A O 14
ATOM 8757 N N . ALA A 1 39 ? -3.400 1.837 -8.499 1.00 0.00 69 ALA A N 14
ATOM 8758 C CA . ALA A 1 39 ? -2.929 1.435 -9.811 1.00 0.00 69 ALA A CA 14
ATOM 8759 C C . ALA A 1 39 ? -2.625 -0.060 -9.909 1.00 0.00 69 ALA A C 14
ATOM 8760 O O . ALA A 1 39 ? -1.751 -0.577 -9.204 1.00 0.00 69 ALA A O 14
ATOM 8767 N N . ALA A 1 40 ? -3.451 -0.698 -10.733 1.00 0.00 70 ALA A N 14
ATOM 8768 C CA . ALA A 1 40 ? -3.542 -2.102 -11.158 1.00 0.00 70 ALA A CA 14
ATOM 8769 C C . ALA A 1 40 ? -2.862 -3.095 -10.204 1.00 0.00 70 ALA A C 14
ATOM 8770 O O . ALA A 1 40 ? -2.083 -3.957 -10.607 1.00 0.00 70 ALA A O 14
ATOM 8777 N N . CYS A 1 41 ? -3.162 -3.007 -8.908 1.00 0.00 71 CYS A N 14
ATOM 8778 C CA . CYS A 1 41 ? -2.572 -3.876 -7.916 1.00 0.00 71 CYS A CA 14
ATOM 8779 C C . CYS A 1 41 ? -3.509 -5.015 -7.545 1.00 0.00 71 CYS A C 14
ATOM 8780 O O . CYS A 1 41 ? -4.714 -4.824 -7.388 1.00 0.00 71 CYS A O 14
ATOM 8787 N N . ASN A 1 42 ? -2.907 -6.175 -7.299 1.00 0.00 72 ASN A N 14
ATOM 8788 C CA . ASN A 1 42 ? -3.573 -7.415 -6.908 1.00 0.00 72 ASN A CA 14
ATOM 8789 C C . ASN A 1 42 ? -3.210 -7.791 -5.479 1.00 0.00 72 ASN A C 14
ATOM 8790 O O . ASN A 1 42 ? -3.880 -8.648 -4.918 1.00 0.00 72 ASN A O 14
ATOM 8801 N N . CYS A 1 43 ? -2.238 -7.108 -4.850 1.00 0.00 73 CYS A N 14
ATOM 8802 C CA . CYS A 1 43 ? -1.833 -7.432 -3.468 1.00 0.00 73 CYS A CA 14
ATOM 8803 C C . CYS A 1 43 ? -3.049 -7.506 -2.561 1.00 0.00 73 CYS A C 14
ATOM 8804 O O . CYS A 1 43 ? -3.599 -6.442 -2.269 1.00 0.00 73 CYS A O 14
ATOM 8811 N N . ALA A 1 44 ? -3.411 -8.695 -2.082 1.00 0.00 74 ALA A N 14
ATOM 8812 C CA . ALA A 1 44 ? -4.547 -8.924 -1.202 1.00 0.00 74 ALA A CA 14
ATOM 8813 C C . ALA A 1 44 ? -4.478 -8.021 0.025 1.00 0.00 74 ALA A C 14
ATOM 8814 O O . ALA A 1 44 ? -5.499 -7.470 0.434 1.00 0.00 74 ALA A O 14
ATOM 8821 N N . SER A 1 45 ? -3.271 -7.758 0.549 1.00 0.00 75 SER A N 14
ATOM 8822 C CA . SER A 1 45 ? -3.106 -6.914 1.724 1.00 0.00 75 SER A CA 14
ATOM 8823 C C . SER A 1 45 ? -3.576 -5.487 1.410 1.00 0.00 75 SER A C 14
ATOM 8824 O O . SER A 1 45 ? -3.769 -4.658 2.292 1.00 0.00 75 SER A O 14
ATOM 8832 N N . CYS A 1 46 ? -3.626 -5.121 0.122 1.00 0.00 76 CYS A N 14
ATOM 8833 C CA . CYS A 1 46 ? -4.113 -3.834 -0.315 1.00 0.00 76 CYS A CA 14
ATOM 8834 C C . CYS A 1 46 ? -5.576 -3.880 -0.760 1.00 0.00 76 CYS A C 14
ATOM 8835 O O . CYS A 1 46 ? -6.237 -2.865 -0.560 1.00 0.00 76 CYS A O 14
ATOM 8842 N N . GLY A 1 47 ? -6.034 -4.956 -1.408 1.00 0.00 77 GLY A N 14
ATOM 8843 C CA . GLY A 1 47 ? -7.413 -5.064 -1.866 1.00 0.00 77 GLY A CA 14
ATOM 8844 C C . GLY A 1 47 ? -8.414 -5.109 -0.717 1.00 0.00 77 GLY A C 14
ATOM 8845 O O . GLY A 1 47 ? -9.496 -4.541 -0.849 1.00 0.00 77 GLY A O 14
ATOM 8849 N N . SER A 1 48 ? -8.039 -5.713 0.413 1.00 0.00 78 SER A N 14
ATOM 8850 C CA . SER A 1 48 ? -8.888 -5.840 1.582 1.00 0.00 78 SER A CA 14
ATOM 8851 C C . SER A 1 48 ? -8.195 -5.233 2.807 1.00 0.00 78 SER A C 14
ATOM 8852 O O . SER A 1 48 ? -6.970 -5.033 2.823 1.00 0.00 78 SER A O 14
ATOM 8860 N N . ALA A 1 49 ? -8.990 -4.922 3.831 1.00 0.00 79 ALA A N 14
ATOM 8861 C CA . ALA A 1 49 ? -8.577 -4.344 5.097 1.00 0.00 79 ALA A CA 14
ATOM 8862 C C . ALA A 1 49 ? -9.616 -4.721 6.150 1.00 0.00 79 ALA A C 14
ATOM 8863 O O . ALA A 1 49 ? -10.709 -4.147 6.149 1.00 0.00 79 ALA A O 14
ATOM 8870 N N . THR A 1 50 ? -9.299 -5.701 6.996 1.00 0.00 80 THR A N 14
ATOM 8871 C CA . THR A 1 50 ? -10.182 -6.162 8.057 1.00 0.00 80 THR A CA 14
ATOM 8872 C C . THR A 1 50 ? -10.395 -5.040 9.079 1.00 0.00 80 THR A C 14
ATOM 8873 O O . THR A 1 50 ? -9.458 -4.632 9.772 1.00 0.00 80 THR A O 14
ATOM 8884 N N . ALA A 1 51 ? -11.602 -4.482 9.116 1.00 0.00 81 ALA A N 14
ATOM 8885 C CA . ALA A 1 51 ? -12.003 -3.428 10.034 1.00 0.00 81 ALA A CA 14
ATOM 8886 C C . ALA A 1 51 ? -12.985 -4.067 11.020 1.00 0.00 81 ALA A C 14
ATOM 8887 O O . ALA A 1 51 ? -13.689 -5.007 10.642 1.00 0.00 81 ALA A O 14
ATOM 8894 N N . PRO A 1 52 ? -13.025 -3.624 12.283 1.00 0.00 82 PRO A N 14
ATOM 8895 C CA . PRO A 1 52 ? -13.948 -4.178 13.261 1.00 0.00 82 PRO A CA 14
ATOM 8896 C C . PRO A 1 52 ? -15.379 -3.886 12.797 1.00 0.00 82 PRO A C 14
ATOM 8897 O O . PRO A 1 52 ? -16.178 -4.807 12.631 1.00 0.00 82 PRO A O 14
ATOM 8908 N N . GLY A 1 53 ? -15.674 -2.623 12.503 1.00 0.00 83 GLY A N 14
ATOM 8909 C CA . GLY A 1 53 ? -16.937 -2.093 12.050 1.00 0.00 83 GLY A CA 14
ATOM 8910 C C . GLY A 1 53 ? -17.003 -0.738 12.698 1.00 0.00 83 GLY A C 14
ATOM 8911 O O . GLY A 1 53 ? -16.045 0.038 12.524 1.00 0.00 83 GLY A O 14
ATOM 8919 N N . GLY A 1 1 ? 19.861 -3.112 -4.092 1.00 0.00 31 GLY A N 15
ATOM 8920 C CA . GLY A 1 1 ? 18.856 -3.290 -5.147 1.00 0.00 31 GLY A CA 15
ATOM 8921 C C . GLY A 1 1 ? 17.830 -2.183 -5.090 1.00 0.00 31 GLY A C 15
ATOM 8922 O O . GLY A 1 1 ? 18.105 -1.089 -5.572 1.00 0.00 31 GLY A O 15
ATOM 8926 N N . GLU A 1 2 ? 16.647 -2.445 -4.540 1.00 0.00 32 GLU A N 15
ATOM 8927 C CA . GLU A 1 2 ? 15.572 -1.463 -4.416 1.00 0.00 32 GLU A CA 15
ATOM 8928 C C . GLU A 1 2 ? 14.906 -1.632 -3.054 1.00 0.00 32 GLU A C 15
ATOM 8929 O O . GLU A 1 2 ? 15.273 -2.526 -2.283 1.00 0.00 32 GLU A O 15
ATOM 8941 N N . HIS A 1 3 ? 13.980 -0.738 -2.714 1.00 0.00 33 HIS A N 15
ATOM 8942 C CA . HIS A 1 3 ? 13.281 -0.790 -1.443 1.00 0.00 33 HIS A CA 15
ATOM 8943 C C . HIS A 1 3 ? 12.147 -1.789 -1.443 1.00 0.00 33 HIS A C 15
ATOM 8944 O O . HIS A 1 3 ? 11.722 -2.289 -2.485 1.00 0.00 33 HIS A O 15
ATOM 8958 N N . THR A 1 4 ? 11.678 -2.076 -0.233 1.00 0.00 34 THR A N 15
ATOM 8959 C CA . THR A 1 4 ? 10.575 -2.986 -0.019 1.00 0.00 34 THR A CA 15
ATOM 8960 C C . THR A 1 4 ? 9.378 -2.128 -0.419 1.00 0.00 34 THR A C 15
ATOM 8961 O O . THR A 1 4 ? 9.058 -1.152 0.266 1.00 0.00 34 THR A O 15
ATOM 8972 N N . THR A 1 5 ? 8.783 -2.432 -1.567 1.00 0.00 35 THR A N 15
ATOM 8973 C CA . THR A 1 5 ? 7.652 -1.719 -2.124 1.00 0.00 35 THR A CA 15
ATOM 8974 C C . THR A 1 5 ? 6.537 -2.689 -2.415 1.00 0.00 35 THR A C 15
ATOM 8975 O O . THR A 1 5 ? 6.746 -3.899 -2.496 1.00 0.00 35 THR A O 15
ATOM 8986 N N . CYS A 1 6 ? 5.316 -2.168 -2.536 1.00 0.00 36 CYS A N 15
ATOM 8987 C CA . CYS A 1 6 ? 4.206 -3.015 -2.862 1.00 0.00 36 CYS A CA 15
ATOM 8988 C C . CYS A 1 6 ? 4.505 -3.630 -4.205 1.00 0.00 36 CYS A C 15
ATOM 8989 O O . CYS A 1 6 ? 4.787 -2.847 -5.100 1.00 0.00 36 CYS A O 15
ATOM 8996 N N . GLY A 1 7 ? 4.225 -4.923 -4.367 1.00 0.00 37 GLY A N 15
ATOM 8997 C CA . GLY A 1 7 ? 4.441 -5.678 -5.598 1.00 0.00 37 GLY A CA 15
ATOM 8998 C C . GLY A 1 7 ? 3.965 -4.981 -6.877 1.00 0.00 37 GLY A C 15
ATOM 8999 O O . GLY A 1 7 ? 4.450 -5.283 -7.960 1.00 0.00 37 GLY A O 15
ATOM 9003 N N . CYS A 1 8 ? 2.993 -4.066 -6.777 1.00 0.00 38 CYS A N 15
ATOM 9004 C CA . CYS A 1 8 ? 2.476 -3.311 -7.906 1.00 0.00 38 CYS A CA 15
ATOM 9005 C C . CYS A 1 8 ? 3.472 -2.245 -8.414 1.00 0.00 38 CYS A C 15
ATOM 9006 O O . CYS A 1 8 ? 3.194 -1.596 -9.415 1.00 0.00 38 CYS A O 15
ATOM 9013 N N . GLY A 1 9 ? 4.555 -2.002 -7.677 1.00 0.00 39 GLY A N 15
ATOM 9014 C CA . GLY A 1 9 ? 5.629 -1.061 -7.957 1.00 0.00 39 GLY A CA 15
ATOM 9015 C C . GLY A 1 9 ? 5.486 0.291 -7.264 1.00 0.00 39 GLY A C 15
ATOM 9016 O O . GLY A 1 9 ? 5.633 1.325 -7.916 1.00 0.00 39 GLY A O 15
ATOM 9020 N N . GLU A 1 10 ? 5.140 0.342 -5.968 1.00 0.00 40 GLU A N 15
ATOM 9021 C CA . GLU A 1 10 ? 5.026 1.580 -5.251 1.00 0.00 40 GLU A CA 15
ATOM 9022 C C . GLU A 1 10 ? 5.195 1.447 -3.742 1.00 0.00 40 GLU A C 15
ATOM 9023 O O . GLU A 1 10 ? 4.743 0.463 -3.146 1.00 0.00 40 GLU A O 15
ATOM 9035 N N . HIS A 1 11 ? 5.767 2.477 -3.112 1.00 0.00 41 HIS A N 15
ATOM 9036 C CA . HIS A 1 11 ? 5.950 2.568 -1.670 1.00 0.00 41 HIS A CA 15
ATOM 9037 C C . HIS A 1 11 ? 4.521 2.717 -1.096 1.00 0.00 41 HIS A C 15
ATOM 9038 O O . HIS A 1 11 ? 3.790 3.666 -1.419 1.00 0.00 41 HIS A O 15
ATOM 9052 N N . CYS A 1 12 ? 4.046 1.707 -0.366 1.00 0.00 42 CYS A N 15
ATOM 9053 C CA . CYS A 1 12 ? 2.720 1.625 0.258 1.00 0.00 42 CYS A CA 15
ATOM 9054 C C . CYS A 1 12 ? 2.936 1.118 1.660 1.00 0.00 42 CYS A C 15
ATOM 9055 O O . CYS A 1 12 ? 3.867 0.336 1.843 1.00 0.00 42 CYS A O 15
ATOM 9062 N N . GLY A 1 13 ? 2.001 1.409 2.566 1.00 0.00 43 GLY A N 15
ATOM 9063 C CA . GLY A 1 13 ? 2.096 1.017 3.976 1.00 0.00 43 GLY A CA 15
ATOM 9064 C C . GLY A 1 13 ? 1.995 -0.470 4.262 1.00 0.00 43 GLY A C 15
ATOM 9065 O O . GLY A 1 13 ? 1.805 -0.892 5.396 1.00 0.00 43 GLY A O 15
ATOM 9069 N N . CYS A 1 14 ? 1.991 -1.260 3.200 1.00 0.00 44 CYS A N 15
ATOM 9070 C CA . CYS A 1 14 ? 1.917 -2.700 3.228 1.00 0.00 44 CYS A CA 15
ATOM 9071 C C . CYS A 1 14 ? 3.282 -3.330 3.020 1.00 0.00 44 CYS A C 15
ATOM 9072 O O . CYS A 1 14 ? 3.334 -4.557 2.880 1.00 0.00 44 CYS A O 15
ATOM 9079 N N . ASN A 1 15 ? 4.332 -2.528 2.903 1.00 0.00 45 ASN A N 15
ATOM 9080 C CA . ASN A 1 15 ? 5.685 -3.026 2.698 1.00 0.00 45 ASN A CA 15
ATOM 9081 C C . ASN A 1 15 ? 6.645 -2.258 3.589 1.00 0.00 45 ASN A C 15
ATOM 9082 O O . ASN A 1 15 ? 7.092 -1.179 3.182 1.00 0.00 45 ASN A O 15
ATOM 9093 N N . PRO A 1 16 ? 6.920 -2.739 4.811 1.00 0.00 46 PRO A N 15
ATOM 9094 C CA . PRO A 1 16 ? 7.843 -2.073 5.705 1.00 0.00 46 PRO A CA 15
ATOM 9095 C C . PRO A 1 16 ? 9.208 -2.113 5.023 1.00 0.00 46 PRO A C 15
ATOM 9096 O O . PRO A 1 16 ? 9.663 -3.173 4.591 1.00 0.00 46 PRO A O 15
ATOM 9107 N N . CYS A 1 17 ? 9.828 -0.951 4.866 1.00 0.00 47 CYS A N 15
ATOM 9108 C CA . CYS A 1 17 ? 11.125 -0.772 4.248 1.00 0.00 47 CYS A CA 15
ATOM 9109 C C . CYS A 1 17 ? 11.996 0.041 5.183 1.00 0.00 47 CYS A C 15
ATOM 9110 O O . CYS A 1 17 ? 11.447 0.791 5.983 1.00 0.00 47 CYS A O 15
ATOM 9117 N N . ALA A 1 18 ? 13.305 0.098 4.913 1.00 0.00 48 ALA A N 15
ATOM 9118 C CA . ALA A 1 18 ? 14.287 0.840 5.717 1.00 0.00 48 ALA A CA 15
ATOM 9119 C C . ALA A 1 18 ? 13.989 2.335 5.904 1.00 0.00 48 ALA A C 15
ATOM 9120 O O . ALA A 1 18 ? 14.710 3.014 6.628 1.00 0.00 48 ALA A O 15
ATOM 9127 N N . CYS A 1 19 ? 13.019 2.880 5.165 1.00 0.00 49 CYS A N 15
ATOM 9128 C CA . CYS A 1 19 ? 12.609 4.273 5.263 1.00 0.00 49 CYS A CA 15
ATOM 9129 C C . CYS A 1 19 ? 11.147 4.426 5.683 1.00 0.00 49 CYS A C 15
ATOM 9130 O O . CYS A 1 19 ? 10.700 5.545 5.898 1.00 0.00 49 CYS A O 15
ATOM 9137 N N . GLY A 1 20 ? 10.368 3.339 5.649 1.00 0.00 50 GLY A N 15
ATOM 9138 C CA . GLY A 1 20 ? 8.954 3.312 6.029 1.00 0.00 50 GLY A CA 15
ATOM 9139 C C . GLY A 1 20 ? 8.040 4.218 5.194 1.00 0.00 50 GLY A C 15
ATOM 9140 O O . GLY A 1 20 ? 6.863 4.348 5.512 1.00 0.00 50 GLY A O 15
ATOM 9144 N N . ARG A 1 21 ? 8.552 4.801 4.106 1.00 0.00 51 ARG A N 15
ATOM 9145 C CA . ARG A 1 21 ? 7.801 5.710 3.243 1.00 0.00 51 ARG A CA 15
ATOM 9146 C C . 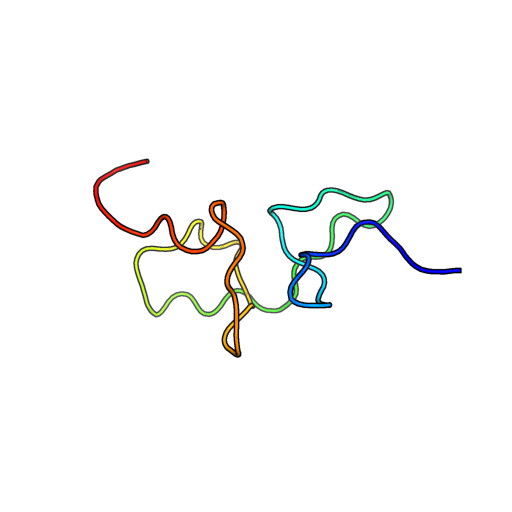ARG A 1 21 ? 6.647 5.002 2.554 1.00 0.00 51 ARG A C 15
ATOM 9147 O O . ARG A 1 21 ? 6.713 3.806 2.279 1.00 0.00 51 ARG A O 15
ATOM 9168 N N . GLU A 1 22 ? 5.645 5.778 2.186 1.00 0.00 52 GLU A N 15
ATOM 9169 C CA . GLU A 1 22 ? 4.454 5.381 1.482 1.00 0.00 52 GLU A CA 15
ATOM 9170 C C . GLU A 1 22 ? 3.850 6.668 0.931 1.00 0.00 52 GLU A C 15
ATOM 9171 O O . GLU A 1 22 ? 4.016 7.726 1.533 1.00 0.00 52 GLU A O 15
ATOM 9183 N N . GLY A 1 23 ? 3.224 6.600 -0.245 1.00 0.00 53 GLY A N 15
ATOM 9184 C CA . GLY A 1 23 ? 2.597 7.778 -0.838 1.00 0.00 53 GLY A CA 15
ATOM 9185 C C . GLY A 1 23 ? 1.301 8.098 -0.083 1.00 0.00 53 GLY A C 15
ATOM 9186 O O . GLY A 1 23 ? 0.901 7.331 0.802 1.00 0.00 53 GLY A O 15
ATOM 9190 N N . THR A 1 24 ? 0.609 9.168 -0.460 1.00 0.00 54 THR A N 15
ATOM 9191 C CA . THR A 1 24 ? -0.626 9.569 0.198 1.00 0.00 54 THR A CA 15
ATOM 9192 C C . THR A 1 24 ? -1.670 8.449 0.119 1.00 0.00 54 THR A C 15
ATOM 9193 O O . THR A 1 24 ? -2.027 8.022 -0.986 1.00 0.00 54 THR A O 15
ATOM 9204 N N . PRO A 1 25 ? -2.178 7.970 1.263 1.00 0.00 55 PRO A N 15
ATOM 9205 C CA . PRO A 1 25 ? -3.152 6.900 1.319 1.00 0.00 55 PRO A CA 15
ATOM 9206 C C . PRO A 1 25 ? -4.505 7.305 0.754 1.00 0.00 55 PRO A C 15
ATOM 9207 O O . PRO A 1 25 ? -4.899 8.468 0.773 1.00 0.00 55 PRO A O 15
ATOM 9218 N N . SER A 1 26 ? -5.244 6.314 0.264 1.00 0.00 56 SER A N 15
ATOM 9219 C CA . SER A 1 26 ? -6.576 6.532 -0.269 1.00 0.00 56 SER A CA 15
ATOM 9220 C C . SER A 1 26 ? -7.562 6.327 0.892 1.00 0.00 56 SER A C 15
ATOM 9221 O O . SER A 1 26 ? -8.008 5.193 1.103 1.00 0.00 56 SER A O 15
ATOM 9229 N N . GLY A 1 27 ? -7.871 7.368 1.670 1.00 0.00 57 GLY A N 15
ATOM 9230 C CA . GLY A 1 27 ? -8.811 7.263 2.793 1.00 0.00 57 GLY A CA 15
ATOM 9231 C C . GLY A 1 27 ? -10.275 7.189 2.326 1.00 0.00 57 GLY A C 15
ATOM 9232 O O . GLY A 1 27 ? -11.157 6.759 3.067 1.00 0.00 57 GLY A O 15
ATOM 9236 N N . ARG A 1 28 ? -10.520 7.537 1.058 1.00 0.00 58 ARG A N 15
ATOM 9237 C CA . ARG A 1 28 ? -11.787 7.580 0.330 1.00 0.00 58 ARG A CA 15
ATOM 9238 C C . ARG A 1 28 ? -12.440 6.217 0.110 1.00 0.00 58 ARG A C 15
ATOM 9239 O O . ARG A 1 28 ? -13.396 6.116 -0.667 1.00 0.00 58 ARG A O 15
ATOM 9260 N N . ALA A 1 29 ? -11.859 5.160 0.666 1.00 0.00 59 ALA A N 15
ATOM 9261 C CA . ALA A 1 29 ? -12.345 3.802 0.581 1.00 0.00 59 ALA A CA 15
ATOM 9262 C C . ALA A 1 29 ? -12.000 3.080 1.878 1.00 0.00 59 ALA A C 15
ATOM 9263 O O . ALA A 1 29 ? -11.071 3.482 2.588 1.00 0.00 59 ALA A O 15
ATOM 9270 N N . ASN A 1 30 ? -12.651 1.935 2.101 1.00 0.00 60 ASN A N 15
ATOM 9271 C CA . ASN A 1 30 ? -12.524 1.033 3.255 1.00 0.00 60 ASN A CA 15
ATOM 9272 C C . ASN A 1 30 ? -11.127 0.411 3.468 1.00 0.00 60 ASN A C 15
ATOM 9273 O O . ASN A 1 30 ? -10.997 -0.614 4.140 1.00 0.00 60 ASN A O 15
ATOM 9284 N N . ARG A 1 31 ? -10.080 0.936 2.828 1.00 0.00 61 ARG A N 15
ATOM 9285 C CA . ARG A 1 31 ? -8.700 0.465 2.933 1.00 0.00 61 ARG A CA 15
ATOM 9286 C C . ARG A 1 31 ? -8.160 0.761 4.339 1.00 0.00 61 ARG A C 15
ATOM 9287 O O . ARG A 1 31 ? -8.841 1.368 5.160 1.00 0.00 61 ARG A O 15
ATOM 9308 N N . ARG A 1 32 ? -6.910 0.389 4.619 1.00 0.00 62 ARG A N 15
ATOM 9309 C CA . ARG A 1 32 ? -6.253 0.551 5.913 1.00 0.00 62 ARG A CA 15
ATOM 9310 C C . ARG A 1 32 ? -5.789 1.968 6.262 1.00 0.00 62 ARG A C 15
ATOM 9311 O O . ARG A 1 32 ? -4.930 2.102 7.133 1.00 0.00 62 ARG A O 15
ATOM 9332 N N . ALA A 1 33 ? -6.240 2.997 5.543 1.00 0.00 63 ALA A N 15
ATOM 9333 C CA . ALA A 1 33 ? -5.847 4.399 5.738 1.00 0.00 63 ALA A CA 15
ATOM 9334 C C . ALA A 1 33 ? -4.330 4.585 5.537 1.00 0.00 63 ALA A C 15
ATOM 9335 O O . ALA A 1 33 ? -3.770 5.625 5.859 1.00 0.00 63 ALA A O 15
ATOM 9342 N N . ASN A 1 34 ? -3.670 3.581 4.953 1.00 0.00 64 ASN A N 15
ATOM 9343 C CA . ASN A 1 34 ? -2.243 3.523 4.679 1.00 0.00 64 ASN A CA 15
ATOM 9344 C C . ASN A 1 34 ? -1.982 2.882 3.310 1.00 0.00 64 ASN A C 15
ATOM 9345 O O . ASN A 1 34 ? -0.891 2.376 3.026 1.00 0.00 64 ASN A O 15
ATOM 9356 N N . CYS A 1 35 ? -2.999 2.779 2.438 1.00 0.00 65 CYS A N 15
ATOM 9357 C CA . CYS A 1 35 ? -2.801 2.226 1.108 1.00 0.00 65 CYS A CA 15
ATOM 9358 C C . CYS A 1 35 ? -2.752 3.345 0.053 1.00 0.00 65 CYS A C 15
ATOM 9359 O O . CYS A 1 35 ? -3.756 3.670 -0.562 1.00 0.00 65 CYS A O 15
ATOM 9366 N N . SER A 1 36 ? -1.550 3.716 -0.353 1.00 0.00 66 SER A N 15
ATOM 9367 C CA . SER A 1 36 ? -1.205 4.751 -1.338 1.00 0.00 66 SER A CA 15
ATOM 9368 C C . SER A 1 36 ? -1.460 4.423 -2.812 1.00 0.00 66 SER A C 15
ATOM 9369 O O . SER A 1 36 ? -1.188 5.215 -3.711 1.00 0.00 66 SER A O 15
ATOM 9377 N N . CYS A 1 37 ? -1.832 3.170 -3.044 1.00 0.00 67 CYS A N 15
ATOM 9378 C CA . CYS A 1 37 ? -2.107 2.605 -4.368 1.00 0.00 67 CYS A CA 15
ATOM 9379 C C . CYS A 1 37 ? -3.229 3.314 -5.137 1.00 0.00 67 CYS A C 15
ATOM 9380 O O . CYS A 1 37 ? -3.919 4.174 -4.591 1.00 0.00 67 CYS A O 15
ATOM 9387 N N . GLY A 1 38 ? -3.453 2.880 -6.383 1.00 0.00 68 GLY A N 15
ATOM 9388 C CA . GLY A 1 38 ? -4.475 3.453 -7.239 1.00 0.00 68 GLY A CA 15
ATOM 9389 C C . GLY A 1 38 ? -4.458 2.832 -8.630 1.00 0.00 68 GLY A C 15
ATOM 9390 O O . GLY A 1 38 ? -5.450 2.933 -9.340 1.00 0.00 68 GLY A O 15
ATOM 9394 N N . ALA A 1 39 ? -3.383 2.128 -8.998 1.00 0.00 69 ALA A N 15
ATOM 9395 C CA . ALA A 1 39 ? -3.244 1.478 -10.287 1.00 0.00 69 ALA A CA 15
ATOM 9396 C C . ALA A 1 39 ? -2.858 0.019 -10.107 1.00 0.00 69 ALA A C 15
ATOM 9397 O O . ALA A 1 39 ? -2.259 -0.333 -9.087 1.00 0.00 69 ALA A O 15
ATOM 9404 N N . ALA A 1 40 ? -3.234 -0.776 -11.109 1.00 0.00 70 ALA A N 15
ATOM 9405 C CA . ALA A 1 40 ? -3.066 -2.221 -11.315 1.00 0.00 70 ALA A CA 15
ATOM 9406 C C . ALA A 1 40 ? -2.419 -2.894 -10.109 1.00 0.00 70 ALA A C 15
ATOM 9407 O O . ALA A 1 40 ? -1.227 -3.224 -10.124 1.00 0.00 70 ALA A O 15
ATOM 9414 N N . CYS A 1 41 ? -3.183 -3.091 -9.036 1.00 0.00 71 CYS A N 15
ATOM 9415 C CA . CYS A 1 41 ? -2.649 -3.699 -7.834 1.00 0.00 71 CYS A CA 15
ATOM 9416 C C . CYS A 1 41 ? -3.409 -4.891 -7.302 1.00 0.00 71 CYS A C 15
ATOM 9417 O O . CYS A 1 41 ? -4.443 -4.738 -6.657 1.00 0.00 71 CYS A O 15
ATOM 9424 N N . ASN A 1 42 ? -2.793 -6.059 -7.451 1.00 0.00 72 ASN A N 15
ATOM 9425 C CA . ASN A 1 42 ? -3.359 -7.317 -6.983 1.00 0.00 72 ASN A CA 15
ATOM 9426 C C . ASN A 1 42 ? -2.811 -7.724 -5.610 1.00 0.00 72 ASN A C 15
ATOM 9427 O O . ASN A 1 42 ? -3.299 -8.711 -5.073 1.00 0.00 72 ASN A O 15
ATOM 9438 N N . CYS A 1 43 ? -1.872 -6.968 -4.996 1.00 0.00 73 CYS A N 15
ATOM 9439 C CA . CYS A 1 43 ? -1.323 -7.355 -3.668 1.00 0.00 73 CYS A CA 15
ATOM 9440 C C . CYS A 1 43 ? -2.441 -7.643 -2.668 1.00 0.00 73 CYS A C 15
ATOM 9441 O O . CYS A 1 43 ? -3.091 -6.675 -2.254 1.00 0.00 73 CYS A O 15
ATOM 9448 N N . ALA A 1 44 ? -2.599 -8.893 -2.228 1.00 0.00 74 ALA A N 15
ATOM 9449 C CA . ALA A 1 44 ? -3.609 -9.331 -1.272 1.00 0.00 74 ALA A CA 15
ATOM 9450 C C . ALA A 1 44 ? -3.616 -8.469 -0.009 1.00 0.00 74 ALA A C 15
ATOM 9451 O O . ALA A 1 44 ? -4.680 -8.081 0.464 1.00 0.00 74 ALA A O 15
ATOM 9458 N N . SER A 1 45 ? -2.448 -8.051 0.498 1.00 0.00 75 SER A N 15
ATOM 9459 C CA . SER A 1 45 ? -2.392 -7.231 1.714 1.00 0.00 75 SER A CA 15
ATOM 9460 C C . SER A 1 45 ? -3.120 -5.897 1.494 1.00 0.00 75 SER A C 15
ATOM 9461 O O . SER A 1 45 ? -3.506 -5.216 2.438 1.00 0.00 75 SER A O 15
ATOM 9469 N N . CYS A 1 46 ? -3.207 -5.439 0.236 1.00 0.00 76 CYS A N 15
ATOM 9470 C CA . CYS A 1 46 ? -3.911 -4.221 -0.121 1.00 0.00 76 CYS A CA 15
ATOM 9471 C C . CYS A 1 46 ? -5.368 -4.535 -0.474 1.00 0.00 76 CYS A C 15
ATOM 9472 O O . CYS A 1 46 ? -6.224 -3.719 -0.145 1.00 0.00 76 CYS A O 15
ATOM 9479 N N . GLY A 1 47 ? -5.609 -5.643 -1.179 1.00 0.00 77 GLY A N 15
ATOM 9480 C CA . GLY A 1 47 ? -6.924 -6.079 -1.611 1.00 0.00 77 GLY A CA 15
ATOM 9481 C C . GLY A 1 47 ? -7.852 -6.337 -0.440 1.00 0.00 77 GLY A C 15
ATOM 9482 O O . GLY A 1 47 ? -8.863 -5.651 -0.339 1.00 0.00 77 GLY A O 15
ATOM 9486 N N . SER A 1 48 ? -7.467 -7.261 0.442 1.00 0.00 78 SER A N 15
ATOM 9487 C CA . SER A 1 48 ? -8.188 -7.704 1.630 1.00 0.00 78 SER A CA 15
ATOM 9488 C C . SER A 1 48 ? -8.998 -6.593 2.289 1.00 0.00 78 SER A C 15
ATOM 9489 O O . SER A 1 48 ? -10.230 -6.664 2.311 1.00 0.00 78 SER A O 15
ATOM 9497 N N . ALA A 1 49 ? -8.305 -5.562 2.800 1.00 0.00 79 ALA A N 15
ATOM 9498 C CA . ALA A 1 49 ? -8.908 -4.436 3.505 1.00 0.00 79 ALA A CA 15
ATOM 9499 C C . ALA A 1 49 ? -9.799 -4.950 4.651 1.00 0.00 79 ALA A C 15
ATOM 9500 O O . ALA A 1 49 ? -10.736 -4.262 5.057 1.00 0.00 79 ALA A O 15
ATOM 9507 N N . THR A 1 50 ? -9.485 -6.154 5.152 1.00 0.00 80 THR A N 15
ATOM 9508 C CA . THR A 1 50 ? -10.135 -6.917 6.206 1.00 0.00 80 THR A CA 15
ATOM 9509 C C . THR A 1 50 ? -11.664 -6.989 6.018 1.00 0.00 80 THR A C 15
ATOM 9510 O O . THR A 1 50 ? -12.419 -7.177 6.975 1.00 0.00 80 THR A O 15
ATOM 9521 N N . ALA A 1 51 ? -12.146 -6.809 4.785 1.00 0.00 81 ALA A N 15
ATOM 9522 C CA . ALA A 1 51 ? -13.561 -6.856 4.488 1.00 0.00 81 ALA A CA 15
ATOM 9523 C C . ALA A 1 51 ? -14.067 -8.300 4.605 1.00 0.00 81 ALA A C 15
ATOM 9524 O O . ALA A 1 51 ? -13.304 -9.238 4.348 1.00 0.00 81 ALA A O 15
ATOM 9531 N N . PRO A 1 52 ? -15.360 -8.489 4.919 1.00 0.00 82 PRO A N 15
ATOM 9532 C CA . PRO A 1 52 ? -15.975 -9.809 5.029 1.00 0.00 82 PRO A CA 15
ATOM 9533 C C . PRO A 1 52 ? -16.250 -10.408 3.637 1.00 0.00 82 PRO A C 15
ATOM 9534 O O . PRO A 1 52 ? -16.929 -11.426 3.530 1.00 0.00 82 PRO A O 15
ATOM 9545 N N . GLY A 1 53 ? -15.834 -9.732 2.566 1.00 0.00 83 GLY A N 15
ATOM 9546 C CA . GLY A 1 53 ? -15.984 -10.116 1.182 1.00 0.00 83 GLY A CA 15
ATOM 9547 C C . GLY A 1 53 ? -14.598 -10.033 0.602 1.00 0.00 83 GLY A C 15
ATOM 9548 O O . GLY A 1 53 ? -14.036 -8.915 0.546 1.00 0.00 83 GLY A O 15
ATOM 9556 N N . GLY A 1 1 ? 19.369 -2.264 -6.386 1.00 0.00 31 GLY A N 16
ATOM 9557 C CA . GLY A 1 1 ? 19.107 -0.902 -5.911 1.00 0.00 31 GLY A CA 16
ATOM 9558 C C . GLY A 1 1 ? 17.632 -0.588 -6.044 1.00 0.00 31 GLY A C 16
ATOM 9559 O O . GLY A 1 1 ? 17.217 -0.034 -7.063 1.00 0.00 31 GLY A O 16
ATOM 9563 N N . GLU A 1 2 ? 16.819 -0.974 -5.071 1.00 0.00 32 GLU A N 16
ATOM 9564 C CA . GLU A 1 2 ? 15.375 -0.757 -5.044 1.00 0.00 32 GLU A CA 16
ATOM 9565 C C . GLU A 1 2 ? 14.939 -0.767 -3.578 1.00 0.00 32 GLU A C 16
ATOM 9566 O O . GLU A 1 2 ? 15.792 -0.881 -2.693 1.00 0.00 32 GLU A O 16
ATOM 9578 N N . HIS A 1 3 ? 13.642 -0.626 -3.299 1.00 0.00 33 HIS A N 16
ATOM 9579 C CA . HIS A 1 3 ? 13.139 -0.637 -1.931 1.00 0.00 33 HIS A CA 16
ATOM 9580 C C . HIS A 1 3 ? 12.096 -1.722 -1.729 1.00 0.00 33 HIS A C 16
ATOM 9581 O O . HIS A 1 3 ? 11.622 -2.317 -2.695 1.00 0.00 33 HIS A O 16
ATOM 9595 N N . THR A 1 4 ? 11.718 -1.966 -0.471 1.00 0.00 34 THR A N 16
ATOM 9596 C CA . THR A 1 4 ? 10.746 -2.986 -0.109 1.00 0.00 34 THR A CA 16
ATOM 9597 C C . THR A 1 4 ? 9.379 -2.392 -0.420 1.00 0.00 34 THR A C 16
ATOM 9598 O O . THR A 1 4 ? 8.660 -1.889 0.439 1.00 0.00 34 THR A O 16
ATOM 9609 N N . THR A 1 5 ? 9.049 -2.313 -1.692 1.00 0.00 35 THR A N 16
ATOM 9610 C CA . THR A 1 5 ? 7.843 -1.741 -2.253 1.00 0.00 35 THR A CA 16
ATOM 9611 C C . THR A 1 5 ? 6.742 -2.765 -2.327 1.00 0.00 35 THR A C 16
ATOM 9612 O O . THR A 1 5 ? 7.025 -3.960 -2.325 1.00 0.00 35 THR A O 16
ATOM 9623 N N . CYS A 1 6 ? 5.476 -2.333 -2.395 1.00 0.00 36 CYS A N 16
ATOM 9624 C CA . CYS A 1 6 ? 4.436 -3.332 -2.541 1.00 0.00 36 CYS A CA 16
ATOM 9625 C C . CYS A 1 6 ? 4.664 -4.007 -3.899 1.00 0.00 36 CYS A C 16
ATOM 9626 O O . CYS A 1 6 ? 4.864 -3.236 -4.828 1.00 0.00 36 CYS A O 16
ATOM 9633 N N . GLY A 1 7 ? 4.343 -5.293 -4.067 1.00 0.00 37 GLY A N 16
ATOM 9634 C CA . GLY A 1 7 ? 4.502 -6.106 -5.278 1.00 0.00 37 GLY A CA 16
ATOM 9635 C C . GLY A 1 7 ? 4.066 -5.424 -6.567 1.00 0.00 37 GLY A C 16
ATOM 9636 O O . GLY A 1 7 ? 4.607 -5.706 -7.628 1.00 0.00 37 GLY A O 16
ATOM 9640 N N . CYS A 1 8 ? 3.078 -4.523 -6.485 1.00 0.00 38 CYS A N 16
ATOM 9641 C CA . CYS A 1 8 ? 2.621 -3.764 -7.644 1.00 0.00 38 CYS A CA 16
ATOM 9642 C C . CYS A 1 8 ? 3.702 -2.792 -8.163 1.00 0.00 38 CYS A C 16
ATOM 9643 O O . CYS A 1 8 ? 3.444 -2.055 -9.098 1.00 0.00 38 CYS A O 16
ATOM 9650 N N . GLY A 1 9 ? 4.842 -2.696 -7.483 1.00 0.00 39 GLY A N 16
ATOM 9651 C CA . GLY A 1 9 ? 5.958 -1.828 -7.779 1.00 0.00 39 GLY A CA 16
ATOM 9652 C C . GLY A 1 9 ? 5.685 -0.432 -7.221 1.00 0.00 39 GLY A C 16
ATOM 9653 O O . GLY A 1 9 ? 5.859 0.546 -7.946 1.00 0.00 39 GLY A O 16
ATOM 9657 N N . GLU A 1 10 ? 5.167 -0.298 -5.983 1.00 0.00 40 GLU A N 16
ATOM 9658 C CA . GLU A 1 10 ? 4.889 1.020 -5.423 1.00 0.00 40 GLU A CA 16
ATOM 9659 C C . GLU A 1 10 ? 4.953 1.002 -3.900 1.00 0.00 40 GLU A C 16
ATOM 9660 O O . GLU A 1 10 ? 4.293 0.162 -3.255 1.00 0.00 40 GLU A O 16
ATOM 9672 N N . HIS A 1 11 ? 5.733 1.944 -3.362 1.00 0.00 41 HIS A N 16
ATOM 9673 C CA . HIS A 1 11 ? 5.975 2.211 -1.950 1.00 0.00 41 HIS A CA 16
ATOM 9674 C C . HIS A 1 11 ? 4.633 2.253 -1.215 1.00 0.00 41 HIS A C 16
ATOM 9675 O O . HIS A 1 11 ? 3.730 2.996 -1.600 1.00 0.00 41 HIS A O 16
ATOM 9689 N N . CYS A 1 12 ? 4.425 1.379 -0.226 1.00 0.00 42 CYS A N 16
ATOM 9690 C CA . CYS A 1 12 ? 3.200 1.324 0.545 1.00 0.00 42 CYS A CA 16
ATOM 9691 C C . CYS A 1 12 ? 3.476 0.613 1.889 1.00 0.00 42 CYS A C 16
ATOM 9692 O O . CYS A 1 12 ? 4.402 -0.187 1.965 1.00 0.00 42 CYS A O 16
ATOM 9699 N N . GLY A 1 13 ? 2.565 0.637 2.851 1.00 0.00 43 GLY A N 16
ATOM 9700 C CA . GLY A 1 13 ? 2.784 0.070 4.185 1.00 0.00 43 GLY A CA 16
ATOM 9701 C C . GLY A 1 13 ? 2.616 -1.415 4.350 1.00 0.00 43 GLY A C 16
ATOM 9702 O O . GLY A 1 13 ? 3.073 -1.999 5.324 1.00 0.00 43 GLY A O 16
ATOM 9706 N N . CYS A 1 14 ? 1.995 -2.053 3.367 1.00 0.00 44 CYS A N 16
ATOM 9707 C CA . CYS A 1 14 ? 1.804 -3.505 3.462 1.00 0.00 44 CYS A CA 16
ATOM 9708 C C . CYS A 1 14 ? 3.147 -4.249 3.302 1.00 0.00 44 CYS A C 16
ATOM 9709 O O . CYS A 1 14 ? 3.164 -5.477 3.350 1.00 0.00 44 CYS A O 16
ATOM 9716 N N . ASN A 1 15 ? 4.218 -3.530 2.940 1.00 0.00 45 ASN A N 16
ATOM 9717 C CA . ASN A 1 15 ? 5.562 -4.043 2.741 1.00 0.00 45 ASN A CA 16
ATOM 9718 C C . ASN A 1 15 ? 6.486 -2.984 3.351 1.00 0.00 45 ASN A C 16
ATOM 9719 O O . ASN A 1 15 ? 6.826 -2.038 2.637 1.00 0.00 45 ASN A O 16
ATOM 9730 N N . PRO A 1 16 ? 6.799 -3.044 4.651 1.00 0.00 46 PRO A N 16
ATOM 9731 C CA . PRO A 1 16 ? 7.667 -2.066 5.291 1.00 0.00 46 PRO A CA 16
ATOM 9732 C C . PRO A 1 16 ? 9.072 -2.087 4.684 1.00 0.00 46 PRO A C 16
ATOM 9733 O O . PRO A 1 16 ? 9.582 -3.148 4.325 1.00 0.00 46 PRO A O 16
ATOM 9744 N N . CYS A 1 17 ? 9.695 -0.911 4.578 1.00 0.00 47 CYS A N 16
ATOM 9745 C CA . CYS A 1 17 ? 11.028 -0.688 4.053 1.00 0.00 47 CYS A CA 16
ATOM 9746 C C . CYS A 1 17 ? 11.861 0.108 5.044 1.00 0.00 47 CYS A C 16
ATOM 9747 O O . CYS A 1 17 ? 11.309 0.789 5.903 1.00 0.00 47 CYS A O 16
ATOM 9754 N N . ALA A 1 18 ? 13.162 0.217 4.764 1.00 0.00 48 ALA A N 16
ATOM 9755 C CA . ALA A 1 18 ? 14.147 0.948 5.552 1.00 0.00 48 ALA A CA 16
ATOM 9756 C C . ALA A 1 18 ? 13.842 2.450 5.701 1.00 0.00 48 ALA A C 16
ATOM 9757 O O . ALA A 1 18 ? 14.534 3.138 6.442 1.00 0.00 48 ALA A O 16
ATOM 9764 N N . CYS A 1 19 ? 12.863 2.963 4.941 1.00 0.00 49 CYS A N 16
ATOM 9765 C CA . CYS A 1 19 ? 12.423 4.352 4.958 1.00 0.00 49 CYS A CA 16
ATOM 9766 C C . CYS A 1 19 ? 10.943 4.507 5.344 1.00 0.00 49 CYS A C 16
ATOM 9767 O O . CYS A 1 19 ? 10.474 5.634 5.438 1.00 0.00 49 CYS A O 16
ATOM 9774 N N . GLY A 1 20 ? 10.192 3.398 5.435 1.00 0.00 50 GLY A N 16
ATOM 9775 C CA . GLY A 1 20 ? 8.767 3.302 5.808 1.00 0.00 50 GLY A CA 16
ATOM 9776 C C . GLY A 1 20 ? 7.764 4.198 5.060 1.00 0.00 50 GLY A C 16
ATOM 9777 O O . GLY A 1 20 ? 6.599 4.312 5.438 1.00 0.00 50 GLY A O 16
ATOM 9781 N N . ARG A 1 21 ? 8.216 4.824 3.977 1.00 0.00 51 ARG A N 16
ATOM 9782 C CA . ARG A 1 21 ? 7.449 5.750 3.159 1.00 0.00 51 ARG A CA 16
ATOM 9783 C C . ARG A 1 21 ? 6.341 5.102 2.347 1.00 0.00 51 ARG A C 16
ATOM 9784 O O . ARG A 1 21 ? 6.445 3.957 1.911 1.00 0.00 51 ARG A O 16
ATOM 9805 N N . GLU A 1 22 ? 5.361 5.939 2.048 1.00 0.00 52 GLU A N 16
ATOM 9806 C CA . GLU A 1 22 ? 4.165 5.803 1.249 1.00 0.00 52 GLU A CA 16
ATOM 9807 C C . GLU A 1 22 ? 3.561 7.206 1.214 1.00 0.00 52 GLU A C 16
ATOM 9808 O O . GLU A 1 22 ? 3.821 8.010 2.111 1.00 0.00 52 GLU A O 16
ATOM 9820 N N . GLY A 1 23 ? 2.823 7.520 0.156 1.00 0.00 53 GLY A N 16
ATOM 9821 C CA . GLY A 1 23 ? 2.206 8.823 -0.007 1.00 0.00 53 GLY A CA 16
ATOM 9822 C C . GLY A 1 23 ? 0.903 8.945 0.771 1.00 0.00 53 GLY A C 16
ATOM 9823 O O . GLY A 1 23 ? 0.641 8.188 1.711 1.00 0.00 53 GLY A O 16
ATOM 9827 N N . THR A 1 24 ? 0.094 9.904 0.344 1.00 0.00 54 THR A N 16
ATOM 9828 C CA . THR A 1 24 ? -1.202 10.224 0.916 1.00 0.00 54 THR A CA 16
ATOM 9829 C C . THR A 1 24 ? -2.159 9.062 0.668 1.00 0.00 54 THR A C 16
ATOM 9830 O O . THR A 1 24 ? -2.311 8.633 -0.484 1.00 0.00 54 THR A O 16
ATOM 9841 N N . PRO A 1 25 ? -2.808 8.536 1.715 1.00 0.00 55 PRO A N 16
ATOM 9842 C CA . PRO A 1 25 ? -3.729 7.422 1.591 1.00 0.00 55 PRO A CA 16
ATOM 9843 C C . PRO A 1 25 ? -4.919 7.760 0.697 1.00 0.00 55 PRO A C 16
ATOM 9844 O O . PRO A 1 25 ? -5.279 8.921 0.524 1.00 0.00 55 PRO A O 16
ATOM 9855 N N . SER A 1 26 ? -5.562 6.733 0.147 1.00 0.00 56 SER A N 16
ATOM 9856 C CA . SER A 1 26 ? -6.702 6.860 -0.738 1.00 0.00 56 SER A CA 16
ATOM 9857 C C . SER A 1 26 ? -7.930 7.443 -0.049 1.00 0.00 56 SER A C 16
ATOM 9858 O O . SER A 1 26 ? -8.678 8.188 -0.683 1.00 0.00 56 SER A O 16
ATOM 9866 N N . GLY A 1 27 ? -8.159 7.050 1.210 1.00 0.00 57 GLY A N 16
ATOM 9867 C CA . GLY A 1 27 ? -9.276 7.460 2.047 1.00 0.00 57 GLY A CA 16
ATOM 9868 C C . GLY A 1 27 ? -10.590 6.857 1.566 1.00 0.00 57 GLY A C 16
ATOM 9869 O O . GLY A 1 27 ? -11.180 6.001 2.223 1.00 0.00 57 GLY A O 16
ATOM 9873 N N . ARG A 1 28 ? -11.022 7.271 0.381 1.00 0.00 58 ARG A N 16
ATOM 9874 C CA . ARG A 1 28 ? -12.240 6.911 -0.346 1.00 0.00 58 ARG A CA 16
ATOM 9875 C C . ARG A 1 28 ? -12.260 5.464 -0.830 1.00 0.00 58 ARG A C 16
ATOM 9876 O O . ARG A 1 28 ? -12.952 5.154 -1.800 1.00 0.00 58 ARG A O 16
ATOM 9897 N N . ALA A 1 29 ? -11.473 4.588 -0.216 1.00 0.00 59 ALA A N 16
ATOM 9898 C CA . ALA A 1 29 ? -11.376 3.185 -0.561 1.00 0.00 59 ALA A CA 16
ATOM 9899 C C . ALA A 1 29 ? -11.449 2.272 0.666 1.00 0.00 59 ALA A C 16
ATOM 9900 O O . ALA A 1 29 ? -11.236 1.072 0.522 1.00 0.00 59 ALA A O 16
ATOM 9907 N N . ASN A 1 30 ? -11.710 2.836 1.852 1.00 0.00 60 ASN A N 16
ATOM 9908 C CA . ASN A 1 30 ? -11.842 2.181 3.166 1.00 0.00 60 ASN A CA 16
ATOM 9909 C C . ASN A 1 30 ? -10.718 1.198 3.546 1.00 0.00 60 ASN A C 16
ATOM 9910 O O . ASN A 1 30 ? -10.895 0.384 4.452 1.00 0.00 60 ASN A O 16
ATOM 9921 N N . ARG A 1 31 ? -9.555 1.271 2.890 1.00 0.00 61 ARG A N 16
ATOM 9922 C CA . ARG A 1 31 ? -8.389 0.414 3.146 1.00 0.00 61 ARG A CA 16
ATOM 9923 C C . ARG A 1 31 ? -7.794 0.785 4.498 1.00 0.00 61 ARG A C 16
ATOM 9924 O O . ARG A 1 31 ? -8.355 1.598 5.224 1.00 0.00 61 ARG A O 16
ATOM 9945 N N . ARG A 1 32 ? -6.600 0.282 4.824 1.00 0.00 62 ARG A N 16
ATOM 9946 C CA . ARG A 1 32 ? -5.875 0.511 6.076 1.00 0.00 62 ARG A CA 16
ATOM 9947 C C . ARG A 1 32 ? -5.468 1.956 6.411 1.00 0.00 62 ARG A C 16
ATOM 9948 O O . ARG A 1 32 ? -4.500 2.171 7.135 1.00 0.00 62 ARG A O 16
ATOM 9969 N N . ALA A 1 33 ? -6.094 2.936 5.776 1.00 0.00 63 ALA A N 16
ATOM 9970 C CA . ALA A 1 33 ? -5.917 4.376 5.913 1.00 0.00 63 ALA A CA 16
ATOM 9971 C C . ALA A 1 33 ? -4.508 4.883 5.678 1.00 0.00 63 ALA A C 16
ATOM 9972 O O . ALA A 1 33 ? -4.185 6.026 5.983 1.00 0.00 63 ALA A O 16
ATOM 9979 N N . ASN A 1 34 ? -3.700 4.045 5.050 1.00 0.00 64 ASN A N 16
ATOM 9980 C CA . ASN A 1 34 ? -2.325 4.328 4.718 1.00 0.00 64 ASN A CA 16
ATOM 9981 C C . ASN A 1 34 ? -2.026 3.891 3.301 1.00 0.00 64 ASN A C 16
ATOM 9982 O O . ASN A 1 34 ? -1.079 4.384 2.716 1.00 0.00 64 ASN A O 16
ATOM 9993 N N . CYS A 1 35 ? -2.807 2.967 2.715 1.00 0.00 65 CYS A N 16
ATOM 9994 C CA . CYS A 1 35 ? -2.500 2.460 1.377 1.00 0.00 65 CYS A CA 16
ATOM 9995 C C . CYS A 1 35 ? -2.639 3.513 0.273 1.00 0.00 65 CYS A C 16
ATOM 9996 O O . CYS A 1 35 ? -3.620 3.517 -0.468 1.00 0.00 65 CYS A O 16
ATOM 10003 N N . SER A 1 36 ? -1.580 4.265 0.040 1.00 0.00 66 SER A N 16
ATOM 10004 C CA . SER A 1 36 ? -1.553 5.288 -0.997 1.00 0.00 66 SER A CA 16
ATOM 10005 C C . SER A 1 36 ? -1.449 4.637 -2.390 1.00 0.00 66 SER A C 16
ATOM 10006 O O . SER A 1 36 ? -1.784 5.247 -3.400 1.00 0.00 66 SER A O 16
ATOM 10014 N N . CYS A 1 37 ? -1.006 3.369 -2.455 1.00 0.00 67 CYS A N 16
ATOM 10015 C CA . CYS A 1 37 ? -0.880 2.680 -3.753 1.00 0.00 67 CYS A CA 16
ATOM 10016 C C . CYS A 1 37 ? -2.256 2.168 -4.145 1.00 0.00 67 CYS A C 16
ATOM 10017 O O . CYS A 1 37 ? -2.839 1.517 -3.275 1.00 0.00 67 CYS A O 16
ATOM 10024 N N . GLY A 1 38 ? -2.706 2.249 -5.396 1.00 0.00 68 GLY A N 16
ATOM 10025 C CA . GLY A 1 38 ? -4.024 1.783 -5.776 1.00 0.00 68 GLY A CA 16
ATOM 10026 C C . GLY A 1 38 ? -3.902 1.204 -7.157 1.00 0.00 68 GLY A C 16
ATOM 10027 O O . GLY A 1 38 ? -4.002 -0.018 -7.281 1.00 0.00 68 GLY A O 16
ATOM 10031 N N . ALA A 1 39 ? -3.555 2.083 -8.103 1.00 0.00 69 ALA A N 16
ATOM 10032 C CA . ALA A 1 39 ? -3.359 1.825 -9.515 1.00 0.00 69 ALA A CA 16
ATOM 10033 C C . ALA A 1 39 ? -2.875 0.404 -9.784 1.00 0.00 69 ALA A C 16
ATOM 10034 O O . ALA A 1 39 ? -1.788 -0.018 -9.368 1.00 0.00 69 ALA A O 16
ATOM 10041 N N . ALA A 1 40 ? -3.768 -0.289 -10.475 1.00 0.00 70 ALA A N 16
ATOM 10042 C CA . ALA A 1 40 ? -3.746 -1.664 -10.977 1.00 0.00 70 ALA A CA 16
ATOM 10043 C C . ALA A 1 40 ? -2.920 -2.594 -10.079 1.00 0.00 70 ALA A C 16
ATOM 10044 O O . ALA A 1 40 ? -2.018 -3.321 -10.510 1.00 0.00 70 ALA A O 16
ATOM 10051 N N . CYS A 1 41 ? -3.222 -2.562 -8.782 1.00 0.00 71 CYS A N 16
ATOM 10052 C CA . CYS A 1 41 ? -2.530 -3.356 -7.796 1.00 0.00 71 CYS A CA 16
ATOM 10053 C C . CYS A 1 41 ? -3.336 -4.588 -7.415 1.00 0.00 71 CYS A C 16
ATOM 10054 O O . CYS A 1 41 ? -4.380 -4.432 -6.790 1.00 0.00 71 CYS A O 16
ATOM 10061 N N . ASN A 1 42 ? -2.802 -5.786 -7.672 1.00 0.00 72 ASN A N 16
ATOM 10062 C CA . ASN A 1 42 ? -3.472 -7.061 -7.344 1.00 0.00 72 ASN A CA 16
ATOM 10063 C C . ASN A 1 42 ? -2.997 -7.632 -6.013 1.00 0.00 72 ASN A C 16
ATOM 10064 O O . ASN A 1 42 ? -3.299 -8.769 -5.659 1.00 0.00 72 ASN A O 16
ATOM 10075 N N . CYS A 1 43 ? -2.212 -6.864 -5.254 1.00 0.00 73 CYS A N 16
ATOM 10076 C CA . CYS A 1 43 ? -1.711 -7.308 -3.968 1.00 0.00 73 CYS A CA 16
ATOM 10077 C C . CYS A 1 43 ? -2.831 -7.589 -2.964 1.00 0.00 73 CYS A C 16
ATOM 10078 O O . CYS A 1 43 ? -3.359 -6.614 -2.418 1.00 0.00 73 CYS A O 16
ATOM 10085 N N . ALA A 1 44 ? -3.087 -8.844 -2.599 1.00 0.00 74 ALA A N 16
ATOM 10086 C CA . ALA A 1 44 ? -4.114 -9.192 -1.623 1.00 0.00 74 ALA A CA 16
ATOM 10087 C C . ALA A 1 44 ? -3.859 -8.468 -0.295 1.00 0.00 74 ALA A C 16
ATOM 10088 O O . ALA A 1 44 ? -4.799 -7.954 0.299 1.00 0.00 74 ALA A O 16
ATOM 10095 N N . SER A 1 45 ? -2.590 -8.272 0.114 1.00 0.00 75 SER A N 16
ATOM 10096 C CA . SER A 1 45 ? -2.240 -7.583 1.360 1.00 0.00 75 SER A CA 16
ATOM 10097 C C . SER A 1 45 ? -2.786 -6.150 1.370 1.00 0.00 75 SER A C 16
ATOM 10098 O O . SER A 1 45 ? -2.750 -5.453 2.376 1.00 0.00 75 SER A O 16
ATOM 10106 N N . CYS A 1 46 ? -3.153 -5.621 0.200 1.00 0.00 76 CYS A N 16
ATOM 10107 C CA . CYS A 1 46 ? -3.745 -4.308 0.080 1.00 0.00 76 CYS A CA 16
ATOM 10108 C C . CYS A 1 46 ? -5.216 -4.413 -0.373 1.00 0.00 76 CYS A C 16
ATOM 10109 O O . CYS A 1 46 ? -6.008 -3.598 0.087 1.00 0.00 76 CYS A O 16
ATOM 10116 N N . GLY A 1 47 ? -5.583 -5.339 -1.270 1.00 0.00 77 GLY A N 16
ATOM 10117 C CA . GLY A 1 47 ? -6.956 -5.475 -1.734 1.00 0.00 77 GLY A CA 16
ATOM 10118 C C . GLY A 1 47 ? -7.942 -5.931 -0.664 1.00 0.00 77 GLY A C 16
ATOM 10119 O O . GLY A 1 47 ? -9.079 -5.474 -0.733 1.00 0.00 77 GLY A O 16
ATOM 10123 N N . SER A 1 48 ? -7.519 -6.724 0.335 1.00 0.00 78 SER A N 16
ATOM 10124 C CA . SER A 1 48 ? -8.406 -7.212 1.390 1.00 0.00 78 SER A CA 16
ATOM 10125 C C . SER A 1 48 ? -9.255 -6.092 1.989 1.00 0.00 78 SER A C 16
ATOM 10126 O O . SER A 1 48 ? -10.476 -6.222 2.024 1.00 0.00 78 SER A O 16
ATOM 10134 N N . ALA A 1 49 ? -8.613 -4.993 2.420 1.00 0.00 79 ALA A N 16
ATOM 10135 C CA . ALA A 1 49 ? -9.256 -3.829 3.029 1.00 0.00 79 ALA A CA 16
ATOM 10136 C C . ALA A 1 49 ? -10.354 -4.261 4.010 1.00 0.00 79 ALA A C 16
ATOM 10137 O O . ALA A 1 49 ? -11.502 -3.851 3.872 1.00 0.00 79 ALA A O 16
ATOM 10144 N N . THR A 1 50 ? -9.988 -5.154 4.937 1.00 0.00 80 THR A N 16
ATOM 10145 C CA . THR A 1 50 ? -10.840 -5.719 5.985 1.00 0.00 80 THR A CA 16
ATOM 10146 C C . THR A 1 50 ? -12.216 -6.222 5.513 1.00 0.00 80 THR A C 16
ATOM 10147 O O . THR A 1 50 ? -13.101 -6.391 6.348 1.00 0.00 80 THR A O 16
ATOM 10158 N N . ALA A 1 51 ? -12.366 -6.602 4.238 1.00 0.00 81 ALA A N 16
ATOM 10159 C CA . ALA A 1 51 ? -13.604 -7.062 3.602 1.00 0.00 81 ALA A CA 16
ATOM 10160 C C . ALA A 1 51 ? -14.461 -5.810 3.340 1.00 0.00 81 ALA A C 16
ATOM 10161 O O . ALA A 1 51 ? -14.305 -4.797 4.027 1.00 0.00 81 ALA A O 16
ATOM 10168 N N . PRO A 1 52 ? -15.407 -5.848 2.391 1.00 0.00 82 PRO A N 16
ATOM 10169 C CA . PRO A 1 52 ? -16.239 -4.695 2.060 1.00 0.00 82 PRO A CA 16
ATOM 10170 C C . PRO A 1 52 ? -17.252 -4.274 3.140 1.00 0.00 82 PRO A C 16
ATOM 10171 O O . PRO A 1 52 ? -18.201 -3.566 2.796 1.00 0.00 82 PRO A O 16
ATOM 10182 N N . GLY A 1 53 ? -17.154 -4.746 4.386 1.00 0.00 83 GLY A N 16
ATOM 10183 C CA . GLY A 1 53 ? -18.059 -4.405 5.475 1.00 0.00 83 GLY A CA 16
ATOM 10184 C C . GLY A 1 53 ? -17.291 -3.865 6.661 1.00 0.00 83 GLY A C 16
ATOM 10185 O O . GLY A 1 53 ? -17.669 -4.221 7.796 1.00 0.00 83 GLY A O 16
ATOM 10193 N N . GLY A 1 1 ? 19.653 0.537 -3.532 1.00 0.00 31 GLY A N 17
ATOM 10194 C CA . GLY A 1 1 ? 18.908 0.862 -4.753 1.00 0.00 31 GLY A CA 17
ATOM 10195 C C . GLY A 1 1 ? 17.413 0.640 -4.583 1.00 0.00 31 GLY A C 17
ATOM 10196 O O . GLY A 1 1 ? 16.648 1.600 -4.439 1.00 0.00 31 GLY A O 17
ATOM 10200 N N . GLU A 1 2 ? 16.960 -0.612 -4.650 1.00 0.00 32 GLU A N 17
ATOM 10201 C CA . GLU A 1 2 ? 15.548 -0.969 -4.527 1.00 0.00 32 GLU A CA 17
ATOM 10202 C C . GLU A 1 2 ? 15.098 -0.957 -3.068 1.00 0.00 32 GLU A C 17
ATOM 10203 O O . GLU A 1 2 ? 15.872 -1.310 -2.172 1.00 0.00 32 GLU A O 17
ATOM 10215 N N . HIS A 1 3 ? 13.853 -0.549 -2.819 1.00 0.00 33 HIS A N 17
ATOM 10216 C CA . HIS A 1 3 ? 13.250 -0.499 -1.490 1.00 0.00 33 HIS A CA 17
ATOM 10217 C C . HIS A 1 3 ? 12.151 -1.533 -1.405 1.00 0.00 33 HIS A C 17
ATOM 10218 O O . HIS A 1 3 ? 11.708 -2.056 -2.428 1.00 0.00 33 HIS A O 17
ATOM 10232 N N . THR A 1 4 ? 11.719 -1.833 -0.183 1.00 0.00 34 THR A N 17
ATOM 10233 C CA . THR A 1 4 ? 10.655 -2.794 0.026 1.00 0.00 34 THR A CA 17
ATOM 10234 C C . THR A 1 4 ? 9.410 -2.026 -0.393 1.00 0.00 34 THR A C 17
ATOM 10235 O O . THR A 1 4 ? 9.084 -0.992 0.196 1.00 0.00 34 THR A O 17
ATOM 10246 N N . THR A 1 5 ? 8.761 -2.478 -1.454 1.00 0.00 35 THR A N 17
ATOM 10247 C CA . THR A 1 5 ? 7.584 -1.824 -1.970 1.00 0.00 35 THR A CA 17
ATOM 10248 C C . THR A 1 5 ? 6.549 -2.838 -2.325 1.00 0.00 35 THR A C 17
ATOM 10249 O O . THR A 1 5 ? 6.812 -4.034 -2.415 1.00 0.00 35 THR A O 17
ATOM 10260 N N . CYS A 1 6 ? 5.328 -2.343 -2.496 1.00 0.00 36 CYS A N 17
ATOM 10261 C CA . CYS A 1 6 ? 4.270 -3.219 -2.893 1.00 0.00 36 CYS A CA 17
ATOM 10262 C C . CYS A 1 6 ? 4.664 -3.783 -4.239 1.00 0.00 36 CYS A C 17
ATOM 10263 O O . CYS A 1 6 ? 4.936 -2.955 -5.100 1.00 0.00 36 CYS A O 17
ATOM 10270 N N . GLY A 1 7 ? 4.527 -5.093 -4.434 1.00 0.00 37 GLY A N 17
ATOM 10271 C CA . GLY A 1 7 ? 4.857 -5.820 -5.657 1.00 0.00 37 GLY A CA 17
ATOM 10272 C C . GLY A 1 7 ? 4.341 -5.148 -6.923 1.00 0.00 37 GLY A C 17
ATOM 10273 O O . GLY A 1 7 ? 4.922 -5.321 -7.989 1.00 0.00 37 GLY A O 17
ATOM 10277 N N . CYS A 1 8 ? 3.259 -4.358 -6.822 1.00 0.00 38 CYS A N 17
ATOM 10278 C CA . CYS A 1 8 ? 2.738 -3.668 -7.996 1.00 0.00 38 CYS A CA 17
ATOM 10279 C C . CYS A 1 8 ? 3.682 -2.539 -8.477 1.00 0.00 38 CYS A C 17
ATOM 10280 O O . CYS A 1 8 ? 3.402 -1.906 -9.490 1.00 0.00 38 CYS A O 17
ATOM 10287 N N . GLY A 1 9 ? 4.735 -2.234 -7.715 1.00 0.00 39 GLY A N 17
ATOM 10288 C CA . GLY A 1 9 ? 5.743 -1.218 -7.958 1.00 0.00 39 GLY A CA 17
ATOM 10289 C C . GLY A 1 9 ? 5.284 0.088 -7.333 1.00 0.00 39 GLY A C 17
ATOM 10290 O O . GLY A 1 9 ? 5.166 1.106 -8.010 1.00 0.00 39 GLY A O 17
ATOM 10294 N N . GLU A 1 10 ? 4.955 0.068 -6.036 1.00 0.00 40 GLU A N 17
ATOM 10295 C CA . GLU A 1 10 ? 4.482 1.245 -5.353 1.00 0.00 40 GLU A CA 17
ATOM 10296 C C . GLU A 1 10 ? 4.775 1.208 -3.865 1.00 0.00 40 GLU A C 17
ATOM 10297 O O . GLU A 1 10 ? 4.349 0.258 -3.183 1.00 0.00 40 GLU A O 17
ATOM 10309 N N . HIS A 1 11 ? 5.464 2.231 -3.363 1.00 0.00 41 HIS A N 17
ATOM 10310 C CA . HIS A 1 11 ? 5.762 2.394 -1.952 1.00 0.00 41 HIS A CA 17
ATOM 10311 C C . HIS A 1 11 ? 4.376 2.396 -1.296 1.00 0.00 41 HIS A C 17
ATOM 10312 O O . HIS A 1 11 ? 3.490 3.125 -1.737 1.00 0.00 41 HIS A O 17
ATOM 10326 N N . CYS A 1 12 ? 4.092 1.451 -0.395 1.00 0.00 42 CYS A N 17
ATOM 10327 C CA . CYS A 1 12 ? 2.804 1.347 0.282 1.00 0.00 42 CYS A CA 17
ATOM 10328 C C . CYS A 1 12 ? 3.072 0.841 1.689 1.00 0.00 42 CYS A C 17
ATOM 10329 O O . CYS A 1 12 ? 3.967 0.019 1.856 1.00 0.00 42 CYS A O 17
ATOM 10336 N N . GLY A 1 13 ? 2.199 1.182 2.637 1.00 0.00 43 GLY A N 17
ATOM 10337 C CA . GLY A 1 13 ? 2.336 0.822 4.056 1.00 0.00 43 GLY A CA 17
ATOM 10338 C C . GLY A 1 13 ? 2.267 -0.668 4.367 1.00 0.00 43 GLY A C 17
ATOM 10339 O O . GLY A 1 13 ? 2.377 -1.078 5.514 1.00 0.00 43 GLY A O 17
ATOM 10343 N N . CYS A 1 14 ? 2.002 -1.473 3.343 1.00 0.00 44 CYS A N 17
ATOM 10344 C CA . CYS A 1 14 ? 1.893 -2.919 3.383 1.00 0.00 44 CYS A CA 17
ATOM 10345 C C . CYS A 1 14 ? 3.239 -3.600 3.134 1.00 0.00 44 CYS A C 17
ATOM 10346 O O . CYS A 1 14 ? 3.272 -4.820 2.984 1.00 0.00 44 CYS A O 17
ATOM 10353 N N . ASN A 1 15 ? 4.295 -2.811 2.953 1.00 0.00 45 ASN A N 17
ATOM 10354 C CA . ASN A 1 15 ? 5.649 -3.254 2.719 1.00 0.00 45 ASN A CA 17
ATOM 10355 C C . ASN A 1 15 ? 6.532 -2.303 3.517 1.00 0.00 45 ASN A C 17
ATOM 10356 O O . ASN A 1 15 ? 6.850 -1.234 2.984 1.00 0.00 45 ASN A O 17
ATOM 10367 N N . PRO A 1 16 ? 6.847 -2.605 4.784 1.00 0.00 46 PRO A N 17
ATOM 10368 C CA . PRO A 1 16 ? 7.704 -1.748 5.579 1.00 0.00 46 PRO A CA 17
ATOM 10369 C C . PRO A 1 16 ? 9.073 -1.727 4.892 1.00 0.00 46 PRO A C 17
ATOM 10370 O O . PRO A 1 16 ? 9.571 -2.759 4.447 1.00 0.00 46 PRO A O 17
ATOM 10381 N N . CYS A 1 17 ? 9.643 -0.539 4.729 1.00 0.00 47 CYS A N 17
ATOM 10382 C CA . CYS A 1 17 ? 10.932 -0.309 4.111 1.00 0.00 47 CYS A CA 17
ATOM 10383 C C . CYS A 1 17 ? 11.757 0.566 5.035 1.00 0.00 47 CYS A C 17
ATOM 10384 O O . CYS A 1 17 ? 11.176 1.275 5.848 1.00 0.00 47 CYS A O 17
ATOM 10391 N N . ALA A 1 18 ? 13.059 0.700 4.767 1.00 0.00 48 ALA A N 17
ATOM 10392 C CA . ALA A 1 18 ? 13.972 1.517 5.576 1.00 0.00 48 ALA A CA 17
ATOM 10393 C C . ALA A 1 18 ? 13.576 3.001 5.698 1.00 0.00 48 ALA A C 17
ATOM 10394 O O . ALA A 1 18 ? 14.214 3.737 6.441 1.00 0.00 48 ALA A O 17
ATOM 10401 N N . CYS A 1 19 ? 12.609 3.475 4.903 1.00 0.00 49 CYS A N 17
ATOM 10402 C CA . CYS A 1 19 ? 12.098 4.841 4.948 1.00 0.00 49 CYS A CA 17
ATOM 10403 C C . CYS A 1 19 ? 10.634 4.862 5.417 1.00 0.00 49 CYS A C 17
ATOM 10404 O O . CYS A 1 19 ? 10.094 5.923 5.696 1.00 0.00 49 CYS A O 17
ATOM 10411 N N . GLY A 1 20 ? 9.963 3.702 5.400 1.00 0.00 50 GLY A N 17
ATOM 10412 C CA . GLY A 1 20 ? 8.580 3.483 5.814 1.00 0.00 50 GLY A CA 17
ATOM 10413 C C . GLY A 1 20 ? 7.537 4.318 5.068 1.00 0.00 50 GLY A C 17
ATOM 10414 O O . GLY A 1 20 ? 6.377 4.349 5.462 1.00 0.00 50 GLY A O 17
ATOM 10418 N N . ARG A 1 21 ? 7.930 4.984 3.984 1.00 0.00 51 ARG A N 17
ATOM 10419 C CA . ARG A 1 21 ? 7.060 5.848 3.204 1.00 0.00 51 ARG A CA 17
ATOM 10420 C C . ARG A 1 21 ? 5.931 5.096 2.535 1.00 0.00 51 ARG A C 17
ATOM 10421 O O . ARG A 1 21 ? 6.189 4.297 1.636 1.00 0.00 51 ARG A O 17
ATOM 10442 N N . GLU A 1 22 ? 4.686 5.353 2.924 1.00 0.00 52 GLU A N 17
ATOM 10443 C CA . GLU A 1 22 ? 3.582 4.693 2.253 1.00 0.00 52 GLU A CA 17
ATOM 10444 C C . GLU A 1 22 ? 3.220 5.439 0.977 1.00 0.00 52 GLU A C 17
ATOM 10445 O O . GLU A 1 22 ? 2.537 4.848 0.156 1.00 0.00 52 GLU A O 17
ATOM 10457 N N . GLY A 1 23 ? 3.681 6.669 0.777 1.00 0.00 53 GLY A N 17
ATOM 10458 C CA . GLY A 1 23 ? 3.420 7.460 -0.424 1.00 0.00 53 GLY A CA 17
ATOM 10459 C C . GLY A 1 23 ? 2.024 8.078 -0.482 1.00 0.00 53 GLY A C 17
ATOM 10460 O O . GLY A 1 23 ? 1.387 8.051 -1.534 1.00 0.00 53 GLY A O 17
ATOM 10464 N N . THR A 1 24 ? 1.563 8.621 0.640 1.00 0.00 54 THR A N 17
ATOM 10465 C CA . THR A 1 24 ? 0.289 9.278 0.880 1.00 0.00 54 THR A CA 17
ATOM 10466 C C . THR A 1 24 ? -0.880 8.323 0.601 1.00 0.00 54 THR A C 17
ATOM 10467 O O . THR A 1 24 ? -1.297 8.115 -0.544 1.00 0.00 54 THR A O 17
ATOM 10478 N N . PRO A 1 25 ? -1.412 7.682 1.654 1.00 0.00 55 PRO A N 17
ATOM 10479 C CA . PRO A 1 25 ? -2.494 6.729 1.538 1.00 0.00 55 PRO A CA 17
ATOM 10480 C C . PRO A 1 25 ? -3.849 7.372 1.261 1.00 0.00 55 PRO A C 17
ATOM 10481 O O . PRO A 1 25 ? -4.186 8.400 1.845 1.00 0.00 55 PRO A O 17
ATOM 10492 N N . SER A 1 26 ? -4.646 6.759 0.383 1.00 0.00 56 SER A N 17
ATOM 10493 C CA . SER A 1 26 ? -5.961 7.274 0.044 1.00 0.00 56 SER A CA 17
ATOM 10494 C C . SER A 1 26 ? -6.937 6.866 1.141 1.00 0.00 56 SER A C 17
ATOM 10495 O O . SER A 1 26 ? -7.463 5.750 1.144 1.00 0.00 56 SER A O 17
ATOM 10503 N N . GLY A 1 27 ? -7.157 7.771 2.095 1.00 0.00 57 GLY A N 17
ATOM 10504 C CA . GLY A 1 27 ? -8.076 7.539 3.196 1.00 0.00 57 GLY A CA 17
ATOM 10505 C C . GLY A 1 27 ? -9.523 7.729 2.748 1.00 0.00 57 GLY A C 17
ATOM 10506 O O . GLY A 1 27 ? -10.436 7.354 3.474 1.00 0.00 57 GLY A O 17
ATOM 10510 N N . ARG A 1 28 ? -9.771 8.293 1.557 1.00 0.00 58 ARG A N 17
ATOM 10511 C CA . ARG A 1 28 ? -11.116 8.531 1.022 1.00 0.00 58 ARG A CA 17
ATOM 10512 C C . ARG A 1 28 ? -11.703 7.254 0.408 1.00 0.00 58 ARG A C 17
ATOM 10513 O O . ARG A 1 28 ? -12.497 7.340 -0.531 1.00 0.00 58 ARG A O 17
ATOM 10534 N N . ALA A 1 29 ? -11.254 6.064 0.808 1.00 0.00 59 ALA A N 17
ATOM 10535 C CA . ALA A 1 29 ? -11.731 4.784 0.309 1.00 0.00 59 ALA A CA 17
ATOM 10536 C C . ALA A 1 29 ? -11.624 3.755 1.429 1.00 0.00 59 ALA A C 17
ATOM 10537 O O . ALA A 1 29 ? -10.825 3.923 2.346 1.00 0.00 59 ALA A O 17
ATOM 10544 N N . ASN A 1 30 ? -12.340 2.636 1.289 1.00 0.00 60 ASN A N 17
ATOM 10545 C CA . ASN A 1 30 ? -12.402 1.500 2.222 1.00 0.00 60 ASN A CA 17
ATOM 10546 C C . ASN A 1 30 ? -11.062 0.806 2.522 1.00 0.00 60 ASN A C 17
ATOM 10547 O O . ASN A 1 30 ? -11.056 -0.261 3.136 1.00 0.00 60 ASN A O 17
ATOM 10558 N N . ARG A 1 31 ? -9.926 1.306 2.029 1.00 0.00 61 ARG A N 17
ATOM 10559 C CA . ARG A 1 31 ? -8.628 0.694 2.300 1.00 0.00 61 ARG A CA 17
ATOM 10560 C C . ARG A 1 31 ? -8.284 0.932 3.784 1.00 0.00 61 ARG A C 17
ATOM 10561 O O . ARG A 1 31 ? -8.960 1.680 4.483 1.00 0.00 61 ARG A O 17
ATOM 10582 N N . ARG A 1 32 ? -7.167 0.385 4.270 1.00 0.00 62 ARG A N 17
ATOM 10583 C CA . ARG A 1 32 ? -6.677 0.478 5.661 1.00 0.00 62 ARG A CA 17
ATOM 10584 C C . ARG A 1 32 ? -6.177 1.871 6.062 1.00 0.00 62 ARG A C 17
ATOM 10585 O O . ARG A 1 32 ? -5.345 1.998 6.953 1.00 0.00 62 ARG A O 17
ATOM 10606 N N . ALA A 1 33 ? -6.541 2.900 5.299 1.00 0.00 63 ALA A N 17
ATOM 10607 C CA . ALA A 1 33 ? -6.143 4.302 5.469 1.00 0.00 63 ALA A CA 17
ATOM 10608 C C . ALA A 1 33 ? -4.617 4.469 5.354 1.00 0.00 63 ALA A C 17
ATOM 10609 O O . ALA A 1 33 ? -4.108 5.579 5.504 1.00 0.00 63 ALA A O 17
ATOM 10616 N N . ASN A 1 34 ? -3.910 3.401 4.956 1.00 0.00 64 ASN A N 17
ATOM 10617 C CA . ASN A 1 34 ? -2.466 3.285 4.796 1.00 0.00 64 ASN A CA 17
ATOM 10618 C C . ASN A 1 34 ? -2.082 2.739 3.411 1.00 0.00 64 ASN A C 17
ATOM 10619 O O . ASN A 1 34 ? -0.932 2.365 3.159 1.00 0.00 64 ASN A O 17
ATOM 10630 N N . CYS A 1 35 ? -3.039 2.646 2.471 1.00 0.00 65 CYS A N 17
ATOM 10631 C CA . CYS A 1 35 ? -2.779 2.185 1.115 1.00 0.00 65 CYS A CA 17
ATOM 10632 C C . CYS A 1 35 ? -2.884 3.345 0.124 1.00 0.00 65 CYS A C 17
ATOM 10633 O O . CYS A 1 35 ? -3.971 3.769 -0.237 1.00 0.00 65 CYS A O 17
ATOM 10640 N N . SER A 1 36 ? -1.735 3.754 -0.390 1.00 0.00 66 SER A N 17
ATOM 10641 C CA . SER A 1 36 ? -1.494 4.808 -1.378 1.00 0.00 66 SER A CA 17
ATOM 10642 C C . SER A 1 36 ? -1.754 4.350 -2.814 1.00 0.00 66 SER A C 17
ATOM 10643 O O . SER A 1 36 ? -1.894 5.148 -3.729 1.00 0.00 66 SER A O 17
ATOM 10651 N N . CYS A 1 37 ? -1.765 3.025 -3.004 1.00 0.00 67 CYS A N 17
ATOM 10652 C CA . CYS A 1 37 ? -2.012 2.431 -4.312 1.00 0.00 67 CYS A CA 17
ATOM 10653 C C . CYS A 1 37 ? -3.423 2.807 -4.785 1.00 0.00 67 CYS A C 17
ATOM 10654 O O . CYS A 1 37 ? -4.303 2.935 -3.931 1.00 0.00 67 CYS A O 17
ATOM 10661 N N . GLY A 1 38 ? -3.668 2.783 -6.094 1.00 0.00 68 GLY A N 17
ATOM 10662 C CA . GLY A 1 38 ? -4.942 3.101 -6.709 1.00 0.00 68 GLY A CA 17
ATOM 10663 C C . GLY A 1 38 ? -5.066 2.114 -7.844 1.00 0.00 68 GLY A C 17
ATOM 10664 O O . GLY A 1 38 ? -5.966 1.271 -7.837 1.00 0.00 68 GLY A O 17
ATOM 10668 N N . ALA A 1 39 ? -4.068 2.146 -8.728 1.00 0.00 69 ALA A N 17
ATOM 10669 C CA . ALA A 1 39 ? -3.940 1.281 -9.874 1.00 0.00 69 ALA A CA 17
ATOM 10670 C C . ALA A 1 39 ? -3.892 -0.184 -9.473 1.00 0.00 69 ALA A C 17
ATOM 10671 O O . ALA A 1 39 ? -3.546 -0.531 -8.337 1.00 0.00 69 ALA A O 17
ATOM 10678 N N . ALA A 1 40 ? -4.146 -0.980 -10.507 1.00 0.00 70 ALA A N 17
ATOM 10679 C CA . ALA A 1 40 ? -4.242 -2.433 -10.718 1.00 0.00 70 ALA A CA 17
ATOM 10680 C C . ALA A 1 40 ? -3.286 -3.270 -9.859 1.00 0.00 70 ALA A C 17
ATOM 10681 O O . ALA A 1 40 ? -2.408 -3.995 -10.333 1.00 0.00 70 ALA A O 17
ATOM 10688 N N . CYS A 1 41 ? -3.485 -3.205 -8.555 1.00 0.00 71 CYS A N 17
ATOM 10689 C CA . CYS A 1 41 ? -2.700 -3.857 -7.544 1.00 0.00 71 CYS A CA 17
ATOM 10690 C C . CYS A 1 41 ? -3.224 -5.213 -7.076 1.00 0.00 71 CYS A C 17
ATOM 10691 O O . CYS A 1 41 ? -4.117 -5.267 -6.226 1.00 0.00 71 CYS A O 17
ATOM 10698 N N . ASN A 1 42 ? -2.558 -6.291 -7.479 1.00 0.00 72 ASN A N 17
ATOM 10699 C CA . ASN A 1 42 ? -2.957 -7.632 -7.070 1.00 0.00 72 ASN A CA 17
ATOM 10700 C C . ASN A 1 42 ? -2.463 -8.004 -5.667 1.00 0.00 72 ASN A C 17
ATOM 10701 O O . ASN A 1 42 ? -2.943 -8.990 -5.126 1.00 0.00 72 ASN A O 17
ATOM 10712 N N . CYS A 1 43 ? -1.576 -7.224 -5.016 1.00 0.00 73 CYS A N 17
ATOM 10713 C CA . CYS A 1 43 ? -1.098 -7.595 -3.655 1.00 0.00 73 CYS A CA 17
ATOM 10714 C C . CYS A 1 43 ? -2.257 -7.926 -2.725 1.00 0.00 73 CYS A C 17
ATOM 10715 O O . CYS A 1 43 ? -2.992 -6.997 -2.393 1.00 0.00 73 CYS A O 17
ATOM 10722 N N . ALA A 1 44 ? -2.345 -9.157 -2.225 1.00 0.00 74 ALA A N 17
ATOM 10723 C CA . ALA A 1 44 ? -3.393 -9.607 -1.323 1.00 0.00 74 ALA A CA 17
ATOM 10724 C C . ALA A 1 44 ? -3.518 -8.687 -0.112 1.00 0.00 74 ALA A C 17
ATOM 10725 O O . ALA A 1 44 ? -4.627 -8.282 0.221 1.00 0.00 74 ALA A O 17
ATOM 10732 N N . SER A 1 45 ? -2.390 -8.226 0.451 1.00 0.00 75 SER A N 17
ATOM 10733 C CA . SER A 1 45 ? -2.374 -7.330 1.617 1.00 0.00 75 SER A CA 17
ATOM 10734 C C . SER A 1 45 ? -3.051 -5.991 1.281 1.00 0.00 75 SER A C 17
ATOM 10735 O O . SER A 1 45 ? -3.243 -5.134 2.135 1.00 0.00 75 SER A O 17
ATOM 10743 N N . CYS A 1 46 ? -3.254 -5.706 -0.011 1.00 0.00 76 CYS A N 17
ATOM 10744 C CA . CYS A 1 46 ? -3.958 -4.529 -0.485 1.00 0.00 76 CYS A CA 17
ATOM 10745 C C . CYS A 1 46 ? -5.333 -4.896 -1.082 1.00 0.00 76 CYS A C 17
ATOM 10746 O O . CYS A 1 46 ? -6.186 -4.018 -1.124 1.00 0.00 76 CYS A O 17
ATOM 10753 N N . GLY A 1 47 ? -5.525 -6.119 -1.589 1.00 0.00 77 GLY A N 17
ATOM 10754 C CA . GLY A 1 47 ? -6.772 -6.580 -2.175 1.00 0.00 77 GLY A CA 17
ATOM 10755 C C . GLY A 1 47 ? -7.820 -6.804 -1.095 1.00 0.00 77 GLY A C 17
ATOM 10756 O O . GLY A 1 47 ? -8.911 -6.242 -1.199 1.00 0.00 77 GLY A O 17
ATOM 10760 N N . SER A 1 48 ? -7.493 -7.591 -0.066 1.00 0.00 78 SER A N 17
ATOM 10761 C CA . SER A 1 48 ? -8.398 -7.883 1.037 1.00 0.00 78 SER A CA 17
ATOM 10762 C C . SER A 1 48 ? -8.527 -6.623 1.900 1.00 0.00 78 SER A C 17
ATOM 10763 O O . SER A 1 48 ? -7.630 -6.293 2.686 1.00 0.00 78 SER A O 17
ATOM 10771 N N . ALA A 1 49 ? -9.619 -5.890 1.694 1.00 0.00 79 ALA A N 17
ATOM 10772 C CA . ALA A 1 49 ? -9.978 -4.652 2.371 1.00 0.00 79 ALA A CA 17
ATOM 10773 C C . ALA A 1 49 ? -11.234 -4.852 3.217 1.00 0.00 79 ALA A C 17
ATOM 10774 O O . ALA A 1 49 ? -11.362 -4.231 4.269 1.00 0.00 79 ALA A O 17
ATOM 10781 N N . THR A 1 50 ? -12.127 -5.750 2.801 1.00 0.00 80 THR A N 17
ATOM 10782 C CA . THR A 1 50 ? -13.365 -6.042 3.497 1.00 0.00 80 THR A CA 17
ATOM 10783 C C . THR A 1 50 ? -13.219 -7.337 4.283 1.00 0.00 80 THR A C 17
ATOM 10784 O O . THR A 1 50 ? -13.479 -8.420 3.751 1.00 0.00 80 THR A O 17
ATOM 10795 N N . ALA A 1 51 ? -12.780 -7.249 5.533 1.00 0.00 81 ALA A N 17
ATOM 10796 C CA . ALA A 1 51 ? -12.603 -8.369 6.443 1.00 0.00 81 ALA A CA 17
ATOM 10797 C C . ALA A 1 51 ? -13.230 -7.979 7.783 1.00 0.00 81 ALA A C 17
ATOM 10798 O O . ALA A 1 51 ? -13.373 -6.783 8.067 1.00 0.00 81 ALA A O 17
ATOM 10805 N N . PRO A 1 52 ? -13.636 -8.949 8.605 1.00 0.00 82 PRO A N 17
ATOM 10806 C CA . PRO A 1 52 ? -14.202 -8.659 9.906 1.00 0.00 82 PRO A CA 17
ATOM 10807 C C . PRO A 1 52 ? -13.038 -8.328 10.852 1.00 0.00 82 PRO A C 17
ATOM 10808 O O . PRO A 1 52 ? -11.896 -8.740 10.618 1.00 0.00 82 PRO A O 17
ATOM 10819 N N . GLY A 1 53 ? -13.313 -7.577 11.912 1.00 0.00 83 GLY A N 17
ATOM 10820 C CA . GLY A 1 53 ? -12.320 -7.215 12.911 1.00 0.00 83 GLY A CA 17
ATOM 10821 C C . GLY A 1 53 ? -12.054 -8.423 13.779 1.00 0.00 83 GLY A C 17
ATOM 10822 O O . GLY A 1 53 ? -13.009 -9.181 14.037 1.00 0.00 83 GLY A O 17
ATOM 10830 N N . GLY A 1 1 ? 19.672 0.099 -6.586 1.00 0.00 31 GLY A N 18
ATOM 10831 C CA . GLY A 1 1 ? 19.288 0.611 -5.260 1.00 0.00 31 GLY A CA 18
ATOM 10832 C C . GLY A 1 1 ? 17.778 0.663 -5.062 1.00 0.00 31 GLY A C 18
ATOM 10833 O O . GLY A 1 1 ? 17.209 1.747 -4.928 1.00 0.00 31 GLY A O 18
ATOM 10837 N N . GLU A 1 2 ? 17.097 -0.481 -5.071 1.00 0.00 32 GLU A N 18
ATOM 10838 C CA . GLU A 1 2 ? 15.652 -0.657 -4.883 1.00 0.00 32 GLU A CA 18
ATOM 10839 C C . GLU A 1 2 ? 15.257 -0.462 -3.405 1.00 0.00 32 GLU A C 18
ATOM 10840 O O . GLU A 1 2 ? 16.052 0.053 -2.610 1.00 0.00 32 GLU A O 18
ATOM 10852 N N . HIS A 1 3 ? 14.018 -0.796 -3.023 1.00 0.00 33 HIS A N 18
ATOM 10853 C CA . HIS A 1 3 ? 13.508 -0.700 -1.653 1.00 0.00 33 HIS A CA 18
ATOM 10854 C C . HIS A 1 3 ? 12.322 -1.643 -1.481 1.00 0.00 33 HIS A C 18
ATOM 10855 O O . HIS A 1 3 ? 11.768 -2.078 -2.492 1.00 0.00 33 HIS A O 18
ATOM 10869 N N . THR A 1 4 ? 11.912 -1.968 -0.243 1.00 0.00 34 THR A N 18
ATOM 10870 C CA . THR A 1 4 ? 10.755 -2.841 -0.079 1.00 0.00 34 THR A CA 18
ATOM 10871 C C . THR A 1 4 ? 9.583 -1.944 -0.464 1.00 0.00 34 THR A C 18
ATOM 10872 O O . THR A 1 4 ? 9.440 -0.831 0.069 1.00 0.00 34 THR A O 18
ATOM 10883 N N . THR A 1 5 ? 8.800 -2.417 -1.425 1.00 0.00 35 THR A N 18
ATOM 10884 C CA . THR A 1 5 ? 7.646 -1.753 -1.975 1.00 0.00 35 THR A CA 18
ATOM 10885 C C . THR A 1 5 ? 6.568 -2.776 -2.238 1.00 0.00 35 THR A C 18
ATOM 10886 O O . THR A 1 5 ? 6.798 -3.984 -2.247 1.00 0.00 35 THR A O 18
ATOM 10897 N N . CYS A 1 6 ? 5.347 -2.287 -2.425 1.00 0.00 36 CYS A N 18
ATOM 10898 C CA . CYS A 1 6 ? 4.239 -3.136 -2.748 1.00 0.00 36 CYS A CA 18
ATOM 10899 C C . CYS A 1 6 ? 4.573 -3.776 -4.083 1.00 0.00 36 CYS A C 18
ATOM 10900 O O . CYS A 1 6 ? 4.904 -3.017 -4.987 1.00 0.00 36 CYS A O 18
ATOM 10907 N N . GLY A 1 7 ? 4.280 -5.066 -4.250 1.00 0.00 37 GLY A N 18
ATOM 10908 C CA . GLY A 1 7 ? 4.556 -5.801 -5.487 1.00 0.00 37 GLY A CA 18
ATOM 10909 C C . GLY A 1 7 ? 4.046 -5.117 -6.760 1.00 0.00 37 GLY A C 18
ATOM 10910 O O . GLY A 1 7 ? 4.531 -5.405 -7.844 1.00 0.00 37 GLY A O 18
ATOM 10914 N N . CYS A 1 8 ? 3.041 -4.231 -6.652 1.00 0.00 38 CYS A N 18
ATOM 10915 C CA . CYS A 1 8 ? 2.488 -3.504 -7.793 1.00 0.00 38 CYS A CA 18
ATOM 10916 C C . CYS A 1 8 ? 3.484 -2.456 -8.341 1.00 0.00 38 CYS A C 18
ATOM 10917 O O . CYS A 1 8 ? 3.211 -1.824 -9.355 1.00 0.00 38 CYS A O 18
ATOM 10924 N N . GLY A 1 9 ? 4.575 -2.214 -7.616 1.00 0.00 39 GLY A N 18
ATOM 10925 C CA . GLY A 1 9 ? 5.662 -1.298 -7.913 1.00 0.00 39 GLY A CA 18
ATOM 10926 C C . GLY A 1 9 ? 5.498 0.065 -7.254 1.00 0.00 39 GLY A C 18
ATOM 10927 O O . GLY A 1 9 ? 5.551 1.075 -7.956 1.00 0.00 39 GLY A O 18
ATOM 10931 N N . GLU A 1 10 ? 5.210 0.132 -5.942 1.00 0.00 40 GLU A N 18
ATOM 10932 C CA . GLU A 1 10 ? 5.063 1.381 -5.249 1.00 0.00 40 GLU A CA 18
ATOM 10933 C C . GLU A 1 10 ? 5.205 1.284 -3.731 1.00 0.00 40 GLU A C 18
ATOM 10934 O O . GLU A 1 10 ? 4.802 0.288 -3.123 1.00 0.00 40 GLU A O 18
ATOM 10946 N N . HIS A 1 11 ? 5.693 2.357 -3.108 1.00 0.00 41 HIS A N 18
ATOM 10947 C CA . HIS A 1 11 ? 5.853 2.482 -1.667 1.00 0.00 41 HIS A CA 18
ATOM 10948 C C . HIS A 1 11 ? 4.442 2.570 -1.056 1.00 0.00 41 HIS A C 18
ATOM 10949 O O . HIS A 1 11 ? 3.657 3.471 -1.365 1.00 0.00 41 HIS A O 18
ATOM 10963 N N . CYS A 1 12 ? 4.051 1.558 -0.276 1.00 0.00 42 CYS A N 18
ATOM 10964 C CA . CYS A 1 12 ? 2.750 1.470 0.378 1.00 0.00 42 CYS A CA 18
ATOM 10965 C C . CYS A 1 12 ? 2.958 0.923 1.775 1.00 0.00 42 CYS A C 18
ATOM 10966 O O . CYS A 1 12 ? 3.869 0.120 1.955 1.00 0.00 42 CYS A O 18
ATOM 10973 N N . GLY A 1 13 ? 2.010 1.183 2.675 1.00 0.00 43 GLY A N 18
ATOM 10974 C CA . GLY A 1 13 ? 2.142 0.762 4.079 1.00 0.00 43 GLY A CA 18
ATOM 10975 C C . GLY A 1 13 ? 2.147 -0.731 4.347 1.00 0.00 43 GLY A C 18
ATOM 10976 O O . GLY A 1 13 ? 2.292 -1.188 5.476 1.00 0.00 43 GLY A O 18
ATOM 10980 N N . CYS A 1 14 ? 1.912 -1.505 3.295 1.00 0.00 44 CYS A N 18
ATOM 10981 C CA . CYS A 1 14 ? 1.883 -2.951 3.325 1.00 0.00 44 CYS A CA 18
ATOM 10982 C C . CYS A 1 14 ? 3.260 -3.571 3.100 1.00 0.00 44 CYS A C 18
ATOM 10983 O O . CYS A 1 14 ? 3.315 -4.790 2.973 1.00 0.00 44 CYS A O 18
ATOM 10990 N N . ASN A 1 15 ? 4.324 -2.777 2.946 1.00 0.00 45 ASN A N 18
ATOM 10991 C CA . ASN A 1 15 ? 5.669 -3.314 2.711 1.00 0.00 45 ASN A CA 18
ATOM 10992 C C . ASN A 1 15 ? 6.726 -2.563 3.526 1.00 0.00 45 ASN A C 18
ATOM 10993 O O . ASN A 1 15 ? 7.298 -1.600 3.005 1.00 0.00 45 ASN A O 18
ATOM 11004 N N . PRO A 1 16 ? 6.990 -2.991 4.772 1.00 0.00 46 PRO A N 18
ATOM 11005 C CA . PRO A 1 16 ? 7.982 -2.356 5.614 1.00 0.00 46 PRO A CA 18
ATOM 11006 C C . PRO A 1 16 ? 9.363 -2.458 4.964 1.00 0.00 46 PRO A C 18
ATOM 11007 O O . PRO A 1 16 ? 9.784 -3.500 4.468 1.00 0.00 46 PRO A O 18
ATOM 11018 N N . CYS A 1 17 ? 10.051 -1.327 4.950 1.00 0.00 47 CYS A N 18
ATOM 11019 C CA . CYS A 1 17 ? 11.375 -1.096 4.431 1.00 0.00 47 CYS A CA 18
ATOM 11020 C C . CYS A 1 17 ? 12.044 -0.141 5.401 1.00 0.00 47 CYS A C 18
ATOM 11021 O O . CYS A 1 17 ? 11.348 0.627 6.064 1.00 0.00 47 CYS A O 18
ATOM 11028 N N . ALA A 1 18 ? 13.358 0.026 5.268 1.00 0.00 48 ALA A N 18
ATOM 11029 C CA . ALA A 1 18 ? 14.195 0.905 6.082 1.00 0.00 48 ALA A CA 18
ATOM 11030 C C . ALA A 1 18 ? 13.826 2.396 6.060 1.00 0.00 48 ALA A C 18
ATOM 11031 O O . ALA A 1 18 ? 14.527 3.204 6.662 1.00 0.00 48 ALA A O 18
ATOM 11038 N N . CYS A 1 19 ? 12.818 2.784 5.276 1.00 0.00 49 CYS A N 18
ATOM 11039 C CA . CYS A 1 19 ? 12.330 4.150 5.181 1.00 0.00 49 CYS A CA 18
ATOM 11040 C C . CYS A 1 19 ? 10.848 4.252 5.555 1.00 0.00 49 CYS A C 18
ATOM 11041 O O . CYS A 1 19 ? 10.356 5.359 5.717 1.00 0.00 49 CYS A O 18
ATOM 11048 N N . GLY A 1 20 ? 10.128 3.119 5.550 1.00 0.00 50 GLY A N 18
ATOM 11049 C CA . GLY A 1 20 ? 8.697 3.008 5.869 1.00 0.00 50 GLY A CA 18
ATOM 11050 C C . GLY A 1 20 ? 7.817 4.053 5.165 1.00 0.00 50 GLY A C 18
ATOM 11051 O O . GLY A 1 20 ? 6.814 4.500 5.727 1.00 0.00 50 GLY A O 18
ATOM 11055 N N . ARG A 1 21 ? 8.204 4.456 3.949 1.00 0.00 51 ARG A N 18
ATOM 11056 C CA . ARG A 1 21 ? 7.501 5.461 3.156 1.00 0.00 51 ARG A CA 18
ATOM 11057 C C . ARG A 1 21 ? 6.304 4.861 2.439 1.00 0.00 51 ARG A C 18
ATOM 11058 O O . ARG A 1 21 ? 6.290 3.671 2.131 1.00 0.00 51 ARG A O 18
ATOM 11079 N N . GLU A 1 22 ? 5.347 5.716 2.120 1.00 0.00 52 GLU A N 18
ATOM 11080 C CA . GLU A 1 22 ? 4.116 5.474 1.409 1.00 0.00 52 GLU A CA 18
ATOM 11081 C C . GLU A 1 22 ? 3.722 6.824 0.782 1.00 0.00 52 GLU A C 18
ATOM 11082 O O . GLU A 1 22 ? 4.394 7.831 1.005 1.00 0.00 52 GLU A O 18
ATOM 11094 N N . GLY A 1 23 ? 2.756 6.828 -0.131 1.00 0.00 53 GLY A N 18
ATOM 11095 C CA . GLY A 1 23 ? 2.244 8.026 -0.815 1.00 0.00 53 GLY A CA 18
ATOM 11096 C C . GLY A 1 23 ? 0.949 8.454 -0.127 1.00 0.00 53 GLY A C 18
ATOM 11097 O O . GLY A 1 23 ? 0.608 7.843 0.888 1.00 0.00 53 GLY A O 18
ATOM 11101 N N . THR A 1 24 ? 0.228 9.462 -0.620 1.00 0.00 54 THR A N 18
ATOM 11102 C CA . THR A 1 24 ? -1.018 9.890 0.016 1.00 0.00 54 THR A CA 18
ATOM 11103 C C . THR A 1 24 ? -1.999 8.709 0.071 1.00 0.00 54 THR A C 18
ATOM 11104 O O . THR A 1 24 ? -2.392 8.187 -0.978 1.00 0.00 54 THR A O 18
ATOM 11115 N N . PRO A 1 25 ? -2.381 8.240 1.266 1.00 0.00 55 PRO A N 18
ATOM 11116 C CA . PRO A 1 25 ? -3.292 7.123 1.418 1.00 0.00 55 PRO A CA 18
ATOM 11117 C C . PRO A 1 25 ? -4.736 7.549 1.155 1.00 0.00 55 PRO A C 18
ATOM 11118 O O . PRO A 1 25 ? -5.167 8.587 1.648 1.00 0.00 55 PRO A O 18
ATOM 11129 N N . SER A 1 26 ? -5.501 6.751 0.406 1.00 0.00 56 SER A N 18
ATOM 11130 C CA . SER A 1 26 ? -6.895 7.034 0.109 1.00 0.00 56 SER A CA 18
ATOM 11131 C C . SER A 1 26 ? -7.739 6.500 1.261 1.00 0.00 56 SER A C 18
ATOM 11132 O O . SER A 1 26 ? -7.860 5.279 1.426 1.00 0.00 56 SER A O 18
ATOM 11140 N N . GLY A 1 27 ? -8.295 7.392 2.079 1.00 0.00 57 GLY A N 18
ATOM 11141 C CA . GLY A 1 27 ? -9.149 7.010 3.194 1.00 0.00 57 GLY A CA 18
ATOM 11142 C C . GLY A 1 27 ? -10.512 6.556 2.662 1.00 0.00 57 GLY A C 18
ATOM 11143 O O . GLY A 1 27 ? -11.168 5.714 3.273 1.00 0.00 57 GLY A O 18
ATOM 11147 N N . ARG A 1 28 ? -10.920 7.053 1.485 1.00 0.00 58 ARG A N 18
ATOM 11148 C CA . ARG A 1 28 ? -12.201 6.723 0.837 1.00 0.00 58 ARG A CA 18
ATOM 11149 C C . ARG A 1 28 ? -12.207 5.347 0.175 1.00 0.00 58 ARG A C 18
ATOM 11150 O O . ARG A 1 28 ? -13.205 4.950 -0.422 1.00 0.00 58 ARG A O 18
ATOM 11171 N N . ALA A 1 29 ? -11.090 4.628 0.245 1.00 0.00 59 ALA A N 18
ATOM 11172 C CA . ALA A 1 29 ? -10.952 3.292 -0.317 1.00 0.00 59 ALA A CA 18
ATOM 11173 C C . ALA A 1 29 ? -11.333 2.216 0.693 1.00 0.00 59 ALA A C 18
ATOM 11174 O O . ALA A 1 29 ? -11.176 1.028 0.416 1.00 0.00 59 ALA A O 18
ATOM 11181 N N . ASN A 1 30 ? -11.786 2.607 1.883 1.00 0.00 60 ASN A N 18
ATOM 11182 C CA . ASN A 1 30 ? -12.164 1.706 2.979 1.00 0.00 60 ASN A CA 18
ATOM 11183 C C . ASN A 1 30 ? -10.917 0.947 3.464 1.00 0.00 60 ASN A C 18
ATOM 11184 O O . ASN A 1 30 ? -11.027 -0.100 4.109 1.00 0.00 60 ASN A O 18
ATOM 11195 N N . ARG A 1 31 ? -9.717 1.424 3.092 1.00 0.00 61 ARG A N 18
ATOM 11196 C CA . ARG A 1 31 ? -8.438 0.833 3.457 1.00 0.00 61 ARG A CA 18
ATOM 11197 C C . ARG A 1 31 ? -7.912 1.420 4.748 1.00 0.00 61 ARG A C 18
ATOM 11198 O O . ARG A 1 31 ? -8.527 2.287 5.344 1.00 0.00 61 ARG A O 18
ATOM 11219 N N . ARG A 1 32 ? -6.777 0.889 5.174 1.00 0.00 62 ARG A N 18
ATOM 11220 C CA . ARG A 1 32 ? -6.056 1.179 6.413 1.00 0.00 62 ARG A CA 18
ATOM 11221 C C . ARG A 1 32 ? -5.421 2.555 6.613 1.00 0.00 62 ARG A C 18
ATOM 11222 O O . ARG A 1 32 ? -4.481 2.682 7.390 1.00 0.00 62 ARG A O 18
ATOM 11243 N N . ALA A 1 33 ? -5.845 3.563 5.862 1.00 0.00 63 ALA A N 18
ATOM 11244 C CA . ALA A 1 33 ? -5.288 4.923 5.929 1.00 0.00 63 ALA A CA 18
ATOM 11245 C C . ALA A 1 33 ? -3.783 4.897 5.600 1.00 0.00 63 ALA A C 18
ATOM 11246 O O . ALA A 1 33 ? -3.061 5.847 5.878 1.00 0.00 63 ALA A O 18
ATOM 11253 N N . ASN A 1 34 ? -3.320 3.824 4.949 1.00 0.00 64 ASN A N 18
ATOM 11254 C CA . ASN A 1 34 ? -1.934 3.578 4.567 1.00 0.00 64 ASN A CA 18
ATOM 11255 C C . ASN A 1 34 ? -1.814 3.021 3.151 1.00 0.00 64 ASN A C 18
ATOM 11256 O O . ASN A 1 34 ? -0.733 2.667 2.658 1.00 0.00 64 ASN A O 18
ATOM 11267 N N . CYS A 1 35 ? -2.945 2.811 2.471 1.00 0.00 65 CYS A N 18
ATOM 11268 C CA . CYS A 1 35 ? -2.885 2.291 1.119 1.00 0.00 65 CYS A CA 18
ATOM 11269 C C . CYS A 1 35 ? -2.914 3.437 0.099 1.00 0.00 65 CYS A C 18
ATOM 11270 O O . CYS A 1 35 ? -3.958 3.856 -0.386 1.00 0.00 65 CYS A O 18
ATOM 11277 N N . SER A 1 36 ? -1.711 3.825 -0.300 1.00 0.00 66 SER A N 18
ATOM 11278 C CA . SER A 1 36 ? -1.333 4.870 -1.255 1.00 0.00 66 SER A CA 18
ATOM 11279 C C . SER A 1 36 ? -1.457 4.468 -2.731 1.00 0.00 66 SER A C 18
ATOM 11280 O O . SER A 1 36 ? -1.214 5.259 -3.633 1.00 0.00 66 SER A O 18
ATOM 11288 N N . CYS A 1 37 ? -1.738 3.188 -2.969 1.00 0.00 67 CYS A N 18
ATOM 11289 C CA . CYS A 1 37 ? -1.869 2.609 -4.321 1.00 0.00 67 CYS A CA 18
ATOM 11290 C C . CYS A 1 37 ? -2.905 3.252 -5.264 1.00 0.00 67 CYS A C 18
ATOM 11291 O O . CYS A 1 37 ? -3.673 4.124 -4.862 1.00 0.00 67 CYS A O 18
ATOM 11298 N N . GLY A 1 38 ? -2.958 2.761 -6.512 1.00 0.00 68 GLY A N 18
ATOM 11299 C CA . GLY A 1 38 ? -3.858 3.182 -7.557 1.00 0.00 68 GLY A CA 18
ATOM 11300 C C . GLY A 1 38 ? -3.825 2.027 -8.540 1.00 0.00 68 GLY A C 18
ATOM 11301 O O . GLY A 1 38 ? -4.459 0.997 -8.293 1.00 0.00 68 GLY A O 18
ATOM 11305 N N . ALA A 1 39 ? -2.954 2.140 -9.542 1.00 0.00 69 ALA A N 18
ATOM 11306 C CA . ALA A 1 39 ? -2.747 1.177 -10.612 1.00 0.00 69 ALA A CA 18
ATOM 11307 C C . ALA A 1 39 ? -2.644 -0.298 -10.212 1.00 0.00 69 ALA A C 18
ATOM 11308 O O . ALA A 1 39 ? -1.867 -0.673 -9.327 1.00 0.00 69 ALA A O 18
ATOM 11315 N N . ALA A 1 40 ? -3.422 -1.083 -10.960 1.00 0.00 70 ALA A N 18
ATOM 11316 C CA . ALA A 1 40 ? -3.681 -2.528 -11.004 1.00 0.00 70 ALA A CA 18
ATOM 11317 C C . ALA A 1 40 ? -2.994 -3.280 -9.874 1.00 0.00 70 ALA A C 18
ATOM 11318 O O . ALA A 1 40 ? -2.020 -4.020 -10.066 1.00 0.00 70 ALA A O 18
ATOM 11325 N N . CYS A 1 41 ? -3.459 -3.044 -8.654 1.00 0.00 71 CYS A N 18
ATOM 11326 C CA . CYS A 1 41 ? -2.880 -3.683 -7.505 1.00 0.00 71 CYS A CA 18
ATOM 11327 C C . CYS A 1 41 ? -3.605 -4.969 -7.166 1.00 0.00 71 CYS A C 18
ATOM 11328 O O . CYS A 1 41 ? -4.727 -4.939 -6.667 1.00 0.00 71 CYS A O 18
ATOM 11335 N N . ASN A 1 42 ? -2.898 -6.081 -7.338 1.00 0.00 72 ASN A N 18
ATOM 11336 C CA . ASN A 1 42 ? -3.419 -7.406 -7.045 1.00 0.00 72 ASN A CA 18
ATOM 11337 C C . ASN A 1 42 ? -2.915 -7.887 -5.685 1.00 0.00 72 ASN A C 18
ATOM 11338 O O . ASN A 1 42 ? -3.381 -8.918 -5.215 1.00 0.00 72 ASN A O 18
ATOM 11349 N N . CYS A 1 43 ? -1.997 -7.147 -5.026 1.00 0.00 73 CYS A N 18
ATOM 11350 C CA . CYS A 1 43 ? -1.500 -7.547 -3.688 1.00 0.00 73 CYS A CA 18
ATOM 11351 C C . CYS A 1 43 ? -2.666 -7.775 -2.733 1.00 0.00 73 CYS A C 18
ATOM 11352 O O . CYS A 1 43 ? -3.262 -6.769 -2.333 1.00 0.00 73 CYS A O 18
ATOM 11359 N N . ALA A 1 44 ? -2.926 -9.013 -2.300 1.00 0.00 74 ALA A N 18
ATOM 11360 C CA . ALA A 1 44 ? -4.002 -9.338 -1.368 1.00 0.00 74 ALA A CA 18
ATOM 11361 C C . ALA A 1 44 ? -3.930 -8.453 -0.121 1.00 0.00 74 ALA A C 18
ATOM 11362 O O . ALA A 1 44 ? -4.960 -7.949 0.327 1.00 0.00 74 ALA A O 18
ATOM 11369 N N . SER A 1 45 ? -2.721 -8.140 0.376 1.00 0.00 75 SER A N 18
ATOM 11370 C CA . SER A 1 45 ? -2.533 -7.311 1.565 1.00 0.00 75 SER A CA 18
ATOM 11371 C C . SER A 1 45 ? -3.081 -5.898 1.355 1.00 0.00 75 SER A C 18
ATOM 11372 O O . SER A 1 45 ? -3.156 -5.109 2.291 1.00 0.00 75 SER A O 18
ATOM 11380 N N . CYS A 1 46 ? -3.331 -5.501 0.099 1.00 0.00 76 CYS A N 18
ATOM 11381 C CA . CYS A 1 46 ? -3.932 -4.220 -0.218 1.00 0.00 76 CYS A CA 18
ATOM 11382 C C . CYS A 1 46 ? -5.364 -4.338 -0.768 1.00 0.00 76 CYS A C 18
ATOM 11383 O O . CYS A 1 46 ? -6.096 -3.362 -0.628 1.00 0.00 76 CYS A O 18
ATOM 11390 N N . GLY A 1 47 ? -5.731 -5.429 -1.449 1.00 0.00 77 GLY A N 18
ATOM 11391 C CA . GLY A 1 47 ? -7.058 -5.580 -2.037 1.00 0.00 77 GLY A CA 18
ATOM 11392 C C . GLY A 1 47 ? -8.136 -6.000 -1.058 1.00 0.00 77 GLY A C 18
ATOM 11393 O O . GLY A 1 47 ? -9.284 -5.593 -1.237 1.00 0.00 77 GLY A O 18
ATOM 11397 N N . SER A 1 48 ? -7.770 -6.773 -0.036 1.00 0.00 78 SER A N 18
ATOM 11398 C CA . SER A 1 48 ? -8.666 -7.280 0.988 1.00 0.00 78 SER A CA 18
ATOM 11399 C C . SER A 1 48 ? -9.288 -6.108 1.763 1.00 0.00 78 SER A C 18
ATOM 11400 O O . SER A 1 48 ? -8.639 -5.543 2.648 1.00 0.00 78 SER A O 18
ATOM 11408 N N . ALA A 1 49 ? -10.506 -5.713 1.396 1.00 0.00 79 ALA A N 18
ATOM 11409 C CA . ALA A 1 49 ? -11.303 -4.633 1.964 1.00 0.00 79 ALA A CA 18
ATOM 11410 C C . ALA A 1 49 ? -12.721 -5.100 2.292 1.00 0.00 79 ALA A C 18
ATOM 11411 O O . ALA A 1 49 ? -13.438 -4.401 3.013 1.00 0.00 79 ALA A O 18
ATOM 11418 N N . THR A 1 50 ? -13.111 -6.268 1.783 1.00 0.00 80 THR A N 18
ATOM 11419 C CA . THR A 1 50 ? -14.404 -6.901 1.988 1.00 0.00 80 THR A CA 18
ATOM 11420 C C . THR A 1 50 ? -14.604 -7.177 3.497 1.00 0.00 80 THR A C 18
ATOM 11421 O O . THR A 1 50 ? -15.729 -7.243 3.989 1.00 0.00 80 THR A O 18
ATOM 11432 N N . ALA A 1 51 ? -13.506 -7.308 4.246 1.00 0.00 81 ALA A N 18
ATOM 11433 C CA . ALA A 1 51 ? -13.412 -7.527 5.676 1.00 0.00 81 ALA A CA 18
ATOM 11434 C C . ALA A 1 51 ? -11.996 -7.095 6.078 1.00 0.00 81 ALA A C 18
ATOM 11435 O O . ALA A 1 51 ? -11.094 -7.131 5.236 1.00 0.00 81 ALA A O 18
ATOM 11442 N N . PRO A 1 52 ? -11.766 -6.707 7.342 1.00 0.00 82 PRO A N 18
ATOM 11443 C CA . PRO A 1 52 ? -10.446 -6.317 7.834 1.00 0.00 82 PRO A CA 18
ATOM 11444 C C . PRO A 1 52 ? -9.578 -7.565 8.103 1.00 0.00 82 PRO A C 18
ATOM 11445 O O . PRO A 1 52 ? -8.453 -7.453 8.595 1.00 0.00 82 PRO A O 18
ATOM 11456 N N . GLY A 1 53 ? -10.095 -8.767 7.851 1.00 0.00 83 GLY A N 18
ATOM 11457 C CA . GLY A 1 53 ? -9.422 -10.031 8.039 1.00 0.00 83 GLY A CA 18
ATOM 11458 C C . GLY A 1 53 ? -10.152 -11.028 7.196 1.00 0.00 83 GLY A C 18
ATOM 11459 O O . GLY A 1 53 ? -10.120 -10.865 5.964 1.00 0.00 83 GLY A O 18
ATOM 11467 N N . GLY A 1 1 ? 19.925 -0.049 -5.974 1.00 0.00 31 GLY A N 19
ATOM 11468 C CA . GLY A 1 1 ? 19.334 1.110 -5.283 1.00 0.00 31 GLY A CA 19
ATOM 11469 C C . GLY A 1 1 ? 17.823 1.007 -5.191 1.00 0.00 31 GLY A C 19
ATOM 11470 O O . GLY A 1 1 ? 17.135 1.837 -5.786 1.00 0.00 31 GLY A O 19
ATOM 11474 N N . GLU A 1 2 ? 17.266 0.027 -4.475 1.00 0.00 32 GLU A N 19
ATOM 11475 C CA . GLU A 1 2 ? 15.815 -0.146 -4.366 1.00 0.00 32 GLU A CA 19
ATOM 11476 C C . GLU A 1 2 ? 15.372 -0.331 -2.918 1.00 0.00 32 GLU A C 19
ATOM 11477 O O . GLU A 1 2 ? 16.205 -0.529 -2.029 1.00 0.00 32 GLU A O 19
ATOM 11489 N N . HIS A 1 3 ? 14.056 -0.296 -2.703 1.00 0.00 33 HIS A N 19
ATOM 11490 C CA . HIS A 1 3 ? 13.380 -0.431 -1.420 1.00 0.00 33 HIS A CA 19
ATOM 11491 C C . HIS A 1 3 ? 12.348 -1.550 -1.429 1.00 0.00 33 HIS A C 19
ATOM 11492 O O . HIS A 1 3 ? 12.068 -2.138 -2.478 1.00 0.00 33 HIS A O 19
ATOM 11506 N N . THR A 1 4 ? 11.829 -1.886 -0.244 1.00 0.00 34 THR A N 19
ATOM 11507 C CA . THR A 1 4 ? 10.796 -2.894 -0.104 1.00 0.00 34 THR A CA 19
ATOM 11508 C C . THR A 1 4 ? 9.546 -2.123 -0.535 1.00 0.00 34 THR A C 19
ATOM 11509 O O . THR A 1 4 ? 9.258 -1.064 0.038 1.00 0.00 34 THR A O 19
ATOM 11520 N N . THR A 1 5 ? 8.830 -2.606 -1.544 1.00 0.00 35 THR A N 19
ATOM 11521 C CA . THR A 1 5 ? 7.638 -1.956 -2.056 1.00 0.00 35 THR A CA 19
ATOM 11522 C C . THR A 1 5 ? 6.551 -2.960 -2.338 1.00 0.00 35 THR A C 19
ATOM 11523 O O . THR A 1 5 ? 6.786 -4.163 -2.408 1.00 0.00 35 THR A O 19
ATOM 11534 N N . CYS A 1 6 ? 5.313 -2.466 -2.460 1.00 0.00 36 CYS A N 19
ATOM 11535 C CA . CYS A 1 6 ? 4.248 -3.381 -2.801 1.00 0.00 36 CYS A CA 19
ATOM 11536 C C . CYS A 1 6 ? 4.589 -3.934 -4.176 1.00 0.00 36 CYS A C 19
ATOM 11537 O O . CYS A 1 6 ? 4.732 -3.095 -5.056 1.00 0.00 36 CYS A O 19
ATOM 11544 N N . GLY A 1 7 ? 4.463 -5.249 -4.372 1.00 0.00 37 GLY A N 19
ATOM 11545 C CA . GLY A 1 7 ? 4.751 -5.973 -5.618 1.00 0.00 37 GLY A CA 19
ATOM 11546 C C . GLY A 1 7 ? 4.240 -5.310 -6.897 1.00 0.00 37 GLY A C 19
ATOM 11547 O O . GLY A 1 7 ? 4.726 -5.602 -7.978 1.00 0.00 37 GLY A O 19
ATOM 11551 N N . CYS A 1 8 ? 3.204 -4.469 -6.798 1.00 0.00 38 CYS A N 19
ATOM 11552 C CA . CYS A 1 8 ? 2.653 -3.726 -7.927 1.00 0.00 38 CYS A CA 19
ATOM 11553 C C . CYS A 1 8 ? 3.631 -2.631 -8.407 1.00 0.00 38 CYS A C 19
ATOM 11554 O O . CYS A 1 8 ? 3.331 -1.896 -9.338 1.00 0.00 38 CYS A O 19
ATOM 11561 N N . GLY A 1 9 ? 4.757 -2.477 -7.715 1.00 0.00 39 GLY A N 19
ATOM 11562 C CA . GLY A 1 9 ? 5.818 -1.522 -7.937 1.00 0.00 39 GLY A CA 19
ATOM 11563 C C . GLY A 1 9 ? 5.384 -0.211 -7.317 1.00 0.00 39 GLY A C 19
ATOM 11564 O O . GLY A 1 9 ? 5.295 0.798 -8.019 1.00 0.00 39 GLY A O 19
ATOM 11568 N N . GLU A 1 10 ? 4.992 -0.218 -6.026 1.00 0.00 40 GLU A N 19
ATOM 11569 C CA . GLU A 1 10 ? 4.562 1.023 -5.423 1.00 0.00 40 GLU A CA 19
ATOM 11570 C C . GLU A 1 10 ? 4.675 0.982 -3.911 1.00 0.00 40 GLU A C 19
ATOM 11571 O O . GLU A 1 10 ? 4.104 0.080 -3.271 1.00 0.00 40 GLU A O 19
ATOM 11583 N N . HIS A 1 11 ? 5.410 1.944 -3.354 1.00 0.00 41 HIS A N 19
ATOM 11584 C CA . HIS A 1 11 ? 5.617 2.108 -1.923 1.00 0.00 41 HIS A CA 19
ATOM 11585 C C . HIS A 1 11 ? 4.230 2.086 -1.261 1.00 0.00 41 HIS A C 19
ATOM 11586 O O . HIS A 1 11 ? 3.285 2.742 -1.710 1.00 0.00 41 HIS A O 19
ATOM 11600 N N . CYS A 1 12 ? 4.025 1.204 -0.286 1.00 0.00 42 CYS A N 19
ATOM 11601 C CA . CYS A 1 12 ? 2.758 1.084 0.418 1.00 0.00 42 CYS A CA 19
ATOM 11602 C C . CYS A 1 12 ? 3.003 0.536 1.815 1.00 0.00 42 CYS A C 19
ATOM 11603 O O . CYS A 1 12 ? 3.871 -0.314 1.966 1.00 0.00 42 CYS A O 19
ATOM 11610 N N . GLY A 1 13 ? 2.103 0.825 2.757 1.00 0.00 43 GLY A N 19
ATOM 11611 C CA . GLY A 1 13 ? 2.197 0.388 4.155 1.00 0.00 43 GLY A CA 19
ATOM 11612 C C . GLY A 1 13 ? 2.146 -1.113 4.391 1.00 0.00 43 GLY A C 19
ATOM 11613 O O . GLY A 1 13 ? 2.155 -1.596 5.514 1.00 0.00 43 GLY A O 19
ATOM 11617 N N . CYS A 1 14 ? 1.967 -1.865 3.315 1.00 0.00 44 CYS A N 19
ATOM 11618 C CA . CYS A 1 14 ? 1.939 -3.319 3.322 1.00 0.00 44 CYS A CA 19
ATOM 11619 C C . CYS A 1 14 ? 3.342 -3.887 3.038 1.00 0.00 44 CYS A C 19
ATOM 11620 O O . CYS A 1 14 ? 3.486 -5.095 2.843 1.00 0.00 44 CYS A O 19
ATOM 11627 N N . ASN A 1 15 ? 4.332 -3.006 2.880 1.00 0.00 45 ASN A N 19
ATOM 11628 C CA . ASN A 1 15 ? 5.720 -3.293 2.585 1.00 0.00 45 ASN A CA 19
ATOM 11629 C C . ASN A 1 15 ? 6.583 -2.286 3.344 1.00 0.00 45 ASN A C 19
ATOM 11630 O O . ASN A 1 15 ? 6.928 -1.245 2.768 1.00 0.00 45 ASN A O 19
ATOM 11641 N N . PRO A 1 16 ? 6.872 -2.541 4.629 1.00 0.00 46 PRO A N 19
ATOM 11642 C CA . PRO A 1 16 ? 7.710 -1.654 5.412 1.00 0.00 46 PRO A CA 19
ATOM 11643 C C . PRO A 1 16 ? 9.098 -1.663 4.769 1.00 0.00 46 PRO A C 19
ATOM 11644 O O . PRO A 1 16 ? 9.576 -2.687 4.284 1.00 0.00 46 PRO A O 19
ATOM 11655 N N . CYS A 1 17 ? 9.732 -0.500 4.729 1.00 0.00 47 CYS A N 19
ATOM 11656 C CA . CYS A 1 17 ? 11.042 -0.280 4.161 1.00 0.00 47 CYS A CA 19
ATOM 11657 C C . CYS A 1 17 ? 11.825 0.654 5.064 1.00 0.00 47 CYS A C 19
ATOM 11658 O O . CYS A 1 17 ? 11.214 1.413 5.808 1.00 0.00 47 CYS A O 19
ATOM 11665 N N . ALA A 1 18 ? 13.123 0.804 4.798 1.00 0.00 48 ALA A N 19
ATOM 11666 C CA . ALA A 1 18 ? 14.038 1.660 5.547 1.00 0.00 48 ALA A CA 19
ATOM 11667 C C . ALA A 1 18 ? 13.594 3.125 5.688 1.00 0.00 48 ALA A C 19
ATOM 11668 O O . ALA A 1 18 ? 14.072 3.808 6.590 1.00 0.00 48 ALA A O 19
ATOM 11675 N N . CYS A 1 19 ? 12.731 3.615 4.781 1.00 0.00 49 CYS A N 19
ATOM 11676 C CA . CYS A 1 19 ? 12.211 4.984 4.823 1.00 0.00 49 CYS A CA 19
ATOM 11677 C C . CYS A 1 19 ? 10.795 5.042 5.405 1.00 0.00 49 CYS A C 19
ATOM 11678 O O . CYS A 1 19 ? 10.308 6.131 5.685 1.00 0.00 49 CYS A O 19
ATOM 11685 N N . GLY A 1 20 ? 10.085 3.908 5.447 1.00 0.00 50 GLY A N 19
ATOM 11686 C CA . GLY A 1 20 ? 8.733 3.800 5.984 1.00 0.00 50 GLY A CA 19
ATOM 11687 C C . GLY A 1 20 ? 7.665 4.542 5.175 1.00 0.00 50 GLY A C 19
ATOM 11688 O O . GLY A 1 20 ? 6.540 4.683 5.649 1.00 0.00 50 GLY A O 19
ATOM 11692 N N . ARG A 1 21 ? 7.966 5.008 3.958 1.00 0.00 51 ARG A N 19
ATOM 11693 C CA . ARG A 1 21 ? 6.996 5.742 3.149 1.00 0.00 51 ARG A CA 19
ATOM 11694 C C . ARG A 1 21 ? 5.865 4.812 2.734 1.00 0.00 51 ARG A C 19
ATOM 11695 O O . ARG A 1 21 ? 6.140 3.705 2.257 1.00 0.00 51 ARG A O 19
ATOM 11716 N N . GLU A 1 22 ? 4.627 5.287 2.862 1.00 0.00 52 GLU A N 19
ATOM 11717 C CA . GLU A 1 22 ? 3.416 4.544 2.509 1.00 0.00 52 GLU A CA 19
ATOM 11718 C C . GLU A 1 22 ? 2.585 5.282 1.459 1.00 0.00 52 GLU A C 19
ATOM 11719 O O . GLU A 1 22 ? 1.878 4.646 0.666 1.00 0.00 52 GLU A O 19
ATOM 11731 N N . GLY A 1 23 ? 2.792 6.595 1.409 1.00 0.00 53 GLY A N 19
ATOM 11732 C CA . GLY A 1 23 ? 2.155 7.587 0.561 1.00 0.00 53 GLY A CA 19
ATOM 11733 C C . GLY A 1 23 ? 0.814 8.002 1.161 1.00 0.00 53 GLY A C 19
ATOM 11734 O O . GLY A 1 23 ? 0.218 7.253 1.936 1.00 0.00 53 GLY A O 19
ATOM 11738 N N . THR A 1 24 ? 0.308 9.173 0.779 1.00 0.00 54 THR A N 19
ATOM 11739 C CA . THR A 1 24 ? -0.972 9.646 1.286 1.00 0.00 54 THR A CA 19
ATOM 11740 C C . THR A 1 24 ? -2.069 8.749 0.720 1.00 0.00 54 THR A C 19
ATOM 11741 O O . THR A 1 24 ? -2.162 8.623 -0.509 1.00 0.00 54 THR A O 19
ATOM 11752 N N . PRO A 1 25 ? -2.888 8.103 1.561 1.00 0.00 55 PRO A N 19
ATOM 11753 C CA . PRO A 1 25 ? -3.932 7.219 1.084 1.00 0.00 55 PRO A CA 19
ATOM 11754 C C . PRO A 1 25 ? -4.978 7.930 0.228 1.00 0.00 55 PRO A C 19
ATOM 11755 O O . PRO A 1 25 ? -5.058 9.156 0.203 1.00 0.00 55 PRO A O 19
ATOM 11766 N N . SER A 1 26 ? -5.822 7.127 -0.425 1.00 0.00 56 SER A N 19
ATOM 11767 C CA . SER A 1 26 ? -6.907 7.591 -1.291 1.00 0.00 56 SER A CA 19
ATOM 11768 C C . SER A 1 26 ? -7.798 8.684 -0.667 1.00 0.00 56 SER A C 19
ATOM 11769 O O . SER A 1 26 ? -8.367 9.492 -1.402 1.00 0.00 56 SER A O 19
ATOM 11777 N N . GLY A 1 27 ? -7.940 8.727 0.660 1.00 0.00 57 GLY A N 19
ATOM 11778 C CA . GLY A 1 27 ? -8.735 9.711 1.378 1.00 0.00 57 GLY A CA 19
ATOM 11779 C C . GLY A 1 27 ? -10.209 9.332 1.407 1.00 0.00 57 GLY A C 19
ATOM 11780 O O . GLY A 1 27 ? -10.812 9.202 2.476 1.00 0.00 57 GLY A O 19
ATOM 11784 N N . ARG A 1 28 ? -10.823 9.138 0.237 1.00 0.00 58 ARG A N 19
ATOM 11785 C CA . ARG A 1 28 ? -12.244 8.782 0.132 1.00 0.00 58 ARG A CA 19
ATOM 11786 C C . ARG A 1 28 ? -12.430 7.273 0.224 1.00 0.00 58 ARG A C 19
ATOM 11787 O O . ARG A 1 28 ? -13.083 6.676 -0.636 1.00 0.00 58 ARG A O 19
ATOM 11808 N N . ALA A 1 29 ? -11.731 6.637 1.157 1.00 0.00 59 ALA A N 19
ATOM 11809 C CA . ALA A 1 29 ? -11.788 5.214 1.405 1.00 0.00 59 ALA A CA 19
ATOM 11810 C C . ALA A 1 29 ? -11.143 4.912 2.741 1.00 0.00 59 ALA A C 19
ATOM 11811 O O . ALA A 1 29 ? -10.402 5.726 3.287 1.00 0.00 59 ALA A O 19
ATOM 11818 N N . ASN A 1 30 ? -11.379 3.698 3.215 1.00 0.00 60 ASN A N 19
ATOM 11819 C CA . ASN A 1 30 ? -10.878 3.142 4.457 1.00 0.00 60 ASN A CA 19
ATOM 11820 C C . ASN A 1 30 ? -10.118 1.869 4.096 1.00 0.00 60 ASN A C 19
ATOM 11821 O O . ASN A 1 30 ? -10.476 0.760 4.508 1.00 0.00 60 ASN A O 19
ATOM 11832 N N . ARG A 1 31 ? -9.097 2.038 3.236 1.00 0.00 61 ARG A N 19
ATOM 11833 C CA . ARG A 1 31 ? -8.206 0.976 2.759 1.00 0.00 61 ARG A CA 19
ATOM 11834 C C . ARG A 1 31 ? -7.486 0.390 3.982 1.00 0.00 61 ARG A C 19
ATOM 11835 O O . ARG A 1 31 ? -7.691 0.829 5.111 1.00 0.00 61 ARG A O 19
ATOM 11856 N N . ARG A 1 32 ? -6.543 -0.531 3.785 1.00 0.00 62 ARG A N 19
ATOM 11857 C CA . ARG A 1 32 ? -5.836 -1.179 4.857 1.00 0.00 62 ARG A CA 19
ATOM 11858 C C . ARG A 1 32 ? -5.205 -0.253 5.882 1.00 0.00 62 ARG A C 19
ATOM 11859 O O . ARG A 1 32 ? -5.669 -0.160 7.009 1.00 0.00 62 ARG A O 19
ATOM 11880 N N . ALA A 1 33 ? -4.075 0.319 5.503 1.00 0.00 63 ALA A N 19
ATOM 11881 C CA . ALA A 1 33 ? -3.312 1.191 6.345 1.00 0.00 63 ALA A CA 19
ATOM 11882 C C . ALA A 1 33 ? -2.442 2.034 5.450 1.00 0.00 63 ALA A C 19
ATOM 11883 O O . ALA A 1 33 ? -1.334 1.648 5.064 1.00 0.00 63 ALA A O 19
ATOM 11890 N N . ASN A 1 34 ? -3.002 3.179 5.107 1.00 0.00 64 ASN A N 19
ATOM 11891 C CA . ASN A 1 34 ? -2.387 4.227 4.300 1.00 0.00 64 ASN A CA 19
ATOM 11892 C C . ASN A 1 34 ? -2.022 3.687 2.935 1.00 0.00 64 ASN A C 19
ATOM 11893 O O . ASN A 1 34 ? -1.012 4.042 2.333 1.00 0.00 64 ASN A O 19
ATOM 11904 N N . CYS A 1 35 ? -2.800 2.730 2.428 1.00 0.00 65 CYS A N 19
ATOM 11905 C CA . CYS A 1 35 ? -2.494 2.193 1.135 1.00 0.00 65 CYS A CA 19
ATOM 11906 C C . CYS A 1 35 ? -2.804 3.227 0.031 1.00 0.00 65 CYS A C 19
ATOM 11907 O O . CYS A 1 35 ? -3.851 3.161 -0.600 1.00 0.00 65 CYS A O 19
ATOM 11914 N N . SER A 1 36 ? -1.840 4.081 -0.287 1.00 0.00 66 SER A N 19
ATOM 11915 C CA . SER A 1 36 ? -1.933 5.109 -1.338 1.00 0.00 66 SER A CA 19
ATOM 11916 C C . SER A 1 36 ? -1.962 4.470 -2.738 1.00 0.00 66 SER A C 19
ATOM 11917 O O . SER A 1 36 ? -2.337 5.065 -3.748 1.00 0.00 66 SER A O 19
ATOM 11925 N N . CYS A 1 37 ? -1.533 3.214 -2.780 1.00 0.00 67 CYS A N 19
ATOM 11926 C CA . CYS A 1 37 ? -1.429 2.401 -3.979 1.00 0.00 67 CYS A CA 19
ATOM 11927 C C . CYS A 1 37 ? -2.739 1.678 -4.205 1.00 0.00 67 CYS A C 19
ATOM 11928 O O . CYS A 1 37 ? -3.215 1.086 -3.241 1.00 0.00 67 CYS A O 19
ATOM 11935 N N . GLY A 1 38 ? -3.211 1.487 -5.426 1.00 0.00 68 GLY A N 19
ATOM 11936 C CA . GLY A 1 38 ? -4.490 0.848 -5.676 1.00 0.00 68 GLY A CA 19
ATOM 11937 C C . GLY A 1 38 ? -4.481 0.411 -7.113 1.00 0.00 68 GLY A C 19
ATOM 11938 O O . GLY A 1 38 ? -4.656 -0.782 -7.371 1.00 0.00 68 GLY A O 19
ATOM 11942 N N . ALA A 1 39 ? -4.155 1.364 -7.990 1.00 0.00 69 ALA A N 19
ATOM 11943 C CA . ALA A 1 39 ? -4.048 1.135 -9.410 1.00 0.00 69 ALA A CA 19
ATOM 11944 C C . ALA A 1 39 ? -3.050 -0.004 -9.628 1.00 0.00 69 ALA A C 19
ATOM 11945 O O . ALA A 1 39 ? -2.114 -0.199 -8.830 1.00 0.00 69 ALA A O 19
ATOM 11952 N N . ALA A 1 40 ? -3.317 -0.735 -10.705 1.00 0.00 70 ALA A N 19
ATOM 11953 C CA . ALA A 1 40 ? -2.621 -1.898 -11.263 1.00 0.00 70 ALA A CA 19
ATOM 11954 C C . ALA A 1 40 ? -1.949 -2.742 -10.172 1.00 0.00 70 ALA A C 19
ATOM 11955 O O . ALA A 1 40 ? -0.756 -3.065 -10.234 1.00 0.00 70 ALA A O 19
ATOM 11962 N N . CYS A 1 41 ? -2.701 -3.106 -9.129 1.00 0.00 71 CYS A N 19
ATOM 11963 C CA . CYS A 1 41 ? -2.177 -3.869 -8.023 1.00 0.00 71 CYS A CA 19
ATOM 11964 C C . CYS A 1 41 ? -3.075 -5.028 -7.629 1.00 0.00 71 CYS A C 19
ATOM 11965 O O . CYS A 1 41 ? -4.220 -4.824 -7.228 1.00 0.00 71 CYS A O 19
ATOM 11972 N N . ASN A 1 42 ? -2.466 -6.214 -7.576 1.00 0.00 72 ASN A N 19
ATOM 11973 C CA . ASN A 1 42 ? -3.114 -7.473 -7.230 1.00 0.00 72 ASN A CA 19
ATOM 11974 C C . ASN A 1 42 ? -2.629 -8.048 -5.892 1.00 0.00 72 ASN A C 19
ATOM 11975 O O . ASN A 1 42 ? -3.093 -9.114 -5.501 1.00 0.00 72 ASN A O 19
ATOM 11986 N N . CYS A 1 43 ? -1.723 -7.364 -5.162 1.00 0.00 73 CYS A N 19
ATOM 11987 C CA . CYS A 1 43 ? -1.260 -7.842 -3.832 1.00 0.00 73 CYS A CA 19
ATOM 11988 C C . CYS A 1 43 ? -2.486 -8.103 -2.957 1.00 0.00 73 CYS A C 19
ATOM 11989 O O . CYS A 1 43 ? -3.102 -7.112 -2.559 1.00 0.00 73 CYS A O 19
ATOM 11996 N N . ALA A 1 44 ? -2.795 -9.344 -2.577 1.00 0.00 74 ALA A N 19
ATOM 11997 C CA . ALA A 1 44 ? -3.953 -9.661 -1.746 1.00 0.00 74 ALA A CA 19
ATOM 11998 C C . ALA A 1 44 ? -4.051 -8.815 -0.479 1.00 0.00 74 ALA A C 19
ATOM 11999 O O . ALA A 1 44 ? -5.147 -8.389 -0.126 1.00 0.00 74 ALA A O 19
ATOM 12006 N N . SER A 1 45 ? -2.935 -8.451 0.170 1.00 0.00 75 SER A N 19
ATOM 12007 C CA . SER A 1 45 ? -3.018 -7.652 1.383 1.00 0.00 75 SER A CA 19
ATOM 12008 C C . SER A 1 45 ? -3.630 -6.282 1.060 1.00 0.00 75 SER A C 19
ATOM 12009 O O . SER A 1 45 ? -4.012 -5.528 1.947 1.00 0.00 75 SER A O 19
ATOM 12017 N N . CYS A 1 46 ? -3.547 -5.816 -0.197 1.00 0.00 76 CYS A N 19
ATOM 12018 C CA . CYS A 1 46 ? -4.151 -4.558 -0.631 1.00 0.00 76 CYS A CA 19
ATOM 12019 C C . CYS A 1 46 ? -5.550 -4.821 -1.217 1.00 0.00 76 CYS A C 19
ATOM 12020 O O . CYS A 1 46 ? -6.328 -3.872 -1.263 1.00 0.00 76 CYS A O 19
ATOM 12027 N N . GLY A 1 47 ? -5.832 -6.033 -1.704 1.00 0.00 77 GLY A N 19
ATOM 12028 C CA . GLY A 1 47 ? -7.122 -6.415 -2.262 1.00 0.00 77 GLY A CA 19
ATOM 12029 C C . GLY A 1 47 ? -8.191 -6.252 -1.191 1.00 0.00 77 GLY A C 19
ATOM 12030 O O . GLY A 1 47 ? -9.173 -5.539 -1.415 1.00 0.00 77 GLY A O 19
ATOM 12034 N N . SER A 1 48 ? -7.950 -6.834 -0.016 1.00 0.00 78 SER A N 19
ATOM 12035 C CA . SER A 1 48 ? -8.818 -6.801 1.148 1.00 0.00 78 SER A CA 19
ATOM 12036 C C . SER A 1 48 ? -9.066 -5.343 1.563 1.00 0.00 78 SER A C 19
ATOM 12037 O O . SER A 1 48 ? -8.129 -4.623 1.938 1.00 0.00 78 SER A O 19
ATOM 12045 N N . ALA A 1 49 ? -10.307 -4.878 1.416 1.00 0.00 79 ALA A N 19
ATOM 12046 C CA . ALA A 1 49 ? -10.756 -3.544 1.762 1.00 0.00 79 ALA A CA 19
ATOM 12047 C C . ALA A 1 49 ? -12.257 -3.693 2.017 1.00 0.00 79 ALA A C 19
ATOM 12048 O O . ALA A 1 49 ? -12.615 -4.287 3.032 1.00 0.00 79 ALA A O 19
ATOM 12055 N N . THR A 1 50 ? -13.115 -3.239 1.102 1.00 0.00 80 THR A N 19
ATOM 12056 C CA . THR A 1 50 ? -14.561 -3.346 1.253 1.00 0.00 80 THR A CA 19
ATOM 12057 C C . THR A 1 50 ? -15.013 -4.751 0.849 1.00 0.00 80 THR A C 19
ATOM 12058 O O . THR A 1 50 ? -15.435 -4.982 -0.290 1.00 0.00 80 THR A O 19
ATOM 12069 N N . ALA A 1 51 ? -14.839 -5.708 1.761 1.00 0.00 81 ALA A N 19
ATOM 12070 C CA . ALA A 1 51 ? -15.227 -7.095 1.569 1.00 0.00 81 ALA A CA 19
ATOM 12071 C C . ALA A 1 51 ? -16.720 -7.236 1.918 1.00 0.00 81 ALA A C 19
ATOM 12072 O O . ALA A 1 51 ? -17.242 -6.429 2.701 1.00 0.00 81 ALA A O 19
ATOM 12079 N N . PRO A 1 52 ? -17.409 -8.255 1.376 1.00 0.00 82 PRO A N 19
ATOM 12080 C CA . PRO A 1 52 ? -18.824 -8.501 1.641 1.00 0.00 82 PRO A CA 19
ATOM 12081 C C . PRO A 1 52 ? -19.038 -8.986 3.079 1.00 0.00 82 PRO A C 19
ATOM 12082 O O . PRO A 1 52 ? -20.049 -8.658 3.704 1.00 0.00 82 PRO A O 19
ATOM 12093 N N . GLY A 1 53 ? -18.065 -9.695 3.641 1.00 0.00 83 GLY A N 19
ATOM 12094 C CA . GLY A 1 53 ? -18.050 -10.260 4.971 1.00 0.00 83 GLY A CA 19
ATOM 12095 C C . GLY A 1 53 ? -17.225 -11.513 4.832 1.00 0.00 83 GLY A C 19
ATOM 12096 O O . GLY A 1 53 ? -17.668 -12.592 5.266 1.00 0.00 83 GLY A O 19
ATOM 12104 N N . GLY A 1 1 ? 14.762 4.222 -5.056 1.00 0.00 31 GLY A N 20
ATOM 12105 C CA . GLY A 1 1 ? 14.201 2.934 -5.481 1.00 0.00 31 GLY A CA 20
ATOM 12106 C C . GLY A 1 1 ? 14.836 1.804 -4.690 1.00 0.00 31 GLY A C 20
ATOM 12107 O O . GLY A 1 1 ? 15.307 2.046 -3.578 1.00 0.00 31 GLY A O 20
ATOM 12111 N N . GLU A 1 2 ? 14.852 0.588 -5.247 1.00 0.00 32 GLU A N 20
ATOM 12112 C CA . GLU A 1 2 ? 15.407 -0.635 -4.651 1.00 0.00 32 GLU A CA 20
ATOM 12113 C C . GLU A 1 2 ? 15.031 -0.746 -3.161 1.00 0.00 32 GLU A C 20
ATOM 12114 O O . GLU A 1 2 ? 15.883 -0.902 -2.279 1.00 0.00 32 GLU A O 20
ATOM 12126 N N . HIS A 1 3 ? 13.738 -0.595 -2.865 1.00 0.00 33 HIS A N 20
ATOM 12127 C CA . HIS A 1 3 ? 13.212 -0.639 -1.508 1.00 0.00 33 HIS A CA 20
ATOM 12128 C C . HIS A 1 3 ? 12.057 -1.604 -1.372 1.00 0.00 33 HIS A C 20
ATOM 12129 O O . HIS A 1 3 ? 11.559 -2.122 -2.371 1.00 0.00 33 HIS A O 20
ATOM 12143 N N . THR A 1 4 ? 11.638 -1.866 -0.133 1.00 0.00 34 THR A N 20
ATOM 12144 C CA . THR A 1 4 ? 10.502 -2.746 0.076 1.00 0.00 34 THR A CA 20
ATOM 12145 C C . THR A 1 4 ? 9.330 -1.912 -0.445 1.00 0.00 34 THR A C 20
ATOM 12146 O O . THR A 1 4 ? 9.079 -0.799 0.034 1.00 0.00 34 THR A O 20
ATOM 12157 N N . THR A 1 5 ? 8.700 -2.406 -1.502 1.00 0.00 35 THR A N 20
ATOM 12158 C CA . THR A 1 5 ? 7.570 -1.796 -2.157 1.00 0.00 35 THR A CA 20
ATOM 12159 C C . THR A 1 5 ? 6.600 -2.894 -2.499 1.00 0.00 35 THR A C 20
ATOM 12160 O O . THR A 1 5 ? 6.959 -4.058 -2.674 1.00 0.00 35 THR A O 20
ATOM 12171 N N . CYS A 1 6 ? 5.336 -2.520 -2.554 1.00 0.00 36 CYS A N 20
ATOM 12172 C CA . CYS A 1 6 ? 4.292 -3.438 -2.909 1.00 0.00 36 CYS A CA 20
ATOM 12173 C C . CYS A 1 6 ? 4.608 -3.914 -4.309 1.00 0.00 36 CYS A C 20
ATOM 12174 O O . CYS A 1 6 ? 4.852 -3.042 -5.139 1.00 0.00 36 CYS A O 20
ATOM 12181 N N . GLY A 1 7 ? 4.432 -5.206 -4.580 1.00 0.00 37 GLY A N 20
ATOM 12182 C CA . GLY A 1 7 ? 4.694 -5.798 -5.890 1.00 0.00 37 GLY A CA 20
ATOM 12183 C C . GLY A 1 7 ? 4.091 -5.003 -7.056 1.00 0.00 37 GLY A C 20
ATOM 12184 O O . GLY A 1 7 ? 4.597 -5.081 -8.166 1.00 0.00 37 GLY A O 20
ATOM 12188 N N . CYS A 1 8 ? 3.022 -4.224 -6.828 1.00 0.00 38 CYS A N 20
ATOM 12189 C CA . CYS A 1 8 ? 2.394 -3.405 -7.864 1.00 0.00 38 CYS A CA 20
ATOM 12190 C C . CYS A 1 8 ? 3.304 -2.248 -8.344 1.00 0.00 38 CYS A C 20
ATOM 12191 O O . CYS A 1 8 ? 2.935 -1.536 -9.277 1.00 0.00 38 CYS A O 20
ATOM 12198 N N . GLY A 1 9 ? 4.419 -2.009 -7.643 1.00 0.00 39 GLY A N 20
ATOM 12199 C CA . GLY A 1 9 ? 5.442 -1.007 -7.879 1.00 0.00 39 GLY A CA 20
ATOM 12200 C C . GLY A 1 9 ? 5.254 0.273 -7.067 1.00 0.00 39 GLY A C 20
ATOM 12201 O O . GLY A 1 9 ? 5.524 1.350 -7.598 1.00 0.00 39 GLY A O 20
ATOM 12205 N N . GLU A 1 10 ? 4.795 0.200 -5.809 1.00 0.00 40 GLU A N 20
ATOM 12206 C CA . GLU A 1 10 ? 4.576 1.382 -4.984 1.00 0.00 40 GLU A CA 20
ATOM 12207 C C . GLU A 1 10 ? 4.897 1.151 -3.515 1.00 0.00 40 GLU A C 20
ATOM 12208 O O . GLU A 1 10 ? 4.552 0.108 -2.952 1.00 0.00 40 GLU A O 20
ATOM 12220 N N . HIS A 1 11 ? 5.543 2.132 -2.887 1.00 0.00 41 HIS A N 20
ATOM 12221 C CA . HIS A 1 11 ? 5.870 2.117 -1.471 1.00 0.00 41 HIS A CA 20
ATOM 12222 C C . HIS A 1 11 ? 4.502 2.088 -0.741 1.00 0.00 41 HIS A C 20
ATOM 12223 O O . HIS A 1 11 ? 3.661 2.959 -0.982 1.00 0.00 41 HIS A O 20
ATOM 12237 N N . CYS A 1 12 ? 4.208 1.040 0.045 1.00 0.00 42 CYS A N 20
ATOM 12238 C CA . CYS A 1 12 ? 2.938 0.874 0.770 1.00 0.00 42 CYS A CA 20
ATOM 12239 C C . CYS A 1 12 ? 3.177 0.351 2.177 1.00 0.00 42 CYS A C 20
ATOM 12240 O O . CYS A 1 12 ? 4.160 -0.355 2.378 1.00 0.00 42 CYS A O 20
ATOM 12247 N N . GLY A 1 13 ? 2.157 0.436 3.036 1.00 0.00 43 GLY A N 20
ATOM 12248 C CA . GLY A 1 13 ? 2.253 -0.014 4.428 1.00 0.00 43 GLY A CA 20
ATOM 12249 C C . GLY A 1 13 ? 2.470 -1.517 4.553 1.00 0.00 43 GLY A C 20
ATOM 12250 O O . GLY A 1 13 ? 2.919 -2.041 5.573 1.00 0.00 43 GLY A O 20
ATOM 12254 N N . CYS A 1 14 ? 2.099 -2.239 3.495 1.00 0.00 44 CYS A N 20
ATOM 12255 C CA . CYS A 1 14 ? 2.217 -3.685 3.372 1.00 0.00 44 CYS A CA 20
ATOM 12256 C C . CYS A 1 14 ? 3.641 -4.125 3.018 1.00 0.00 44 CYS A C 20
ATOM 12257 O O . CYS A 1 14 ? 3.867 -5.313 2.797 1.00 0.00 44 CYS A O 20
ATOM 12264 N N . ASN A 1 15 ? 4.560 -3.179 2.869 1.00 0.00 45 ASN A N 20
ATOM 12265 C CA . ASN A 1 15 ? 5.944 -3.424 2.529 1.00 0.00 45 ASN A CA 20
ATOM 12266 C C . ASN A 1 15 ? 6.790 -2.487 3.371 1.00 0.00 45 ASN A C 20
ATOM 12267 O O . ASN A 1 15 ? 7.275 -1.484 2.841 1.00 0.00 45 ASN A O 20
ATOM 12278 N N . PRO A 1 16 ? 6.910 -2.776 4.677 1.00 0.00 46 PRO A N 20
ATOM 12279 C CA . PRO A 1 16 ? 7.708 -1.970 5.574 1.00 0.00 46 PRO A CA 20
ATOM 12280 C C . PRO A 1 16 ? 9.133 -1.983 5.033 1.00 0.00 46 PRO A C 20
ATOM 12281 O O . PRO A 1 16 ? 9.658 -3.025 4.636 1.00 0.00 46 PRO A O 20
ATOM 12292 N N . CYS A 1 17 ? 9.716 -0.796 4.930 1.00 0.00 47 CYS A N 20
ATOM 12293 C CA . CYS A 1 17 ? 11.053 -0.588 4.430 1.00 0.00 47 CYS A CA 20
ATOM 12294 C C . CYS A 1 17 ? 11.830 0.274 5.398 1.00 0.00 47 CYS A C 20
ATOM 12295 O O . CYS A 1 17 ? 11.219 1.005 6.169 1.00 0.00 47 CYS A O 20
ATOM 12302 N N . ALA A 1 18 ? 13.142 0.368 5.188 1.00 0.00 48 ALA A N 20
ATOM 12303 C CA . ALA A 1 18 ? 14.099 1.144 5.970 1.00 0.00 48 ALA A CA 20
ATOM 12304 C C . ALA A 1 18 ? 13.825 2.649 5.992 1.00 0.00 48 ALA A C 20
ATOM 12305 O O . ALA A 1 18 ? 14.559 3.385 6.643 1.00 0.00 48 ALA A O 20
ATOM 12312 N N . CYS A 1 19 ? 12.856 3.120 5.197 1.00 0.00 49 CYS A N 20
ATOM 12313 C CA . CYS A 1 19 ? 12.472 4.523 5.148 1.00 0.00 49 CYS A CA 20
ATOM 12314 C C . CYS A 1 19 ? 10.997 4.752 5.471 1.00 0.00 49 CYS A C 20
ATOM 12315 O O . CYS A 1 19 ? 10.567 5.895 5.545 1.00 0.00 49 CYS A O 20
ATOM 12322 N N . GLY A 1 20 ? 10.197 3.684 5.501 1.00 0.00 50 GLY A N 20
ATOM 12323 C CA . GLY A 1 20 ? 8.764 3.743 5.819 1.00 0.00 50 GLY A CA 20
ATOM 12324 C C . GLY A 1 20 ? 7.902 4.593 4.880 1.00 0.00 50 GLY A C 20
ATOM 12325 O O . GLY A 1 20 ? 6.740 4.849 5.178 1.00 0.00 50 GLY A O 20
ATOM 12329 N N . ARG A 1 21 ? 8.437 5.043 3.741 1.00 0.00 51 ARG A N 20
ATOM 12330 C CA . ARG A 1 21 ? 7.700 5.849 2.791 1.00 0.00 51 ARG A CA 20
ATOM 12331 C C . ARG A 1 21 ? 6.520 5.070 2.218 1.00 0.00 51 ARG A C 20
ATOM 12332 O O . ARG A 1 21 ? 6.551 3.843 2.150 1.00 0.00 51 ARG A O 20
ATOM 12353 N N . GLU A 1 22 ? 5.564 5.828 1.708 1.00 0.00 52 GLU A N 20
ATOM 12354 C CA . GLU A 1 22 ? 4.335 5.485 1.035 1.00 0.00 52 GLU A CA 20
ATOM 12355 C C . GLU A 1 22 ? 3.815 6.802 0.443 1.00 0.00 52 GLU A C 20
ATOM 12356 O O . GLU A 1 22 ? 4.433 7.848 0.628 1.00 0.00 52 GLU A O 20
ATOM 12368 N N . GLY A 1 23 ? 2.798 6.741 -0.409 1.00 0.00 53 GLY A N 20
ATOM 12369 C CA . GLY A 1 23 ? 2.202 7.922 -1.031 1.00 0.00 53 GLY A CA 20
ATOM 12370 C C . GLY A 1 23 ? 0.984 8.349 -0.228 1.00 0.00 53 GLY A C 20
ATOM 12371 O O . GLY A 1 23 ? 0.678 7.737 0.797 1.00 0.00 53 GLY A O 20
ATOM 12375 N N . THR A 1 24 ? 0.273 9.365 -0.703 1.00 0.00 54 THR A N 20
ATOM 12376 C CA . THR A 1 24 ? -0.923 9.849 -0.034 1.00 0.00 54 THR A CA 20
ATOM 12377 C C . THR A 1 24 ? -1.969 8.727 -0.056 1.00 0.00 54 THR A C 20
ATOM 12378 O O . THR A 1 24 ? -2.356 8.267 -1.144 1.00 0.00 54 THR A O 20
ATOM 12389 N N . PRO A 1 25 ? -2.387 8.233 1.120 1.00 0.00 55 PRO A N 20
ATOM 12390 C CA . PRO A 1 25 ? -3.344 7.156 1.225 1.00 0.00 55 PRO A CA 20
ATOM 12391 C C . PRO A 1 25 ? -4.735 7.584 0.772 1.00 0.00 55 PRO A C 20
ATOM 12392 O O . PRO A 1 25 ? -5.083 8.765 0.772 1.00 0.00 55 PRO A O 20
ATOM 12403 N N . SER A 1 26 ? -5.524 6.592 0.369 1.00 0.00 56 SER A N 20
ATOM 12404 C CA . SER A 1 26 ? -6.881 6.794 -0.108 1.00 0.00 56 SER A CA 20
ATOM 12405 C C . SER A 1 26 ? -7.823 7.120 1.058 1.00 0.00 56 SER A C 20
ATOM 12406 O O . SER A 1 26 ? -8.611 6.262 1.464 1.00 0.00 56 SER A O 20
ATOM 12414 N N . GLY A 1 27 ? -7.811 8.361 1.542 1.00 0.00 57 GLY A N 20
ATOM 12415 C CA . GLY A 1 27 ? -8.625 8.862 2.649 1.00 0.00 57 GLY A CA 20
ATOM 12416 C C . GLY A 1 27 ? -10.139 8.676 2.512 1.00 0.00 57 GLY A C 20
ATOM 12417 O O . GLY A 1 27 ? -10.868 8.923 3.475 1.00 0.00 57 GLY A O 20
ATOM 12421 N N . ARG A 1 28 ? -10.648 8.257 1.350 1.00 0.00 58 ARG A N 20
ATOM 12422 C CA . ARG A 1 28 ? -12.069 8.036 1.092 1.00 0.00 58 ARG A CA 20
ATOM 12423 C C . ARG A 1 28 ? -12.312 6.671 0.434 1.00 0.00 58 ARG A C 20
ATOM 12424 O O . ARG A 1 28 ? -12.960 6.580 -0.617 1.00 0.00 58 ARG A O 20
ATOM 12445 N N . ALA A 1 29 ? -11.696 5.629 0.995 1.00 0.00 59 ALA A N 20
ATOM 12446 C CA . ALA A 1 29 ? -11.816 4.254 0.542 1.00 0.00 59 ALA A CA 20
ATOM 12447 C C . ALA A 1 29 ? -11.711 3.321 1.748 1.00 0.00 59 ALA A C 20
ATOM 12448 O O . ALA A 1 29 ? -11.238 3.692 2.826 1.00 0.00 59 ALA A O 20
ATOM 12455 N N . ASN A 1 30 ? -12.068 2.062 1.515 1.00 0.00 60 ASN A N 20
ATOM 12456 C CA . ASN A 1 30 ? -12.074 0.962 2.475 1.00 0.00 60 ASN A CA 20
ATOM 12457 C C . ASN A 1 30 ? -10.696 0.507 2.977 1.00 0.00 60 ASN A C 20
ATOM 12458 O O . ASN A 1 30 ? -10.650 -0.441 3.757 1.00 0.00 60 ASN A O 20
ATOM 12469 N N . ARG A 1 31 ? -9.573 1.093 2.533 1.00 0.00 61 ARG A N 20
ATOM 12470 C CA . ARG A 1 31 ? -8.271 0.625 3.007 1.00 0.00 61 ARG A CA 20
ATOM 12471 C C . ARG A 1 31 ? -7.956 1.113 4.418 1.00 0.00 61 ARG A C 20
ATOM 12472 O O . ARG A 1 31 ? -8.544 2.045 4.954 1.00 0.00 61 ARG A O 20
ATOM 12493 N N . ARG A 1 32 ? -6.928 0.473 4.966 1.00 0.00 62 ARG A N 20
ATOM 12494 C CA . ARG A 1 32 ? -6.308 0.570 6.275 1.00 0.00 62 ARG A CA 20
ATOM 12495 C C . ARG A 1 32 ? -5.555 1.859 6.594 1.00 0.00 62 ARG A C 20
ATOM 12496 O O . ARG A 1 32 ? -4.569 1.845 7.319 1.00 0.00 6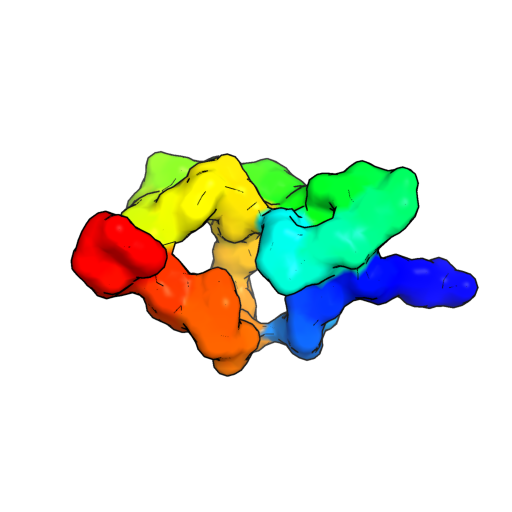2 ARG A O 20
ATOM 12517 N N . ALA A 1 33 ? -5.959 2.950 5.980 1.00 0.00 63 ALA A N 20
ATOM 12518 C CA . ALA A 1 33 ? -5.397 4.293 6.135 1.00 0.00 63 ALA A CA 20
ATOM 12519 C C . ALA A 1 33 ? -3.955 4.481 5.631 1.00 0.00 63 ALA A C 20
ATOM 12520 O O . ALA A 1 33 ? -3.526 5.624 5.485 1.00 0.00 63 ALA A O 20
ATOM 12527 N N . ASN A 1 34 ? -3.246 3.408 5.264 1.00 0.00 64 ASN A N 20
ATOM 12528 C CA . ASN A 1 34 ? -1.859 3.445 4.783 1.00 0.00 64 ASN A CA 20
ATOM 12529 C C . ASN A 1 34 ? -1.706 2.864 3.378 1.00 0.00 64 ASN A C 20
ATOM 12530 O O . ASN A 1 34 ? -0.590 2.644 2.888 1.00 0.00 64 ASN A O 20
ATOM 12541 N N . CYS A 1 35 ? -2.800 2.478 2.710 1.00 0.00 65 CYS A N 20
ATOM 12542 C CA . CYS A 1 35 ? -2.669 1.917 1.379 1.00 0.00 65 CYS A CA 20
ATOM 12543 C C . CYS A 1 35 ? -2.762 3.003 0.313 1.00 0.00 65 CYS A C 20
ATOM 12544 O O . CYS A 1 35 ? -3.797 3.206 -0.312 1.00 0.00 65 CYS A O 20
ATOM 12551 N N . SER A 1 36 ? -1.605 3.560 0.007 1.00 0.00 66 SER A N 20
ATOM 12552 C CA . SER A 1 36 ? -1.347 4.605 -0.971 1.00 0.00 66 SER A CA 20
ATOM 12553 C C . SER A 1 36 ? -1.643 4.205 -2.422 1.00 0.00 66 SER A C 20
ATOM 12554 O O . SER A 1 36 ? -1.933 5.067 -3.249 1.00 0.00 66 SER A O 20
ATOM 12562 N N . CYS A 1 37 ? -1.621 2.897 -2.694 1.00 0.00 67 CYS A N 20
ATOM 12563 C CA . CYS A 1 37 ? -1.861 2.260 -3.998 1.00 0.00 67 CYS A CA 20
ATOM 12564 C C . CYS A 1 37 ? -3.030 2.828 -4.812 1.00 0.00 67 CYS A C 20
ATOM 12565 O O . CYS A 1 37 ? -3.975 3.367 -4.243 1.00 0.00 67 CYS A O 20
ATOM 12572 N N . GLY A 1 38 ? -3.019 2.553 -6.120 1.00 0.00 68 GLY A N 20
ATOM 12573 C CA . GLY A 1 38 ? -4.032 2.969 -7.056 1.00 0.00 68 GLY A CA 20
ATOM 12574 C C . GLY A 1 38 ? -3.904 1.963 -8.177 1.00 0.00 68 GLY A C 20
ATOM 12575 O O . GLY A 1 38 ? -4.636 0.977 -8.201 1.00 0.00 68 GLY A O 20
ATOM 12579 N N . ALA A 1 39 ? -2.853 2.113 -8.981 1.00 0.00 69 ALA A N 20
ATOM 12580 C CA . ALA A 1 39 ? -2.573 1.250 -10.111 1.00 0.00 69 ALA A CA 20
ATOM 12581 C C . ALA A 1 39 ? -2.396 -0.218 -9.762 1.00 0.00 69 ALA A C 20
ATOM 12582 O O . ALA A 1 39 ? -1.913 -0.577 -8.681 1.00 0.00 69 ALA A O 20
ATOM 12589 N N . ALA A 1 40 ? -2.764 -1.002 -10.771 1.00 0.00 70 ALA A N 20
ATOM 12590 C CA . ALA A 1 40 ? -2.786 -2.448 -10.960 1.00 0.00 70 ALA A CA 20
ATOM 12591 C C . ALA A 1 40 ? -2.178 -3.208 -9.789 1.00 0.00 70 ALA A C 20
ATOM 12592 O O . ALA A 1 40 ? -1.068 -3.747 -9.837 1.00 0.00 70 ALA A O 20
ATOM 12599 N N . CYS A 1 41 ? -2.951 -3.303 -8.715 1.00 0.00 71 CYS A N 20
ATOM 12600 C CA . CYS A 1 41 ? -2.509 -3.973 -7.516 1.00 0.00 71 CYS A CA 20
ATOM 12601 C C . CYS A 1 41 ? -3.199 -5.274 -7.137 1.00 0.00 71 CYS A C 20
ATOM 12602 O O . CYS A 1 41 ? -4.142 -5.255 -6.344 1.00 0.00 71 CYS A O 20
ATOM 12609 N N . ASN A 1 42 ? -2.632 -6.406 -7.555 1.00 0.00 72 ASN A N 20
ATOM 12610 C CA . ASN A 1 42 ? -3.220 -7.695 -7.195 1.00 0.00 72 ASN A CA 20
ATOM 12611 C C . ASN A 1 42 ? -2.760 -8.154 -5.803 1.00 0.00 72 ASN A C 20
ATOM 12612 O O . ASN A 1 42 ? -3.258 -9.171 -5.328 1.00 0.00 72 ASN A O 20
ATOM 12623 N N . CYS A 1 43 ? -1.853 -7.415 -5.118 1.00 0.00 73 CYS A N 20
ATOM 12624 C CA . CYS A 1 43 ? -1.407 -7.810 -3.758 1.00 0.00 73 CYS A CA 20
ATOM 12625 C C . CYS A 1 43 ? -2.623 -7.993 -2.850 1.00 0.00 73 CYS A C 20
ATOM 12626 O O . CYS A 1 43 ? -3.223 -6.962 -2.530 1.00 0.00 73 CYS A O 20
ATOM 12633 N N . ALA A 1 44 ? -2.917 -9.211 -2.385 1.00 0.00 74 ALA A N 20
ATOM 12634 C CA . ALA A 1 44 ? -4.040 -9.546 -1.508 1.00 0.00 74 ALA A CA 20
ATOM 12635 C C . ALA A 1 44 ? -4.123 -8.633 -0.281 1.00 0.00 74 ALA A C 20
ATOM 12636 O O . ALA A 1 44 ? -5.217 -8.188 0.059 1.00 0.00 74 ALA A O 20
ATOM 12643 N N . SER A 1 45 ? -2.988 -8.257 0.332 1.00 0.00 75 SER A N 20
ATOM 12644 C CA . SER A 1 45 ? -2.959 -7.366 1.505 1.00 0.00 75 SER A CA 20
ATOM 12645 C C . SER A 1 45 ? -3.604 -6.025 1.143 1.00 0.00 75 SER A C 20
ATOM 12646 O O . SER A 1 45 ? -4.020 -5.252 2.000 1.00 0.00 75 SER A O 20
ATOM 12654 N N . CYS A 1 46 ? -3.528 -5.653 -0.136 1.00 0.00 76 CYS A N 20
ATOM 12655 C CA . CYS A 1 46 ? -4.105 -4.424 -0.614 1.00 0.00 76 CYS A CA 20
ATOM 12656 C C . CYS A 1 46 ? -5.493 -4.569 -1.208 1.00 0.00 76 CYS A C 20
ATOM 12657 O O . CYS A 1 46 ? -6.160 -3.541 -1.261 1.00 0.00 76 CYS A O 20
ATOM 12664 N N . GLY A 1 47 ? -5.861 -5.732 -1.752 1.00 0.00 77 GLY A N 20
ATOM 12665 C CA . GLY A 1 47 ? -7.203 -5.908 -2.275 1.00 0.00 77 GLY A CA 20
ATOM 12666 C C . GLY A 1 47 ? -8.095 -5.796 -1.044 1.00 0.00 77 GLY A C 20
ATOM 12667 O O . GLY A 1 47 ? -8.891 -4.861 -0.937 1.00 0.00 77 GLY A O 20
ATOM 12671 N N . SER A 1 48 ? -7.901 -6.739 -0.126 1.00 0.00 78 SER A N 20
ATOM 12672 C CA . SER A 1 48 ? -8.587 -6.848 1.145 1.00 0.00 78 SER A CA 20
ATOM 12673 C C . SER A 1 48 ? -8.067 -5.740 2.067 1.00 0.00 78 SER A C 20
ATOM 12674 O O . SER A 1 48 ? -6.977 -5.193 1.837 1.00 0.00 78 SER A O 20
ATOM 12682 N N . ALA A 1 49 ? -8.819 -5.410 3.120 1.00 0.00 79 ALA A N 20
ATOM 12683 C CA . ALA A 1 49 ? -8.439 -4.378 4.081 1.00 0.00 79 ALA A CA 20
ATOM 12684 C C . ALA A 1 49 ? -9.170 -4.461 5.428 1.00 0.00 79 ALA A C 20
ATOM 12685 O O . ALA A 1 49 ? -8.869 -3.660 6.313 1.00 0.00 79 ALA A O 20
ATOM 12692 N N . THR A 1 50 ? -10.085 -5.412 5.598 1.00 0.00 80 THR A N 20
ATOM 12693 C CA . THR A 1 50 ? -10.876 -5.609 6.806 1.00 0.00 80 THR A CA 20
ATOM 12694 C C . THR A 1 50 ? -10.625 -7.027 7.334 1.00 0.00 80 THR A C 20
ATOM 12695 O O . THR A 1 50 ? -10.244 -7.214 8.493 1.00 0.00 80 THR A O 20
ATOM 12706 N N . ALA A 1 51 ? -10.733 -8.034 6.470 1.00 0.00 81 ALA A N 20
ATOM 12707 C CA . ALA A 1 51 ? -10.543 -9.441 6.792 1.00 0.00 81 ALA A CA 20
ATOM 12708 C C . ALA A 1 51 ? -9.955 -10.170 5.576 1.00 0.00 81 ALA A C 20
ATOM 12709 O O . ALA A 1 51 ? -10.010 -9.628 4.467 1.00 0.00 81 ALA A O 20
ATOM 12716 N N . PRO A 1 52 ? -9.398 -11.382 5.738 1.00 0.00 82 PRO A N 20
ATOM 12717 C CA . PRO A 1 52 ? -8.824 -12.159 4.647 1.00 0.00 82 PRO A CA 20
ATOM 12718 C C . PRO A 1 52 ? -9.946 -12.723 3.759 1.00 0.00 82 PRO A C 20
ATOM 12719 O O . PRO A 1 52 ? -10.278 -13.913 3.801 1.00 0.00 82 PRO A O 20
ATOM 12730 N N . GLY A 1 53 ? -10.481 -11.877 2.884 1.00 0.00 83 GLY A N 20
ATOM 12731 C CA . GLY A 1 53 ? -11.548 -12.187 1.955 1.00 0.00 83 GLY A CA 20
ATOM 12732 C C . GLY A 1 53 ? -12.857 -11.822 2.611 1.00 0.00 83 GLY A C 20
ATOM 12733 O O . GLY A 1 53 ? -12.996 -10.658 3.037 1.00 0.00 83 GLY A O 20
#

Secondary structure (DSSP, 8-state):
---S-BTTTB--TTS--TT--------SSSS-S-----SS---HHHH--SS--

Radius of gyration: 10.62 Å; Cα contacts (8 Å, |Δi|>4): 80; chains: 1; bounding box: 34×20×21 Å

=== Feature glossary ===
Legend for the data blocks above and below:

— What the protein is —

The amino-acid sequence is the protein's primary structure: the linear order of residues from the N-terminus to the C-terminus, written in one-letter code. Everything else here — the 3D coordinates, the secondary structure, the domain annotations — is ultimately a consequence of this string.

Database cross-references. InterPro integrates a dozen domain/family signature databases into unified entries with residue-range hits. GO terms attach function/process/location labels with evidence codes. CATH codes position the fold in a four-level structural taxonomy. Organism is the NCBI-taxonomy species name.

— Where its atoms are —

The mmCIF block holds the 3D Cartesian coordinates of each backbone atom (N, Cα, C, O) in ångströms. mmCIF is the PDB's canonical archive format — a tagged-loop text representation of the atomic model.

The six renders are orthographic views along the three Cartesian axes in both directions. Representation (cartoon, sticks, or surface) and color scheme (sequence-rainbow or by-chain) vary across proteins so the training set covers all the common visualization conventions.

— Local backbone conformation —

Secondary structure is the local, repeating backbone conformation. DSSP classifies it into eight states by reading the hydrogen-bond network: three helix types (H, G, I), two β types (E, B), two non-regular types (T, S), and unstructured coil (-).

SS3 is a coarse helix/strand/coil call (letters a/b/c) made by the P-SEA algorithm from inter-Cα distances and dihedrals. It is less detailed than DSSP but needs only Cα positions.

Backbone dihedral angles. Every residue except chain termini has a φ (preceding-C → N → Cα → C) and a ψ (N → Cα → C → next-N). They are reported in degrees following the IUPAC sign convention. Secondary structure is essentially a statement about which (φ, ψ) basin each residue occupies.

— Global shape and packing —

The geometric summary reports three shape descriptors. Rg (radius of gyration) measures how spread out the Cα atoms are about their centre of mass; compact globular proteins have small Rg, elongated or unfolded ones large. Cα contacts (<8 Å, |i−j|>4) count long-range residue pairs in spatial proximity — high for tightly packed folds, near zero for rods or random coil. The bounding-box extents give the protein's footprint along x, y, z in Å.

Solvent accessibility: the surface area of each residue that a 1.4 Å water probe can touch, in Å². When only backbone atoms are present the absolute values are lower than full-atom SASA (side chains contribute most of the area) and are flagged as backbone-only.

Plot images: a contact map (which residues are close in 3D, as an N×N binary image), a Ramachandran scatter (backbone torsion angles, revealing secondary-structure composition at a glance), and — for AlphaFold structures — a PAE heatmap (pairwise prediction confidence).

— Structural neighborhood —

Foldseek's 3Di representation compresses backbone geometry into a per-residue letter drawn from a learned twenty-state alphabet. It captures the tertiary interaction pattern around each residue — which residues are packed against it in space, regardless of where they are in sequence.

Structural nearest neighbors (via Foldseek easy-search vs the PDB). Reported per hit: target PDB id, E-value, and alignment TM-score. A TM-score above ~0.5 is the conventional threshold for 'same fold'.

— Confidence and disorder —

pLDDT (predicted Local Distance Difference Test) is AlphaFold's per-residue confidence score, ranging from 0 to 100. Values above 90 indicate high confidence (typically well-packed cores); 70–90 is confident; 50–70 low confidence; below 50 usually means the region is disordered or the prediction is unreliable there. AlphaFold stores pLDDT in the mmCIF B-factor column.

For experimental (PDB) structures, the B-factor (temperature factor) quantifies the positional spread of each atom in the crystal — a combination of thermal vibration and static disorder — in units of Å². High B-factors mark flexible loops or poorly resolved regions; low B-factors mark the rigid, well-ordered core.

Predicted Aligned Error (PAE) is an AlphaFold confidence matrix: entry (i, j) is the expected error in the position of residue j, in ångströms, when the prediction is superimposed on the true structure at residue i. Low PAE within a block of residues means that block is internally rigid and well-predicted; high PAE between two blocks means their relative placement is uncertain even if each block individually is confident.